Protein AF-0000000065772549 (afdb_homodimer)

pLDDT: mean 95.41, std 6.7, range [53.75, 98.88]

GO terms:
  GO:0050081 maltose-6'-phosphate glucosidase activity (F, IDA)

Solvent-accessible surface area (backbone atoms only — not comparable to full-atom values): 44252 Å² total; per-residue (Å²): 128,88,57,37,25,37,21,33,38,31,29,41,37,79,58,37,62,21,45,51,50,42,49,63,74,34,37,90,78,49,35,58,44,30,42,26,24,25,24,88,49,53,74,58,16,45,51,45,47,51,24,47,48,40,38,34,56,72,74,42,62,80,39,45,74,52,72,42,64,46,62,67,76,35,30,41,76,30,50,33,36,43,33,46,49,59,69,67,47,61,72,43,43,36,49,27,33,29,55,30,34,76,73,74,23,53,7,48,71,62,42,50,59,5,8,52,53,41,25,56,34,26,43,62,56,52,52,48,51,52,51,44,33,51,71,47,18,66,85,26,39,34,46,31,54,34,53,23,41,53,38,40,44,47,38,39,54,72,77,41,68,82,59,55,63,44,35,41,72,50,61,68,56,56,52,38,40,33,50,19,50,59,74,68,41,96,42,42,86,52,46,47,73,40,47,44,35,36,69,74,38,36,34,36,70,44,38,23,38,83,88,65,48,76,43,47,70,63,49,42,58,47,24,61,75,45,13,63,54,44,86,66,83,63,89,81,57,52,72,69,54,51,50,43,29,36,46,31,17,67,55,20,67,70,42,63,82,36,46,60,41,57,53,43,43,52,53,41,33,25,62,61,51,45,73,72,51,47,69,88,60,47,70,43,51,52,40,52,70,38,59,48,46,48,43,53,49,20,24,52,36,13,48,75,66,64,34,53,86,61,20,80,76,62,70,50,83,63,42,54,54,60,53,52,51,50,35,16,32,76,64,48,63,50,44,79,42,68,35,50,39,68,27,69,52,25,42,53,84,52,64,45,83,38,62,26,27,31,42,18,36,23,20,64,90,43,73,46,74,51,76,70,41,75,70,56,52,68,59,45,15,54,48,39,24,51,53,25,25,38,51,25,43,43,48,11,63,76,65,22,25,44,55,38,38,41,44,19,39,28,56,30,70,49,37,70,17,44,67,58,22,46,54,43,48,55,53,47,49,67,75,32,61,90,61,42,74,76,60,88,129,89,58,36,25,37,23,32,38,29,28,41,38,79,57,37,63,21,45,50,49,43,49,63,74,35,37,89,80,48,34,60,44,31,44,27,25,26,25,90,51,53,75,56,16,45,51,46,46,50,23,48,49,42,40,35,56,72,74,40,60,81,42,45,73,52,73,42,64,46,63,67,76,35,30,42,77,28,49,34,36,44,32,46,47,59,69,66,46,58,71,44,43,37,49,27,32,30,55,30,36,75,71,74,23,52,9,48,71,62,41,52,58,6,9,50,54,42,25,57,34,27,43,62,60,52,53,49,50,52,50,45,32,52,72,47,17,65,85,27,39,34,45,32,54,34,53,22,40,53,38,41,43,48,38,39,54,71,78,39,68,82,57,57,64,45,34,42,70,50,62,67,57,54,52,38,39,33,50,19,50,60,75,69,41,94,43,42,86,51,45,47,73,41,50,44,38,36,67,73,39,36,36,35,71,43,39,22,38,84,86,66,48,75,43,47,70,62,49,41,59,47,23,60,78,44,14,63,53,45,86,66,82,62,87,79,60,52,70,70,53,50,51,42,28,35,46,33,17,67,56,21,67,68,44,65,82,36,48,60,42,55,52,42,42,53,53,41,32,25,62,60,52,42,72,72,50,46,70,88,60,46,71,44,51,52,40,53,71,38,59,48,46,47,44,53,50,21,23,51,35,12,50,75,66,64,35,54,86,60,22,80,75,62,70,48,84,62,40,54,54,60,53,51,51,50,35,16,31,76,64,48,63,50,43,80,43,70,35,50,40,69,27,69,51,24,42,52,83,50,64,43,82,38,58,27,28,31,42,19,36,23,21,64,89,41,74,48,76,49,75,71,42,74,72,56,53,67,59,47,16,55,48,39,24,51,53,25,26,40,51,25,44,44,47,12,61,76,66,23,26,43,54,39,39,40,43,20,41,30,57,30,72,47,39,70,18,43,68,59,23,45,54,42,48,55,54,47,48,65,75,34,60,90,60,41,72,76,59,87

Structure (mmCIF, N/CA/C/O backbone):
data_AF-0000000065772549-model_v1
#
loop_
_entity.id
_entity.type
_entity.pdbx_description
1 polymer 6-phospho-alpha-glucosidase
#
loop_
_atom_site.group_PDB
_atom_site.id
_atom_site.type_symbol
_atom_site.label_atom_id
_atom_site.label_alt_id
_atom_site.label_comp_id
_atom_site.label_asym_id
_atom_site.label_entity_id
_atom_site.label_seq_id
_atom_site.pdbx_PDB_ins_code
_atom_site.Cartn_x
_atom_site.Cartn_y
_atom_site.Cartn_z
_atom_site.occupancy
_atom_site.B_iso_or_equiv
_atom_site.auth_seq_id
_atom_site.auth_comp_id
_atom_site.auth_asym_id
_atom_site.auth_atom_id
_atom_site.pdbx_PDB_model_num
ATOM 1 N N . MET A 1 1 ? -2.248 51.656 0.946 1 72.5 1 MET A N 1
ATOM 2 C CA . MET A 1 1 ? -2.125 50.25 0.654 1 72.5 1 MET A CA 1
ATOM 3 C C . MET A 1 1 ? -3.312 49.469 1.216 1 72.5 1 MET A C 1
ATOM 5 O O . MET A 1 1 ? -3.881 49.844 2.24 1 72.5 1 MET A O 1
ATOM 9 N N . LYS A 1 2 ? -3.836 48.5 0.446 1 89.25 2 LYS A N 1
ATOM 10 C CA . LYS A 1 2 ? -4.965 47.688 0.91 1 89.25 2 LYS A CA 1
ATOM 11 C C . LYS A 1 2 ? -4.629 46.969 2.215 1 89.25 2 LYS A C 1
ATOM 13 O O . LYS A 1 2 ? -3.537 46.438 2.365 1 89.25 2 LYS A O 1
ATOM 18 N N . LYS A 1 3 ? -5.492 47.188 3.287 1 96.75 3 LYS A N 1
ATOM 19 C CA . LYS A 1 3 ? -5.371 46.469 4.559 1 96.75 3 LYS A CA 1
ATOM 20 C C . LYS A 1 3 ? -6.367 45.344 4.645 1 96.75 3 LYS A C 1
ATOM 22 O O . LYS A 1 3 ? -7.418 45.375 4.004 1 96.75 3 LYS A O 1
ATOM 27 N N . PHE A 1 4 ? -6.031 44.406 5.363 1 98 4 PHE A N 1
ATOM 28 C CA . PHE A 1 4 ? -6.789 43.156 5.293 1 98 4 PHE A CA 1
ATOM 29 C C . PHE A 1 4 ? -7.449 42.844 6.633 1 98 4 PHE A C 1
ATOM 31 O O . PHE A 1 4 ? -6.98 43.312 7.68 1 98 4 PHE A O 1
ATOM 38 N N . SER A 1 5 ? -8.57 42.219 6.559 1 98.62 5 SER A N 1
ATOM 39 C CA . SER A 1 5 ? -9.281 41.656 7.707 1 98.62 5 SER A CA 1
ATOM 40 C C . SER A 1 5 ? -9.086 40.156 7.816 1 98.62 5 SER A C 1
ATOM 42 O O . SER A 1 5 ? -9.359 39.438 6.867 1 98.62 5 SER A O 1
ATOM 44 N N . VAL A 1 6 ? -8.586 39.688 9.023 1 98.56 6 VAL A N 1
ATOM 45 C CA . VAL A 1 6 ? -8.242 38.281 9.219 1 98.56 6 VAL A CA 1
ATOM 46 C C . VAL A 1 6 ? -9.008 37.719 10.422 1 98.56 6 VAL A C 1
ATOM 48 O O . VAL A 1 6 ? -9.172 38.406 11.43 1 98.56 6 VAL A O 1
ATOM 51 N N . VAL A 1 7 ? -9.578 36.594 10.273 1 98.81 7 VAL A N 1
ATOM 52 C CA . VAL A 1 7 ? -10.094 35.875 11.422 1 98.81 7 VAL A CA 1
ATOM 53 C C . VAL A 1 7 ? -9.227 34.625 11.695 1 98.81 7 VAL A C 1
ATOM 55 O O . VAL A 1 7 ? -8.891 33.906 10.773 1 98.81 7 VAL A O 1
ATOM 58 N N . ILE A 1 8 ? -8.773 34.469 12.898 1 98.38 8 ILE A N 1
ATOM 59 C CA . ILE A 1 8 ? -8.117 33.25 13.359 1 98.38 8 ILE A CA 1
ATOM 60 C C . ILE A 1 8 ? -9.148 32.281 13.945 1 98.38 8 ILE A C 1
ATOM 62 O O . ILE A 1 8 ? -9.695 32.531 15.023 1 98.38 8 ILE A O 1
ATOM 66 N N . ALA A 1 9 ? -9.477 31.234 13.18 1 98.62 9 ALA A N 1
ATOM 67 C CA . ALA A 1 9 ? -10.352 30.172 13.68 1 98.62 9 ALA A CA 1
ATOM 68 C C . ALA A 1 9 ? -9.57 29.172 14.516 1 98.62 9 ALA A C 1
ATOM 70 O O . ALA A 1 9 ? -8.695 28.469 14 1 98.62 9 ALA A O 1
ATOM 71 N N . GLY A 1 10 ? -9.852 29 15.688 1 98.06 10 GLY A N 1
ATOM 72 C CA . GLY A 1 10 ? -9.031 28.359 16.703 1 98.06 10 GLY A CA 1
ATOM 73 C C . GLY A 1 10 ? -8.281 29.359 17.578 1 98.06 10 GLY A C 1
ATOM 74 O O . GLY A 1 10 ? -7.113 29.141 17.891 1 98.06 10 GLY A O 1
ATOM 75 N N . GLY A 1 11 ? -8.953 30.422 17.938 1 97.81 11 GLY A N 1
ATOM 76 C CA . GLY A 1 11 ? -8.344 31.516 18.656 1 97.81 11 GLY A CA 1
ATOM 77 C C . GLY A 1 11 ? -7.797 31.109 20.016 1 97.81 11 GLY A C 1
ATOM 78 O O . GLY A 1 11 ? -6.918 31.781 20.562 1 97.81 11 GLY A O 1
ATOM 79 N N . GLY A 1 12 ? -8.289 30.031 20.562 1 97.19 12 GLY A N 1
ATOM 80 C CA . GLY A 1 12 ? -7.859 29.562 21.875 1 97.19 12 GLY A CA 1
ATOM 81 C C . GLY A 1 12 ? -6.645 28.656 21.828 1 97.19 12 GLY A C 1
ATOM 82 O O . GLY A 1 12 ? -6.156 28.203 22.859 1 97.19 12 GLY A O 1
ATOM 83 N N . SER A 1 13 ? -6.117 28.453 20.625 1 95.75 13 SER A N 1
ATOM 84 C CA . SER A 1 13 ? -4.957 27.594 20.453 1 95.75 13 SER A CA 1
ATOM 85 C C . SER A 1 13 ? -3.701 28.203 21.047 1 95.75 13 SER A C 1
ATOM 87 O O . SER A 1 13 ? -3.539 29.438 21.031 1 95.75 13 SER A O 1
ATOM 89 N N . THR A 1 14 ? -2.771 27.344 21.484 1 93.19 14 THR A N 1
ATOM 90 C CA . THR A 1 14 ? -1.493 27.812 22.016 1 93.19 14 THR A CA 1
ATOM 91 C C . THR A 1 14 ? -0.622 28.375 20.891 1 93.19 14 THR A C 1
ATOM 93 O O . THR A 1 14 ? 0.379 29.047 21.156 1 93.19 14 THR A O 1
ATOM 96 N N . PHE A 1 15 ? -1.035 28.203 19.672 1 91.62 15 PHE A N 1
ATOM 97 C CA . PHE A 1 15 ? -0.272 28.703 18.531 1 91.62 15 PHE A CA 1
ATOM 98 C C . PHE A 1 15 ? -0.734 30.094 18.141 1 91.62 15 PHE A C 1
ATOM 100 O O . PHE A 1 15 ? -0.045 30.797 17.391 1 91.62 15 PHE A O 1
ATOM 107 N N . THR A 1 16 ? -1.859 30.531 18.625 1 95.44 16 THR A N 1
ATOM 108 C CA . THR A 1 16 ? -2.49 31.766 18.203 1 95.44 16 THR A CA 1
ATOM 109 C C . THR A 1 16 ? -1.593 32.969 18.516 1 95.44 16 THR A C 1
ATOM 111 O O . THR A 1 16 ? -1.383 33.844 17.672 1 95.44 16 THR A O 1
ATOM 114 N N . PRO A 1 17 ? -0.961 33.031 19.75 1 94.88 17 PRO A N 1
ATOM 115 C CA . PRO A 1 17 ? -0.087 34.188 20.016 1 94.88 17 PRO A CA 1
ATOM 116 C C . PRO A 1 17 ? 1.069 34.281 19.016 1 94.88 17 PRO A C 1
ATOM 118 O O . PRO A 1 17 ? 1.417 35.375 18.578 1 94.88 17 PRO A O 1
ATOM 121 N N . GLY A 1 18 ? 1.597 33.094 18.719 1 92 18 GLY A N 1
ATOM 122 C CA . GLY A 1 18 ? 2.662 33.094 17.719 1 92 18 GLY A CA 1
ATOM 123 C C . GLY A 1 18 ? 2.227 33.625 16.375 1 92 18 GLY A C 1
ATOM 124 O O . GLY A 1 18 ? 2.988 34.312 15.695 1 92 18 GLY A O 1
ATOM 125 N N . ILE A 1 19 ? 1.03 33.312 15.93 1 93 19 ILE A N 1
ATOM 126 C CA . ILE A 1 19 ? 0.491 33.781 14.656 1 93 19 ILE A CA 1
ATOM 127 C C . ILE A 1 19 ? 0.298 35.281 14.711 1 93 19 ILE A C 1
ATOM 129 O O . ILE A 1 19 ? 0.614 36 13.75 1 93 19 ILE A O 1
ATOM 133 N N . VAL A 1 20 ? -0.187 35.781 15.852 1 95.12 20 VAL A N 1
ATOM 134 C CA . VAL A 1 20 ? -0.422 37.219 16.016 1 95.12 20 VAL A CA 1
ATOM 135 C C . VAL A 1 20 ? 0.902 37.969 15.922 1 95.12 20 VAL A C 1
ATOM 137 O O . VAL A 1 20 ? 1.005 38.969 15.211 1 95.12 20 VAL A O 1
ATOM 140 N N . LEU A 1 21 ? 1.881 37.469 16.625 1 93.81 21 LEU A N 1
ATOM 141 C CA . LEU A 1 21 ? 3.191 38.125 16.609 1 93.81 21 LEU A CA 1
ATOM 142 C C . LEU A 1 21 ? 3.773 38.094 15.195 1 93.81 21 LEU A C 1
ATOM 144 O O . LEU A 1 21 ? 4.41 39.094 14.781 1 93.81 21 LEU A O 1
ATOM 148 N N . MET A 1 22 ? 3.555 37.062 14.531 1 92.44 22 MET A N 1
ATOM 149 C CA . MET A 1 22 ? 4.043 36.938 13.164 1 92.44 22 MET A CA 1
ATOM 150 C C . MET A 1 22 ? 3.328 37.938 12.258 1 92.44 22 MET A C 1
ATOM 152 O O . MET A 1 22 ? 3.961 38.594 11.422 1 92.44 22 MET A O 1
ATOM 156 N N . LEU A 1 23 ? 2.012 38.062 12.383 1 94.62 23 LEU A N 1
ATOM 157 C CA . LEU A 1 23 ? 1.24 39 11.602 1 94.62 23 LEU A CA 1
ATOM 158 C C . LEU A 1 23 ? 1.704 40.438 11.883 1 94.62 23 LEU A C 1
ATOM 160 O O . LEU A 1 23 ? 1.844 41.25 10.961 1 94.62 23 LEU A O 1
ATOM 164 N N . LEU A 1 24 ? 2.006 40.719 13.117 1 94.25 24 LEU A N 1
ATOM 165 C CA . LEU A 1 24 ? 2.449 42.031 13.516 1 94.25 24 LEU A CA 1
ATOM 166 C C . LEU A 1 24 ? 3.838 42.344 12.953 1 94.25 24 LEU A C 1
ATOM 168 O O . LEU A 1 24 ? 4.109 43.469 12.523 1 94.25 24 LEU A O 1
ATOM 172 N N . ALA A 1 25 ? 4.652 41.344 12.984 1 92.12 25 ALA A N 1
ATOM 173 C CA . ALA A 1 25 ? 6.02 41.5 12.492 1 92.12 25 ALA A CA 1
ATOM 174 C C . ALA A 1 25 ? 6.035 41.719 10.984 1 92.12 25 ALA A C 1
ATOM 176 O O . ALA A 1 25 ? 7.031 42.188 10.43 1 92.12 25 ALA A O 1
ATOM 177 N N . ASN A 1 26 ? 4.949 41.406 10.32 1 93.25 26 ASN A N 1
ATOM 178 C CA . ASN A 1 26 ? 4.938 41.469 8.867 1 93.25 26 ASN A CA 1
ATOM 179 C C . ASN A 1 26 ? 3.908 42.469 8.352 1 93.25 26 ASN A C 1
ATOM 181 O O . ASN A 1 26 ? 3.369 42.312 7.254 1 93.25 26 ASN A O 1
ATOM 185 N N . GLN A 1 27 ? 3.611 43.5 9 1 94.06 27 GLN A N 1
ATOM 186 C CA . GLN A 1 27 ? 2.619 44.5 8.633 1 94.06 27 GLN A CA 1
ATOM 187 C C . GLN A 1 27 ? 3.051 45.281 7.383 1 94.06 27 GLN A C 1
ATOM 189 O O . GLN A 1 27 ? 2.213 45.781 6.648 1 94.06 27 GLN A O 1
ATOM 194 N N . ASP A 1 28 ? 4.34 45.312 7.16 1 93.44 28 ASP A N 1
ATOM 195 C CA . ASP A 1 28 ? 4.848 46 5.984 1 93.44 28 ASP A CA 1
ATOM 196 C C . ASP A 1 28 ? 4.488 45.25 4.703 1 93.44 28 ASP A C 1
ATOM 198 O O . ASP A 1 28 ? 4.309 45.875 3.648 1 93.44 28 ASP A O 1
ATOM 202 N N . ARG A 1 29 ? 4.43 43.969 4.754 1 92.38 29 ARG A N 1
ATOM 203 C CA . ARG A 1 29 ? 4.148 43.125 3.582 1 92.38 29 ARG A CA 1
ATOM 204 C C . ARG A 1 29 ? 2.678 42.75 3.533 1 92.38 29 ARG A C 1
ATOM 206 O O . ARG A 1 29 ? 2.131 42.5 2.455 1 92.38 29 ARG A O 1
ATOM 213 N N . PHE A 1 30 ? 2.064 42.656 4.762 1 95.25 30 PHE A N 1
ATOM 214 C CA . PHE A 1 30 ? 0.677 42.219 4.898 1 95.25 30 PHE A CA 1
ATOM 215 C C . PHE A 1 30 ? -0.039 43.031 5.965 1 95.25 30 PHE A C 1
ATOM 217 O O . PHE A 1 30 ? -0.314 42.531 7.059 1 95.25 30 PHE A O 1
ATOM 224 N N . PRO A 1 31 ? -0.406 44.25 5.59 1 96.81 31 PRO A N 1
ATOM 225 C CA . PRO A 1 31 ? -1.018 45.156 6.578 1 96.81 31 PRO A CA 1
ATOM 226 C C . PRO A 1 31 ? -2.424 44.719 6.98 1 96.81 31 PRO A C 1
ATOM 228 O O . PRO A 1 31 ? -3.197 44.25 6.137 1 96.81 31 PRO A O 1
ATOM 231 N N . LEU A 1 32 ? -2.77 44.938 8.234 1 97.81 32 LEU A N 1
ATOM 232 C CA . LEU A 1 32 ? -4.055 44.5 8.773 1 97.81 32 LEU A CA 1
ATOM 233 C C . LEU A 1 32 ? -4.918 45.688 9.148 1 97.81 32 LEU A C 1
ATOM 235 O O . LEU A 1 32 ? -4.414 46.688 9.68 1 97.81 32 LEU A O 1
ATOM 239 N N . ARG A 1 33 ? -6.141 45.625 8.812 1 98.12 33 ARG A N 1
ATOM 240 C CA . ARG A 1 33 ? -7.137 46.562 9.328 1 98.12 33 ARG A CA 1
ATOM 241 C C . ARG A 1 33 ? -7.859 46 10.539 1 98.12 33 ARG A C 1
ATOM 243 O O . ARG A 1 33 ? -8.242 46.719 11.453 1 98.12 33 ARG A O 1
ATOM 250 N N . SER A 1 34 ? -8.094 44.688 10.477 1 98.44 34 SER A N 1
ATOM 251 C CA . SER A 1 34 ? -8.867 44.031 11.523 1 98.44 34 SER A CA 1
ATOM 252 C C . SER A 1 34 ? -8.367 42.625 11.766 1 98.44 34 SER A C 1
ATOM 254 O O . SER A 1 34 ? -7.953 41.938 10.828 1 98.44 34 SER A O 1
ATOM 256 N N . LEU A 1 35 ? -8.352 42.25 13.047 1 98.62 35 LEU A N 1
ATOM 257 C CA . LEU A 1 35 ? -8.031 40.906 13.492 1 98.62 35 LEU A CA 1
ATOM 258 C C . LEU A 1 35 ? -9.109 40.375 14.438 1 98.62 35 LEU A C 1
ATOM 260 O O . LEU A 1 35 ? -9.438 41.031 15.438 1 98.62 35 LEU A O 1
ATOM 264 N N . LYS A 1 36 ? -9.672 39.219 14.094 1 98.75 36 LYS A N 1
ATOM 265 C CA . LYS A 1 36 ? -10.719 38.594 14.898 1 98.75 36 LYS A CA 1
ATOM 266 C C . LYS A 1 36 ? -10.336 37.188 15.297 1 98.75 36 LYS A C 1
ATOM 268 O O . LYS A 1 36 ? -9.648 36.469 14.547 1 98.75 36 LYS A O 1
ATOM 273 N N . PHE A 1 37 ? -10.727 36.812 16.516 1 98.81 37 PHE A N 1
ATOM 274 C CA . PHE A 1 37 ? -10.594 35.406 16.938 1 98.81 37 PHE A CA 1
ATOM 275 C C . PHE A 1 37 ? -11.953 34.75 17.016 1 98.81 37 PHE A C 1
ATOM 277 O O . PHE A 1 37 ? -12.945 35.344 17.406 1 98.81 37 PHE A O 1
ATOM 284 N N . TYR A 1 38 ? -11.977 33.5 16.594 1 98.88 38 TYR A N 1
ATOM 285 C CA . TYR A 1 38 ? -13.125 32.625 16.781 1 98.88 38 TYR A CA 1
ATOM 286 C C . TYR A 1 38 ? -12.703 31.281 17.406 1 98.88 38 TYR A C 1
ATOM 288 O O . TYR A 1 38 ? -11.734 30.656 16.969 1 98.88 38 TYR A O 1
ATOM 296 N N . ASP A 1 39 ? -13.367 30.891 18.422 1 98.62 39 ASP A N 1
ATOM 297 C CA . ASP A 1 39 ? -13.242 29.578 19.031 1 98.62 39 ASP A CA 1
ATOM 298 C C . ASP A 1 39 ? -14.547 29.172 19.719 1 98.62 39 ASP A C 1
ATOM 300 O O . ASP A 1 39 ? -15.25 30 20.297 1 98.62 39 ASP A O 1
ATOM 304 N N . ASN A 1 40 ? -14.922 27.922 19.562 1 97.38 40 ASN A N 1
ATOM 305 C CA . ASN A 1 40 ? -16.141 27.484 20.219 1 97.38 40 ASN A CA 1
ATOM 306 C C . ASN A 1 40 ? -15.93 27.297 21.719 1 97.38 40 ASN A C 1
ATOM 308 O O . ASN A 1 40 ? -16.891 27.172 22.469 1 97.38 40 ASN A O 1
ATOM 312 N N . ASP A 1 41 ? -14.727 27.281 22.156 1 97.69 41 ASP A N 1
ATOM 313 C CA . ASP A 1 41 ? -14.367 27.266 23.578 1 97.69 41 ASP A CA 1
ATOM 314 C C . ASP A 1 41 ? -14.047 28.688 24.062 1 97.69 41 ASP A C 1
ATOM 316 O O . ASP A 1 41 ? -12.875 29.062 24.141 1 97.69 41 ASP A O 1
ATOM 320 N N . GLY A 1 42 ? -15.07 29.406 24.531 1 98 42 GLY A N 1
ATOM 321 C CA . GLY A 1 42 ? -14.938 30.812 24.906 1 98 42 GLY A CA 1
ATOM 322 C C . GLY A 1 42 ? -13.953 31.031 26.031 1 98 42 GLY A C 1
ATOM 323 O O . GLY A 1 42 ? -13.156 31.969 26 1 98 42 GLY A O 1
ATOM 324 N N . ALA A 1 43 ? -14.023 30.141 27 1 97.38 43 ALA A N 1
ATOM 325 C CA . ALA A 1 43 ? -13.164 30.297 28.172 1 97.38 43 ALA A CA 1
ATOM 326 C C . ALA A 1 43 ? -11.695 30.141 27.812 1 97.38 43 ALA A C 1
ATOM 328 O O . ALA A 1 43 ? -10.852 30.906 28.266 1 97.38 43 ALA A O 1
ATOM 329 N N . ARG A 1 44 ? -11.422 29.172 27.031 1 97 44 ARG A N 1
ATOM 330 C CA . ARG A 1 44 ? -10.055 28.938 26.578 1 97 44 ARG A CA 1
ATOM 331 C C . ARG A 1 44 ? -9.562 30.094 25.703 1 97 44 ARG A C 1
ATOM 333 O O . ARG A 1 44 ? -8.438 30.562 25.875 1 97 44 ARG A O 1
ATOM 340 N N . GLN A 1 45 ? -10.383 30.578 24.812 1 98.44 45 GLN A N 1
ATOM 341 C CA . GLN A 1 45 ? -10.047 31.656 23.891 1 98.44 45 GLN A CA 1
ATOM 342 C C . GLN A 1 45 ? -9.789 32.969 24.641 1 98.44 45 GLN A C 1
ATOM 344 O O . GLN A 1 45 ? -8.898 33.719 24.281 1 98.44 45 GLN A O 1
ATOM 349 N N . GLU A 1 46 ? -10.516 33.219 25.688 1 98.44 46 GLU A N 1
ATOM 350 C CA . GLU A 1 46 ? -10.477 34.531 26.375 1 98.44 46 GLU A CA 1
ATOM 351 C C . GLU A 1 46 ? -9.086 34.812 26.906 1 98.44 46 GLU A C 1
ATOM 353 O O . GLU A 1 46 ? -8.594 35.938 26.781 1 98.44 46 GLU A O 1
ATOM 358 N N . THR A 1 47 ? -8.453 33.812 27.484 1 98 47 THR A N 1
ATOM 359 C CA . THR A 1 47 ? -7.113 34 28.031 1 98 47 THR A CA 1
ATOM 360 C C . THR A 1 47 ? -6.133 34.406 26.938 1 98 47 THR A C 1
ATOM 362 O O . THR A 1 47 ? -5.375 35.375 27.094 1 98 47 THR A O 1
ATOM 365 N N . ILE A 1 48 ? -6.191 33.75 25.859 1 98 48 ILE A N 1
ATOM 366 C CA . ILE A 1 48 ? -5.305 34.031 24.734 1 98 48 ILE A CA 1
ATOM 367 C C . ILE A 1 48 ? -5.656 35.375 24.125 1 98 48 ILE A C 1
ATOM 369 O O . ILE A 1 48 ? -4.77 36.188 23.859 1 98 48 ILE A O 1
ATOM 373 N N . ALA A 1 49 ? -6.914 35.625 23.953 1 98.62 49 ALA A N 1
ATOM 374 C CA . ALA A 1 49 ? -7.41 36.812 23.297 1 98.62 49 ALA A CA 1
ATOM 375 C C . ALA A 1 49 ? -7.055 38.062 24.109 1 98.62 49 ALA A C 1
ATOM 377 O O . ALA A 1 49 ? -6.641 39.094 23.547 1 98.62 49 ALA A O 1
ATOM 378 N N . GLU A 1 50 ? -7.234 38 25.391 1 98.56 50 GLU A N 1
ATOM 379 C CA . GLU A 1 50 ? -6.961 39.156 26.234 1 98.56 50 GLU A CA 1
ATOM 380 C C . GLU A 1 50 ? -5.473 39.5 26.266 1 98.56 50 GLU A C 1
ATOM 382 O O . GLU A 1 50 ? -5.086 40.656 26.328 1 98.56 50 GLU A O 1
ATOM 387 N N . ALA A 1 51 ? -4.68 38.469 26.281 1 98.31 51 ALA A N 1
ATOM 388 C CA . ALA A 1 51 ? -3.24 38.688 26.188 1 98.31 51 ALA A CA 1
ATOM 389 C C . ALA A 1 51 ? -2.879 39.344 24.859 1 98.31 51 ALA A C 1
ATOM 391 O O . ALA A 1 51 ? -2.088 40.281 24.812 1 98.31 51 ALA A O 1
ATOM 392 N N . CYS A 1 52 ? -3.441 38.844 23.766 1 97.94 52 CYS A N 1
ATOM 393 C CA . CYS A 1 52 ? -3.158 39.375 22.453 1 97.94 52 CYS A CA 1
ATOM 394 C C . CYS A 1 52 ? -3.691 40.812 22.312 1 97.94 52 CYS A C 1
ATOM 396 O O . CYS A 1 52 ? -3.104 41.625 21.609 1 97.94 52 CYS A O 1
ATOM 398 N N . LYS A 1 53 ? -4.789 41.094 23 1 98.19 53 LYS A N 1
ATOM 399 C CA . LYS A 1 53 ? -5.32 42.438 23.031 1 98.19 53 LYS A CA 1
ATOM 400 C C . LYS A 1 53 ? -4.293 43.406 23.594 1 98.19 53 LYS A C 1
ATOM 402 O O . LYS A 1 53 ? -4.117 44.531 23.047 1 98.19 53 LYS A O 1
ATOM 407 N N . VAL A 1 54 ? -3.631 43.031 24.641 1 98.19 54 VAL A N 1
ATOM 408 C CA . VAL A 1 54 ? -2.58 43.844 25.234 1 98.19 54 VAL A CA 1
ATOM 409 C C . VAL A 1 54 ? -1.453 44.062 24.219 1 98.19 54 VAL A C 1
ATOM 411 O O . VAL A 1 54 ? -0.976 45.188 24.047 1 98.19 54 VAL A O 1
ATOM 414 N N . ILE A 1 55 ? -1.065 43 23.594 1 97.38 55 ILE A N 1
ATOM 415 C CA . ILE A 1 55 ? 0.023 43.062 22.625 1 97.38 55 ILE A CA 1
ATOM 416 C C . ILE A 1 55 ? -0.348 44 21.469 1 97.38 55 ILE A C 1
ATOM 418 O O . ILE A 1 55 ? 0.464 44.812 21.047 1 97.38 55 ILE A O 1
ATOM 422 N N . LEU A 1 56 ? -1.552 43.875 20.984 1 97.69 56 LEU A N 1
ATOM 423 C CA . LEU A 1 56 ? -2.027 44.688 19.875 1 97.69 56 LEU A CA 1
ATOM 424 C C . LEU A 1 56 ? -2.109 46.156 20.266 1 97.69 56 LEU A C 1
ATOM 426 O O . LEU A 1 56 ? -1.743 47.031 19.484 1 97.69 56 LEU A O 1
ATOM 430 N N . LYS A 1 57 ? -2.584 46.406 21.391 1 97.31 57 LYS A N 1
ATOM 431 C CA . LYS A 1 57 ? -2.678 47.781 21.875 1 97.31 57 LYS A CA 1
ATOM 432 C C . LYS A 1 57 ? -1.303 48.438 21.938 1 97.31 57 LYS A C 1
ATOM 434 O O . LYS A 1 57 ? -1.166 49.625 21.641 1 97.31 57 LYS A O 1
ATOM 439 N N . GLU A 1 58 ? -0.348 47.656 22.266 1 97.25 58 GLU A N 1
ATOM 440 C CA . GLU A 1 58 ? 1.016 48.188 22.406 1 97.25 58 GLU A CA 1
ATOM 441 C C . GLU A 1 58 ? 1.672 48.344 21.031 1 97.25 58 GLU A C 1
ATOM 443 O O . GLU A 1 58 ? 2.367 49.344 20.797 1 97.25 58 GLU A O 1
ATOM 448 N N . GLN A 1 59 ? 1.475 47.469 20.203 1 95.56 59 GLN A N 1
ATOM 449 C CA . GLN A 1 59 ? 2.305 47.406 19 1 95.56 59 GLN A CA 1
ATOM 450 C C . GLN A 1 59 ? 1.561 47.938 17.781 1 95.56 59 GLN A C 1
ATOM 452 O O . GLN A 1 59 ? 2.182 48.438 16.828 1 95.56 59 GLN A O 1
ATOM 457 N N . ALA A 1 60 ? 0.327 47.75 17.797 1 97.06 60 ALA A N 1
ATOM 458 C CA . ALA A 1 60 ? -0.471 48.156 16.641 1 97.06 60 ALA A CA 1
ATOM 459 C C . ALA A 1 60 ? -1.889 48.531 17.062 1 97.06 60 ALA A C 1
ATOM 461 O O . ALA A 1 60 ? -2.857 47.875 16.656 1 97.06 60 ALA A O 1
ATOM 462 N N . PRO A 1 61 ? -2.031 49.625 17.734 1 96.88 61 PRO A N 1
ATOM 463 C CA . PRO A 1 61 ? -3.33 50.031 18.281 1 96.88 61 PRO A CA 1
ATOM 464 C C . PRO A 1 61 ? -4.352 50.375 17.203 1 96.88 61 PRO A C 1
ATOM 466 O O . PRO A 1 61 ? -5.555 50.406 17.469 1 96.88 61 PRO A O 1
ATOM 469 N N . GLU A 1 62 ? -3.926 50.594 16.031 1 96.94 62 GLU A N 1
ATOM 470 C CA . GLU A 1 62 ? -4.82 50.969 14.945 1 96.94 62 GLU A CA 1
ATOM 471 C C . GLU A 1 62 ? -5.578 49.75 14.414 1 96.94 62 GLU A C 1
ATOM 473 O O . GLU A 1 62 ? -6.574 49.906 13.703 1 96.94 62 GLU A O 1
ATOM 478 N N . ILE A 1 63 ? -5.098 48.562 14.641 1 98.25 63 ILE A N 1
ATOM 479 C CA . ILE A 1 63 ? -5.77 47.344 14.188 1 98.25 63 ILE A CA 1
ATOM 480 C C . ILE A 1 63 ? -6.996 47.062 15.062 1 98.25 63 ILE A C 1
ATOM 482 O O . ILE A 1 63 ? -6.891 47 16.281 1 98.25 63 ILE A O 1
ATOM 486 N N . GLU A 1 64 ? -8.125 47.031 14.438 1 98.5 64 GLU A N 1
ATOM 487 C CA . GLU A 1 64 ? -9.328 46.625 15.164 1 98.5 64 GLU A CA 1
ATOM 488 C C . GLU A 1 64 ? -9.25 45.188 15.617 1 98.5 64 GLU A C 1
ATOM 490 O O . GLU A 1 64 ? -8.977 44.281 14.82 1 98.5 64 GLU A O 1
ATOM 495 N N . PHE A 1 65 ? -9.477 44.969 16.953 1 98.62 65 PHE A N 1
ATOM 496 C CA . PHE A 1 65 ? -9.367 43.594 17.469 1 98.62 65 PHE A CA 1
ATOM 497 C C . PHE A 1 65 ? -10.641 43.188 18.172 1 98.62 65 PHE A C 1
ATOM 499 O O . PHE A 1 65 ? -11.242 43.969 18.906 1 98.62 65 PHE A O 1
ATOM 506 N N . SER A 1 66 ? -11.109 41.969 17.922 1 98.62 66 SER A N 1
ATOM 507 C CA . SER A 1 66 ? -12.242 41.406 18.625 1 98.62 66 SER A CA 1
ATOM 508 C C . SER A 1 66 ? -12.117 39.875 18.719 1 98.62 66 SER A C 1
ATOM 510 O O . SER A 1 66 ? -11.359 39.281 17.969 1 98.62 66 SER A O 1
ATOM 512 N N . TYR A 1 67 ? -12.742 39.281 19.672 1 98.69 67 TYR A N 1
ATOM 513 C CA . TYR A 1 67 ? -12.859 37.844 19.781 1 98.69 67 TYR A CA 1
ATOM 514 C C . TYR A 1 67 ? -14.266 37.438 20.188 1 98.69 67 TYR A C 1
ATOM 516 O O . TYR A 1 67 ? -14.938 38.156 20.922 1 98.69 67 TYR A O 1
ATOM 524 N N . THR A 1 68 ? -14.75 36.281 19.672 1 98.81 68 THR A N 1
ATOM 525 C CA . THR A 1 68 ? -16.125 35.875 19.891 1 98.81 68 THR A CA 1
ATOM 526 C C . THR A 1 68 ? -16.297 34.375 19.688 1 98.81 68 THR A C 1
ATOM 528 O O . THR A 1 68 ? -15.375 33.719 19.203 1 98.81 68 THR A O 1
ATOM 531 N N . THR A 1 69 ? -17.359 33.812 20.188 1 98.62 69 THR A N 1
ATOM 532 C CA . THR A 1 69 ? -17.75 32.438 19.891 1 98.62 69 THR A CA 1
ATOM 533 C C . THR A 1 69 ? -18.875 32.406 18.859 1 98.62 69 THR A C 1
ATOM 535 O O . THR A 1 69 ? -19.312 31.328 18.438 1 98.62 69 THR A O 1
ATOM 538 N N . ASP A 1 70 ? -19.266 33.562 18.391 1 98.75 70 ASP A N 1
ATOM 539 C CA . ASP A 1 70 ? -20.344 33.656 17.391 1 98.75 70 ASP A CA 1
ATOM 540 C C . ASP A 1 70 ? -19.766 33.656 15.977 1 98.75 70 ASP A C 1
ATOM 542 O O . ASP A 1 70 ? -19.047 34.594 15.594 1 98.75 70 ASP A O 1
ATOM 546 N N . PRO A 1 71 ? -20.219 32.688 15.195 1 98.62 71 PRO A N 1
ATOM 547 C CA . PRO A 1 71 ? -19.641 32.594 13.852 1 98.62 71 PRO A CA 1
ATOM 548 C C . PRO A 1 71 ? -19.953 33.812 12.984 1 98.62 71 PRO A C 1
ATOM 550 O O . PRO A 1 71 ? -19.094 34.281 12.219 1 98.62 71 PRO A O 1
ATOM 553 N N . GLN A 1 72 ? -21.141 34.344 13.094 1 98.75 72 GLN A N 1
ATOM 554 C CA . GLN A 1 72 ? -21.5 35.5 12.289 1 98.75 72 GLN A CA 1
ATOM 555 C C . GLN A 1 72 ? -20.594 36.688 12.609 1 98.75 72 GLN A C 1
ATOM 557 O O . GLN A 1 72 ? -20.062 37.344 11.703 1 98.75 72 GLN A O 1
ATOM 562 N N . ALA A 1 73 ? -20.438 36.969 13.844 1 98.69 73 ALA A N 1
ATOM 563 C CA . ALA A 1 73 ? -19.594 38.062 14.266 1 98.69 73 ALA A CA 1
ATOM 564 C C . ALA A 1 73 ? -18.156 37.844 13.828 1 98.69 73 ALA A C 1
ATOM 566 O O . ALA A 1 73 ? -17.484 38.812 13.414 1 98.69 73 ALA A O 1
ATOM 567 N N . ALA A 1 74 ? -17.703 36.719 13.922 1 98.81 74 ALA A N 1
ATOM 568 C CA . ALA A 1 74 ? -16.297 36.406 13.664 1 98.81 74 ALA A CA 1
ATOM 569 C C . ALA A 1 74 ? -15.992 36.406 12.172 1 98.81 74 ALA A C 1
ATOM 571 O O . ALA A 1 74 ? -14.945 36.875 11.742 1 98.81 74 ALA A O 1
ATOM 572 N N . PHE A 1 75 ? -16.875 35.844 11.32 1 98.81 75 PHE A N 1
ATOM 573 C CA . PHE A 1 75 ? -16.547 35.531 9.93 1 98.81 75 PHE A CA 1
ATOM 574 C C . PHE A 1 75 ? -17.094 36.594 8.992 1 98.81 75 PHE A C 1
ATOM 576 O O . PHE A 1 75 ? -16.844 36.562 7.781 1 98.81 75 PHE A O 1
ATOM 583 N N . THR A 1 76 ? -17.781 37.625 9.5 1 98.69 76 THR A N 1
ATOM 584 C CA . THR A 1 76 ? -18.281 38.719 8.656 1 98.69 76 THR A CA 1
ATOM 585 C C . THR A 1 76 ? -17.156 39.688 8.305 1 98.69 76 THR A C 1
ATOM 587 O O . THR A 1 76 ? -16.375 40.094 9.18 1 98.69 76 THR A O 1
ATOM 590 N N . ASP A 1 77 ? -17.047 40.062 7.016 1 98.19 77 ASP A N 1
ATOM 591 C CA . ASP A 1 77 ? -16.094 41.062 6.516 1 98.19 77 ASP A CA 1
ATOM 592 C C . ASP A 1 77 ? -14.656 40.562 6.738 1 98.19 77 ASP A C 1
ATOM 594 O O . ASP A 1 77 ? -13.852 41.281 7.352 1 98.19 77 ASP A O 1
ATOM 598 N N . VAL A 1 78 ? -14.398 39.438 6.234 1 98.31 78 VAL A N 1
ATOM 599 C CA . VAL A 1 78 ? -13.078 38.812 6.379 1 98.31 78 VAL A CA 1
ATOM 600 C C . VAL A 1 78 ? -12.492 38.531 5 1 98.31 78 VAL A C 1
ATOM 602 O O . VAL A 1 78 ? -13.195 38.094 4.09 1 98.31 78 VAL A O 1
ATOM 605 N N . ASP A 1 79 ? -11.18 38.812 4.867 1 98.5 79 ASP A N 1
ATOM 606 C CA . ASP A 1 79 ? -10.461 38.5 3.637 1 98.5 79 ASP A CA 1
ATOM 607 C C . ASP A 1 79 ? -9.805 37.125 3.721 1 98.5 79 ASP A C 1
ATOM 609 O O . ASP A 1 79 ? -9.727 36.406 2.721 1 98.5 79 ASP A O 1
ATOM 613 N N . PHE A 1 80 ? -9.305 36.781 4.906 1 98.5 80 PHE A N 1
ATOM 614 C CA . PHE A 1 80 ? -8.617 35.531 5.117 1 98.5 80 PHE A CA 1
ATOM 615 C C . PHE A 1 80 ? -9.086 34.875 6.41 1 98.5 80 PHE A C 1
ATOM 617 O O . PHE A 1 80 ? -9.289 35.562 7.418 1 98.5 80 PHE A O 1
ATOM 624 N N . VAL A 1 81 ? -9.312 33.594 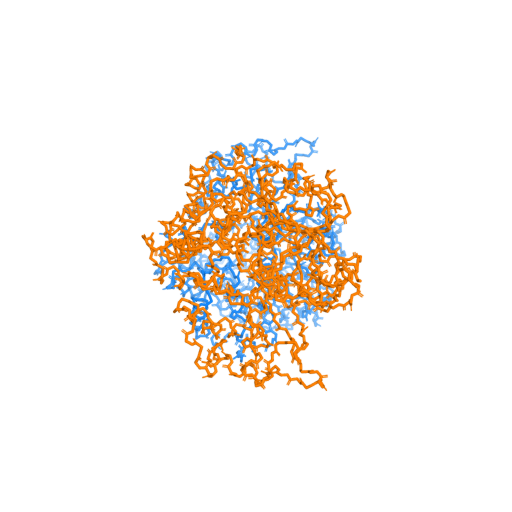6.32 1 98.69 81 VAL A N 1
ATOM 625 C CA . VAL A 1 81 ? -9.5 32.75 7.496 1 98.69 81 VAL A CA 1
ATOM 626 C C . VAL A 1 81 ? -8.242 31.906 7.742 1 98.69 81 VAL A C 1
ATOM 628 O O . VAL A 1 81 ? -7.836 31.125 6.883 1 98.69 81 VAL A O 1
ATOM 631 N N . MET A 1 82 ? -7.59 32.125 8.844 1 97.44 82 MET A N 1
ATOM 632 C CA . MET A 1 82 ? -6.48 31.266 9.273 1 97.44 82 MET A CA 1
ATOM 633 C C . MET A 1 82 ? -6.945 30.234 10.305 1 97.44 82 MET A C 1
ATOM 635 O O . MET A 1 82 ? -7.137 30.562 11.477 1 97.44 82 MET A O 1
ATOM 639 N N . ALA A 1 83 ? -7.016 29 9.82 1 97.62 83 ALA A N 1
ATOM 640 C CA . ALA A 1 83 ? -7.648 27.969 10.633 1 97.62 83 ALA A CA 1
ATOM 641 C C . ALA A 1 83 ? -6.605 27.016 11.203 1 97.62 83 ALA A C 1
ATOM 643 O O . ALA A 1 83 ? -5.703 26.578 10.492 1 97.62 83 ALA A O 1
ATOM 644 N N . HIS A 1 84 ? -6.664 26.75 12.453 1 95.5 84 HIS A N 1
ATOM 645 C CA . HIS A 1 84 ? -5.824 25.766 13.133 1 95.5 84 HIS A CA 1
ATOM 646 C C . HIS A 1 84 ? -6.531 25.172 14.352 1 95.5 84 HIS A C 1
ATOM 648 O O . HIS A 1 84 ? -6.047 25.312 15.477 1 95.5 84 HIS A O 1
ATOM 654 N N . ILE A 1 85 ? -7.539 24.516 14.141 1 97.06 85 ILE A N 1
ATOM 655 C CA . ILE A 1 85 ? -8.336 23.953 15.234 1 97.06 85 ILE A CA 1
ATOM 656 C C . ILE A 1 85 ? -7.836 22.547 15.57 1 97.06 85 ILE A C 1
ATOM 658 O O . ILE A 1 85 ? -7.176 21.906 14.75 1 97.06 85 ILE A O 1
ATOM 662 N N . ARG A 1 86 ? -8.102 22.109 16.75 1 96.88 86 ARG A N 1
ATOM 663 C CA . ARG A 1 86 ? -7.887 20.734 17.188 1 96.88 86 ARG A CA 1
ATOM 664 C C . ARG A 1 86 ? -9.109 20.203 17.938 1 96.88 86 ARG A C 1
ATOM 666 O O . ARG A 1 86 ? -9.203 20.344 19.156 1 96.88 86 ARG A O 1
ATOM 673 N N . VAL A 1 87 ? -9.953 19.547 17.219 1 97.12 87 VAL A N 1
ATOM 674 C CA . VAL A 1 87 ? -11.148 18.969 17.844 1 97.12 87 VAL A CA 1
ATOM 675 C C . VAL A 1 87 ? -10.742 17.891 18.844 1 97.12 87 VAL A C 1
ATOM 677 O O . VAL A 1 87 ? -9.977 16.969 18.5 1 97.12 87 VAL A O 1
ATOM 680 N N . GLY A 1 88 ? -11.258 18 20.062 1 96.31 88 GLY A N 1
ATOM 681 C CA . GLY A 1 88 ? -10.898 17.078 21.141 1 96.31 88 GLY A CA 1
ATOM 682 C C . GLY A 1 88 ? -9.688 17.531 21.938 1 96.31 88 GLY A C 1
ATOM 683 O O . GLY A 1 88 ? -9.398 16.969 23 1 96.31 88 GLY A O 1
ATOM 684 N N . LYS A 1 89 ? -8.906 18.531 21.5 1 96.94 89 LYS A N 1
ATOM 685 C CA . LYS A 1 89 ? -7.777 19.156 22.203 1 96.94 89 LYS A CA 1
ATOM 686 C C . LYS A 1 89 ? -6.75 18.109 22.625 1 96.94 89 LYS A C 1
ATOM 688 O O . LYS A 1 89 ? -6.602 17.078 21.969 1 96.94 89 LYS A O 1
ATOM 693 N N . TYR A 1 90 ? -5.902 18.406 23.5 1 96.62 90 TYR A N 1
ATOM 694 C CA . TYR A 1 90 ? -4.758 17.578 23.844 1 96.62 90 TYR A CA 1
ATOM 695 C C . TYR A 1 90 ? -5.199 16.344 24.625 1 96.62 90 TYR A C 1
ATOM 697 O O . TYR A 1 90 ? -4.586 15.281 24.531 1 96.62 90 TYR A O 1
ATOM 705 N N . PRO A 1 91 ? -6.324 16.438 25.359 1 96.25 91 PRO A N 1
ATOM 706 C CA . PRO A 1 91 ? -6.785 15.203 26 1 96.25 91 PRO A CA 1
ATOM 707 C C . PRO A 1 91 ? -7.09 14.086 25 1 96.25 91 PRO A C 1
ATOM 709 O O . PRO A 1 91 ? -6.758 12.922 25.25 1 96.25 91 PRO A O 1
ATOM 712 N N . MET A 1 92 ? -7.664 14.414 23.859 1 97.69 92 MET A N 1
ATOM 713 C CA . MET A 1 92 ? -7.941 13.383 22.859 1 97.69 92 MET A CA 1
ATOM 714 C C . MET A 1 92 ? -6.676 13 22.109 1 97.69 92 MET A C 1
ATOM 716 O O . MET A 1 92 ? -6.523 11.852 21.688 1 97.69 92 MET A O 1
ATOM 720 N N . ARG A 1 93 ? -5.73 13.969 21.953 1 97.81 93 ARG A N 1
ATOM 721 C CA . ARG A 1 93 ? -4.438 13.586 21.406 1 97.81 93 ARG A CA 1
ATOM 722 C C . ARG A 1 93 ? -3.793 12.477 22.219 1 97.81 93 ARG A C 1
ATOM 724 O O . ARG A 1 93 ? -3.18 11.562 21.672 1 97.81 93 ARG A O 1
ATOM 731 N N . GLU A 1 94 ? -3.918 12.648 23.531 1 97.88 94 GLU A N 1
ATOM 732 C CA . GLU A 1 94 ? -3.369 11.625 24.422 1 97.88 94 GLU A CA 1
ATOM 733 C C . GLU A 1 94 ? -3.971 10.258 24.125 1 97.88 94 GLU A C 1
ATOM 735 O O . GLU A 1 94 ? -3.252 9.258 24.062 1 97.88 94 GLU A O 1
ATOM 740 N N . GLN A 1 95 ? -5.277 10.195 23.938 1 98 95 GLN A N 1
ATOM 741 C CA . GLN A 1 95 ? -5.941 8.938 23.625 1 98 95 GLN A CA 1
ATOM 742 C C . GLN A 1 95 ? -5.492 8.406 22.266 1 98 95 GLN A C 1
ATOM 744 O O . GLN A 1 95 ? -5.266 7.207 22.109 1 98 95 GLN A O 1
ATOM 749 N N . ASP A 1 96 ? -5.352 9.297 21.297 1 98.19 96 ASP A N 1
ATOM 750 C CA . ASP A 1 96 ? -4.898 8.93 19.969 1 98.19 96 ASP A CA 1
ATOM 751 C C . ASP A 1 96 ? -3.549 8.219 20.016 1 98.19 96 ASP A C 1
ATOM 753 O O . ASP A 1 96 ? -3.283 7.324 19.203 1 98.19 96 ASP A O 1
ATOM 757 N N . GLU A 1 97 ? -2.719 8.703 20.891 1 98.06 97 GLU A N 1
ATOM 758 C CA . GLU A 1 97 ? -1.371 8.148 20.969 1 98.06 97 GLU A CA 1
ATOM 759 C C . GLU A 1 97 ? -1.341 6.895 21.844 1 98.06 97 GLU A C 1
ATOM 761 O O . GLU A 1 97 ? -0.714 5.898 21.484 1 98.06 97 GLU A O 1
ATOM 766 N N . LYS A 1 98 ? -2.068 6.852 22.922 1 98.06 98 LYS A N 1
ATOM 767 C CA . LYS A 1 98 ? -1.933 5.805 23.938 1 98.06 98 LYS A CA 1
ATOM 768 C C . LYS A 1 98 ? -2.719 4.555 23.547 1 98.06 98 LYS A C 1
ATOM 770 O O . LYS A 1 98 ? -2.291 3.434 23.828 1 98.06 98 LYS A O 1
ATOM 775 N N . ILE A 1 99 ? -3.906 4.676 22.984 1 98.31 99 ILE A N 1
ATOM 776 C CA . ILE A 1 99 ? -4.77 3.535 22.688 1 98.31 99 ILE A CA 1
ATOM 777 C C . ILE A 1 99 ? -4.059 2.59 21.719 1 98.31 99 ILE A C 1
ATOM 779 O O . ILE A 1 99 ? -3.924 1.396 22 1 98.31 99 ILE A O 1
ATOM 783 N N . PRO A 1 100 ? -3.525 3.08 20.578 1 98.38 100 PRO A N 1
ATOM 784 C CA . PRO A 1 100 ? -2.791 2.162 19.703 1 98.38 100 PRO A CA 1
ATOM 785 C C . PRO A 1 100 ? -1.572 1.547 20.391 1 98.38 100 PRO A C 1
ATOM 787 O O . PRO A 1 100 ? -1.274 0.367 20.172 1 98.38 100 PRO A O 1
ATOM 790 N N . LEU A 1 101 ? -0.892 2.344 21.188 1 98 101 LEU A N 1
ATOM 791 C CA . LEU A 1 101 ? 0.314 1.849 21.844 1 98 101 LEU A CA 1
ATOM 792 C C . LEU A 1 101 ? -0.007 0.668 22.75 1 98 101 LEU A C 1
ATOM 794 O O . LEU A 1 101 ? 0.808 -0.245 22.891 1 98 101 LEU A O 1
ATOM 798 N N . ARG A 1 102 ? -1.183 0.665 23.359 1 96.94 102 ARG A N 1
ATOM 799 C CA . ARG A 1 102 ? -1.61 -0.447 24.203 1 96.94 102 ARG A CA 1
ATOM 800 C C . ARG A 1 102 ? -1.722 -1.735 23.391 1 96.94 102 ARG A C 1
ATOM 802 O O . ARG A 1 102 ? -1.659 -2.832 23.953 1 96.94 102 ARG A O 1
ATOM 809 N N . HIS A 1 103 ? -1.883 -1.605 22.141 1 97 103 HIS A N 1
ATOM 810 C CA . HIS A 1 103 ? -1.984 -2.762 21.266 1 97 103 HIS A CA 1
ATOM 811 C C . HIS A 1 103 ? -0.669 -3.016 20.531 1 97 103 HIS A C 1
ATOM 813 O O . HIS A 1 103 ? -0.633 -3.762 19.547 1 97 103 HIS A O 1
ATOM 819 N N . GLY A 1 104 ? 0.413 -2.279 20.906 1 96.25 104 GLY A N 1
ATOM 820 C CA . GLY A 1 104 ? 1.72 -2.482 20.297 1 96.25 104 GLY A CA 1
ATOM 821 C C . GLY A 1 104 ? 1.872 -1.791 18.953 1 96.25 104 GLY A C 1
ATOM 822 O O . GLY A 1 104 ? 2.711 -2.182 18.141 1 96.25 104 GLY A O 1
ATOM 823 N N . VAL A 1 105 ? 1.059 -0.856 18.688 1 97.69 105 VAL A N 1
ATOM 824 C CA . VAL A 1 105 ? 1.071 -0.106 17.438 1 97.69 105 VAL A CA 1
ATOM 825 C C . VAL A 1 105 ? 1.318 1.373 17.719 1 97.69 105 VAL A C 1
ATOM 827 O O . VAL A 1 105 ? 0.812 1.914 18.703 1 97.69 105 VAL A O 1
ATOM 830 N N . LEU A 1 106 ? 2.076 1.942 16.844 1 95.06 106 LEU A N 1
ATOM 831 C CA . LEU A 1 106 ? 2.318 3.363 17.078 1 95.06 106 LEU A CA 1
ATOM 832 C C . LEU A 1 106 ? 1.045 4.172 16.844 1 95.06 106 LEU A C 1
ATOM 834 O O . LEU A 1 106 ? 0.291 3.902 15.906 1 95.06 106 LEU A O 1
ATOM 838 N N . GLY A 1 107 ? 0.655 5.035 17.688 1 87.94 107 GLY A N 1
ATOM 839 C CA . GLY A 1 107 ? -0.486 5.918 17.516 1 87.94 107 GLY A CA 1
ATOM 840 C C . GLY A 1 107 ? -0.145 7.195 16.766 1 87.94 107 GLY A C 1
ATOM 841 O O . GLY A 1 107 ? -0.687 7.449 15.695 1 87.94 107 GLY A O 1
ATOM 842 N N . GLN A 1 108 ? 0.669 8.102 16.906 1 90.31 108 GLN A N 1
ATOM 843 C CA . GLN A 1 108 ? 1.171 9.391 16.438 1 90.31 108 GLN A CA 1
ATOM 844 C C . GLN A 1 108 ? 0.023 10.328 16.078 1 90.31 108 GLN A C 1
ATOM 846 O O . GLN A 1 108 ? -1.042 9.883 15.656 1 90.31 108 GLN A O 1
ATOM 851 N N . GLU A 1 109 ? 0.131 11.562 16.219 1 91 109 GLU A N 1
ATOM 852 C CA . GLU A 1 109 ? -0.926 12.57 16.125 1 91 109 GLU A CA 1
ATOM 853 C C . GLU A 1 109 ? -1.483 12.656 14.711 1 91 109 GLU A C 1
ATOM 855 O O . GLU A 1 109 ? -2.682 12.883 14.523 1 91 109 GLU A O 1
ATOM 860 N N . THR A 1 110 ? -0.671 12.578 13.734 1 94.5 110 THR A N 1
ATOM 861 C CA . THR A 1 110 ? -1.143 12.859 12.383 1 94.5 110 THR A CA 1
ATOM 862 C C . THR A 1 110 ? -0.975 11.641 11.484 1 94.5 110 THR A C 1
ATOM 864 O O . THR A 1 110 ? -1.425 11.633 10.336 1 94.5 110 THR A O 1
ATOM 867 N N . CYS A 1 111 ? -0.362 10.594 12.008 1 93.81 111 CYS A N 1
ATOM 868 C CA . CYS A 1 111 ? -0.087 9.383 11.234 1 93.81 111 CYS A CA 1
ATOM 869 C C . CYS A 1 111 ? -0.653 8.156 11.93 1 93.81 111 CYS A C 1
ATOM 871 O O . CYS A 1 111 ? -0.917 8.18 13.133 1 93.81 111 CYS A O 1
ATOM 873 N N . GLY A 1 112 ? -0.846 7.074 11.18 1 96.56 112 GLY A N 1
ATOM 874 C CA . GLY A 1 112 ? -1.302 5.828 11.781 1 96.56 112 GLY A CA 1
ATOM 875 C C . GLY A 1 112 ? -2.684 5.934 12.398 1 96.56 112 GLY A C 1
ATOM 876 O O . GLY A 1 112 ? -3.443 6.852 12.078 1 96.56 112 GLY A O 1
ATOM 877 N N . PRO A 1 113 ? -2.988 4.98 13.32 1 98.31 113 PRO A N 1
ATOM 878 C CA . PRO A 1 113 ? -4.324 4.984 13.922 1 98.31 113 PRO A CA 1
ATOM 879 C C . PRO A 1 113 ? -4.617 6.273 14.688 1 98.31 113 PRO A C 1
ATOM 881 O O . PRO A 1 113 ? -5.77 6.711 14.75 1 98.31 113 PRO A O 1
ATOM 884 N N . GLY A 1 114 ? -3.617 6.82 15.305 1 98.19 114 GLY A N 1
ATOM 885 C CA . GLY A 1 114 ? -3.824 8.102 15.961 1 98.19 114 GLY A CA 1
ATOM 886 C C . GLY A 1 114 ? -4.258 9.203 15.008 1 98.19 114 GLY A C 1
ATOM 887 O O . GLY A 1 114 ? -5.207 9.93 15.289 1 98.19 114 GLY A O 1
ATOM 888 N N . GLY A 1 115 ? -3.537 9.336 13.914 1 98.06 115 GLY A N 1
ATOM 889 C CA . GLY A 1 115 ? -3.904 10.297 12.883 1 98.06 115 GLY A CA 1
ATOM 890 C C . GLY A 1 115 ? -5.273 10.031 12.281 1 98.06 115 GLY A C 1
ATOM 891 O O . GLY A 1 115 ? -6.008 10.977 11.969 1 98.06 115 GLY A O 1
ATOM 892 N N . ILE A 1 116 ? -5.59 8.781 12.086 1 98.75 116 ILE A N 1
ATOM 893 C CA . ILE A 1 116 ? -6.891 8.398 11.547 1 98.75 116 ILE A CA 1
ATOM 894 C C . ILE A 1 116 ? -7.996 8.836 12.5 1 98.75 116 ILE A C 1
ATOM 896 O O . ILE A 1 116 ? -8.992 9.43 12.086 1 98.75 116 ILE A O 1
ATOM 900 N N . ALA A 1 117 ? -7.773 8.555 13.789 1 98.75 117 ALA A N 1
ATOM 901 C CA . ALA A 1 117 ? -8.742 8.945 14.805 1 98.75 117 ALA A CA 1
ATOM 902 C C . ALA A 1 117 ? -8.914 10.461 14.852 1 98.75 117 ALA A C 1
ATOM 904 O O . ALA A 1 117 ? -10.031 10.961 14.938 1 98.75 117 ALA A O 1
ATOM 905 N N . TYR A 1 118 ? -7.801 11.156 14.891 1 98.69 118 TYR A N 1
ATOM 906 C CA . TYR A 1 118 ? -7.805 12.617 14.867 1 98.69 118 TYR A CA 1
ATOM 907 C C . TYR A 1 118 ? -8.5 13.141 13.617 1 98.69 118 TYR A C 1
ATOM 909 O O . TYR A 1 118 ? -9.258 14.109 13.688 1 98.69 118 TYR A O 1
ATOM 917 N N . GLY A 1 119 ? -8.273 12.5 12.414 1 98.69 119 GLY A N 1
ATOM 918 C CA . GLY A 1 119 ? -8.922 12.875 11.172 1 98.69 119 GLY A CA 1
ATOM 919 C C . GLY A 1 119 ? -10.438 12.781 11.242 1 98.69 119 GLY A C 1
ATOM 920 O O . GLY A 1 119 ? -11.141 13.688 10.789 1 98.69 119 GLY A O 1
ATOM 921 N N . MET A 1 120 ? -10.914 11.727 11.867 1 98.75 120 MET A N 1
ATOM 922 C CA . MET A 1 120 ? -12.352 11.531 12.047 1 98.75 120 MET A CA 1
ATOM 923 C C . MET A 1 120 ? -12.961 12.68 12.844 1 98.75 120 MET A C 1
ATOM 925 O O . MET A 1 120 ? -14.102 13.07 12.602 1 98.75 120 MET A O 1
ATOM 929 N N . ARG A 1 121 ? -12.188 13.219 13.742 1 98.69 121 ARG A N 1
ATOM 930 C CA . ARG A 1 121 ? -12.688 14.32 14.555 1 98.69 121 ARG A CA 1
ATOM 931 C C . ARG A 1 121 ? -12.586 15.648 13.812 1 98.69 121 ARG A C 1
ATOM 933 O O . ARG A 1 121 ? -13.43 16.531 13.977 1 98.69 121 ARG A O 1
ATOM 940 N N . SER A 1 122 ? -11.594 15.789 12.984 1 98.5 122 SER A N 1
ATOM 941 C CA . SER A 1 122 ? -11.258 17.078 12.391 1 98.5 122 SER A CA 1
ATOM 942 C C . SER A 1 122 ? -12.18 17.406 11.227 1 98.5 122 SER A C 1
ATOM 944 O O . SER A 1 122 ? -12.453 18.578 10.961 1 98.5 122 SER A O 1
ATOM 946 N N . ILE A 1 123 ? -12.711 16.391 10.539 1 98.69 123 ILE A N 1
ATOM 947 C CA . ILE A 1 123 ? -13.461 16.594 9.305 1 98.69 123 ILE A CA 1
ATOM 948 C C . ILE A 1 123 ? -14.633 17.531 9.555 1 98.69 123 ILE A C 1
ATOM 950 O O . ILE A 1 123 ? -14.75 18.578 8.898 1 98.69 123 ILE A O 1
ATOM 954 N N . GLY A 1 124 ? -15.484 17.266 10.539 1 98.19 124 GLY A N 1
ATOM 955 C CA . GLY A 1 124 ? -16.656 18.078 10.812 1 98.19 124 GLY A CA 1
ATOM 956 C C . GLY A 1 124 ? -16.312 19.516 11.18 1 98.19 124 GLY A C 1
ATOM 957 O O . GLY A 1 124 ? -16.969 20.453 10.719 1 98.19 124 GLY A O 1
ATOM 958 N N . GLY A 1 125 ? -15.297 19.656 12.023 1 98.06 125 GLY A N 1
ATOM 959 C CA . GLY A 1 125 ? -14.883 20.984 12.453 1 98.06 125 GLY A CA 1
ATOM 960 C C . GLY A 1 125 ? -14.414 21.875 11.312 1 98.06 125 GLY A C 1
ATOM 961 O O . GLY A 1 125 ? -14.781 23.047 11.234 1 98.06 125 GLY A O 1
ATOM 962 N N . VAL A 1 126 ? -13.641 21.312 10.43 1 98.69 126 VAL A N 1
ATOM 963 C CA . VAL A 1 126 ? -13.102 22.109 9.328 1 98.69 126 VAL A CA 1
ATOM 964 C C . VAL A 1 126 ? -14.211 22.422 8.328 1 98.69 126 VAL A C 1
ATOM 966 O O . VAL A 1 126 ? -14.273 23.547 7.801 1 98.69 126 VAL A O 1
ATOM 969 N N . LEU A 1 127 ? -15.094 21.453 8.062 1 98.69 127 LEU A N 1
ATOM 970 C CA . LEU A 1 127 ? -16.203 21.703 7.16 1 98.69 127 LEU A CA 1
ATOM 971 C C . LEU A 1 127 ? -17.094 22.828 7.684 1 98.69 127 LEU A C 1
ATOM 973 O O . LEU A 1 127 ? -17.562 23.672 6.906 1 98.69 127 LEU A O 1
ATOM 977 N N . GLU A 1 128 ? -17.266 22.859 8.961 1 98.38 128 GLU A N 1
ATOM 978 C CA . GLU A 1 128 ? -18.062 23.922 9.578 1 98.38 128 GLU A CA 1
ATOM 979 C C . GLU A 1 128 ? -17.438 25.297 9.359 1 98.38 128 GLU A C 1
ATOM 981 O O . GLU A 1 128 ? -18.125 26.266 9.062 1 98.38 128 GLU A O 1
ATOM 986 N N . LEU A 1 129 ? -16.188 25.391 9.516 1 98.75 129 LEU A N 1
ATOM 987 C CA . LEU A 1 129 ? -15.477 26.641 9.297 1 98.75 129 LEU A CA 1
ATOM 988 C C . LEU A 1 129 ? -15.609 27.094 7.848 1 98.75 129 LEU A C 1
ATOM 990 O O . LEU A 1 129 ? -15.789 28.281 7.574 1 98.75 129 LEU A O 1
ATOM 994 N N . VAL A 1 130 ? -15.453 26.125 6.941 1 98.75 130 VAL A N 1
ATOM 995 C CA . VAL A 1 130 ? -15.633 26.422 5.527 1 98.75 130 VAL A CA 1
ATOM 996 C C . VAL A 1 130 ? -17.031 26.984 5.297 1 98.75 130 VAL A C 1
ATOM 998 O O . VAL A 1 130 ? -17.203 27.969 4.574 1 98.75 130 VAL A O 1
ATOM 1001 N N . ASP A 1 131 ? -18.031 26.406 5.93 1 98.75 131 ASP A N 1
ATOM 1002 C CA . ASP A 1 131 ? -19.406 26.844 5.785 1 98.75 131 ASP A CA 1
ATOM 1003 C C . ASP A 1 131 ? -19.594 28.266 6.32 1 98.75 131 ASP A C 1
ATOM 1005 O O . ASP A 1 131 ? -20.266 29.094 5.695 1 98.75 131 ASP A O 1
ATOM 1009 N N . TYR A 1 132 ? -19.031 28.547 7.504 1 98.81 132 TYR A N 1
ATOM 1010 C CA . TYR A 1 132 ? -19.094 29.891 8.062 1 98.81 132 TYR A CA 1
ATOM 1011 C C . TYR A 1 132 ? -18.469 30.906 7.105 1 98.81 132 TYR A C 1
ATOM 1013 O O . TYR A 1 132 ? -19.047 31.969 6.848 1 98.81 132 TYR A O 1
ATOM 1021 N N . MET A 1 133 ? -17.297 30.578 6.586 1 98.81 133 MET A N 1
ATOM 1022 C CA . MET A 1 133 ? -16.578 31.469 5.684 1 98.81 133 MET A CA 1
ATOM 1023 C C . MET A 1 133 ? -17.422 31.766 4.434 1 98.81 133 MET A C 1
ATOM 1025 O O . MET A 1 133 ? -17.562 32.906 4.035 1 98.81 133 MET A O 1
ATOM 1029 N N . GLU A 1 134 ? -17.938 30.703 3.867 1 98.56 134 GLU A N 1
ATOM 1030 C CA . GLU A 1 134 ? -18.703 30.859 2.631 1 98.56 134 GLU A CA 1
ATOM 1031 C C . GLU A 1 134 ? -19.984 31.656 2.865 1 98.56 134 GLU A C 1
ATOM 1033 O O . GLU A 1 134 ? -20.422 32.406 1.997 1 98.56 134 GLU A O 1
ATOM 1038 N N . LYS A 1 135 ? -20.531 31.516 3.998 1 98.62 135 LYS A N 1
ATOM 1039 C CA . LYS A 1 135 ? -21.781 32.188 4.324 1 98.62 135 LYS A CA 1
ATOM 1040 C C . LYS A 1 135 ? -21.547 33.688 4.582 1 98.62 135 LYS A C 1
ATOM 1042 O O . LYS A 1 135 ? -22.297 34.531 4.094 1 98.62 135 LYS A O 1
ATOM 1047 N N . TYR A 1 136 ? -20.531 34.031 5.312 1 98.81 136 TYR A N 1
ATOM 1048 C CA . TYR A 1 136 ? -20.422 35.375 5.859 1 98.81 136 TYR A CA 1
ATOM 1049 C C . TYR A 1 136 ? -19.359 36.188 5.113 1 98.81 136 TYR A C 1
ATOM 1051 O O . TYR A 1 136 ? -19.375 37.406 5.145 1 98.81 136 TYR A O 1
ATOM 1059 N N . SER A 1 137 ? -18.438 35.5 4.445 1 98.69 137 SER A N 1
ATOM 1060 C CA . SER A 1 137 ? -17.406 36.125 3.637 1 98.69 137 SER A CA 1
ATOM 1061 C C . SER A 1 137 ? -17.047 35.25 2.434 1 98.69 137 SER A C 1
ATOM 1063 O O . SER A 1 137 ? -15.938 34.719 2.365 1 98.69 137 SER A O 1
ATOM 1065 N N . PRO A 1 138 ? -17.875 35.156 1.446 1 97.56 138 PRO A N 1
ATOM 1066 C CA . PRO A 1 138 ? -17.734 34.188 0.35 1 97.56 138 PRO A CA 1
ATOM 1067 C C . PRO A 1 138 ? -16.5 34.438 -0.508 1 97.56 138 PRO A C 1
ATOM 1069 O O . PRO A 1 138 ? -16.094 33.562 -1.271 1 97.56 138 PRO A O 1
ATOM 1072 N N . ASN A 1 139 ? -15.883 35.594 -0.433 1 97.12 139 ASN A N 1
ATOM 1073 C CA . ASN A 1 139 ? -14.703 35.875 -1.243 1 97.12 139 ASN A CA 1
ATOM 1074 C C . ASN A 1 139 ? -13.414 35.594 -0.479 1 97.12 139 ASN A C 1
ATOM 1076 O O . ASN A 1 139 ? -12.32 35.719 -1.038 1 97.12 139 ASN A O 1
ATOM 1080 N N . ALA A 1 140 ? -13.492 35.219 0.774 1 98.25 140 ALA A N 1
ATOM 1081 C CA . ALA A 1 140 ? -12.32 35 1.618 1 98.25 140 ALA A CA 1
ATOM 1082 C C . ALA A 1 140 ? -11.617 33.688 1.228 1 98.25 140 ALA A C 1
ATOM 1084 O O . ALA A 1 140 ? -12.227 32.812 0.617 1 98.25 140 ALA A O 1
ATOM 1085 N N . TRP A 1 141 ? -10.336 33.625 1.522 1 98.56 141 TRP A N 1
ATOM 1086 C CA . TRP A 1 141 ? -9.555 32.375 1.458 1 98.56 141 TRP A CA 1
ATOM 1087 C C . TRP A 1 141 ? -9.336 31.797 2.852 1 98.56 141 TRP A C 1
ATOM 1089 O O . TRP A 1 141 ? -9.047 32.531 3.799 1 98.56 141 TRP A O 1
ATOM 1099 N N . MET A 1 142 ? -9.516 30.5 2.93 1 98.56 142 MET A N 1
ATOM 1100 C CA . MET A 1 142 ? -9.133 29.828 4.164 1 98.56 142 MET A CA 1
ATOM 1101 C C . MET A 1 142 ? -7.754 29.188 4.023 1 98.56 142 MET A C 1
ATOM 1103 O O . MET A 1 142 ? -7.543 28.344 3.143 1 98.56 142 MET A O 1
ATOM 1107 N N . LEU A 1 143 ? -6.867 29.609 4.82 1 97.62 143 LEU A N 1
ATOM 1108 C CA . LEU A 1 143 ? -5.551 29 4.98 1 97.62 143 LEU A CA 1
ATOM 1109 C C . LEU A 1 143 ? -5.523 28.047 6.176 1 97.62 143 LEU A C 1
ATOM 1111 O O . LEU A 1 143 ? -5.445 28.5 7.324 1 97.62 143 LEU A O 1
ATOM 1115 N N . ASN A 1 144 ? -5.484 26.75 5.906 1 97.62 144 ASN A N 1
ATOM 1116 C CA . ASN A 1 144 ? -5.805 25.766 6.941 1 97.62 144 ASN A CA 1
ATOM 1117 C C . ASN A 1 144 ? -4.562 25 7.379 1 97.62 144 ASN A C 1
ATOM 1119 O O . ASN A 1 144 ? -3.943 24.297 6.574 1 97.62 144 ASN A O 1
ATOM 1123 N N . TYR A 1 145 ? -4.312 25.062 8.703 1 93 145 TYR A N 1
ATOM 1124 C CA . TYR A 1 145 ? -3.242 24.312 9.336 1 93 145 TYR A CA 1
ATOM 1125 C C . TYR A 1 145 ? -3.803 23.156 10.164 1 93 145 TYR A C 1
ATOM 1127 O O . TYR A 1 145 ? -3.047 22.391 10.773 1 93 145 TYR A O 1
ATOM 1135 N N . SER A 1 146 ? -5.113 23.062 10.195 1 95.69 146 SER A N 1
ATOM 1136 C CA . SER A 1 146 ? -5.695 22.016 11.023 1 95.69 146 SER A CA 1
ATOM 1137 C C . SER A 1 146 ? -5.266 20.641 10.547 1 95.69 146 SER A C 1
ATOM 1139 O O . SER A 1 146 ? -5.293 20.344 9.352 1 95.69 146 SER A O 1
ATOM 1141 N N . ASN A 1 147 ? -4.918 19.859 11.477 1 95.56 147 ASN A N 1
ATOM 1142 C CA . ASN A 1 147 ? -4.438 18.5 11.211 1 95.56 147 ASN A CA 1
ATOM 1143 C C . ASN A 1 147 ? -5.535 17.469 11.43 1 95.56 147 ASN A C 1
ATOM 1145 O O . ASN A 1 147 ? -6.523 17.734 12.117 1 95.56 147 ASN A O 1
ATOM 1149 N N . PRO A 1 148 ? -5.309 16.219 10.82 1 97.12 148 PRO A N 1
ATOM 1150 C CA . PRO A 1 148 ? -4.273 15.906 9.836 1 97.12 148 PRO A CA 1
ATOM 1151 C C . PRO A 1 148 ? -4.586 16.453 8.445 1 97.12 148 PRO A C 1
ATOM 1153 O O . PRO A 1 148 ? -5.641 16.156 7.887 1 97.12 148 PRO A O 1
ATOM 1156 N N . ALA A 1 149 ? -3.643 17.156 7.938 1 97.62 149 ALA A N 1
ATOM 1157 C CA . ALA A 1 149 ? -3.895 17.953 6.734 1 97.62 149 ALA A CA 1
ATOM 1158 C C . ALA A 1 149 ? -4.305 17.047 5.566 1 97.62 149 ALA A C 1
ATOM 1160 O O . ALA A 1 149 ? -5.113 17.453 4.727 1 97.62 149 ALA A O 1
ATOM 1161 N N . ALA A 1 150 ? -3.75 15.844 5.527 1 97.38 150 ALA A N 1
ATOM 1162 C CA . ALA A 1 150 ? -4.043 14.938 4.418 1 97.38 150 ALA A CA 1
ATOM 1163 C C . ALA A 1 150 ? -5.516 14.547 4.398 1 97.38 150 ALA A C 1
ATOM 1165 O O . ALA A 1 150 ? -6.168 14.609 3.354 1 97.38 150 ALA A O 1
ATOM 1166 N N . ILE A 1 151 ? -6.086 14.125 5.535 1 98.56 151 ILE A N 1
ATOM 1167 C CA . ILE A 1 151 ? -7.465 13.664 5.645 1 98.56 151 ILE A CA 1
ATOM 1168 C C . ILE A 1 151 ? -8.414 14.852 5.477 1 98.56 151 ILE A C 1
ATOM 1170 O O . ILE A 1 151 ? -9.43 14.75 4.781 1 98.56 151 ILE A O 1
ATOM 1174 N N . VAL A 1 152 ? -8.039 16 6.031 1 98.56 152 VAL A N 1
ATOM 1175 C CA . VAL A 1 152 ? -8.852 17.203 5.93 1 98.56 152 VAL A CA 1
ATOM 1176 C C . VAL A 1 152 ? -8.891 17.688 4.48 1 98.56 152 VAL A C 1
ATOM 1178 O O . VAL A 1 152 ? -9.945 18.094 3.984 1 98.56 152 VAL A O 1
ATOM 1181 N N . ALA A 1 153 ? -7.781 17.609 3.842 1 98.75 153 ALA A N 1
ATOM 1182 C CA . ALA A 1 153 ? -7.723 18 2.436 1 98.75 153 ALA A CA 1
ATOM 1183 C C . ALA A 1 153 ? -8.625 17.109 1.582 1 98.75 153 ALA A C 1
ATOM 1185 O O . ALA A 1 153 ? -9.359 17.609 0.726 1 98.75 153 ALA A O 1
ATOM 1186 N N . GLU A 1 154 ? -8.547 15.82 1.79 1 98.75 154 GLU A N 1
ATOM 1187 C CA . GLU A 1 154 ? -9.414 14.898 1.06 1 98.75 154 GLU A CA 1
ATOM 1188 C C . GLU A 1 154 ? -10.883 15.172 1.352 1 98.75 154 GLU A C 1
ATOM 1190 O O . GLU A 1 154 ? -11.719 15.172 0.44 1 98.75 154 GLU A O 1
ATOM 1195 N N . ALA A 1 155 ? -11.211 15.406 2.586 1 98.81 155 ALA A N 1
ATOM 1196 C CA . ALA A 1 155 ? -12.594 15.648 2.984 1 98.81 155 ALA A CA 1
ATOM 1197 C C . ALA A 1 155 ? -13.133 16.922 2.34 1 98.81 155 ALA A C 1
ATOM 1199 O O . ALA A 1 155 ? -14.25 16.938 1.827 1 98.81 155 ALA A O 1
ATOM 1200 N N . THR A 1 156 ? -12.359 17.984 2.391 1 98.69 156 THR A N 1
ATOM 1201 C CA . THR A 1 156 ? -12.836 19.25 1.839 1 98.69 156 THR A CA 1
ATOM 1202 C C . THR A 1 156 ? -12.906 19.188 0.316 1 98.69 156 THR A C 1
ATOM 1204 O O . THR A 1 156 ? -13.789 19.797 -0.297 1 98.69 156 THR A O 1
ATOM 1207 N N . ARG A 1 157 ? -11.945 18.484 -0.325 1 98.19 157 ARG A N 1
ATOM 1208 C CA . ARG A 1 157 ? -12.016 18.297 -1.771 1 98.19 157 ARG A CA 1
ATOM 1209 C C . ARG A 1 157 ? -13.344 17.641 -2.17 1 98.19 157 ARG A C 1
ATOM 1211 O O . ARG A 1 157 ? -13.969 18.062 -3.15 1 98.19 157 ARG A O 1
ATOM 1218 N N . ARG A 1 158 ? -13.805 16.688 -1.431 1 98.25 158 ARG A N 1
ATOM 1219 C CA . ARG A 1 158 ? -14.969 15.891 -1.786 1 98.25 158 ARG A CA 1
ATOM 1220 C C . ARG A 1 158 ? -16.266 16.562 -1.337 1 98.25 158 ARG A C 1
ATOM 1222 O O . ARG A 1 158 ? -17.25 16.562 -2.068 1 98.25 158 ARG A O 1
ATOM 1229 N N . LEU A 1 159 ? -16.219 17.125 -0.146 1 98.69 159 LEU A N 1
ATOM 1230 C CA . LEU A 1 159 ? -17.484 17.516 0.491 1 98.69 159 LEU A CA 1
ATOM 1231 C C . LEU A 1 159 ? -17.719 19.016 0.344 1 98.69 159 LEU A C 1
ATOM 1233 O O . LEU A 1 159 ? -18.844 19.484 0.557 1 98.69 159 LEU A O 1
ATOM 1237 N N . ARG A 1 160 ? -16.703 19.781 -0.005 1 98.56 160 ARG A N 1
ATOM 1238 C CA . ARG A 1 160 ? -16.766 21.203 -0.338 1 98.56 160 ARG A CA 1
ATOM 1239 C C . ARG A 1 160 ? -15.898 21.516 -1.546 1 98.56 160 ARG A C 1
ATOM 1241 O O . ARG A 1 160 ? -14.961 22.312 -1.447 1 98.56 160 ARG A O 1
ATOM 1248 N N . PRO A 1 161 ? -16.219 20.984 -2.719 1 96.94 161 PRO A N 1
ATOM 1249 C CA . PRO A 1 161 ? -15.328 21.016 -3.877 1 96.94 161 PRO A CA 1
ATOM 1250 C C . PRO A 1 161 ? -15.094 22.438 -4.402 1 96.94 161 PRO A C 1
ATOM 1252 O O . PRO A 1 161 ? -14.117 22.672 -5.113 1 96.94 161 PRO A O 1
ATOM 1255 N N . ASN A 1 162 ? -15.93 23.422 -4.031 1 96.19 162 ASN A N 1
ATOM 1256 C CA . ASN A 1 162 ? -15.781 24.766 -4.559 1 96.19 162 ASN A CA 1
ATOM 1257 C C . ASN A 1 162 ? -15.18 25.719 -3.523 1 96.19 162 ASN A C 1
ATOM 1259 O O . ASN A 1 162 ? -15.016 26.906 -3.787 1 96.19 162 ASN A O 1
ATOM 1263 N N . ALA A 1 163 ? -14.844 25.141 -2.367 1 97.06 163 ALA A N 1
ATOM 1264 C CA . ALA A 1 163 ? -14.359 25.984 -1.278 1 97.06 163 ALA A CA 1
ATOM 1265 C C . ALA A 1 163 ? -12.984 26.562 -1.606 1 97.06 163 ALA A C 1
ATOM 1267 O O . ALA A 1 163 ? -12.133 25.875 -2.178 1 97.06 163 ALA A O 1
ATOM 1268 N N . LYS A 1 164 ? -12.82 27.828 -1.289 1 98 164 LYS A N 1
ATOM 1269 C CA . LYS A 1 164 ? -11.508 28.469 -1.383 1 98 164 LYS A CA 1
ATOM 1270 C C . LYS A 1 164 ? -10.664 28.172 -0.15 1 98 164 LYS A C 1
ATOM 1272 O O . LYS A 1 164 ? -10.438 29.047 0.685 1 98 164 LYS A O 1
ATOM 1277 N N . ILE A 1 165 ? -10.188 26.984 -0.073 1 98.31 165 ILE A N 1
ATOM 1278 C CA . ILE A 1 165 ? -9.406 26.531 1.067 1 98.31 165 ILE A CA 1
ATOM 1279 C C . ILE A 1 165 ? -8.062 25.984 0.584 1 98.31 165 ILE A C 1
ATOM 1281 O O . ILE A 1 165 ? -7.992 25.312 -0.453 1 98.31 165 ILE A O 1
ATOM 1285 N N . LEU A 1 166 ? -6.984 26.344 1.246 1 98.06 166 LEU A N 1
ATOM 1286 C CA . LEU A 1 166 ? -5.648 25.797 1.022 1 98.06 166 LEU A CA 1
ATOM 1287 C C . LEU A 1 166 ? -5.121 25.109 2.277 1 98.06 166 LEU A C 1
ATOM 1289 O O . LEU A 1 166 ? -4.992 25.75 3.328 1 98.06 166 LEU A O 1
ATOM 1293 N N . ASN A 1 167 ? -4.875 23.797 2.162 1 97.69 167 ASN A N 1
ATOM 1294 C CA . ASN A 1 167 ? -4.273 23.031 3.248 1 97.69 167 ASN A CA 1
ATOM 1295 C C . ASN A 1 167 ? -2.75 23.047 3.17 1 97.69 167 ASN A C 1
ATOM 1297 O O . ASN A 1 167 ? -2.178 22.859 2.096 1 97.69 167 ASN A O 1
ATOM 1301 N N . ILE A 1 168 ? -2.115 23.312 4.32 1 94.56 168 ILE A N 1
ATOM 1302 C CA . ILE A 1 168 ? -0.671 23.516 4.301 1 94.56 168 ILE A CA 1
ATOM 1303 C C . ILE A 1 168 ? -0.037 22.828 5.508 1 94.56 168 ILE A C 1
ATOM 1305 O O . ILE A 1 168 ? -0.733 22.469 6.457 1 94.56 168 ILE A O 1
ATOM 1309 N N . CYS A 1 169 ? 1.172 22.594 5.426 1 92.06 169 CYS A N 1
ATOM 1310 C CA . CYS A 1 169 ? 1.984 22.031 6.504 1 92.06 169 CYS A CA 1
ATOM 1311 C C . CYS A 1 169 ? 3.354 22.703 6.555 1 92.06 169 CYS A C 1
ATOM 1313 O O . CYS A 1 169 ? 3.945 23 5.512 1 92.06 169 CYS A O 1
ATOM 1315 N N . ASP A 1 170 ? 3.885 22.906 7.703 1 87.81 170 ASP A N 1
ATOM 1316 C CA . ASP A 1 170 ? 5.137 23.641 7.844 1 87.81 170 ASP A CA 1
ATOM 1317 C C . ASP A 1 170 ? 6.324 22.703 7.945 1 87.81 170 ASP A C 1
ATOM 1319 O O . ASP A 1 170 ? 7.48 23.125 7.906 1 87.81 170 ASP A O 1
ATOM 1323 N N . MET A 1 171 ? 6.039 21.453 8 1 89.5 171 MET A N 1
ATOM 1324 C CA . MET A 1 171 ? 7.129 20.516 8.234 1 89.5 171 MET A CA 1
ATOM 1325 C C . MET A 1 171 ? 8.164 20.594 7.113 1 89.5 171 MET A C 1
ATOM 1327 O O . MET A 1 171 ? 9.359 20.688 7.379 1 89.5 171 MET A O 1
ATOM 1331 N N . PRO A 1 172 ? 7.797 20.547 5.871 1 92.44 172 PRO A N 1
ATOM 1332 C CA . PRO A 1 172 ? 8.812 20.672 4.82 1 92.44 172 PRO A CA 1
ATOM 1333 C C . PRO A 1 172 ? 9.617 21.969 4.918 1 92.44 172 PRO A C 1
ATOM 1335 O O . PRO A 1 172 ? 10.805 21.984 4.586 1 92.44 172 PRO A O 1
ATOM 1338 N N . ILE A 1 173 ? 8.969 23.016 5.383 1 90.56 173 ILE A N 1
ATOM 1339 C CA . ILE A 1 173 ? 9.633 24.312 5.516 1 90.56 173 ILE A CA 1
ATOM 1340 C C . ILE A 1 173 ? 10.711 24.234 6.59 1 90.56 173 ILE A C 1
ATOM 1342 O O . ILE A 1 173 ? 11.82 24.734 6.41 1 90.56 173 ILE A O 1
ATOM 1346 N N . GLY A 1 174 ? 10.305 23.578 7.691 1 90.75 174 GLY A N 1
ATOM 1347 C CA . GLY A 1 174 ? 11.289 23.344 8.734 1 90.75 174 GLY A CA 1
ATOM 1348 C C . GLY A 1 174 ? 12.484 22.531 8.266 1 90.75 174 GLY A C 1
ATOM 1349 O O . GLY A 1 174 ? 13.625 22.859 8.602 1 90.75 174 GLY A O 1
ATOM 1350 N N . ILE A 1 175 ? 12.273 21.516 7.523 1 94.88 175 ILE A N 1
ATOM 1351 C CA . ILE A 1 175 ? 13.336 20.656 7.023 1 94.88 175 ILE A CA 1
ATOM 1352 C C . ILE A 1 175 ? 14.195 21.422 6.023 1 94.88 175 ILE A C 1
ATOM 1354 O O . ILE A 1 175 ? 15.43 21.312 6.047 1 94.88 175 ILE A O 1
ATOM 1358 N N . GLU A 1 176 ? 13.586 22.219 5.176 1 95.5 176 GLU A N 1
ATOM 1359 C CA . GLU A 1 176 ? 14.328 23.031 4.215 1 95.5 176 GLU A CA 1
ATOM 1360 C C . GLU A 1 176 ? 15.234 24.031 4.926 1 95.5 176 GLU A C 1
ATOM 1362 O O . GLU A 1 176 ? 16.328 24.344 4.445 1 95.5 176 GLU A O 1
ATOM 1367 N N . GLY A 1 177 ? 14.695 24.641 6.039 1 93.19 177 GLY A N 1
ATOM 1368 C CA . GLY A 1 177 ? 15.555 25.5 6.84 1 93.19 177 GLY A CA 1
ATOM 1369 C C . GLY A 1 177 ? 16.828 24.812 7.309 1 93.19 177 GLY A C 1
ATOM 1370 O O . GLY A 1 177 ? 17.906 25.406 7.266 1 93.19 177 GLY A O 1
ATOM 1371 N N . ARG A 1 178 ? 16.656 23.594 7.734 1 94.56 178 ARG A N 1
ATOM 1372 C CA . ARG A 1 178 ? 17.797 22.812 8.188 1 94.56 178 ARG A CA 1
ATOM 1373 C C . ARG A 1 178 ? 18.719 22.469 7.02 1 94.56 178 ARG A C 1
ATOM 1375 O O . ARG A 1 178 ? 19.938 22.469 7.164 1 94.56 178 ARG A O 1
ATOM 1382 N N . MET A 1 179 ? 18.172 22.156 5.891 1 96.75 179 MET A N 1
ATOM 1383 C CA . MET A 1 179 ? 18.969 21.891 4.691 1 96.75 179 MET A CA 1
ATOM 1384 C C . MET A 1 179 ? 19.812 23.109 4.328 1 96.75 179 MET A C 1
ATOM 1386 O O . MET A 1 179 ? 21 22.969 3.988 1 96.75 179 MET A O 1
ATOM 1390 N N . ALA A 1 180 ? 19.141 24.25 4.348 1 96.19 180 ALA A N 1
ATOM 1391 C CA . ALA A 1 180 ? 19.859 25.484 4.043 1 96.19 180 ALA A CA 1
ATOM 1392 C C . ALA A 1 180 ? 21.062 25.656 4.973 1 96.19 180 ALA A C 1
ATOM 1394 O O . ALA A 1 180 ? 22.156 26 4.527 1 96.19 180 ALA A O 1
ATOM 1395 N N . GLN A 1 181 ? 20.844 25.406 6.258 1 94.94 181 GLN A N 1
ATOM 1396 C CA . GLN A 1 181 ? 21.922 25.516 7.23 1 94.94 181 GLN A CA 1
ATOM 1397 C C . GLN A 1 181 ? 23.047 24.547 6.922 1 94.94 181 GLN A C 1
ATOM 1399 O O . GLN A 1 181 ? 24.234 24.891 7.027 1 94.94 181 GLN A O 1
ATOM 1404 N N . ILE A 1 182 ? 22.719 23.375 6.586 1 96 182 ILE A N 1
ATOM 1405 C CA . ILE A 1 182 ? 23.672 22.297 6.309 1 96 182 ILE A CA 1
ATOM 1406 C C . ILE A 1 182 ? 24.562 22.703 5.137 1 96 182 ILE A C 1
ATOM 1408 O O . ILE A 1 182 ? 25.766 22.438 5.152 1 96 182 ILE A O 1
ATOM 1412 N N . VAL A 1 183 ? 24.016 23.375 4.156 1 96.19 183 VAL A N 1
ATOM 1413 C CA . VAL A 1 183 ? 24.797 23.688 2.957 1 96.19 183 VAL A CA 1
ATOM 1414 C C . VAL A 1 183 ? 25.312 25.125 3.033 1 96.19 183 VAL A C 1
ATOM 1416 O O . VAL A 1 183 ? 25.875 25.641 2.057 1 96.19 183 VAL A O 1
ATOM 1419 N N . GLY A 1 184 ? 25.047 25.828 4.078 1 94.19 184 GLY A N 1
ATOM 1420 C CA . GLY A 1 184 ? 25.672 27.109 4.34 1 94.19 184 GLY A CA 1
ATOM 1421 C C . GLY A 1 184 ? 24.906 28.281 3.742 1 94.19 184 GLY A C 1
ATOM 1422 O O . GLY A 1 184 ? 25.5 29.328 3.445 1 94.19 184 GLY A O 1
ATOM 1423 N N . LEU A 1 185 ? 23.703 28.094 3.512 1 95.56 185 LEU A N 1
ATOM 1424 C CA . LEU A 1 185 ? 22.875 29.188 3.016 1 95.56 185 LEU A CA 1
ATOM 1425 C C . LEU A 1 185 ? 22.234 29.953 4.172 1 95.56 185 LEU A C 1
ATOM 1427 O O . LEU A 1 185 ? 22.109 29.422 5.273 1 95.56 185 LEU A O 1
ATOM 1431 N N . LYS A 1 186 ? 21.875 31.203 3.898 1 92.62 186 LYS A N 1
ATOM 1432 C CA . LYS A 1 186 ? 21.297 32.062 4.93 1 92.62 186 LYS A CA 1
ATOM 1433 C C . LYS A 1 186 ? 19.891 31.594 5.32 1 92.62 186 LYS A C 1
ATOM 1435 O O . LYS A 1 186 ? 19.5 31.688 6.484 1 92.62 186 LYS A O 1
ATOM 1440 N N . ASP A 1 187 ? 19.125 31.188 4.375 1 92.12 187 ASP A N 1
ATOM 1441 C CA . ASP A 1 187 ? 17.781 30.688 4.625 1 92.12 187 ASP A CA 1
ATOM 1442 C C . ASP A 1 187 ? 17.281 29.859 3.449 1 92.12 187 ASP A C 1
ATOM 1444 O O . ASP A 1 187 ? 17.922 29.812 2.398 1 92.12 187 ASP A O 1
ATOM 1448 N N . ARG A 1 188 ? 16.141 29.266 3.656 1 93.12 188 ARG A N 1
ATOM 1449 C CA . ARG A 1 188 ? 15.586 28.312 2.682 1 93.12 188 ARG A CA 1
ATOM 1450 C C . ARG A 1 188 ? 15.148 29.047 1.413 1 93.12 188 ARG A C 1
ATOM 1452 O O . ARG A 1 188 ? 14.992 28.422 0.361 1 93.12 188 ARG A O 1
ATOM 1459 N N . LYS A 1 189 ? 14.883 30.344 1.46 1 91.88 189 LYS A N 1
ATOM 1460 C CA . LYS A 1 189 ? 14.438 31.109 0.3 1 91.88 189 LYS A CA 1
ATOM 1461 C C . LYS A 1 189 ? 15.555 31.234 -0.736 1 91.88 189 LYS A C 1
ATOM 1463 O O . LYS A 1 189 ? 15.297 31.609 -1.883 1 91.88 189 LYS A O 1
ATOM 1468 N N . GLN A 1 190 ? 16.75 30.844 -0.358 1 95.62 190 GLN A N 1
ATOM 1469 C CA . GLN A 1 190 ? 17.891 30.844 -1.277 1 95.62 190 GLN A CA 1
ATOM 1470 C C . GLN A 1 190 ? 17.969 29.516 -2.039 1 95.62 190 GLN A C 1
ATOM 1472 O O . GLN A 1 190 ? 18.953 29.266 -2.744 1 95.62 190 GLN A O 1
ATOM 1477 N N . MET A 1 191 ? 16.969 28.703 -1.845 1 96.31 191 MET A N 1
ATOM 1478 C CA . MET A 1 191 ? 16.922 27.422 -2.535 1 96.31 191 MET A CA 1
ATOM 1479 C C . MET A 1 191 ? 15.68 27.312 -3.41 1 96.31 191 MET A C 1
ATOM 1481 O O . MET A 1 191 ? 14.656 27.938 -3.115 1 96.31 191 MET A O 1
ATOM 1485 N N . ARG A 1 192 ? 15.75 26.641 -4.469 1 96 192 ARG A N 1
ATOM 1486 C CA . ARG A 1 192 ? 14.633 26.141 -5.254 1 96 192 ARG A CA 1
ATOM 1487 C C . ARG A 1 192 ? 14.562 24.609 -5.191 1 96 192 ARG A C 1
ATOM 1489 O O . ARG A 1 192 ? 15.578 23.938 -5.371 1 96 192 ARG A O 1
ATOM 1496 N N . VAL A 1 193 ? 13.359 24.125 -4.922 1 97.31 193 VAL A N 1
ATOM 1497 C CA . VAL A 1 193 ? 13.312 22.688 -4.648 1 97.31 193 VAL A CA 1
ATOM 1498 C C . VAL A 1 193 ? 12.266 22.031 -5.535 1 97.31 193 VAL A C 1
ATOM 1500 O O . VAL A 1 193 ? 11.32 22.688 -5.984 1 97.31 193 VAL A O 1
ATOM 1503 N N . ARG A 1 194 ? 12.461 20.812 -5.887 1 97.5 194 ARG A N 1
ATOM 1504 C CA . ARG A 1 194 ? 11.445 19.875 -6.348 1 97.5 194 ARG A CA 1
ATOM 1505 C C . ARG A 1 194 ? 11.094 18.859 -5.262 1 97.5 194 ARG A C 1
ATOM 1507 O O . ARG A 1 194 ? 11.984 18.344 -4.582 1 97.5 194 ARG A O 1
ATOM 1514 N N . TYR A 1 195 ? 9.859 18.719 -5.035 1 98.12 195 TYR A N 1
ATOM 1515 C CA . TYR A 1 195 ? 9.305 17.906 -3.967 1 98.12 195 TYR A CA 1
ATOM 1516 C C . TYR A 1 195 ? 8 17.234 -4.406 1 98.12 195 TYR A C 1
ATOM 1518 O O . TYR A 1 195 ? 7.238 17.812 -5.184 1 98.12 195 TYR A O 1
ATOM 1526 N N . TYR A 1 196 ? 7.777 15.984 -4.031 1 98.5 196 TYR A N 1
ATOM 1527 C CA . TYR A 1 196 ? 6.465 15.375 -4.211 1 98.5 196 TYR A CA 1
ATOM 1528 C C . TYR A 1 196 ? 6.129 14.453 -3.043 1 98.5 196 TYR A C 1
ATOM 1530 O O . TYR A 1 196 ? 7.023 13.953 -2.357 1 98.5 196 TYR A O 1
ATOM 1538 N N . GLY A 1 197 ? 4.848 14.25 -2.828 1 98.25 197 GLY A N 1
ATOM 1539 C CA . GLY A 1 197 ? 4.348 13.305 -1.837 1 98.25 197 GLY A CA 1
ATOM 1540 C C . GLY A 1 197 ? 2.949 13.641 -1.354 1 98.25 197 GLY A C 1
ATOM 1541 O O . GLY A 1 197 ? 2.146 14.203 -2.102 1 98.25 197 GLY A O 1
ATOM 1542 N N . LEU A 1 198 ? 2.625 13.086 -0.245 1 98.31 198 LEU A N 1
ATOM 1543 C CA . LEU A 1 198 ? 1.456 13.438 0.552 1 98.31 198 LEU A CA 1
ATOM 1544 C C . LEU A 1 198 ? 1.861 14.234 1.789 1 98.31 198 LEU A C 1
ATOM 1546 O O . LEU A 1 198 ? 3.053 14.398 2.062 1 98.31 198 LEU A O 1
ATOM 1550 N N . ASN A 1 199 ? 0.94 14.766 2.484 1 97.44 199 ASN A N 1
ATOM 1551 C CA . ASN A 1 199 ? 1.28 15.453 3.727 1 97.44 199 ASN A CA 1
ATOM 1552 C C . ASN A 1 199 ? 1.98 14.516 4.707 1 97.44 199 ASN A C 1
ATOM 1554 O O . ASN A 1 199 ? 1.51 13.398 4.953 1 97.44 199 ASN A O 1
ATOM 1558 N N . HIS A 1 200 ? 3.145 14.945 5.258 1 94.69 200 HIS A N 1
ATOM 1559 C CA . HIS A 1 200 ? 3.959 14.156 6.176 1 94.69 200 HIS A CA 1
ATOM 1560 C C . HIS A 1 200 ? 4.445 12.875 5.516 1 94.69 200 HIS A C 1
ATOM 1562 O O . HIS A 1 200 ? 4.609 11.852 6.184 1 94.69 200 HIS A O 1
ATOM 1568 N N . PHE A 1 201 ? 4.539 12.898 4.246 1 96 201 PHE A N 1
ATOM 1569 C CA . PHE A 1 201 ? 4.809 11.703 3.453 1 96 201 PHE A CA 1
ATOM 1570 C C . PHE A 1 201 ? 5.375 12.078 2.088 1 96 201 PHE A C 1
ATOM 1572 O O . PHE A 1 201 ? 4.664 12.031 1.081 1 96 201 PHE A O 1
ATOM 1579 N N . GLY A 1 202 ? 6.676 12.539 2.023 1 97.75 202 GLY A N 1
ATOM 1580 C CA . GLY A 1 202 ? 7.184 12.969 0.729 1 97.75 202 GLY A CA 1
ATOM 1581 C C . GLY A 1 202 ? 8.703 13.016 0.668 1 97.75 202 GLY A C 1
ATOM 1582 O O . GLY A 1 202 ? 9.375 12.641 1.63 1 97.75 202 GLY A O 1
ATOM 1583 N N . TRP A 1 203 ? 9.25 13.43 -0.545 1 98.56 203 TRP A N 1
ATOM 1584 C CA . TRP A 1 203 ? 10.68 13.414 -0.847 1 98.56 203 TRP A CA 1
ATOM 1585 C C . TRP A 1 203 ? 11.078 14.641 -1.67 1 98.56 203 TRP A C 1
ATOM 1587 O O . TRP A 1 203 ? 10.367 15.023 -2.605 1 98.56 203 TRP A O 1
ATOM 1597 N N . TRP A 1 204 ? 12.188 15.258 -1.295 1 98.62 204 TRP A N 1
ATOM 1598 C CA . TRP A 1 204 ? 12.844 16.188 -2.213 1 98.62 204 TRP A CA 1
ATOM 1599 C C . TRP A 1 204 ? 13.656 15.43 -3.258 1 98.62 204 TRP A C 1
ATOM 1601 O O . TRP A 1 204 ? 14.391 14.492 -2.928 1 98.62 204 TRP A O 1
ATOM 1611 N N . THR A 1 205 ? 13.562 15.828 -4.531 1 98.19 205 THR A N 1
ATOM 1612 C CA . THR A 1 205 ? 14.289 15.156 -5.602 1 98.19 205 THR A CA 1
ATOM 1613 C C . THR A 1 205 ? 15.305 16.094 -6.242 1 98.19 205 THR A C 1
ATOM 1615 O O . THR A 1 205 ? 16.219 15.641 -6.945 1 98.19 205 THR A O 1
ATOM 1618 N N . SER A 1 206 ? 15.117 17.359 -6.074 1 97.88 206 SER A N 1
ATOM 1619 C CA . SER A 1 206 ? 16.047 18.375 -6.559 1 97.88 206 SER A CA 1
ATOM 1620 C C . SER A 1 206 ? 16.078 19.578 -5.637 1 97.88 206 SER A C 1
ATOM 1622 O O . SER A 1 206 ? 15.039 20.016 -5.145 1 97.88 206 SER A O 1
ATOM 1624 N N . ILE A 1 207 ? 17.25 20.062 -5.309 1 98.38 207 ILE A N 1
ATOM 1625 C CA . ILE A 1 207 ? 17.5 21.266 -4.531 1 98.38 207 ILE A CA 1
ATOM 1626 C C . ILE A 1 207 ? 18.656 22.047 -5.148 1 98.38 207 ILE A C 1
ATOM 1628 O O . ILE A 1 207 ? 19.766 21.516 -5.316 1 98.38 207 ILE A O 1
ATOM 1632 N N . GLU A 1 208 ? 18.391 23.203 -5.527 1 98.12 208 GLU A N 1
ATOM 1633 C CA . GLU A 1 208 ? 19.406 24.062 -6.117 1 98.12 208 GLU A CA 1
ATOM 1634 C C . GLU A 1 208 ? 19.438 25.438 -5.453 1 98.12 208 GLU A C 1
ATOM 1636 O O . GLU A 1 208 ? 18.422 25.875 -4.887 1 98.12 208 GLU A O 1
ATOM 1641 N N . ASP A 1 209 ? 20.547 26.031 -5.504 1 97.56 209 ASP A N 1
ATOM 1642 C CA . ASP A 1 209 ? 20.578 27.438 -5.086 1 97.56 209 ASP A CA 1
ATOM 1643 C C . ASP A 1 209 ? 20.062 28.344 -6.195 1 97.56 209 ASP A C 1
ATOM 1645 O O . ASP A 1 209 ? 19.656 27.875 -7.262 1 97.56 209 ASP A O 1
ATOM 1649 N N . LEU A 1 210 ? 20.047 29.672 -5.957 1 95.44 210 LEU A N 1
ATOM 1650 C CA . LEU A 1 210 ? 19.438 30.625 -6.883 1 95.44 210 LEU A CA 1
ATOM 1651 C C . LEU A 1 210 ? 20.297 30.781 -8.141 1 95.44 210 LEU A C 1
ATOM 1653 O O . LEU A 1 210 ? 19.812 31.25 -9.164 1 95.44 210 LEU A O 1
ATOM 1657 N N . ASP A 1 211 ? 21.516 30.375 -8.102 1 96.75 211 ASP A N 1
ATOM 1658 C CA . ASP A 1 211 ? 22.406 30.453 -9.25 1 96.75 211 ASP A CA 1
ATOM 1659 C C . ASP A 1 211 ? 22.344 29.172 -10.086 1 96.75 211 ASP A C 1
ATOM 1661 O O . ASP A 1 211 ? 23.016 29.062 -11.109 1 96.75 211 ASP A O 1
ATOM 1665 N N . GLY A 1 212 ? 21.625 28.203 -9.609 1 96.88 212 GLY A N 1
ATOM 1666 C CA . GLY A 1 212 ? 21.422 26.969 -10.375 1 96.88 212 GLY A CA 1
ATOM 1667 C C . GLY A 1 212 ? 22.391 25.859 -9.984 1 96.88 212 GLY A C 1
ATOM 1668 O O . GLY A 1 212 ? 22.453 24.828 -10.648 1 96.88 212 GLY A O 1
ATOM 1669 N N . ASN A 1 213 ? 23.125 26.109 -8.953 1 97.94 213 ASN A N 1
ATOM 1670 C CA . ASN A 1 213 ? 24.016 25.047 -8.477 1 97.94 213 ASN A CA 1
ATOM 1671 C C . ASN A 1 213 ? 23.25 23.953 -7.75 1 97.94 213 ASN A C 1
ATOM 1673 O O . ASN A 1 213 ? 22.422 24.234 -6.883 1 97.94 213 ASN A O 1
ATOM 1677 N N . ASP A 1 214 ? 23.594 22.781 -8.125 1 98.31 214 ASP A N 1
ATOM 1678 C CA . ASP A 1 214 ? 22.969 21.609 -7.508 1 98.31 214 ASP A CA 1
ATOM 1679 C C . ASP A 1 214 ? 23.5 21.391 -6.098 1 98.31 214 ASP A C 1
ATOM 1681 O O . ASP A 1 214 ? 24.703 21.219 -5.906 1 98.31 214 ASP A O 1
ATOM 1685 N N . LEU A 1 215 ? 22.594 21.266 -5.16 1 98.5 215 LEU A N 1
ATOM 1686 C CA . LEU A 1 215 ? 23 21.125 -3.762 1 98.5 215 LEU A CA 1
ATOM 1687 C C . LEU A 1 215 ? 22.781 19.688 -3.279 1 98.5 215 LEU A C 1
ATOM 1689 O O . LEU A 1 215 ? 23.203 19.328 -2.18 1 98.5 215 LEU A O 1
ATOM 1693 N N . MET A 1 216 ? 22.25 18.844 -4.082 1 98.44 216 MET A N 1
ATOM 1694 C CA . MET A 1 216 ? 21.828 17.516 -3.684 1 98.44 216 MET A CA 1
ATOM 1695 C C . MET A 1 216 ? 23.031 16.672 -3.268 1 98.44 216 MET A C 1
ATOM 1697 O O . MET A 1 216 ? 22.984 15.969 -2.256 1 98.44 216 MET A O 1
ATOM 1701 N N . PRO A 1 217 ? 24.109 16.688 -4.07 1 98.12 217 PRO A N 1
ATOM 1702 C CA . PRO A 1 217 ? 25.234 15.82 -3.68 1 98.12 217 PRO A CA 1
ATOM 1703 C C . PRO A 1 217 ? 25.734 16.109 -2.266 1 98.12 217 PRO A C 1
ATOM 1705 O O . PRO A 1 217 ? 25.938 15.18 -1.48 1 98.12 217 PRO A O 1
ATOM 1708 N N . LYS A 1 218 ? 25.859 17.359 -1.942 1 97.56 218 LYS A N 1
ATOM 1709 C CA . LYS A 1 218 ? 26.312 17.734 -0.611 1 97.56 218 LYS A CA 1
ATOM 1710 C C . LYS A 1 218 ? 25.297 17.344 0.457 1 97.56 218 LYS A C 1
ATOM 1712 O O . LYS A 1 218 ? 25.672 16.828 1.517 1 97.56 218 LYS A O 1
ATOM 1717 N N . LEU A 1 219 ? 24.078 17.562 0.23 1 98.25 219 LEU A N 1
ATOM 1718 C CA . LEU A 1 219 ? 23.016 17.234 1.173 1 98.25 219 LEU A CA 1
ATOM 1719 C C . LEU A 1 219 ? 22.922 15.727 1.396 1 98.25 219 LEU A C 1
ATOM 1721 O O . LEU A 1 219 ? 22.797 15.266 2.533 1 98.25 219 LEU A O 1
ATOM 1725 N N . ARG A 1 220 ? 22.953 14.984 0.331 1 98 220 ARG A N 1
ATOM 1726 C CA . ARG A 1 220 ? 22.859 13.531 0.428 1 98 220 ARG A CA 1
ATOM 1727 C C . ARG A 1 220 ? 24 12.953 1.258 1 98 220 ARG A C 1
ATOM 1729 O O . ARG A 1 220 ? 23.781 12.07 2.096 1 98 220 ARG A O 1
ATOM 1736 N N . GLU A 1 221 ? 25.172 13.406 1.005 1 97.62 221 GLU A N 1
ATOM 1737 C CA . GLU A 1 221 ? 26.344 12.938 1.75 1 97.62 221 GLU A CA 1
ATOM 1738 C C . GLU A 1 221 ? 26.203 13.258 3.236 1 97.62 221 GLU A C 1
ATOM 1740 O O . GLU A 1 221 ? 26.469 12.406 4.086 1 97.62 221 GLU A O 1
ATOM 1745 N N . TYR A 1 222 ? 25.828 14.445 3.553 1 97.69 222 TYR A N 1
ATOM 1746 C CA . TYR A 1 222 ? 25.703 14.883 4.938 1 97.69 222 TYR A CA 1
ATOM 1747 C C . TYR A 1 222 ? 24.594 14.125 5.652 1 97.69 222 TYR A C 1
ATOM 1749 O O . TYR A 1 222 ? 24.781 13.617 6.762 1 97.69 222 TYR A O 1
ATOM 1757 N N . VAL A 1 223 ? 23.438 14.039 5.074 1 97.31 223 VAL A N 1
ATOM 1758 C CA . VAL A 1 223 ? 22.266 13.461 5.707 1 97.31 223 VAL A CA 1
ATOM 1759 C C . VAL A 1 223 ? 22.469 11.961 5.914 1 97.31 223 VAL A C 1
ATOM 1761 O O . VAL A 1 223 ? 22.016 11.398 6.906 1 97.31 223 VAL A O 1
ATOM 1764 N N . ALA A 1 224 ? 23.203 11.352 4.996 1 97.31 224 ALA A N 1
ATOM 1765 C CA . ALA A 1 224 ? 23.5 9.922 5.137 1 97.31 224 ALA A CA 1
ATOM 1766 C C . ALA A 1 224 ? 24.281 9.648 6.426 1 97.31 224 ALA A C 1
ATOM 1768 O O . ALA A 1 224 ? 24.172 8.562 6.996 1 97.31 224 ALA A O 1
ATOM 1769 N N . LYS A 1 225 ? 25 10.641 6.914 1 96.56 225 LYS A N 1
ATOM 1770 C CA . LYS A 1 225 ? 25.859 10.453 8.086 1 96.56 225 LYS A CA 1
ATOM 1771 C C . LYS A 1 225 ? 25.203 11.023 9.336 1 96.56 225 LYS A C 1
ATOM 1773 O O . LYS A 1 225 ? 25.328 10.453 10.422 1 96.56 225 LYS A O 1
ATOM 1778 N N . TYR A 1 226 ? 24.438 12.18 9.172 1 95.5 226 TYR A N 1
ATOM 1779 C CA . TYR A 1 226 ? 24.078 12.93 10.367 1 95.5 226 TYR A CA 1
ATOM 1780 C C . TYR A 1 226 ? 22.578 13.219 10.398 1 95.5 226 TYR A C 1
ATOM 1782 O O . TYR A 1 226 ? 22.062 13.805 11.359 1 95.5 226 TYR A O 1
ATOM 1790 N N . GLY A 1 227 ? 21.859 12.805 9.422 1 96.81 227 GLY A N 1
ATOM 1791 C CA . GLY A 1 227 ? 20.484 13.258 9.305 1 96.81 227 GLY A CA 1
ATOM 1792 C C . GLY A 1 227 ? 20.359 14.758 9.109 1 96.81 227 GLY A C 1
ATOM 1793 O O . GLY A 1 227 ? 21.297 15.398 8.609 1 96.81 227 GLY A O 1
ATOM 1794 N N . TYR A 1 228 ? 19.188 15.328 9.383 1 96.31 228 TYR A N 1
ATOM 1795 C CA . TYR A 1 228 ? 18.969 16.766 9.219 1 96.31 228 TYR A CA 1
ATOM 1796 C C . TYR A 1 228 ? 19.406 17.531 10.461 1 96.31 228 TYR A C 1
ATOM 1798 O O . TYR A 1 228 ? 18.703 18.422 10.93 1 96.31 228 TYR A O 1
ATOM 1806 N N . VAL A 1 229 ? 20.484 17.141 11.055 1 94.12 229 VAL A N 1
ATOM 1807 C CA . VAL A 1 229 ? 21.047 17.844 12.203 1 94.12 229 VAL A CA 1
ATOM 1808 C C . VAL A 1 229 ? 22.156 18.766 11.742 1 94.12 229 VAL A C 1
ATOM 1810 O O . VAL A 1 229 ? 23.297 18.344 11.547 1 94.12 229 VAL A O 1
ATOM 1813 N N . PRO A 1 230 ? 21.828 20.016 11.711 1 90.25 230 PRO A N 1
ATOM 1814 C CA . PRO A 1 230 ? 22.859 20.953 11.227 1 90.25 230 PRO A CA 1
ATOM 1815 C C . PRO A 1 230 ? 24.078 21 12.133 1 90.25 230 PRO A C 1
ATOM 1817 O O . PRO A 1 230 ? 24 20.641 13.312 1 90.25 230 PRO A O 1
ATOM 1820 N N . PRO A 1 231 ? 25.281 21.406 11.578 1 82.81 231 PRO A N 1
ATOM 1821 C CA . PRO A 1 231 ? 26.516 21.484 12.359 1 82.81 231 PRO A CA 1
ATOM 1822 C C . PRO A 1 231 ? 26.438 22.469 13.523 1 82.81 231 PRO A C 1
ATOM 1824 O O . PRO A 1 231 ? 27.031 22.234 14.578 1 82.81 231 PRO A O 1
ATOM 1827 N N . SER A 1 232 ? 25.844 23.5 13.312 1 72.88 232 SER A N 1
ATOM 1828 C CA . SER A 1 232 ? 25.75 24.484 14.383 1 72.88 232 SER A CA 1
ATOM 1829 C C . SER A 1 232 ? 24.609 24.141 15.352 1 72.88 232 SER A C 1
ATOM 1831 O O . SER A 1 232 ? 23.547 23.672 14.93 1 72.88 232 SER A O 1
ATOM 1833 N N . ASN A 1 233 ? 24.969 23.953 16.594 1 60.25 233 ASN A N 1
ATOM 1834 C CA . ASN A 1 233 ? 24.062 23.547 17.672 1 60.25 233 ASN A CA 1
ATOM 1835 C C . ASN A 1 233 ? 22.844 24.469 17.766 1 60.25 233 ASN A C 1
ATOM 1837 O O . ASN A 1 233 ? 22.969 25.688 17.672 1 60.25 233 ASN A O 1
ATOM 1841 N N . ASP A 1 234 ? 21.719 23.844 17.453 1 62.19 234 ASP A N 1
ATOM 1842 C CA . ASP A 1 234 ? 20.5 24.578 17.75 1 62.19 234 ASP A CA 1
ATOM 1843 C C . ASP A 1 234 ? 19.969 24.219 19.141 1 62.19 234 ASP A C 1
ATOM 1845 O O . ASP A 1 234 ? 19.359 23.172 19.328 1 62.19 234 ASP A O 1
ATOM 1849 N N . PRO A 1 235 ? 20.391 25.016 20.188 1 57.78 235 PRO A N 1
ATOM 1850 C CA . PRO A 1 235 ? 20.031 24.703 21.578 1 57.78 235 PRO A CA 1
ATOM 1851 C C . PRO A 1 235 ? 18.531 24.625 21.797 1 57.78 235 PRO A C 1
ATOM 1853 O O . PRO A 1 235 ? 18.062 24.109 22.812 1 57.78 235 PRO A O 1
ATOM 1856 N N . HIS A 1 236 ? 17.734 24.984 20.859 1 60.56 236 HIS A N 1
ATOM 1857 C CA . HIS A 1 236 ? 16.312 25.141 21.125 1 60.56 236 HIS A CA 1
ATOM 1858 C C . HIS A 1 236 ? 15.516 23.938 20.625 1 60.56 236 HIS A C 1
ATOM 1860 O O . HIS A 1 236 ? 14.32 23.828 20.922 1 60.56 236 HIS A O 1
ATOM 1866 N N . THR A 1 237 ? 16.266 23.094 20.156 1 68.94 237 THR A N 1
ATOM 1867 C CA . THR A 1 237 ? 15.523 21.953 19.641 1 68.94 237 THR A CA 1
ATOM 1868 C C . THR A 1 237 ? 15.336 20.906 20.719 1 68.94 237 THR A C 1
ATOM 1870 O O . THR A 1 237 ? 16.297 20.484 21.375 1 68.94 237 THR A O 1
ATOM 1873 N N . GLU A 1 238 ? 14.008 20.5 20.875 1 69.75 238 GLU A N 1
ATOM 1874 C CA . GLU A 1 238 ? 13.695 19.453 21.844 1 69.75 238 GLU A CA 1
ATOM 1875 C C . GLU A 1 238 ? 14.398 18.141 21.484 1 69.75 238 GLU A C 1
ATOM 1877 O O . GLU A 1 238 ? 14.609 17.859 20.312 1 69.75 238 GLU A O 1
ATOM 1882 N N . ALA A 1 239 ? 14.742 17.391 22.5 1 70.25 239 ALA A N 1
ATOM 1883 C CA . ALA A 1 239 ? 15.477 16.125 22.344 1 70.25 239 ALA A CA 1
ATOM 1884 C C . ALA A 1 239 ? 14.75 15.188 21.375 1 70.25 239 ALA A C 1
ATOM 1886 O O . ALA A 1 239 ? 15.383 14.562 20.531 1 70.25 239 ALA A O 1
ATOM 1887 N N . SER A 1 240 ? 13.422 15.141 21.438 1 73.38 240 SER A N 1
ATOM 1888 C CA . SER A 1 240 ? 12.625 14.25 20.594 1 73.38 240 SER A CA 1
ATOM 1889 C C . SER A 1 240 ? 12.727 14.641 19.125 1 73.38 240 SER A C 1
ATOM 1891 O O . SER A 1 240 ? 12.781 13.773 18.25 1 73.38 240 SER A O 1
ATOM 1893 N N . TRP A 1 241 ? 12.828 15.828 18.906 1 76.56 241 TRP A N 1
ATOM 1894 C CA . TRP A 1 241 ? 12.945 16.297 17.531 1 76.56 241 TRP A CA 1
ATOM 1895 C C . TRP A 1 241 ? 14.352 16.062 16.984 1 76.56 241 TRP A C 1
ATOM 1897 O O . TRP A 1 241 ? 14.523 15.734 15.812 1 76.56 241 TRP A O 1
ATOM 1907 N N . ASN A 1 242 ? 15.266 16.203 17.828 1 79.69 242 ASN A N 1
ATOM 1908 C CA . ASN A 1 242 ? 16.625 15.898 17.391 1 79.69 242 ASN A CA 1
ATOM 1909 C C . ASN A 1 242 ? 16.766 14.438 16.969 1 79.69 242 ASN A C 1
ATOM 1911 O O . ASN A 1 242 ? 17.453 14.141 15.984 1 79.69 242 ASN A O 1
ATOM 1915 N N . ASP A 1 243 ? 16.125 13.625 17.719 1 84.88 243 ASP A N 1
ATOM 1916 C CA . ASP A 1 243 ? 16.125 12.211 17.359 1 84.88 243 ASP A CA 1
ATOM 1917 C C . ASP A 1 243 ? 15.453 11.984 16.016 1 84.88 243 ASP A C 1
ATOM 1919 O O . ASP A 1 243 ? 15.922 11.188 15.195 1 84.88 243 ASP A O 1
ATOM 1923 N N . THR A 1 244 ? 14.406 12.68 15.812 1 87.12 244 THR A N 1
ATOM 1924 C CA . THR A 1 244 ? 13.648 12.562 14.57 1 87.12 244 THR A CA 1
ATOM 1925 C C . THR A 1 244 ? 14.484 13.039 13.383 1 87.12 244 THR A C 1
ATOM 1927 O O . THR A 1 244 ? 14.523 12.375 12.344 1 87.12 244 THR A O 1
ATOM 1930 N N . PHE A 1 245 ? 15.188 14.125 13.555 1 92 245 PHE A N 1
ATOM 1931 C CA . PHE A 1 245 ? 16 14.672 12.484 1 92 245 PHE A CA 1
ATOM 1932 C C . PHE A 1 245 ? 17.219 13.789 12.219 1 92 245 PHE A C 1
ATOM 1934 O O . PHE A 1 245 ? 17.609 13.609 11.062 1 92 245 PHE A O 1
ATOM 1941 N N . ALA A 1 246 ? 17.734 13.234 13.281 1 92.56 246 ALA A N 1
ATOM 1942 C CA . ALA A 1 246 ? 18.844 12.312 13.125 1 92.56 246 ALA A CA 1
ATOM 1943 C C . ALA A 1 246 ? 18.406 11.031 12.43 1 92.56 246 ALA A C 1
ATOM 1945 O O . ALA A 1 246 ? 19.172 10.461 11.633 1 92.56 246 ALA A O 1
ATOM 1946 N N . LYS A 1 247 ? 17.203 10.617 12.688 1 94.88 247 LYS A N 1
ATOM 1947 C CA . LYS A 1 247 ? 16.656 9.375 12.156 1 94.88 247 LYS A CA 1
ATOM 1948 C C . LYS A 1 247 ? 16.469 9.461 10.648 1 94.88 247 LYS A C 1
ATOM 1950 O O . LYS A 1 247 ? 16.328 8.438 9.969 1 94.88 247 LYS A O 1
ATOM 1955 N N . ALA A 1 248 ? 16.562 10.656 10.102 1 95.62 248 ALA A N 1
ATOM 1956 C CA . ALA A 1 248 ? 16.422 10.844 8.656 1 95.62 248 ALA A CA 1
ATOM 1957 C C . ALA A 1 248 ? 17.5 10.086 7.895 1 95.62 248 ALA A C 1
ATOM 1959 O O . ALA A 1 248 ? 17.297 9.688 6.746 1 95.62 248 ALA A O 1
ATOM 1960 N N . LYS A 1 249 ? 18.641 9.852 8.539 1 96.75 249 LYS A N 1
ATOM 1961 C CA . LYS A 1 249 ? 19.719 9.102 7.898 1 96.75 249 LYS A CA 1
ATOM 1962 C C . LYS A 1 249 ? 19.266 7.688 7.547 1 96.75 249 LYS A C 1
ATOM 1964 O O . LYS A 1 249 ? 19.562 7.188 6.457 1 96.75 249 LYS A O 1
ATOM 1969 N N . ASP A 1 250 ? 18.531 7.039 8.477 1 96.81 250 ASP A N 1
ATOM 1970 C CA . ASP A 1 250 ? 18.047 5.684 8.25 1 96.81 250 ASP A CA 1
ATOM 1971 C C . ASP A 1 250 ? 16.984 5.652 7.152 1 96.81 250 ASP A C 1
ATOM 1973 O O . ASP A 1 250 ? 16.969 4.734 6.332 1 96.81 250 ASP A O 1
ATOM 1977 N N . VAL A 1 251 ? 16.125 6.625 7.148 1 97.31 251 VAL A N 1
ATOM 1978 C CA . VAL A 1 251 ? 15.07 6.703 6.148 1 97.31 251 VAL A CA 1
ATOM 1979 C C . VAL A 1 251 ? 15.68 6.922 4.766 1 97.31 251 VAL A C 1
ATOM 1981 O O . VAL A 1 251 ? 15.266 6.293 3.789 1 97.31 251 VAL A O 1
ATOM 1984 N N . GLN A 1 252 ? 16.656 7.789 4.707 1 97.75 252 GLN A N 1
ATOM 1985 C CA . GLN A 1 252 ? 17.297 8.125 3.438 1 97.75 252 GLN A CA 1
ATOM 1986 C C . GLN A 1 252 ? 18.016 6.91 2.848 1 97.75 252 GLN A C 1
ATOM 1988 O O . GLN A 1 252 ? 18.094 6.762 1.626 1 97.75 252 GLN A O 1
ATOM 1993 N N . ALA A 1 253 ? 18.453 6.035 3.695 1 97.25 253 ALA A N 1
ATOM 1994 C CA . ALA A 1 253 ? 19.203 4.859 3.248 1 97.25 253 ALA A CA 1
ATOM 1995 C C . ALA A 1 253 ? 18.359 4.008 2.301 1 97.25 253 ALA A C 1
ATOM 1997 O O . ALA A 1 253 ? 18.891 3.305 1.444 1 97.25 253 ALA A O 1
ATOM 1998 N N . LEU A 1 254 ? 17.078 4.078 2.342 1 96.81 254 LEU A N 1
ATOM 1999 C CA . LEU A 1 254 ? 16.188 3.291 1.5 1 96.81 254 LEU A CA 1
ATOM 2000 C C . LEU A 1 254 ? 16.109 3.875 0.093 1 96.81 254 LEU A C 1
ATOM 2002 O O . LEU A 1 254 ? 15.758 3.172 -0.857 1 96.81 254 LEU A O 1
ATOM 2006 N N . ASP A 1 255 ? 16.328 5.164 0.006 1 95.62 255 ASP A N 1
ATOM 2007 C CA . ASP A 1 255 ? 16.391 5.852 -1.281 1 95.62 255 ASP A CA 1
ATOM 2008 C C . ASP A 1 255 ? 17.422 6.977 -1.248 1 95.62 255 ASP A C 1
ATOM 2010 O O . ASP A 1 255 ? 17.062 8.148 -1.151 1 95.62 255 ASP A O 1
ATOM 2014 N N . PRO A 1 256 ? 18.594 6.633 -1.518 1 95.31 256 PRO A N 1
ATOM 2015 C CA . PRO A 1 256 ? 19.688 7.578 -1.291 1 95.31 256 PRO A CA 1
ATOM 2016 C C . PRO A 1 256 ? 19.688 8.727 -2.293 1 95.31 256 PRO A C 1
ATOM 2018 O O . PRO A 1 256 ? 20.406 9.719 -2.105 1 95.31 256 PRO A O 1
ATOM 2021 N N . GLN A 1 257 ? 18.922 8.633 -3.32 1 94.69 257 GLN A N 1
ATOM 2022 C CA . GLN A 1 257 ? 18.906 9.672 -4.348 1 94.69 257 GLN A CA 1
ATOM 2023 C C . GLN A 1 257 ? 17.969 10.812 -3.971 1 94.69 257 GLN A C 1
ATOM 2025 O O . GLN A 1 257 ? 17.984 11.867 -4.613 1 94.69 257 GLN A O 1
ATOM 2030 N N . THR A 1 258 ? 17.234 10.648 -2.873 1 97.38 258 THR A N 1
ATOM 2031 C CA . THR A 1 258 ? 16.25 11.648 -2.465 1 97.38 258 THR A CA 1
ATOM 2032 C C . THR A 1 258 ? 16.531 12.117 -1.04 1 97.38 258 THR A C 1
ATOM 2034 O O . THR A 1 258 ? 17.391 11.578 -0.356 1 97.38 258 THR A O 1
ATOM 2037 N N . MET A 1 259 ? 15.898 13.188 -0.657 1 98.31 259 MET A N 1
ATOM 2038 C CA . MET A 1 259 ? 15.82 13.633 0.731 1 98.31 259 MET A CA 1
ATOM 2039 C C . MET A 1 259 ? 14.422 13.398 1.302 1 98.31 259 MET A C 1
ATOM 2041 O O . MET A 1 259 ? 13.453 14.008 0.853 1 98.31 259 MET A O 1
ATOM 2045 N N . PRO A 1 260 ? 14.359 12.57 2.312 1 98.19 260 PRO A N 1
ATOM 2046 C CA . PRO A 1 260 ? 13.031 12.156 2.779 1 98.19 260 PRO A CA 1
ATOM 2047 C C . PRO A 1 260 ? 12.453 13.117 3.818 1 98.19 260 PRO A C 1
ATOM 2049 O O . PRO A 1 260 ? 13.203 13.742 4.57 1 98.19 260 PRO A O 1
ATOM 2052 N N . ASN A 1 261 ? 11.133 13.227 3.82 1 97.44 261 ASN A N 1
ATOM 2053 C CA . ASN A 1 261 ? 10.43 13.805 4.965 1 97.44 261 ASN A CA 1
ATOM 2054 C C . ASN A 1 261 ? 10.688 13 6.238 1 97.44 261 ASN A C 1
ATOM 2056 O O . ASN A 1 261 ? 10.734 11.773 6.199 1 97.44 261 ASN A O 1
ATOM 2060 N N . THR A 1 262 ? 10.773 13.602 7.371 1 95.81 262 THR A N 1
ATOM 2061 C CA . THR A 1 262 ? 11.164 12.945 8.609 1 95.81 262 THR A CA 1
ATOM 2062 C C . THR A 1 262 ? 10.047 12.039 9.125 1 95.81 262 THR A C 1
ATOM 2064 O O . THR A 1 262 ? 10.305 11.055 9.82 1 95.81 262 THR A O 1
ATOM 2067 N N . TYR A 1 263 ? 8.812 12.32 8.773 1 95.94 263 TYR A N 1
ATOM 2068 C CA . TYR A 1 263 ? 7.676 11.539 9.258 1 95.94 263 TYR A CA 1
ATOM 2069 C C . TYR A 1 263 ? 7.676 10.148 8.648 1 95.94 263 TYR A C 1
ATOM 2071 O O . TYR A 1 263 ? 6.996 9.242 9.141 1 95.94 263 TYR A O 1
ATOM 2079 N N . LEU A 1 264 ? 8.453 9.938 7.617 1 97.5 264 LEU A N 1
ATOM 2080 C CA . LEU A 1 264 ? 8.523 8.625 6.996 1 97.5 264 LEU A CA 1
ATOM 2081 C C . LEU A 1 264 ? 9.086 7.594 7.969 1 97.5 264 LEU A C 1
ATOM 2083 O O . LEU A 1 264 ? 8.93 6.387 7.77 1 97.5 264 LEU A O 1
ATOM 2087 N N . LYS A 1 265 ? 9.75 8.055 9.039 1 96.69 265 LYS A N 1
ATOM 2088 C CA . LYS A 1 265 ? 10.25 7.117 10.039 1 96.69 265 LYS A CA 1
ATOM 2089 C C . LYS A 1 265 ? 9.109 6.309 10.656 1 96.69 265 LYS A C 1
ATOM 2091 O O . LYS A 1 265 ? 9.297 5.145 11.016 1 96.69 265 LYS A O 1
ATOM 2096 N N . TYR A 1 266 ? 7.91 6.902 10.789 1 96.62 266 TYR A N 1
ATOM 2097 C CA . TYR A 1 266 ? 6.77 6.223 11.398 1 96.62 266 TYR A CA 1
ATOM 2098 C C . TYR A 1 266 ? 6.289 5.074 10.523 1 96.62 266 TYR A C 1
ATOM 2100 O O . TYR A 1 266 ? 5.824 4.051 11.031 1 96.62 266 TYR A O 1
ATOM 2108 N N . TYR A 1 267 ? 6.406 5.234 9.242 1 96.94 267 TYR A N 1
ATOM 2109 C CA . TYR A 1 267 ? 5.887 4.25 8.297 1 96.94 267 TYR A CA 1
ATOM 2110 C C . TYR A 1 267 ? 6.93 3.182 7.996 1 96.94 267 TYR A C 1
ATOM 2112 O O . TYR A 1 267 ? 6.59 2.02 7.762 1 96.94 267 TYR A O 1
ATOM 2120 N N . LEU A 1 268 ? 8.211 3.57 7.996 1 98 268 LEU A N 1
ATOM 2121 C CA . LEU A 1 268 ? 9.266 2.662 7.555 1 98 268 LEU A CA 1
ATOM 2122 C C . LEU A 1 268 ? 9.945 2.004 8.75 1 98 268 LEU A C 1
ATOM 2124 O O . LEU A 1 268 ? 10.594 0.963 8.602 1 98 268 LEU A O 1
ATOM 2128 N N . PHE A 1 269 ? 9.805 2.605 9.961 1 97.56 269 PHE A N 1
ATOM 2129 C CA . PHE A 1 269 ? 10.406 2.068 11.18 1 97.56 269 PHE A CA 1
ATOM 2130 C C . PHE A 1 269 ? 9.43 2.156 12.344 1 97.56 269 PHE A C 1
ATOM 2132 O O . PHE A 1 269 ? 9.773 2.662 13.414 1 97.56 269 PHE A O 1
ATOM 2139 N N . PRO A 1 270 ? 8.203 1.652 12.148 1 96.75 270 PRO A N 1
ATOM 2140 C CA . PRO A 1 270 ? 7.223 1.748 13.234 1 96.75 270 PRO A CA 1
ATOM 2141 C C . PRO A 1 270 ? 7.633 0.948 14.469 1 96.75 270 PRO A C 1
ATOM 2143 O O . PRO A 1 270 ? 7.328 1.347 15.594 1 96.75 270 PRO A O 1
ATOM 2146 N N . ASP A 1 271 ? 8.281 -0.178 14.25 1 95.5 271 ASP A N 1
ATOM 2147 C CA . ASP A 1 271 ? 8.719 -1.005 15.367 1 95.5 271 ASP A CA 1
ATOM 2148 C C . ASP A 1 271 ? 9.727 -0.257 16.234 1 95.5 271 ASP A C 1
ATOM 2150 O O . ASP A 1 271 ? 9.68 -0.347 17.469 1 95.5 271 ASP A O 1
ATOM 2154 N N . TYR A 1 272 ? 10.648 0.447 15.609 1 95.5 272 TYR A N 1
ATOM 2155 C CA . TYR A 1 272 ? 11.594 1.29 16.328 1 95.5 272 TYR A CA 1
ATOM 2156 C C . TYR A 1 272 ? 10.859 2.334 17.172 1 95.5 272 TYR A C 1
ATOM 2158 O O . TYR A 1 272 ? 11.195 2.547 18.344 1 95.5 272 TYR A O 1
ATOM 2166 N N . VAL A 1 273 ? 9.867 3.002 16.594 1 95.12 273 VAL A N 1
ATOM 2167 C CA . VAL A 1 273 ? 9.125 4.055 17.266 1 95.12 273 VAL A CA 1
ATOM 2168 C C . VAL A 1 273 ? 8.391 3.477 18.484 1 95.12 273 VAL A C 1
ATOM 2170 O O . VAL A 1 273 ? 8.406 4.062 19.562 1 95.12 273 VAL A O 1
ATOM 2173 N N . VAL A 1 274 ? 7.766 2.34 18.281 1 96.38 274 VAL A N 1
ATOM 2174 C CA . VAL A 1 274 ? 7.035 1.697 19.375 1 96.38 274 VAL A CA 1
ATOM 2175 C C . VAL A 1 274 ? 8 1.332 20.5 1 96.38 274 VAL A C 1
ATOM 2177 O O . VAL A 1 274 ? 7.719 1.58 21.672 1 96.38 274 VAL A O 1
ATOM 2180 N N . ALA A 1 275 ? 9.133 0.799 20.141 1 95.31 275 ALA A N 1
ATOM 2181 C CA . ALA A 1 275 ? 10.117 0.352 21.109 1 95.31 275 ALA A CA 1
ATOM 2182 C C . ALA A 1 275 ? 10.656 1.526 21.938 1 95.31 275 ALA A C 1
ATOM 2184 O O . ALA A 1 275 ? 11.078 1.354 23.078 1 95.31 275 ALA A O 1
ATOM 2185 N N . HIS A 1 276 ? 10.57 2.723 21.375 1 92.94 276 HIS A N 1
ATOM 2186 C CA . HIS A 1 276 ? 11.133 3.893 22.047 1 92.94 276 HIS A CA 1
ATOM 2187 C C . HIS A 1 276 ? 10.031 4.805 22.578 1 92.94 276 HIS A C 1
ATOM 2189 O O . HIS A 1 276 ? 10.281 5.969 22.891 1 92.94 276 HIS A O 1
ATOM 2195 N N . SER A 1 277 ? 8.867 4.305 22.562 1 93.12 277 SER A N 1
ATOM 2196 C CA . SER A 1 277 ? 7.742 5.07 23.078 1 93.12 277 SER A CA 1
ATOM 2197 C C . SER A 1 277 ? 7.383 4.629 24.5 1 93.12 277 SER A C 1
ATOM 2199 O O . SER A 1 277 ? 7.641 3.488 24.875 1 93.12 277 SER A O 1
ATOM 2201 N N . ASN A 1 278 ? 6.859 5.551 25.281 1 92.38 278 ASN A N 1
ATOM 2202 C CA . ASN A 1 278 ? 6.305 5.281 26.609 1 92.38 278 ASN A CA 1
ATOM 2203 C C . ASN A 1 278 ? 4.781 5.332 26.594 1 92.38 278 ASN A C 1
ATOM 2205 O O . ASN A 1 278 ? 4.191 6.41 26.5 1 92.38 278 ASN A O 1
ATOM 2209 N N . PRO A 1 279 ? 4.137 4.215 26.734 1 92 279 PRO A N 1
ATOM 2210 C CA . PRO A 1 279 ? 2.674 4.176 26.625 1 92 279 PRO A CA 1
ATOM 2211 C C . PRO A 1 279 ? 1.987 4.969 27.734 1 92 279 PRO A C 1
ATOM 2213 O O . PRO A 1 279 ? 0.81 5.316 27.609 1 92 279 PRO A O 1
ATOM 2216 N N . GLU A 1 280 ? 2.691 5.238 28.797 1 93.75 280 GLU A N 1
ATOM 2217 C CA . GLU A 1 280 ? 2.088 5.941 29.922 1 93.75 280 GLU A CA 1
ATOM 2218 C C . GLU A 1 280 ? 2.311 7.445 29.812 1 93.75 280 GLU A C 1
ATOM 2220 O O . GLU A 1 280 ? 1.619 8.227 30.469 1 93.75 280 GLU A O 1
ATOM 2225 N N . ARG A 1 281 ? 3.307 7.883 29.156 1 94.94 281 ARG A N 1
ATOM 2226 C CA . ARG A 1 281 ? 3.625 9.289 28.953 1 94.94 281 ARG A CA 1
ATOM 2227 C C . ARG A 1 281 ? 4.055 9.555 27.516 1 94.94 281 ARG A C 1
ATOM 2229 O O . ARG A 1 281 ? 5.23 9.406 27.188 1 94.94 281 ARG A O 1
ATOM 2236 N N . THR A 1 282 ? 3.137 10.031 26.766 1 94.12 282 THR A N 1
ATOM 2237 C CA . THR A 1 282 ? 3.371 10.258 25.344 1 94.12 282 THR A CA 1
ATOM 2238 C C . THR A 1 282 ? 3.711 11.719 25.078 1 94.12 282 THR A C 1
ATOM 2240 O O . THR A 1 282 ? 3.818 12.516 26.016 1 94.12 282 THR A O 1
ATOM 2243 N N . ARG A 1 283 ? 3.961 12.039 23.797 1 91.81 283 ARG A N 1
ATOM 2244 C CA . ARG A 1 283 ? 4.242 13.406 23.375 1 91.81 283 ARG A CA 1
ATOM 2245 C C . ARG A 1 283 ? 3.102 14.344 23.75 1 91.81 283 ARG A C 1
ATOM 2247 O O . ARG A 1 283 ? 3.334 15.508 24.078 1 91.81 283 ARG A O 1
ATOM 2254 N N . ALA A 1 284 ? 1.898 13.867 23.75 1 94.62 284 ALA A N 1
ATOM 2255 C CA . ALA A 1 284 ? 0.752 14.664 24.156 1 94.62 284 ALA A CA 1
ATOM 2256 C C . ALA A 1 284 ? 0.938 15.188 25.578 1 94.62 284 ALA A C 1
ATOM 2258 O O . ALA A 1 284 ? 0.665 16.359 25.859 1 94.62 284 ALA A O 1
ATOM 2259 N N . ASN A 1 285 ? 1.383 14.383 26.438 1 95.19 285 ASN A N 1
ATOM 2260 C CA . ASN A 1 285 ? 1.62 14.773 27.812 1 95.19 285 ASN A CA 1
ATOM 2261 C C . ASN A 1 285 ? 2.74 15.805 27.922 1 95.19 285 ASN A C 1
ATOM 2263 O O . ASN A 1 285 ? 2.645 16.75 28.703 1 95.19 285 ASN A O 1
ATOM 2267 N N . GLU A 1 286 ? 3.738 15.602 27.125 1 91.12 286 GLU A N 1
ATOM 2268 C CA . GLU A 1 286 ? 4.828 16.578 27.094 1 91.12 286 GLU A CA 1
ATOM 2269 C C . GLU A 1 286 ? 4.332 17.953 26.672 1 91.12 286 GLU A C 1
ATOM 2271 O O . GLU A 1 286 ? 4.703 18.953 27.281 1 91.12 286 GLU A O 1
ATOM 2276 N N . VAL A 1 287 ? 3.52 17.953 25.719 1 90.5 287 VAL A N 1
ATOM 2277 C CA . VAL A 1 287 ? 2.99 19.203 25.188 1 90.5 287 VAL A CA 1
ATOM 2278 C C . VAL A 1 287 ? 2.107 19.875 26.234 1 90.5 287 VAL A C 1
ATOM 2280 O O . VAL A 1 287 ? 2.197 21.078 26.453 1 90.5 287 VAL A O 1
ATOM 2283 N N . MET A 1 288 ? 1.307 19.125 26.906 1 94.06 288 MET A N 1
ATOM 2284 C CA . MET A 1 288 ? 0.404 19.656 27.938 1 94.06 288 MET A CA 1
ATOM 2285 C C . MET A 1 288 ? 1.187 20.219 29.109 1 94.06 288 MET A C 1
ATOM 2287 O O . MET A 1 288 ? 0.848 21.297 29.625 1 94.06 288 MET A O 1
ATOM 2291 N N . ASP A 1 289 ? 2.268 19.531 29.453 1 93.19 289 ASP A N 1
ATOM 2292 C CA . ASP A 1 289 ? 3.02 19.891 30.641 1 93.19 289 ASP A CA 1
ATOM 2293 C C . ASP A 1 289 ? 3.98 21.047 30.375 1 93.19 289 ASP A C 1
ATOM 2295 O O . ASP A 1 289 ? 4.461 21.688 31.297 1 93.19 289 ASP A O 1
ATOM 2299 N N . HIS A 1 290 ? 4.238 21.281 29.141 1 90.56 290 HIS A N 1
ATOM 2300 C CA . HIS A 1 290 ? 5.242 22.297 28.844 1 90.56 290 HIS A CA 1
ATOM 2301 C C . HIS A 1 290 ? 4.648 23.422 28 1 90.56 290 HIS A C 1
ATOM 2303 O O . HIS A 1 290 ? 4.109 24.391 28.547 1 90.56 290 HIS A O 1
ATOM 2309 N N . ARG A 1 291 ? 4.496 23.172 26.75 1 87.88 291 ARG A N 1
ATOM 2310 C CA . ARG A 1 291 ? 4.125 24.234 25.828 1 87.88 291 ARG A CA 1
ATOM 2311 C C . ARG A 1 291 ? 2.783 24.859 26.219 1 87.88 291 ARG A C 1
ATOM 2313 O O . ARG A 1 291 ? 2.652 26.078 26.281 1 87.88 291 ARG A O 1
ATOM 2320 N N . GLU A 1 292 ? 1.82 24.047 26.422 1 92.75 292 GLU A N 1
ATOM 2321 C CA . GLU A 1 292 ? 0.491 24.562 26.734 1 92.75 292 GLU A CA 1
ATOM 2322 C C . GLU A 1 292 ? 0.495 25.344 28.047 1 92.75 292 GLU A C 1
ATOM 2324 O O . GLU A 1 292 ? 0.001 26.469 28.094 1 92.75 292 GLU A O 1
ATOM 2329 N N . LYS A 1 293 ? 1.09 24.766 29.047 1 93.44 293 LYS A N 1
ATOM 2330 C CA . LYS A 1 293 ? 1.169 25.422 30.344 1 93.44 293 LYS A CA 1
ATOM 2331 C C . LYS A 1 293 ? 1.949 26.734 30.25 1 93.44 293 LYS A C 1
ATOM 2333 O O . LYS A 1 293 ? 1.544 27.75 30.812 1 93.44 293 LYS A O 1
ATOM 2338 N N . ASN A 1 294 ? 3 26.703 29.516 1 93.75 294 ASN A N 1
ATOM 2339 C CA . ASN A 1 294 ? 3.861 27.875 29.406 1 93.75 294 ASN A CA 1
ATOM 2340 C C . ASN A 1 294 ? 3.164 29.016 28.656 1 93.75 294 ASN A C 1
ATOM 2342 O O . ASN A 1 294 ? 3.27 30.172 29.047 1 93.75 294 ASN A O 1
ATOM 2346 N N . VAL A 1 295 ? 2.475 28.703 27.641 1 94.88 295 VAL A N 1
ATOM 2347 C CA . VAL A 1 295 ? 1.809 29.719 26.828 1 94.88 295 VAL A CA 1
ATOM 2348 C C . VAL A 1 295 ? 0.679 30.359 27.641 1 94.88 295 VAL A C 1
ATOM 2350 O O . VAL A 1 295 ? 0.549 31.578 27.672 1 94.88 295 VAL A O 1
ATOM 2353 N N . PHE A 1 296 ? -0.089 29.609 28.328 1 96.69 296 PHE A N 1
ATOM 2354 C CA . PHE A 1 296 ? -1.195 30.156 29.109 1 96.69 296 PHE A CA 1
ATOM 2355 C C . PHE A 1 296 ? -0.68 30.953 30.297 1 96.69 296 PHE A C 1
ATOM 2357 O O . PHE A 1 296 ? -1.255 31.984 30.656 1 96.69 296 PHE A O 1
ATOM 2364 N N . SER A 1 297 ? 0.408 30.438 30.859 1 96.75 297 SER A N 1
ATOM 2365 C CA . SER A 1 297 ? 1.026 31.188 31.953 1 96.75 297 SER A CA 1
ATOM 2366 C C . SER A 1 297 ? 1.537 32.531 31.469 1 96.75 297 SER A C 1
ATOM 2368 O O . SER A 1 297 ? 1.349 33.562 32.125 1 96.75 297 SER A O 1
ATOM 2370 N N . ALA A 1 298 ? 2.127 32.5 30.359 1 96.94 298 ALA A N 1
ATOM 2371 C CA . ALA A 1 298 ? 2.631 33.75 29.781 1 96.94 298 ALA A CA 1
ATOM 2372 C C . ALA A 1 298 ? 1.489 34.688 29.469 1 96.94 298 ALA A C 1
ATOM 2374 O O . ALA A 1 298 ? 1.6 35.906 29.719 1 96.94 298 ALA A O 1
ATOM 2375 N N . CYS A 1 299 ? 0.426 34.188 28.984 1 97.56 299 CYS A N 1
ATOM 2376 C CA . CYS A 1 299 ? -0.727 35.031 28.656 1 97.56 299 CYS A CA 1
ATOM 2377 C C . CYS A 1 299 ? -1.348 35.625 29.906 1 97.56 299 CYS A C 1
ATOM 2379 O O . CYS A 1 299 ? -1.698 36.812 29.922 1 97.56 299 CYS A O 1
ATOM 2381 N N . ARG A 1 300 ? -1.436 34.844 30.922 1 97.81 300 ARG A N 1
ATOM 2382 C CA . ARG A 1 300 ? -1.982 35.344 32.188 1 97.81 300 ARG A CA 1
ATOM 2383 C C . ARG A 1 300 ? -1.096 36.438 32.781 1 97.81 300 ARG A C 1
ATOM 2385 O O . ARG A 1 300 ? -1.595 37.406 33.312 1 97.81 300 ARG A O 1
ATOM 2392 N N . ALA A 1 301 ? 0.173 36.188 32.625 1 97.94 301 ALA A N 1
ATOM 2393 C CA . ALA A 1 301 ? 1.112 37.219 33.125 1 97.94 301 ALA A CA 1
ATOM 2394 C C . ALA A 1 301 ? 0.947 38.531 32.344 1 97.94 301 ALA A C 1
ATOM 2396 O O . ALA A 1 301 ? 0.991 39.594 32.938 1 97.94 301 ALA A O 1
ATOM 2397 N N . ILE A 1 302 ? 0.78 38.438 31.109 1 98.06 302 ILE A N 1
ATOM 2398 C CA . ILE A 1 302 ? 0.604 39.625 30.266 1 98.06 302 ILE A CA 1
ATOM 2399 C C . ILE A 1 302 ? -0.68 40.344 30.641 1 98.06 302 ILE A C 1
ATOM 2401 O O . ILE A 1 302 ? -0.69 41.562 30.766 1 98.06 302 ILE A O 1
ATOM 2405 N N . ILE A 1 303 ? -1.717 39.625 30.875 1 97.75 303 ILE A N 1
ATOM 2406 C CA . ILE A 1 303 ? -3.006 40.219 31.234 1 97.75 303 ILE A CA 1
ATOM 2407 C C . ILE A 1 303 ? -2.889 40.938 32.562 1 97.75 303 ILE A C 1
ATOM 2409 O O . ILE A 1 303 ? -3.332 42.062 32.719 1 97.75 303 ILE A O 1
ATOM 2413 N N . ALA A 1 304 ? -2.279 40.25 33.5 1 97.88 304 ALA A N 1
ATOM 2414 C CA . ALA A 1 304 ? -2.168 40.781 34.844 1 97.88 304 ALA A CA 1
ATOM 2415 C C . ALA A 1 304 ? -1.333 42.062 34.875 1 97.88 304 ALA A C 1
ATOM 2417 O O . ALA A 1 304 ? -1.659 43 35.594 1 97.88 304 ALA A O 1
ATOM 2418 N N . ALA A 1 305 ? -0.33 42.094 34.062 1 97.56 305 ALA A N 1
ATOM 2419 C CA . ALA A 1 305 ? 0.6 43.219 34.094 1 97.56 305 ALA A CA 1
ATOM 2420 C C . ALA A 1 305 ? 0.139 44.312 33.125 1 97.56 305 ALA A C 1
ATOM 2422 O O . ALA A 1 305 ? 0.561 45.469 33.25 1 97.56 305 ALA A O 1
ATOM 2423 N N . GLY A 1 306 ? -0.622 43.938 32.156 1 96.62 306 GLY A N 1
ATOM 2424 C CA . GLY A 1 306 ? -1.051 44.875 31.125 1 96.62 306 GLY A CA 1
ATOM 2425 C C . GLY A 1 306 ? 0.062 45.281 30.172 1 96.62 306 GLY A C 1
ATOM 2426 O O . GLY A 1 306 ? 0.038 46.375 29.594 1 96.62 306 GLY A O 1
ATOM 2427 N N . LYS A 1 307 ? 1.048 44.469 30.125 1 96.44 307 LYS A N 1
ATOM 2428 C CA . LYS A 1 307 ? 2.158 44.75 29.219 1 96.44 307 LYS A CA 1
ATOM 2429 C C . LYS A 1 307 ? 2.699 43.438 28.609 1 96.44 307 LYS A C 1
ATOM 2431 O O . LYS A 1 307 ? 2.775 42.406 29.281 1 96.44 307 LYS A O 1
ATOM 2436 N N . SER A 1 308 ? 3.033 43.469 27.375 1 94.19 308 SER A N 1
ATOM 2437 C CA . SER A 1 308 ? 3.424 42.312 26.594 1 94.19 308 SER A CA 1
ATOM 2438 C C . SER A 1 308 ? 4.723 41.688 27.125 1 94.19 308 SER A C 1
ATOM 2440 O O . SER A 1 308 ? 4.941 40.5 27.016 1 94.19 308 SER A O 1
ATOM 2442 N N . THR A 1 309 ? 5.613 42.438 27.719 1 94 309 THR A N 1
ATOM 2443 C CA . THR A 1 309 ? 6.934 41.969 28.156 1 94 309 THR A CA 1
ATOM 2444 C C . THR A 1 309 ? 6.824 41.094 29.391 1 94 309 THR A C 1
ATOM 2446 O O . THR A 1 309 ? 7.801 40.469 29.797 1 94 309 THR A O 1
ATOM 2449 N N . ALA A 1 310 ? 5.656 41.031 29.969 1 92.31 310 ALA A N 1
ATOM 2450 C CA . ALA A 1 310 ? 5.453 40.281 31.188 1 92.31 310 ALA A CA 1
ATOM 2451 C C . ALA A 1 310 ? 5.426 38.781 30.906 1 92.31 310 ALA A C 1
ATOM 2453 O O . ALA A 1 310 ? 5.539 37.969 31.828 1 92.31 310 ALA A O 1
ATOM 2454 N N . GLY A 1 311 ? 5.246 38.438 29.688 1 90.69 311 GLY A N 1
ATOM 2455 C CA . GLY A 1 311 ? 5.227 37.031 29.297 1 90.69 311 GLY A CA 1
ATOM 2456 C C . GLY A 1 311 ? 6.078 36.75 28.078 1 90.69 311 GLY A C 1
ATOM 2457 O O . GLY A 1 311 ? 6.145 37.562 27.156 1 90.69 311 GLY A O 1
ATOM 2458 N N . ASP A 1 312 ? 6.684 35.594 28.125 1 87.62 312 ASP A N 1
ATOM 2459 C CA . ASP A 1 312 ? 7.535 35.188 27.016 1 87.62 312 ASP A CA 1
ATOM 2460 C C . ASP A 1 312 ? 6.742 34.406 25.969 1 87.62 312 ASP A C 1
ATOM 2462 O O . ASP A 1 312 ? 6.383 33.25 26.203 1 87.62 312 ASP A O 1
ATOM 2466 N N . LEU A 1 313 ? 6.34 35.094 24.984 1 87.88 313 LEU A N 1
ATOM 2467 C CA . LEU A 1 313 ? 5.703 34.469 23.828 1 87.88 313 LEU A CA 1
ATOM 2468 C C . LEU A 1 313 ? 6.629 34.469 22.625 1 87.88 313 LEU A C 1
ATOM 2470 O O . LEU A 1 313 ? 7.277 35.5 22.344 1 87.88 313 LEU A O 1
ATOM 2474 N N . GLU A 1 314 ? 6.926 33.312 22.125 1 76.88 314 GLU A N 1
ATOM 2475 C CA . GLU A 1 314 ? 7.887 33.219 21.031 1 76.88 314 GLU A CA 1
ATOM 2476 C C . GLU A 1 314 ? 7.18 33.156 19.688 1 76.88 314 GLU A C 1
ATOM 2478 O O . GLU A 1 314 ? 6.07 32.625 19.594 1 76.88 314 GLU A O 1
ATOM 2483 N N . ILE A 1 315 ? 7.852 33.938 18.75 1 66.88 315 ILE A N 1
ATOM 2484 C CA . ILE A 1 315 ? 7.461 33.781 17.344 1 66.88 315 ILE A CA 1
ATOM 2485 C C . ILE A 1 315 ? 7.879 32.406 16.828 1 66.88 315 ILE A C 1
ATOM 2487 O O . ILE A 1 315 ? 9.039 32.031 16.969 1 66.88 315 ILE A O 1
ATOM 2491 N N . ASP A 1 316 ? 6.902 31.641 16.5 1 59.56 316 ASP A N 1
ATOM 2492 C CA . ASP A 1 316 ? 7.207 30.328 15.938 1 59.56 316 ASP A CA 1
ATOM 2493 C C . ASP A 1 316 ? 7.672 30.453 14.484 1 59.56 316 ASP A C 1
ATOM 2495 O O . ASP A 1 316 ? 7.031 31.125 13.68 1 59.56 316 ASP A O 1
ATOM 2499 N N . GLU A 1 317 ? 8.961 30.078 14.164 1 53.97 317 GLU A N 1
ATOM 2500 C CA . GLU A 1 317 ? 9.539 30.125 12.82 1 53.97 317 GLU A CA 1
ATOM 2501 C C . GLU A 1 317 ? 8.555 29.609 11.773 1 53.97 317 GLU A C 1
ATOM 2503 O O . GLU A 1 317 ? 8.562 30.062 10.633 1 53.97 317 GLU A O 1
ATOM 2508 N N . HIS A 1 318 ? 7.594 28.766 12.188 1 55.12 318 HIS A N 1
ATOM 2509 C CA . HIS A 1 318 ? 6.652 28.078 11.305 1 55.12 318 HIS A CA 1
ATOM 2510 C C . HIS A 1 318 ? 5.609 29.047 10.758 1 55.12 318 HIS A C 1
ATOM 2512 O O . HIS A 1 318 ? 5.09 28.859 9.656 1 55.12 318 HIS A O 1
ATOM 2518 N N . ALA A 1 319 ? 5.598 30.141 11.344 1 60.69 319 ALA A N 1
ATOM 2519 C CA . ALA A 1 319 ? 4.422 30.984 11.141 1 60.69 319 ALA A CA 1
ATOM 2520 C C . ALA A 1 319 ? 4.621 31.922 9.961 1 60.69 319 ALA A C 1
ATOM 2522 O O . ALA A 1 319 ? 3.65 32.375 9.352 1 60.69 319 ALA A O 1
ATOM 2523 N N . SER A 1 320 ? 5.855 31.859 9.438 1 78.62 320 SER A N 1
ATOM 2524 C CA . SER A 1 320 ? 6.062 32.781 8.328 1 78.62 320 SER A CA 1
ATOM 2525 C C . SER A 1 320 ? 5.418 32.25 7.051 1 78.62 320 SER A C 1
ATOM 2527 O O . SER A 1 320 ? 5.086 33.031 6.152 1 78.62 320 SER A O 1
ATOM 2529 N N . TYR A 1 321 ? 5.176 31.031 7.145 1 87.31 321 TYR A N 1
ATOM 2530 C CA . TYR A 1 321 ? 4.633 30.391 5.957 1 87.31 321 TYR A CA 1
ATOM 2531 C C . TYR A 1 321 ? 3.219 30.875 5.668 1 87.31 321 TYR A C 1
ATOM 2533 O O . TYR A 1 321 ? 2.875 31.141 4.516 1 87.31 321 TYR A O 1
ATOM 2541 N N . ILE A 1 322 ? 2.404 31.062 6.664 1 89.88 322 ILE A N 1
ATOM 2542 C CA . ILE A 1 322 ? 1.011 31.438 6.469 1 89.88 322 ILE A CA 1
ATOM 2543 C C . ILE A 1 322 ? 0.942 32.875 5.969 1 89.88 322 ILE A C 1
ATOM 2545 O O . ILE A 1 322 ? 0.053 33.25 5.191 1 89.88 322 ILE A O 1
ATOM 2549 N N . VAL A 1 323 ? 1.84 33.719 6.449 1 91.88 323 VAL A N 1
ATOM 2550 C CA . VAL A 1 323 ? 1.892 35.094 5.98 1 91.88 323 VAL A CA 1
ATO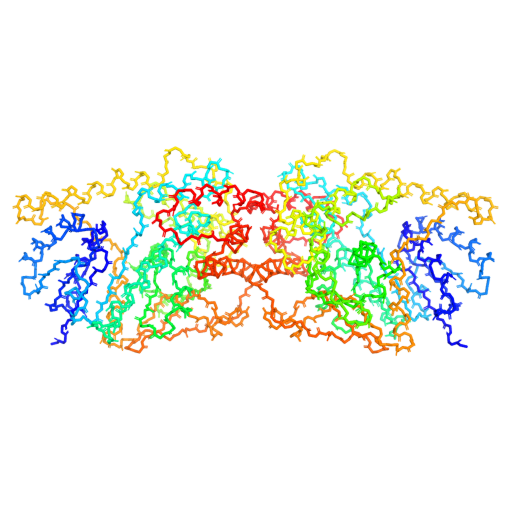M 2551 C C . VAL A 1 323 ? 2.346 35.125 4.523 1 91.88 323 VAL A C 1
ATOM 2553 O O . VAL A 1 323 ? 1.826 35.906 3.723 1 91.88 323 VAL A O 1
ATOM 2556 N N . ASP A 1 324 ? 3.363 34.281 4.227 1 93.19 324 ASP A N 1
ATOM 2557 C CA . ASP A 1 324 ? 3.805 34.188 2.838 1 93.19 324 ASP A CA 1
ATOM 2558 C C . ASP A 1 324 ? 2.645 33.812 1.921 1 93.19 324 ASP A C 1
ATOM 2560 O O . ASP A 1 324 ? 2.494 34.375 0.835 1 93.19 324 ASP A O 1
ATOM 2564 N N . LEU A 1 325 ? 1.87 32.906 2.377 1 96 325 LEU A N 1
ATOM 2565 C CA . LEU A 1 325 ? 0.753 32.406 1.575 1 96 325 LEU A CA 1
ATOM 2566 C C . LEU A 1 325 ? -0.31 33.5 1.414 1 96 325 LEU A C 1
ATOM 2568 O O . LEU A 1 325 ? -0.809 33.719 0.309 1 96 325 LEU A O 1
ATOM 2572 N N . ALA A 1 326 ? -0.669 34.188 2.484 1 96.5 326 ALA A N 1
ATOM 2573 C CA . ALA A 1 326 ? -1.638 35.281 2.432 1 96.5 326 ALA A CA 1
ATOM 2574 C C . ALA A 1 326 ? -1.165 36.375 1.494 1 96.5 326 ALA A C 1
ATOM 2576 O O . ALA A 1 326 ? -1.952 36.906 0.711 1 96.5 326 ALA A O 1
ATOM 2577 N N . THR A 1 327 ? 0.088 36.688 1.614 1 96.38 327 THR A N 1
ATOM 2578 C CA . THR A 1 327 ? 0.667 37.719 0.784 1 96.38 327 THR A CA 1
ATOM 2579 C C . THR A 1 327 ? 0.615 37.344 -0.691 1 96.38 327 THR A C 1
ATOM 2581 O O . THR A 1 327 ? 0.308 38.188 -1.547 1 96.38 327 THR A O 1
ATOM 2584 N N . ALA A 1 328 ? 0.969 36.062 -0.962 1 97.19 328 ALA A N 1
ATOM 2585 C CA . ALA A 1 328 ? 0.955 35.594 -2.34 1 97.19 328 ALA A CA 1
ATOM 2586 C C . ALA A 1 328 ? -0.43 35.75 -2.961 1 97.19 328 ALA A C 1
ATOM 2588 O O . ALA A 1 328 ? -0.557 36.188 -4.109 1 97.19 328 ALA A O 1
ATOM 2589 N N . ILE A 1 329 ? -1.443 35.438 -2.23 1 97.56 329 ILE A N 1
ATOM 2590 C CA . ILE A 1 329 ? -2.816 35.531 -2.711 1 97.56 329 ILE A CA 1
ATOM 2591 C C . ILE A 1 329 ? -3.221 37 -2.807 1 97.56 329 ILE A C 1
ATOM 2593 O O . ILE A 1 329 ? -3.764 37.438 -3.824 1 97.56 329 ILE A O 1
ATOM 2597 N N . ALA A 1 330 ? -2.969 37.781 -1.758 1 97.19 330 ALA A N 1
ATOM 2598 C CA . ALA A 1 330 ? -3.414 39.188 -1.633 1 97.19 330 ALA A CA 1
ATOM 2599 C C . ALA A 1 330 ? -2.812 40.062 -2.73 1 97.19 330 ALA A C 1
ATOM 2601 O O . ALA A 1 330 ? -3.479 40.938 -3.262 1 97.19 330 ALA A O 1
ATOM 2602 N N . PHE A 1 331 ? -1.595 39.75 -3.07 1 97.19 331 PHE A N 1
ATOM 2603 C CA . PHE A 1 331 ? -0.883 40.688 -3.939 1 97.19 331 PHE A CA 1
ATOM 2604 C C . PHE A 1 331 ? -0.458 40 -5.234 1 97.19 331 PHE A C 1
ATOM 2606 O O . PHE A 1 331 ? 0.316 40.562 -6.012 1 97.19 331 PHE A O 1
ATOM 2613 N N . ASN A 1 332 ? -0.917 38.812 -5.438 1 97.5 332 ASN A N 1
ATOM 2614 C CA . ASN A 1 332 ? -0.709 38.094 -6.691 1 97.5 332 ASN A CA 1
ATOM 2615 C C . ASN A 1 332 ? 0.774 37.969 -7.016 1 97.5 332 ASN A C 1
ATOM 2617 O O . ASN A 1 332 ? 1.195 38.219 -8.141 1 97.5 332 ASN A O 1
ATOM 2621 N N . THR A 1 333 ? 1.58 37.531 -6.086 1 96.38 333 THR A N 1
ATOM 2622 C CA . THR A 1 333 ? 3.029 37.594 -6.238 1 96.38 333 THR A CA 1
ATOM 2623 C C . THR A 1 333 ? 3.527 36.375 -7.043 1 96.38 333 THR A C 1
ATOM 2625 O O . THR A 1 333 ? 4.66 36.375 -7.531 1 96.38 333 THR A O 1
ATOM 2628 N N . GLN A 1 334 ? 2.785 35.344 -7.195 1 96.94 334 GLN A N 1
ATOM 2629 C CA . GLN A 1 334 ? 3.141 34.094 -7.902 1 96.94 334 GLN A CA 1
ATOM 2630 C C . GLN A 1 334 ? 4.316 33.406 -7.227 1 96.94 334 GLN A C 1
ATOM 2632 O O . GLN A 1 334 ? 5.168 32.812 -7.902 1 96.94 334 GLN A O 1
ATOM 2637 N N . GLU A 1 335 ? 4.348 33.5 -5.922 1 95 335 GLU A N 1
ATOM 2638 C CA . GLU A 1 335 ? 5.414 32.844 -5.164 1 95 335 GLU A CA 1
ATOM 2639 C C . GLU A 1 335 ? 5.297 31.328 -5.227 1 95 335 GLU A C 1
ATOM 2641 O O . GLU A 1 335 ? 4.188 30.781 -5.262 1 95 335 GLU A O 1
ATOM 2646 N N . ARG A 1 336 ? 6.5 30.656 -5.305 1 95.19 336 ARG A N 1
ATOM 2647 C CA . ARG A 1 336 ? 6.551 29.188 -5.285 1 95.19 336 ARG A CA 1
ATOM 2648 C C . ARG A 1 336 ? 6.41 28.656 -3.865 1 95.19 336 ARG A C 1
ATOM 2650 O O . ARG A 1 336 ? 7.176 29.047 -2.977 1 95.19 336 ARG A O 1
ATOM 2657 N N . MET A 1 337 ? 5.363 27.797 -3.58 1 95.75 337 MET A N 1
ATOM 2658 C CA . MET A 1 337 ? 5.109 27.266 -2.244 1 95.75 337 MET A CA 1
ATOM 2659 C C . MET A 1 337 ? 4.676 25.797 -2.311 1 95.75 337 MET A C 1
ATOM 2661 O O . MET A 1 337 ? 4.102 25.359 -3.309 1 95.75 337 MET A O 1
ATOM 2665 N N . LEU A 1 338 ? 4.992 25.047 -1.281 1 95.94 338 LEU A N 1
ATOM 2666 C CA . LEU A 1 338 ? 4.496 23.688 -1.146 1 95.94 338 LEU A CA 1
ATOM 2667 C C . LEU A 1 338 ? 3.082 23.672 -0.573 1 95.94 338 LEU A C 1
ATOM 2669 O O . LEU A 1 338 ? 2.846 24.203 0.519 1 95.94 338 LEU A O 1
ATOM 2673 N N . LEU A 1 339 ? 2.139 23.125 -1.301 1 97.88 339 LEU A N 1
ATOM 2674 C CA . LEU A 1 339 ? 0.741 23.094 -0.885 1 97.88 339 LEU A CA 1
ATOM 2675 C C . LEU A 1 339 ? 0.138 21.719 -1.114 1 97.88 339 LEU A C 1
ATOM 2677 O O . LEU A 1 339 ? 0.686 20.906 -1.874 1 97.88 339 LEU A O 1
ATOM 2681 N N . ILE A 1 340 ? -0.875 21.375 -0.435 1 98.44 340 ILE A N 1
ATOM 2682 C CA . ILE A 1 340 ? -1.667 20.172 -0.665 1 98.44 340 ILE A CA 1
ATOM 2683 C C . ILE A 1 340 ? -2.787 20.469 -1.657 1 98.44 340 ILE A C 1
ATOM 2685 O O . ILE A 1 340 ? -3.697 21.25 -1.358 1 98.44 340 ILE A O 1
ATOM 2689 N N . VAL A 1 341 ? -2.729 19.906 -2.832 1 98.31 341 VAL A N 1
ATOM 2690 C CA . VAL A 1 341 ? -3.646 20.219 -3.924 1 98.31 341 VAL A CA 1
ATOM 2691 C C . VAL A 1 341 ? -4.078 18.922 -4.621 1 98.31 341 VAL A C 1
ATOM 2693 O O . VAL A 1 341 ? -3.434 17.891 -4.465 1 98.31 341 VAL A O 1
ATOM 2696 N N . PRO A 1 342 ? -5.203 18.969 -5.324 1 98.12 342 PRO A N 1
ATOM 2697 C CA . PRO A 1 342 ? -5.512 17.797 -6.148 1 98.12 342 PRO A CA 1
ATOM 2698 C C . PRO A 1 342 ? -4.418 17.5 -7.168 1 98.12 342 PRO A C 1
ATOM 2700 O O . PRO A 1 342 ? -3.883 18.406 -7.801 1 98.12 342 PRO A O 1
ATOM 2703 N N . ASN A 1 343 ? -4.047 16.266 -7.328 1 98.5 343 ASN A N 1
ATOM 2704 C CA . ASN A 1 343 ? -2.98 15.867 -8.234 1 98.5 343 ASN A CA 1
ATOM 2705 C C . ASN A 1 343 ? -3.275 16.297 -9.672 1 98.5 343 ASN A C 1
ATOM 2707 O O . ASN A 1 343 ? -2.465 16.984 -10.297 1 98.5 343 ASN A O 1
ATOM 2711 N N . ASN A 1 344 ? -4.449 15.852 -10.203 1 97.44 344 ASN A N 1
ATOM 2712 C CA . ASN A 1 344 ? -4.914 16.219 -11.539 1 97.44 344 ASN A CA 1
ATOM 2713 C C . ASN A 1 344 ? -3.793 16.109 -12.57 1 97.44 344 ASN A C 1
ATOM 2715 O O . ASN A 1 344 ? -3.561 17.047 -13.328 1 97.44 344 ASN A O 1
ATOM 2719 N N . GLY A 1 345 ? -2.98 15.156 -12.445 1 97.44 345 GLY A N 1
ATOM 2720 C CA . GLY A 1 345 ? -1.989 14.875 -13.469 1 97.44 345 GLY A CA 1
ATOM 2721 C C . GLY A 1 345 ? -0.61 15.406 -13.133 1 97.44 345 GLY A C 1
ATOM 2722 O O . GLY A 1 345 ? 0.358 15.133 -13.844 1 97.44 345 GLY A O 1
ATOM 2723 N N . ALA A 1 346 ? -0.45 16.172 -12.016 1 98.38 346 ALA A N 1
ATOM 2724 C CA . ALA A 1 346 ? 0.863 16.688 -11.648 1 98.38 346 ALA A CA 1
ATOM 2725 C C . ALA A 1 346 ? 1.872 15.562 -11.461 1 98.38 346 ALA A C 1
ATOM 2727 O O . ALA A 1 346 ? 3.02 15.664 -11.898 1 98.38 346 ALA A O 1
ATOM 2728 N N . ILE A 1 347 ? 1.53 14.609 -10.68 1 98.56 347 ILE A N 1
ATOM 2729 C CA . ILE A 1 347 ? 2.205 13.312 -10.695 1 98.56 347 ILE A CA 1
ATOM 2730 C C . ILE A 1 347 ? 1.531 12.398 -11.711 1 98.56 347 ILE A C 1
ATOM 2732 O O . ILE A 1 347 ? 0.429 11.898 -11.477 1 98.56 347 ILE A O 1
ATOM 2736 N N . HIS A 1 348 ? 2.182 12.141 -12.742 1 97.62 348 HIS A N 1
ATOM 2737 C CA . HIS A 1 348 ? 1.573 11.531 -13.922 1 97.62 348 HIS A CA 1
ATOM 2738 C C . HIS A 1 348 ? 1.049 10.133 -13.617 1 97.62 348 HIS A C 1
ATOM 2740 O O . HIS A 1 348 ? -0.065 9.781 -14.016 1 97.62 348 HIS A O 1
ATOM 2746 N N . ASN A 1 349 ? 1.759 9.328 -13.008 1 97.31 349 ASN A N 1
ATOM 2747 C CA . ASN A 1 349 ? 1.403 7.926 -12.797 1 97.31 349 ASN A CA 1
ATOM 2748 C C . ASN A 1 349 ? 0.779 7.711 -11.422 1 97.31 349 ASN A C 1
ATOM 2750 O O . ASN A 1 349 ? 1.059 6.711 -10.758 1 97.31 349 ASN A O 1
ATOM 2754 N N . PHE A 1 350 ? -0.002 8.656 -10.977 1 97.81 350 PHE A N 1
ATOM 2755 C CA . PHE A 1 350 ? -0.703 8.602 -9.695 1 97.81 350 PHE A CA 1
ATOM 2756 C C . PHE A 1 350 ? -2.164 9 -9.859 1 97.81 350 PHE A C 1
ATOM 2758 O O . PHE A 1 350 ? -2.561 9.508 -10.914 1 97.81 350 PHE A O 1
ATOM 2765 N N . ASP A 1 351 ? -2.977 8.758 -8.883 1 96.75 351 ASP A N 1
ATOM 2766 C CA . ASP A 1 351 ? -4.41 9.023 -8.969 1 96.75 351 ASP A CA 1
ATOM 2767 C C . ASP A 1 351 ? -4.684 10.508 -9.195 1 96.75 351 ASP A C 1
ATOM 2769 O O . ASP A 1 351 ? -4.176 11.352 -8.461 1 96.75 351 ASP A O 1
ATOM 2773 N N . ALA A 1 352 ? -5.555 10.828 -10.055 1 96.5 352 ALA A N 1
ATOM 2774 C CA . ALA A 1 352 ? -5.859 12.211 -10.383 1 96.5 352 ALA A CA 1
ATOM 2775 C C . ALA A 1 352 ? -6.586 12.906 -9.234 1 96.5 352 ALA A C 1
ATOM 2777 O O . ALA A 1 352 ? -6.43 14.109 -9.031 1 96.5 352 ALA A O 1
ATOM 2778 N N . ASP A 1 353 ? -7.277 12.18 -8.461 1 97 353 ASP A N 1
ATOM 2779 C CA . ASP A 1 353 ? -8.086 12.805 -7.418 1 97 353 ASP A CA 1
ATOM 2780 C C . ASP A 1 353 ? -7.406 12.695 -6.055 1 97 353 ASP A C 1
ATOM 2782 O O . ASP A 1 353 ? -8.047 12.906 -5.02 1 97 353 ASP A O 1
ATOM 2786 N N . ALA A 1 354 ? -6.188 12.281 -6.051 1 98.38 354 ALA A N 1
ATOM 2787 C CA . ALA A 1 354 ? -5.422 12.297 -4.809 1 98.38 354 ALA A CA 1
ATOM 2788 C C . ALA A 1 354 ? -5.043 13.719 -4.414 1 98.38 354 ALA A C 1
ATOM 2790 O O . ALA A 1 354 ? -4.773 14.555 -5.277 1 98.38 354 ALA A O 1
ATOM 2791 N N . MET A 1 355 ? -5.086 14.031 -3.146 1 98.75 355 MET A N 1
ATOM 2792 C CA . MET A 1 355 ? -4.512 15.273 -2.639 1 98.75 355 MET A CA 1
ATOM 2793 C C . MET A 1 355 ? -3.014 15.125 -2.398 1 98.75 355 MET A C 1
ATOM 2795 O O . MET A 1 355 ? -2.598 14.445 -1.46 1 98.75 355 MET A O 1
ATOM 2799 N N . VAL A 1 356 ? -2.215 15.734 -3.225 1 98.81 356 VAL A N 1
ATOM 2800 C CA . VAL A 1 356 ? -0.765 15.578 -3.162 1 98.81 356 VAL A CA 1
ATOM 2801 C C . VAL A 1 356 ? -0.132 16.859 -2.641 1 98.81 356 VAL A C 1
ATOM 2803 O O . VAL A 1 356 ? -0.751 17.938 -2.686 1 98.81 356 VAL A O 1
ATOM 2806 N N . GLU A 1 357 ? 0.997 16.766 -2.033 1 98.5 357 GLU A N 1
ATOM 2807 C CA . GLU A 1 357 ? 1.802 17.922 -1.617 1 98.5 357 GLU A CA 1
ATOM 2808 C C . GLU A 1 357 ? 2.957 18.156 -2.586 1 98.5 357 GLU A C 1
ATOM 2810 O O . GLU A 1 357 ? 3.881 17.344 -2.674 1 98.5 357 GLU A O 1
ATOM 2815 N N . ILE A 1 358 ? 2.885 19.281 -3.338 1 98.38 358 ILE A N 1
ATOM 2816 C CA . ILE A 1 358 ? 3.85 19.594 -4.391 1 98.38 358 ILE A CA 1
ATOM 2817 C C . ILE A 1 358 ? 4.055 21.094 -4.488 1 98.38 358 ILE A C 1
ATOM 2819 O O . ILE A 1 358 ? 3.283 21.875 -3.92 1 98.38 358 ILE A O 1
ATOM 2823 N N . PRO A 1 359 ? 5.133 21.516 -5.129 1 97.62 359 PRO A N 1
ATOM 2824 C CA . PRO A 1 359 ? 5.32 22.953 -5.359 1 97.62 359 PRO A CA 1
ATOM 2825 C C . PRO A 1 359 ? 4.254 23.547 -6.277 1 97.62 359 PRO A C 1
ATOM 2827 O O . PRO A 1 359 ? 3.877 22.938 -7.273 1 97.62 359 PRO A O 1
ATOM 2830 N N . CYS A 1 360 ? 3.789 24.734 -5.934 1 98.19 360 CYS A N 1
ATOM 2831 C CA . CYS A 1 360 ? 2.799 25.484 -6.695 1 98.19 360 CYS A CA 1
ATOM 2832 C C . CYS A 1 360 ? 3.209 26.953 -6.836 1 98.19 360 CYS A C 1
ATOM 2834 O O . CYS A 1 360 ? 3.951 27.469 -6.004 1 98.19 360 CYS A O 1
ATOM 2836 N N . LEU A 1 361 ? 2.83 27.531 -7.898 1 98.25 361 LEU A N 1
ATOM 2837 C CA . LEU A 1 361 ? 2.824 28.984 -7.977 1 98.25 361 LEU A CA 1
ATOM 2838 C C . LEU A 1 361 ? 1.513 29.562 -7.441 1 98.25 361 LEU A C 1
ATOM 2840 O O . LEU A 1 361 ? 0.433 29.094 -7.809 1 98.25 361 LEU A O 1
ATOM 2844 N N . VAL A 1 362 ? 1.638 30.531 -6.527 1 98.12 362 VAL A N 1
ATOM 2845 C CA . VAL A 1 362 ? 0.442 30.984 -5.82 1 98.12 362 VAL A CA 1
ATOM 2846 C C . VAL A 1 362 ? 0.167 32.438 -6.148 1 98.12 362 VAL A C 1
ATOM 2848 O O . VAL A 1 362 ? 1.032 33.312 -5.957 1 98.12 362 VAL A O 1
ATOM 2851 N N . GLY A 1 363 ? -0.994 32.75 -6.633 1 97.56 363 GLY A N 1
ATOM 2852 C CA . GLY A 1 363 ? -1.496 34.094 -6.871 1 97.56 363 GLY A CA 1
ATOM 2853 C C . GLY A 1 363 ? -2.92 34.312 -6.387 1 97.56 363 GLY A C 1
ATOM 2854 O O . GLY A 1 363 ? -3.414 33.531 -5.559 1 97.56 363 GLY A O 1
ATOM 2855 N N . HIS A 1 364 ? -3.533 35.375 -6.824 1 95.75 364 HIS A N 1
ATOM 2856 C CA . HIS A 1 364 ? -4.852 35.75 -6.328 1 95.75 364 HIS A CA 1
ATOM 2857 C C . HIS A 1 364 ? -5.902 34.719 -6.695 1 95.75 364 HIS A C 1
ATOM 2859 O O . HIS A 1 364 ? -6.957 34.656 -6.055 1 95.75 364 HIS A O 1
ATOM 2865 N N . ASN A 1 365 ? -5.586 33.906 -7.723 1 95.19 365 ASN A N 1
ATOM 2866 C CA . ASN A 1 365 ? -6.527 32.875 -8.133 1 95.19 365 ASN A CA 1
ATOM 2867 C C . ASN A 1 365 ? -6.25 31.562 -7.418 1 95.19 365 ASN A C 1
ATOM 2869 O O . ASN A 1 365 ? -6.938 30.562 -7.656 1 95.19 365 ASN A O 1
ATOM 2873 N N . GLY A 1 366 ? -5.305 31.547 -6.508 1 96.69 366 GLY A N 1
ATOM 2874 C CA . GLY A 1 366 ? -4.969 30.312 -5.809 1 96.69 366 GLY A CA 1
ATOM 2875 C C . GLY A 1 366 ? -3.758 29.609 -6.391 1 96.69 366 GLY A C 1
ATOM 2876 O O . GLY A 1 366 ? -2.965 30.219 -7.113 1 96.69 366 GLY A O 1
ATOM 2877 N N . PRO A 1 367 ? -3.609 28.344 -6.098 1 98.12 367 PRO A N 1
ATOM 2878 C CA . PRO A 1 367 ? -2.395 27.609 -6.469 1 98.12 367 PRO A CA 1
ATOM 2879 C C . PRO A 1 367 ? -2.441 27.078 -7.898 1 98.12 367 PRO A C 1
ATOM 2881 O O . PRO A 1 367 ? -3.498 26.641 -8.367 1 98.12 367 PRO A O 1
ATOM 2884 N N . GLU A 1 368 ? -1.384 27.141 -8.594 1 98.19 368 GLU A N 1
ATOM 2885 C CA . GLU A 1 368 ? -1.102 26.469 -9.859 1 98.19 368 GLU A CA 1
ATOM 2886 C C . GLU A 1 368 ? -0.006 25.422 -9.703 1 98.19 368 GLU A C 1
ATOM 2888 O O . GLU A 1 368 ? 1.183 25.75 -9.711 1 98.19 368 GLU A O 1
ATOM 2893 N N . PRO A 1 369 ? -0.378 24.125 -9.609 1 98.19 369 PRO A N 1
ATOM 2894 C CA . PRO A 1 369 ? 0.587 23.078 -9.312 1 98.19 369 PRO A CA 1
ATOM 2895 C C . PRO A 1 369 ? 1.634 22.906 -10.406 1 98.19 369 PRO A C 1
ATOM 2897 O O . PRO A 1 369 ? 1.309 22.984 -11.594 1 98.19 369 PRO A O 1
ATOM 2900 N N . LEU A 1 370 ? 2.846 22.672 -10.039 1 98.06 370 LEU A N 1
ATOM 2901 C CA . LEU A 1 370 ? 3.916 22.328 -10.969 1 98.06 370 LEU A CA 1
ATOM 2902 C C . LEU A 1 370 ? 3.955 20.828 -11.227 1 98.06 370 LEU A C 1
ATOM 2904 O O . LEU A 1 370 ? 3.725 20.031 -10.32 1 98.06 370 LEU A O 1
ATOM 2908 N N . THR A 1 371 ? 4.328 20.5 -12.422 1 97.38 371 THR A N 1
ATOM 2909 C CA . THR A 1 371 ? 4.379 19.094 -12.797 1 97.38 371 THR A CA 1
ATOM 2910 C C . THR A 1 371 ? 5.555 18.391 -12.125 1 97.38 371 THR A C 1
ATOM 2912 O O . THR A 1 371 ? 6.645 18.953 -12.016 1 97.38 371 THR A O 1
ATOM 2915 N N . VAL A 1 372 ? 5.34 17.172 -11.711 1 97 372 VAL A N 1
ATOM 2916 C CA . VAL A 1 372 ? 6.375 16.344 -11.109 1 97 372 VAL A CA 1
ATOM 2917 C C . VAL A 1 372 ? 6.863 15.305 -12.125 1 97 372 VAL A C 1
ATOM 2919 O O . VAL A 1 372 ? 8.062 15.055 -12.227 1 97 372 VAL A O 1
ATOM 2922 N N . GLY A 1 373 ? 5.957 14.75 -12.984 1 97.31 373 GLY A N 1
ATOM 2923 C CA . GLY A 1 373 ? 6.254 13.609 -13.836 1 97.31 373 GLY A CA 1
ATOM 2924 C C . GLY A 1 373 ? 5.969 12.281 -13.172 1 97.31 373 GLY A C 1
ATOM 2925 O O . GLY A 1 373 ? 5.023 12.156 -12.391 1 97.31 373 GLY A O 1
ATOM 2926 N N . ASP A 1 374 ? 6.738 11.25 -13.547 1 97.44 374 ASP A N 1
ATOM 2927 C CA . ASP A 1 374 ? 6.551 9.922 -12.969 1 97.44 374 ASP A CA 1
ATOM 2928 C C . ASP A 1 374 ? 7.34 9.773 -11.664 1 97.44 374 ASP A C 1
ATOM 2930 O O . ASP A 1 374 ? 8.43 10.336 -11.523 1 97.44 374 ASP A O 1
ATOM 2934 N N . ILE A 1 375 ? 6.801 9.055 -10.758 1 97.81 375 ILE A N 1
ATOM 2935 C CA . ILE A 1 375 ? 7.52 8.742 -9.531 1 97.81 375 ILE A CA 1
ATOM 2936 C C . ILE A 1 375 ? 7.863 7.254 -9.5 1 97.81 375 ILE A C 1
ATOM 2938 O O . ILE A 1 375 ? 7.215 6.449 -10.164 1 97.81 375 ILE A O 1
ATOM 2942 N N . PRO A 1 376 ? 8.938 6.887 -8.75 1 97.56 376 PRO A N 1
ATOM 2943 C CA . PRO A 1 376 ? 9.43 5.504 -8.742 1 97.56 376 PRO A CA 1
ATOM 2944 C C . PRO A 1 376 ? 8.453 4.539 -8.07 1 97.56 376 PRO A C 1
ATOM 2946 O O . PRO A 1 376 ? 7.652 4.949 -7.23 1 97.56 376 PRO A O 1
ATOM 2949 N N . HIS A 1 377 ? 8.594 3.242 -8.312 1 98.25 377 HIS A N 1
ATOM 2950 C CA . HIS A 1 377 ? 7.691 2.184 -7.871 1 98.25 377 HIS A CA 1
ATOM 2951 C C . HIS A 1 377 ? 7.578 2.158 -6.348 1 98.25 377 HIS A C 1
ATOM 2953 O O . HIS A 1 377 ? 6.488 1.963 -5.805 1 98.25 377 HIS A O 1
ATOM 2959 N N . PHE A 1 378 ? 8.75 2.303 -5.691 1 98.38 378 PHE A N 1
ATOM 2960 C CA . PHE A 1 378 ? 8.742 2.213 -4.234 1 98.38 378 PHE A CA 1
ATOM 2961 C C . PHE A 1 378 ? 7.867 3.301 -3.627 1 98.38 378 PHE A C 1
ATOM 2963 O O . PHE A 1 378 ? 6.977 3.01 -2.826 1 98.38 378 PHE A O 1
ATOM 2970 N N . GLN A 1 379 ? 8.086 4.539 -4.066 1 98.38 379 GLN A N 1
ATOM 2971 C CA . GLN A 1 379 ? 7.32 5.676 -3.57 1 98.38 379 GLN A CA 1
ATOM 2972 C C . GLN A 1 379 ? 5.852 5.57 -3.977 1 98.38 379 GLN A C 1
ATOM 2974 O O . GLN A 1 379 ? 4.961 5.852 -3.174 1 98.38 379 GLN A O 1
ATOM 2979 N N . LYS A 1 380 ? 5.66 5.195 -5.191 1 98.31 380 LYS A N 1
ATOM 2980 C CA . LYS A 1 380 ? 4.293 5.066 -5.684 1 98.31 380 LYS A CA 1
ATOM 2981 C C . LYS A 1 380 ? 3.502 4.059 -4.852 1 98.31 380 LYS A C 1
ATOM 2983 O O . LYS A 1 380 ? 2.342 4.301 -4.516 1 98.31 380 LYS A O 1
ATOM 2988 N N . GLY A 1 381 ? 4.109 2.875 -4.594 1 98.44 381 GLY A N 1
ATOM 2989 C CA . GLY A 1 381 ? 3.461 1.875 -3.762 1 98.44 381 GLY A CA 1
ATOM 2990 C C . GLY A 1 381 ? 3.102 2.389 -2.381 1 98.44 381 GLY A C 1
ATOM 2991 O O . GLY A 1 381 ? 1.979 2.188 -1.91 1 98.44 381 GLY A O 1
ATOM 2992 N N . LEU A 1 382 ? 4.051 3.043 -1.73 1 98.19 382 LEU A N 1
ATOM 2993 C CA . LEU A 1 382 ? 3.832 3.617 -0.407 1 98.19 382 LEU A CA 1
ATOM 2994 C C . LEU A 1 382 ? 2.721 4.66 -0.442 1 98.19 382 LEU A C 1
ATOM 2996 O O . LEU A 1 382 ? 1.809 4.629 0.387 1 98.19 382 LEU A O 1
ATOM 3000 N N . MET A 1 383 ? 2.801 5.535 -1.418 1 98.5 383 MET A N 1
ATOM 3001 C CA . MET A 1 383 ? 1.85 6.637 -1.522 1 98.5 383 MET A CA 1
ATOM 3002 C C . MET A 1 383 ? 0.447 6.121 -1.826 1 98.5 383 MET A C 1
ATOM 3004 O O . MET A 1 383 ? -0.539 6.641 -1.303 1 98.5 383 MET A O 1
ATOM 3008 N N . SER A 1 384 ? 0.351 5.102 -2.678 1 98.5 384 SER A N 1
ATOM 3009 C CA . SER A 1 384 ? -0.955 4.566 -3.049 1 98.5 384 SER A CA 1
ATOM 3010 C C . SER A 1 384 ? -1.66 3.945 -1.848 1 98.5 384 SER A C 1
ATOM 3012 O O . SER A 1 384 ? -2.873 4.094 -1.689 1 98.5 384 SER A O 1
ATOM 3014 N N . GLN A 1 385 ? -0.937 3.26 -1.119 1 98.12 385 GLN A N 1
ATOM 3015 C CA . GLN A 1 385 ? -1.498 2.689 0.101 1 98.12 385 GLN A CA 1
ATOM 3016 C C . GLN A 1 385 ? -1.96 3.783 1.059 1 98.12 385 GLN A C 1
ATOM 3018 O O . GLN A 1 385 ? -3.07 3.721 1.592 1 98.12 385 GLN A O 1
ATOM 3023 N N . GLN A 1 386 ? -1.17 4.762 1.271 1 98.38 386 GLN A N 1
ATOM 3024 C CA . GLN A 1 386 ? -1.482 5.812 2.232 1 98.38 386 GLN A CA 1
ATOM 3025 C C . GLN A 1 386 ? -2.672 6.648 1.769 1 98.38 386 GLN A C 1
ATOM 3027 O O . GLN A 1 386 ? -3.547 6.992 2.568 1 98.38 386 GLN A O 1
ATOM 3032 N N . VAL A 1 387 ? -2.678 7.02 0.502 1 98.5 387 VAL A N 1
ATOM 3033 C CA . VAL A 1 387 ? -3.783 7.828 -0.008 1 98.5 387 VAL A CA 1
ATOM 3034 C C . VAL A 1 387 ? -5.09 7.047 0.114 1 98.5 387 VAL A C 1
ATOM 3036 O O . VAL A 1 387 ? -6.148 7.633 0.363 1 98.5 387 VAL A O 1
ATOM 3039 N N . ALA A 1 388 ? -5.039 5.727 -0.105 1 98.69 388 ALA A N 1
ATOM 3040 C CA . ALA A 1 388 ? -6.23 4.895 0.067 1 98.69 388 ALA A CA 1
ATOM 3041 C C . ALA A 1 388 ? -6.73 4.949 1.507 1 98.69 388 ALA A C 1
ATOM 3043 O O . ALA A 1 388 ? -7.941 4.961 1.75 1 98.69 388 ALA A O 1
ATOM 3044 N N . VAL A 1 389 ? -5.836 4.941 2.441 1 98.69 389 VAL A N 1
ATOM 3045 C CA . VAL A 1 389 ? -6.199 5.059 3.85 1 98.69 389 VAL A CA 1
ATOM 3046 C C . VAL A 1 389 ? -6.969 6.359 4.074 1 98.69 389 VAL A C 1
ATOM 3048 O O . VAL A 1 389 ? -8.039 6.355 4.688 1 98.69 389 VAL A O 1
ATOM 3051 N N . GLU A 1 390 ? -6.418 7.445 3.594 1 98.62 390 GLU A N 1
ATOM 3052 C CA . GLU A 1 390 ? -7.039 8.758 3.781 1 98.62 390 GLU A CA 1
ATOM 3053 C C . GLU A 1 390 ? -8.43 8.797 3.154 1 98.62 390 GLU A C 1
ATOM 3055 O O . GLU A 1 390 ? -9.367 9.328 3.754 1 98.62 390 GLU A O 1
ATOM 3060 N N . LYS A 1 391 ? -8.539 8.273 1.978 1 98.81 391 LYS A N 1
ATOM 3061 C CA . LYS A 1 391 ? -9.828 8.25 1.295 1 98.81 391 LYS A CA 1
ATOM 3062 C C . LYS A 1 391 ? -10.836 7.395 2.062 1 98.81 391 LYS A C 1
ATOM 3064 O O . LYS A 1 391 ? -12.023 7.727 2.113 1 98.81 391 LYS A O 1
ATOM 3069 N N . LEU A 1 392 ? -10.406 6.262 2.598 1 98.88 392 LEU A N 1
ATOM 3070 C CA . LEU A 1 392 ? -11.281 5.371 3.354 1 98.88 392 LEU A CA 1
ATOM 3071 C C . LEU A 1 392 ? -11.773 6.047 4.629 1 98.88 392 LEU A C 1
ATOM 3073 O O . LEU A 1 392 ? -12.898 5.809 5.07 1 98.88 392 LEU A O 1
ATOM 3077 N N . VAL A 1 393 ? -10.938 6.844 5.258 1 98.88 393 VAL A N 1
ATOM 3078 C CA . VAL A 1 393 ? -11.352 7.562 6.461 1 98.88 393 VAL A CA 1
ATOM 3079 C C . VAL A 1 393 ? -12.492 8.516 6.125 1 98.88 393 VAL A C 1
ATOM 3081 O O . VAL A 1 393 ? -13.484 8.594 6.859 1 98.88 393 VAL A O 1
ATOM 3084 N N . VAL A 1 394 ? -12.336 9.25 5.055 1 98.88 394 VAL A N 1
ATOM 3085 C CA . VAL A 1 394 ? -13.383 10.172 4.637 1 98.88 394 VAL A CA 1
ATOM 3086 C C . VAL A 1 394 ? -14.641 9.391 4.262 1 98.88 394 VAL A C 1
ATOM 3088 O O . VAL A 1 394 ? -15.758 9.812 4.559 1 98.88 394 VAL A O 1
ATOM 3091 N N . ASP A 1 395 ? -14.461 8.156 3.525 1 98.75 395 ASP A N 1
ATOM 3092 C CA . ASP A 1 395 ? -15.594 7.277 3.275 1 98.75 395 ASP A CA 1
ATOM 3093 C C . ASP A 1 395 ? -16.312 6.926 4.578 1 98.75 395 ASP A C 1
ATOM 3095 O O . ASP A 1 395 ? -17.547 6.965 4.641 1 98.75 395 ASP A O 1
ATOM 3099 N N . ALA A 1 396 ? -15.539 6.551 5.559 1 98.81 396 ALA A N 1
ATOM 3100 C CA . ALA A 1 396 ? -16.094 6.133 6.84 1 98.81 396 ALA A CA 1
ATOM 3101 C C . ALA A 1 396 ? -16.891 7.262 7.492 1 98.81 396 ALA A C 1
ATOM 3103 O O . ALA A 1 396 ? -17.969 7.039 8.031 1 98.81 396 ALA A O 1
ATOM 3104 N N . TRP A 1 397 ? -16.328 8.43 7.477 1 98.81 397 TRP A N 1
ATOM 3105 C CA . TRP A 1 397 ? -16.984 9.594 8.062 1 98.81 397 TRP A CA 1
ATOM 3106 C C . TRP A 1 397 ? -18.281 9.922 7.332 1 98.81 397 TRP A C 1
ATOM 3108 O O . TRP A 1 397 ? -19.312 10.133 7.961 1 98.81 397 TRP A O 1
ATOM 3118 N N . GLU A 1 398 ? -18.25 9.945 6.031 1 98.44 398 GLU A N 1
ATOM 3119 C CA . GLU A 1 398 ? -19.391 10.312 5.195 1 98.44 398 GLU A CA 1
ATOM 3120 C C . GLU A 1 398 ? -20.5 9.273 5.281 1 98.44 398 GLU A C 1
ATOM 3122 O O . GLU A 1 398 ? -21.672 9.609 5.359 1 98.44 398 GLU A O 1
ATOM 3127 N N . GLN A 1 399 ? -20.094 7.996 5.273 1 98.25 399 GLN A N 1
ATOM 3128 C CA . GLN A 1 399 ? -21.062 6.91 5.199 1 98.25 399 GLN A CA 1
ATOM 3129 C C . GLN A 1 399 ? -21.391 6.363 6.586 1 98.25 399 GLN A C 1
ATOM 3131 O O . GLN A 1 399 ? -22.234 5.477 6.734 1 98.25 399 GLN A O 1
ATOM 3136 N N . ARG A 1 400 ? -20.734 6.957 7.57 1 98.31 400 ARG A N 1
ATOM 3137 C CA . ARG A 1 400 ? -20.891 6.469 8.938 1 98.31 400 ARG A CA 1
ATOM 3138 C C . ARG A 1 400 ? -20.641 4.965 9.008 1 98.31 400 ARG A C 1
ATOM 3140 O O . ARG A 1 400 ? -21.453 4.223 9.57 1 98.31 400 ARG A O 1
ATOM 3147 N N . SER A 1 401 ? -19.547 4.559 8.477 1 98.31 401 SER A N 1
ATOM 3148 C CA . SER A 1 401 ? -19.328 3.135 8.25 1 98.31 401 SER A CA 1
ATOM 3149 C C . SER A 1 401 ? -18.219 2.6 9.156 1 98.31 401 SER A C 1
ATOM 3151 O O . SER A 1 401 ? -17.062 2.992 9.023 1 98.31 401 SER A O 1
ATOM 3153 N N . TYR A 1 402 ? -18.562 1.618 10.008 1 98.19 402 TYR A N 1
ATOM 3154 C CA . TYR A 1 402 ? -17.594 0.881 10.805 1 98.19 402 TYR A CA 1
ATOM 3155 C C . TYR A 1 402 ? -16.609 0.129 9.914 1 98.19 402 TYR A C 1
ATOM 3157 O O . TYR A 1 402 ? -15.391 0.168 10.148 1 98.19 402 TYR A O 1
ATOM 3165 N N . HIS A 1 403 ? -17.109 -0.482 8.859 1 97.81 403 HIS A N 1
ATOM 3166 C CA . HIS A 1 403 ? -16.312 -1.346 8 1 97.81 403 HIS A CA 1
ATOM 3167 C C . HIS A 1 403 ? -15.266 -0.543 7.23 1 97.81 403 HIS A C 1
ATOM 3169 O O . HIS A 1 403 ? -14.125 -0.984 7.086 1 97.81 403 HIS A O 1
ATOM 3175 N N . LYS A 1 404 ? -15.664 0.617 6.742 1 98.62 404 LYS A N 1
ATOM 3176 C CA . LYS A 1 404 ? -14.711 1.449 6.012 1 98.62 404 LYS A CA 1
ATOM 3177 C C . LYS A 1 404 ? -13.578 1.911 6.922 1 98.62 404 LYS A C 1
ATOM 3179 O O . LYS A 1 404 ? -12.43 1.997 6.492 1 98.62 404 LYS A O 1
ATOM 3184 N N . LEU A 1 405 ? -13.922 2.215 8.133 1 98.88 405 LEU A N 1
ATOM 3185 C CA . LEU A 1 405 ? -12.891 2.65 9.062 1 98.88 405 LEU A CA 1
ATOM 3186 C C . LEU A 1 405 ? -11.992 1.484 9.461 1 98.88 405 LEU A C 1
ATOM 3188 O O . LEU A 1 405 ? -10.781 1.655 9.633 1 98.88 405 LEU A O 1
ATOM 3192 N N . TRP A 1 406 ? -12.578 0.266 9.641 1 98.88 406 TRP A N 1
ATOM 3193 C CA . TRP A 1 406 ? -11.789 -0.938 9.891 1 98.88 406 TRP A CA 1
ATOM 3194 C C . TRP A 1 406 ? -10.82 -1.205 8.75 1 98.88 406 TRP A C 1
ATOM 3196 O O . TRP A 1 406 ? -9.648 -1.519 8.984 1 98.88 406 TRP A O 1
ATOM 3206 N N . GLN A 1 407 ? -11.273 -1.043 7.527 1 98.81 407 GLN A N 1
ATOM 3207 C CA . GLN A 1 407 ? -10.438 -1.195 6.344 1 98.81 407 GLN A CA 1
ATOM 3208 C C . GLN A 1 407 ? -9.305 -0.17 6.34 1 98.81 407 GLN A C 1
ATOM 3210 O O . GLN A 1 407 ? -8.164 -0.499 6.008 1 98.81 407 GLN A O 1
ATOM 3215 N N . ALA A 1 408 ? -9.617 1.064 6.703 1 98.88 408 ALA A N 1
ATOM 3216 C CA . ALA A 1 408 ? -8.617 2.125 6.723 1 98.88 408 ALA A CA 1
ATOM 3217 C 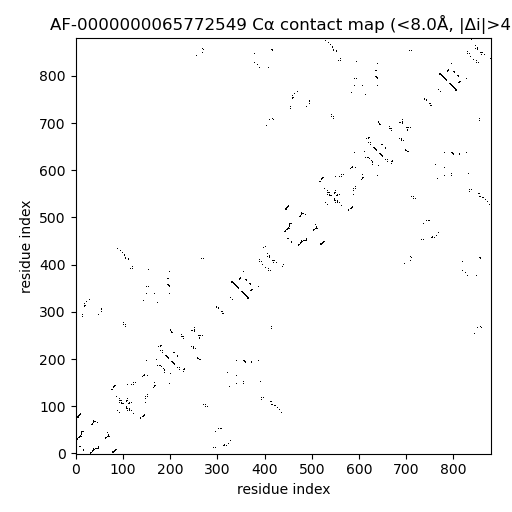C . ALA A 1 408 ? -7.484 1.794 7.691 1 98.88 408 ALA A C 1
ATOM 3219 O O . ALA A 1 408 ? -6.309 1.879 7.336 1 98.88 408 ALA A O 1
ATOM 3220 N N . ILE A 1 409 ? -7.859 1.423 8.906 1 98.81 409 ILE A N 1
ATOM 3221 C CA . ILE A 1 409 ? -6.848 1.124 9.914 1 98.81 409 ILE A CA 1
ATOM 3222 C C . ILE A 1 409 ? -6.07 -0.126 9.516 1 98.81 409 ILE A C 1
ATOM 3224 O O . ILE A 1 409 ? -4.852 -0.191 9.688 1 98.81 409 ILE A O 1
ATOM 3228 N N . THR A 1 410 ? -6.746 -1.112 8.914 1 98.69 410 THR A N 1
ATOM 3229 C CA . THR A 1 410 ? -6.105 -2.34 8.461 1 98.69 410 THR A CA 1
ATOM 3230 C C . THR A 1 410 ? -5.078 -2.041 7.371 1 98.69 410 THR A C 1
ATOM 3232 O O . THR A 1 410 ? -4.012 -2.66 7.332 1 98.69 410 THR A O 1
ATOM 3235 N N . LEU A 1 411 ? -5.398 -1.116 6.504 1 98.31 411 LEU A N 1
ATOM 3236 C CA . LEU A 1 411 ? -4.57 -0.787 5.348 1 98.31 411 LEU A CA 1
ATOM 3237 C C . LEU A 1 411 ? -3.35 0.026 5.766 1 98.31 411 LEU A C 1
ATOM 3239 O O . LEU A 1 411 ? -2.348 0.067 5.051 1 98.31 411 LEU A O 1
ATOM 3243 N N . SER A 1 412 ? -3.381 0.693 6.895 1 97.75 412 SER A N 1
ATOM 3244 C CA . SER A 1 412 ? -2.279 1.527 7.363 1 97.75 412 SER A CA 1
ATOM 3245 C C . SER A 1 412 ? -0.994 0.717 7.504 1 97.75 412 SER A C 1
ATOM 3247 O O . SER A 1 412 ? -1.005 -0.384 8.055 1 97.75 412 SER A O 1
ATOM 3249 N N . LYS A 1 413 ? 0.123 1.315 7.02 1 96.94 413 LYS A N 1
ATOM 3250 C CA . LYS A 1 413 ? 1.423 0.651 7.02 1 96.94 413 LYS A CA 1
ATOM 3251 C C . LYS A 1 413 ? 1.896 0.364 8.438 1 96.94 413 LYS A C 1
ATOM 3253 O O . LYS A 1 413 ? 2.721 -0.525 8.656 1 96.94 413 LYS A O 1
ATOM 3258 N N . THR A 1 414 ? 1.341 1.017 9.414 1 97 414 THR A N 1
ATOM 3259 C CA . THR A 1 414 ? 1.83 0.914 10.789 1 97 414 THR A CA 1
ATOM 3260 C C . THR A 1 414 ? 1.081 -0.175 11.547 1 97 414 THR A C 1
ATOM 3262 O O . THR A 1 414 ? 1.405 -0.468 12.703 1 97 414 THR A O 1
ATOM 3265 N N . VAL A 1 415 ? 0.039 -0.751 10.984 1 97.88 415 VAL A N 1
ATOM 3266 C CA . VAL A 1 415 ? -0.813 -1.725 11.656 1 97.88 415 VAL A CA 1
ATOM 3267 C C . VAL A 1 415 ? -0.541 -3.121 11.109 1 97.88 415 VAL A C 1
ATOM 3269 O O . VAL A 1 415 ? -0.596 -3.336 9.891 1 97.88 415 VAL A O 1
ATOM 3272 N N . PRO A 1 416 ? -0.317 -4.07 11.945 1 96.44 416 PRO A N 1
ATOM 3273 C CA . PRO A 1 416 ? 0.216 -5.352 11.477 1 96.44 416 PRO A CA 1
ATOM 3274 C C . PRO A 1 416 ? -0.862 -6.258 10.891 1 96.44 416 PRO A C 1
ATOM 3276 O O . PRO A 1 416 ? -0.562 -7.125 10.062 1 96.44 416 PRO A O 1
ATOM 3279 N N . SER A 1 417 ? -2.141 -6.137 11.367 1 97.75 417 SER A N 1
ATOM 3280 C CA . SER A 1 417 ? -3.148 -7.082 10.898 1 97.75 417 SER A CA 1
ATOM 3281 C C . SER A 1 417 ? -4.555 -6.527 11.07 1 97.75 417 SER A C 1
ATOM 3283 O O . SER A 1 417 ? -4.754 -5.547 11.797 1 97.75 417 SER A O 1
ATOM 3285 N N . ALA A 1 418 ? -5.52 -7.234 10.422 1 98.44 418 ALA A N 1
ATOM 3286 C CA . ALA A 1 418 ? -6.922 -6.836 10.508 1 98.44 418 ALA A CA 1
ATOM 3287 C C . ALA A 1 418 ? -7.469 -7.047 11.922 1 98.44 418 ALA A C 1
ATOM 3289 O O . ALA A 1 418 ? -8.32 -6.289 12.383 1 98.44 418 ALA A O 1
ATOM 3290 N N . SER A 1 419 ? -6.938 -8.062 12.625 1 98.25 419 SER A N 1
ATOM 3291 C CA . SER A 1 419 ? -7.383 -8.32 13.992 1 98.25 419 SER A CA 1
ATOM 3292 C C . SER A 1 419 ? -6.941 -7.203 14.938 1 98.25 419 SER A C 1
ATOM 3294 O O . SER A 1 419 ? -7.723 -6.738 15.766 1 98.25 419 SER A O 1
ATOM 3296 N N . VAL A 1 420 ? -5.707 -6.805 14.82 1 98.38 420 VAL A N 1
ATOM 3297 C CA . VAL A 1 420 ? -5.191 -5.715 15.641 1 98.38 420 VAL A CA 1
ATOM 3298 C C . VAL A 1 420 ? -5.91 -4.414 15.289 1 98.38 420 VAL A C 1
ATOM 3300 O O . VAL A 1 420 ? -6.246 -3.623 16.172 1 98.38 420 VAL A O 1
ATOM 3303 N N . ALA A 1 421 ? -6.129 -4.227 14.031 1 98.75 421 ALA A N 1
ATOM 3304 C CA . ALA A 1 421 ? -6.863 -3.053 13.562 1 98.75 421 ALA A CA 1
ATOM 3305 C C . ALA A 1 421 ? -8.242 -2.975 14.211 1 98.75 421 ALA A C 1
ATOM 3307 O O . ALA A 1 421 ? -8.68 -1.901 14.633 1 98.75 421 ALA A O 1
ATOM 3308 N N . LYS A 1 422 ? -8.93 -4.094 14.234 1 98.69 422 LYS A N 1
ATOM 3309 C CA . LYS A 1 422 ? -10.266 -4.141 14.812 1 98.69 422 LYS A CA 1
ATOM 3310 C C . LYS A 1 422 ? -10.234 -3.797 16.297 1 98.69 422 LYS A C 1
ATOM 3312 O O . LYS A 1 422 ? -11.102 -3.068 16.797 1 98.69 422 LYS A O 1
ATOM 3317 N N . ALA A 1 423 ? -9.297 -4.375 17 1 98.75 423 ALA A N 1
ATOM 3318 C CA . ALA A 1 423 ? -9.156 -4.105 18.438 1 98.75 423 ALA A CA 1
ATOM 3319 C C . ALA A 1 423 ? -8.922 -2.621 18.688 1 98.75 423 ALA A C 1
ATOM 3321 O O . ALA A 1 423 ? -9.523 -2.035 19.594 1 98.75 423 ALA A O 1
ATOM 3322 N N . ILE A 1 424 ? -8.055 -2.053 17.906 1 98.75 424 ILE A N 1
ATOM 3323 C CA . ILE A 1 424 ? -7.754 -0.63 18.031 1 98.75 424 ILE A CA 1
ATOM 3324 C C . ILE A 1 424 ? -9.008 0.188 17.734 1 98.75 424 ILE A C 1
ATOM 3326 O O . ILE A 1 424 ? -9.336 1.13 18.453 1 98.75 424 ILE A O 1
ATOM 3330 N N . LEU A 1 425 ? -9.68 -0.166 16.641 1 98.81 425 LEU A N 1
ATOM 3331 C CA . LEU A 1 425 ? -10.875 0.559 16.234 1 98.81 425 LEU A CA 1
ATOM 3332 C C . LEU A 1 425 ? -11.93 0.541 17.328 1 98.81 425 LEU A C 1
ATOM 3334 O O . LEU A 1 425 ? -12.539 1.571 17.625 1 98.81 425 LEU A O 1
ATOM 3338 N N . ASP A 1 426 ? -12.164 -0.598 17.922 1 98.69 426 ASP A N 1
ATOM 3339 C CA . ASP A 1 426 ? -13.164 -0.72 18.969 1 98.69 426 ASP A CA 1
ATOM 3340 C C . ASP A 1 426 ? -12.828 0.186 20.156 1 98.69 426 ASP A C 1
ATOM 3342 O O . ASP A 1 426 ? -13.711 0.855 20.688 1 98.69 426 ASP A O 1
ATOM 3346 N N . ASP A 1 427 ? -11.586 0.225 20.547 1 98.69 427 ASP A N 1
ATOM 3347 C CA . ASP A 1 427 ? -11.156 1.105 21.625 1 98.69 427 ASP A CA 1
ATOM 3348 C C . ASP A 1 427 ? -11.312 2.572 21.234 1 98.69 427 ASP A C 1
ATOM 3350 O O . ASP A 1 427 ? -11.695 3.404 22.062 1 98.69 427 ASP A O 1
ATOM 3354 N N . LEU A 1 428 ? -10.992 2.879 20.031 1 98.69 428 LEU A N 1
ATOM 3355 C CA . LEU A 1 428 ? -11.078 4.258 19.578 1 98.69 428 LEU A CA 1
ATOM 3356 C C . LEU A 1 428 ? -12.531 4.715 19.5 1 98.69 428 LEU A C 1
ATOM 3358 O O . LEU A 1 428 ? -12.836 5.879 19.75 1 98.69 428 LEU A O 1
ATOM 3362 N N . ILE A 1 429 ? -13.414 3.828 19.062 1 98.69 429 ILE A N 1
ATOM 3363 C CA . ILE A 1 429 ? -14.836 4.164 19 1 98.69 429 ILE A CA 1
ATOM 3364 C C . ILE A 1 429 ? -15.328 4.539 20.391 1 98.69 429 ILE A C 1
ATOM 3366 O O . ILE A 1 429 ? -16.031 5.535 20.562 1 98.69 429 ILE A O 1
ATOM 3370 N N . ALA A 1 430 ? -14.914 3.746 21.359 1 98.44 430 ALA A N 1
ATOM 3371 C CA . ALA A 1 430 ? -15.305 4.023 22.75 1 98.44 430 ALA A CA 1
ATOM 3372 C C . ALA A 1 430 ? -14.781 5.383 23.203 1 98.44 430 ALA A C 1
ATOM 3374 O O . ALA A 1 430 ? -15.516 6.16 23.828 1 98.44 430 ALA A O 1
ATOM 3375 N N . ALA A 1 431 ? -13.555 5.691 22.891 1 98.31 431 ALA A N 1
ATOM 3376 C CA . ALA A 1 431 ? -12.906 6.922 23.328 1 98.31 431 ALA A CA 1
ATOM 3377 C C . ALA A 1 431 ? -13.477 8.141 22.594 1 98.31 431 ALA A C 1
ATOM 3379 O O . ALA A 1 431 ? -13.484 9.242 23.141 1 98.31 431 ALA A O 1
ATOM 3380 N N . ASN A 1 432 ? -13.992 7.949 21.375 1 98.44 432 ASN A N 1
ATOM 3381 C CA . ASN A 1 432 ? -14.383 9.078 20.547 1 98.44 432 ASN A CA 1
ATOM 3382 C C . ASN A 1 432 ? -15.898 9.164 20.406 1 98.44 432 ASN A C 1
ATOM 3384 O O . ASN A 1 432 ? -16.406 9.828 19.484 1 98.44 432 ASN A O 1
ATOM 3388 N N . LYS A 1 433 ? -16.641 8.609 21.281 1 96.81 433 LYS A N 1
ATOM 3389 C CA . LYS A 1 433 ? -18.094 8.492 21.188 1 96.81 433 LYS A CA 1
ATOM 3390 C C . LYS A 1 433 ? -18.75 9.867 21.078 1 96.81 433 LYS A C 1
ATOM 3392 O O . LYS A 1 433 ? -19.766 10.016 20.391 1 96.81 433 LYS A O 1
ATOM 3397 N N . ASP A 1 434 ? -18.141 10.883 21.641 1 96.44 434 ASP A N 1
ATOM 3398 C CA . ASP A 1 434 ? -18.734 12.219 21.672 1 96.44 434 ASP A CA 1
ATOM 3399 C C . ASP A 1 434 ? -18.312 13.039 20.469 1 96.44 434 ASP A C 1
ATOM 3401 O O . ASP A 1 434 ? -18.797 14.148 20.25 1 96.44 434 ASP A O 1
ATOM 3405 N N . TYR A 1 435 ? -17.422 12.5 19.688 1 97.62 435 TYR A N 1
ATOM 3406 C CA . TYR A 1 435 ? -16.812 13.32 18.641 1 97.62 435 TYR A CA 1
ATOM 3407 C C . TYR A 1 435 ? -17.141 12.758 17.25 1 97.62 435 TYR A C 1
ATOM 3409 O O . TYR A 1 435 ? -17.422 13.516 16.312 1 97.62 435 TYR A O 1
ATOM 3417 N N . TRP A 1 436 ? -17.047 11.383 17.109 1 98.19 436 TRP A N 1
ATOM 3418 C CA . TRP A 1 436 ? -17.25 10.75 15.82 1 98.19 436 TRP A CA 1
ATOM 3419 C C . TRP A 1 436 ? -18.734 10.641 15.492 1 98.19 436 TRP A C 1
ATOM 3421 O O . TRP A 1 436 ? -19.578 10.562 16.406 1 98.19 436 TRP A O 1
ATOM 3431 N N . PRO A 1 437 ? -19.125 10.703 14.18 1 97.25 437 PRO A N 1
ATOM 3432 C CA . PRO A 1 437 ? -20.469 10.211 13.867 1 97.25 437 PRO A CA 1
ATOM 3433 C C . PRO A 1 437 ? -20.672 8.758 14.281 1 97.25 437 PRO A C 1
ATOM 3435 O O . PRO A 1 437 ? -19.719 7.98 14.336 1 97.25 437 PRO A O 1
ATOM 3438 N N . GLU A 1 438 ? -21.906 8.445 14.547 1 97 438 GLU A N 1
ATOM 3439 C CA . GLU A 1 438 ? -22.188 7.051 14.883 1 97 438 GLU A CA 1
ATOM 3440 C C . GLU A 1 438 ? -21.891 6.137 13.695 1 97 438 GLU A C 1
ATOM 3442 O O . GLU A 1 438 ? -22.391 6.363 12.586 1 97 438 GLU A O 1
ATOM 3447 N N . LEU A 1 439 ? -21.047 5.211 13.938 1 97.44 439 LEU A N 1
ATOM 3448 C CA . LEU A 1 439 ? -20.672 4.277 12.883 1 97.44 439 LEU A CA 1
ATOM 3449 C C . LEU A 1 439 ? -21.547 3.035 12.906 1 97.44 439 LEU A C 1
ATOM 3451 O O . LEU A 1 439 ? -21.922 2.549 13.977 1 97.44 439 LEU A O 1
ATOM 3455 N N . HIS A 1 440 ? -21.922 2.557 11.703 1 93.94 440 HIS A N 1
ATOM 3456 C CA . HIS A 1 440 ? -22.797 1.39 11.578 1 93.94 440 HIS A CA 1
ATOM 3457 C C . HIS A 1 440 ? -22.109 0.278 10.789 1 93.94 440 HIS A C 1
ATOM 3459 O O . HIS A 1 440 ? -21.234 0.545 9.961 1 93.94 440 HIS A O 1
ATOM 3465 N N . MET B 1 1 ? -8.445 -35.531 -37.062 1 72.5 1 MET B N 1
ATOM 3466 C CA . MET B 1 1 ? -8.375 -34.375 -36.156 1 72.5 1 MET B CA 1
ATOM 3467 C C . MET B 1 1 ? -6.93 -33.969 -35.875 1 72.5 1 MET B C 1
ATOM 3469 O O . MET B 1 1 ? -6.039 -34.844 -35.906 1 72.5 1 MET B O 1
ATOM 3473 N N . LYS B 1 2 ? -6.633 -32.656 -35.875 1 89.44 2 LYS B N 1
ATOM 3474 C CA . LYS B 1 2 ? -5.277 -32.188 -35.594 1 89.44 2 LYS B CA 1
ATOM 3475 C C . LYS B 1 2 ? -4.789 -32.688 -34.25 1 89.44 2 LYS B C 1
ATOM 3477 O O . LYS B 1 2 ? -5.531 -32.656 -33.25 1 89.44 2 LYS B O 1
ATOM 3482 N N . LYS B 1 3 ? -3.592 -33.406 -34.219 1 96.81 3 LYS B N 1
ATOM 3483 C CA . LYS B 1 3 ? -2.943 -33.844 -32.969 1 96.81 3 LYS B CA 1
ATOM 3484 C C . LYS B 1 3 ? -1.8 -32.906 -32.594 1 96.81 3 LYS B C 1
ATOM 3486 O O . LYS B 1 3 ? -1.206 -32.25 -33.469 1 96.81 3 LYS B O 1
ATOM 3491 N N . PHE B 1 4 ? -1.535 -32.844 -31.406 1 98 4 PHE B N 1
ATOM 3492 C CA . PHE B 1 4 ? -0.651 -31.781 -30.922 1 98 4 PHE B CA 1
ATOM 3493 C C . PHE B 1 4 ? 0.615 -32.375 -30.312 1 98 4 PHE B C 1
ATOM 3495 O O . PHE B 1 4 ? 0.616 -33.531 -29.859 1 98 4 PHE B O 1
ATOM 3502 N N . SER B 1 5 ? 1.666 -31.641 -30.438 1 98.62 5 SER B N 1
ATOM 3503 C CA . SER B 1 5 ? 2.941 -31.922 -29.797 1 98.62 5 SER B CA 1
ATOM 3504 C C . SER B 1 5 ? 3.152 -31.016 -28.578 1 98.62 5 SER B C 1
ATOM 3506 O O . SER B 1 5 ? 3.1 -29.797 -28.703 1 98.62 5 SER B O 1
ATOM 3508 N N . VAL B 1 6 ? 3.4 -31.656 -27.375 1 98.56 6 VAL B N 1
ATOM 3509 C CA . VAL B 1 6 ? 3.51 -30.922 -26.109 1 98.56 6 VAL B CA 1
ATOM 3510 C C . VAL B 1 6 ? 4.852 -31.219 -25.453 1 98.56 6 VAL B C 1
ATOM 3512 O O . VAL B 1 6 ? 5.32 -32.375 -25.469 1 98.56 6 VAL B O 1
ATOM 3515 N N . VAL B 1 7 ? 5.52 -30.219 -25.016 1 98.81 7 VAL B N 1
ATOM 3516 C CA . VAL B 1 7 ? 6.668 -30.422 -24.125 1 98.81 7 VAL B CA 1
ATOM 3517 C C . VAL B 1 7 ? 6.32 -29.969 -22.719 1 98.81 7 VAL B C 1
ATOM 3519 O O . VAL B 1 7 ? 5.758 -28.891 -22.516 1 98.81 7 VAL B O 1
ATOM 3522 N N . ILE B 1 8 ? 6.543 -30.797 -21.719 1 98.38 8 ILE B N 1
ATOM 3523 C CA . ILE B 1 8 ? 6.461 -30.438 -20.312 1 98.38 8 ILE B CA 1
ATOM 3524 C C . ILE B 1 8 ? 7.828 -29.984 -19.812 1 98.38 8 ILE B C 1
ATOM 3526 O O . ILE B 1 8 ? 8.75 -30.781 -19.688 1 98.38 8 ILE B O 1
ATOM 3530 N N . ALA B 1 9 ? 7.977 -28.656 -19.641 1 98.62 9 ALA B N 1
ATOM 3531 C CA . ALA B 1 9 ? 9.188 -28.094 -19.047 1 98.62 9 ALA B CA 1
ATOM 3532 C C . ALA B 1 9 ? 9.133 -28.172 -17.516 1 98.62 9 ALA B C 1
ATOM 3534 O O . ALA B 1 9 ? 8.297 -27.516 -16.891 1 98.62 9 ALA B O 1
ATOM 3535 N N . GLY B 1 10 ? 9.961 -28.812 -16.922 1 98.06 10 GLY B N 1
ATOM 3536 C CA . GLY B 1 10 ? 9.875 -29.281 -15.539 1 98.06 10 GLY B CA 1
ATOM 3537 C C . GLY B 1 10 ? 9.445 -30.719 -15.422 1 98.06 10 GLY B C 1
ATOM 3538 O O . GLY B 1 10 ? 8.641 -31.062 -14.555 1 98.06 10 GLY B O 1
ATOM 3539 N N . GLY B 1 11 ? 9.961 -31.547 -16.297 1 97.88 11 GLY B N 1
ATOM 3540 C CA . GLY B 1 11 ? 9.555 -32.938 -16.391 1 97.88 11 GLY B CA 1
ATOM 3541 C C . GLY B 1 11 ? 9.82 -33.719 -15.117 1 97.88 11 GLY B C 1
ATOM 3542 O O . GLY B 1 11 ? 9.188 -34.75 -14.883 1 97.88 11 GLY B O 1
ATOM 3543 N N . GLY B 1 12 ? 10.734 -33.281 -14.305 1 97.25 12 GLY B N 1
ATOM 3544 C CA . GLY B 1 12 ? 11.086 -33.969 -13.078 1 97.25 12 GLY B CA 1
ATOM 3545 C C . GLY B 1 12 ? 10.219 -33.594 -11.898 1 97.25 12 GLY B C 1
ATOM 3546 O O . GLY B 1 12 ? 10.398 -34.125 -10.789 1 97.25 12 GLY B O 1
ATOM 3547 N N . SER B 1 13 ? 9.242 -32.719 -12.141 1 95.69 13 SER B N 1
ATOM 3548 C CA . SER B 1 13 ? 8.359 -32.25 -11.078 1 95.69 13 SER B CA 1
ATOM 3549 C C . SER B 1 13 ? 7.438 -33.375 -10.602 1 95.69 13 SER B C 1
ATOM 3551 O O . SER B 1 13 ? 7.02 -34.219 -11.391 1 95.69 13 SER B O 1
ATOM 3553 N N . THR B 1 14 ? 7.039 -33.281 -9.312 1 93.12 14 THR B N 1
ATOM 3554 C CA . THR B 1 14 ? 6.102 -34.25 -8.758 1 93.12 14 THR B CA 1
ATOM 3555 C C . THR B 1 14 ? 4.703 -34.062 -9.328 1 93.12 14 THR B C 1
ATOM 3557 O O . THR B 1 14 ? 3.83 -34.906 -9.18 1 93.12 14 THR B O 1
ATOM 3560 N N . PHE B 1 15 ? 4.512 -33 -10.055 1 91.69 15 PHE B N 1
ATOM 3561 C CA . PHE B 1 15 ? 3.209 -32.688 -10.641 1 91.69 15 PHE B CA 1
ATOM 3562 C C . PHE B 1 15 ? 3.111 -33.25 -12.055 1 91.69 15 PHE B C 1
ATOM 3564 O O . PHE B 1 15 ? 2.018 -33.344 -12.609 1 91.69 15 PHE B O 1
ATOM 3571 N N . THR B 1 16 ? 4.211 -33.656 -12.625 1 95.44 16 THR B N 1
ATOM 3572 C CA . THR B 1 16 ? 4.273 -34.062 -14.023 1 95.44 16 THR B CA 1
ATOM 3573 C C . THR B 1 16 ? 3.396 -35.281 -14.273 1 95.44 16 THR B C 1
ATOM 3575 O O . THR B 1 16 ? 2.621 -35.312 -15.234 1 95.44 16 THR B O 1
ATOM 3578 N N . PRO B 1 17 ? 3.43 -36.344 -13.383 1 94.88 17 PRO B N 1
ATOM 3579 C CA . PRO B 1 17 ? 2.557 -37.5 -13.641 1 94.88 17 PRO B CA 1
ATOM 3580 C C . PRO B 1 17 ? 1.079 -37.125 -13.688 1 94.88 17 PRO B C 1
ATOM 3582 O O . PRO B 1 17 ? 0.333 -37.625 -14.523 1 94.88 17 PRO B O 1
ATOM 3585 N N . GLY B 1 18 ? 0.749 -36.219 -12.766 1 91.94 18 GLY B N 1
ATOM 3586 C CA . GLY B 1 18 ? -0.625 -35.75 -12.766 1 91.94 18 GLY B CA 1
ATOM 3587 C C . GLY B 1 18 ? -1.012 -35.062 -14.062 1 91.94 18 GLY B C 1
ATOM 3588 O O . GLY B 1 18 ? -2.133 -35.219 -14.547 1 91.94 18 GLY B O 1
ATOM 3589 N N . ILE B 1 19 ? -0.133 -34.281 -14.648 1 93 19 ILE B N 1
ATOM 3590 C CA . ILE B 1 19 ? -0.379 -33.594 -15.906 1 93 19 ILE B CA 1
ATOM 3591 C C . ILE B 1 19 ? -0.521 -34.594 -17.031 1 93 19 ILE B C 1
ATOM 3593 O O . ILE B 1 19 ? -1.399 -34.469 -17.891 1 93 19 ILE B O 1
ATOM 3597 N N . VAL B 1 20 ? 0.326 -35.625 -17 1 95.12 20 VAL B N 1
ATOM 3598 C CA . VAL B 1 20 ? 0.294 -36.656 -18.031 1 95.12 20 VAL B CA 1
ATOM 3599 C C . VAL B 1 20 ? -1.043 -37.406 -17.984 1 95.12 20 VAL B C 1
ATOM 3601 O O . VAL B 1 20 ? -1.688 -37.594 -19.016 1 95.12 20 VAL B O 1
ATOM 3604 N N . LEU B 1 21 ? -1.436 -37.781 -16.797 1 93.75 21 LEU B N 1
ATOM 3605 C CA . LEU B 1 21 ? -2.705 -38.469 -16.641 1 93.75 21 LEU B CA 1
ATOM 3606 C C . LEU B 1 21 ? -3.867 -37.625 -17.109 1 93.75 21 LEU B C 1
ATOM 3608 O O . LEU B 1 21 ? -4.816 -38.125 -17.719 1 93.75 21 LEU B O 1
ATOM 3612 N N . MET B 1 22 ? -3.766 -36.375 -16.828 1 92.38 22 MET B N 1
ATOM 3613 C CA . MET B 1 22 ? -4.805 -35.469 -17.25 1 92.38 22 MET B CA 1
ATOM 3614 C C . MET B 1 22 ? -4.844 -35.344 -18.781 1 92.38 22 MET B C 1
ATOM 3616 O O . MET B 1 22 ? -5.922 -35.344 -19.375 1 92.38 22 MET B O 1
ATOM 3620 N N . LEU B 1 23 ? -3.686 -35.219 -19.406 1 94.62 23 LEU B N 1
ATOM 3621 C CA . LEU B 1 23 ? -3.607 -35.156 -20.859 1 94.62 23 LEU B CA 1
ATOM 3622 C C . LEU B 1 23 ? -4.184 -36.406 -21.5 1 94.62 23 LEU B C 1
ATOM 3624 O O . LEU B 1 23 ? -4.914 -36.344 -22.484 1 94.62 23 LEU B O 1
ATOM 3628 N N . LEU B 1 24 ? -3.914 -37.531 -20.891 1 94.19 24 LEU B N 1
ATOM 3629 C CA . LEU B 1 24 ? -4.398 -38.812 -21.406 1 94.19 24 LEU B CA 1
ATOM 3630 C C . LEU B 1 24 ? -5.91 -38.906 -21.25 1 94.19 24 LEU B C 1
ATOM 3632 O O . LEU B 1 24 ? -6.594 -39.438 -22.141 1 94.19 24 LEU B O 1
ATOM 3636 N N . ALA B 1 25 ? -6.375 -38.438 -20.141 1 92.06 25 ALA B N 1
ATOM 3637 C CA . ALA B 1 25 ? -7.809 -38.5 -19.875 1 92.06 25 ALA B CA 1
ATOM 3638 C C . ALA B 1 25 ? -8.586 -37.594 -20.812 1 92.06 25 ALA B C 1
ATOM 3640 O O . ALA B 1 25 ? -9.797 -37.719 -20.969 1 92.06 25 ALA B O 1
ATOM 3641 N N . ASN B 1 26 ? -7.902 -36.688 -21.469 1 93.19 26 ASN B N 1
ATOM 3642 C CA . ASN B 1 26 ? -8.594 -35.688 -22.281 1 93.19 26 ASN B CA 1
ATOM 3643 C C . ASN B 1 26 ? -8.18 -35.781 -23.75 1 93.19 26 ASN B C 1
ATOM 3645 O O . ASN B 1 26 ? -8.203 -34.781 -24.469 1 93.19 26 ASN B O 1
ATOM 3649 N N . GLN B 1 27 ? -7.844 -36.875 -24.266 1 93.94 27 GLN B N 1
ATOM 3650 C CA . GLN B 1 27 ? -7.391 -37.094 -25.641 1 93.94 27 GLN B CA 1
ATOM 3651 C C . GLN B 1 27 ? -8.516 -36.812 -26.625 1 93.94 27 GLN B C 1
ATOM 3653 O O . GLN B 1 27 ? -8.266 -36.5 -27.797 1 93.94 27 GLN B O 1
ATOM 3658 N N . ASP B 1 28 ? -9.727 -36.969 -26.172 1 93.38 28 ASP B N 1
ATOM 3659 C CA . ASP B 1 28 ? -10.875 -36.75 -27.047 1 93.38 28 ASP B CA 1
ATOM 3660 C C . ASP B 1 28 ? -11.008 -35.25 -27.375 1 93.38 28 ASP B C 1
ATOM 3662 O O . ASP B 1 28 ? -11.492 -34.906 -28.453 1 93.38 28 ASP B O 1
ATOM 3666 N N . ARG B 1 29 ? -10.656 -34.406 -26.469 1 92.25 29 ARG B N 1
ATOM 3667 C CA . ARG B 1 29 ? -10.797 -32.969 -26.656 1 92.25 29 ARG B CA 1
ATOM 3668 C C . ARG B 1 29 ? -9.477 -32.312 -27.094 1 92.25 29 ARG B C 1
ATOM 3670 O O . ARG B 1 29 ? -9.461 -31.281 -27.75 1 92.25 29 ARG B O 1
ATOM 3677 N N . PHE B 1 30 ? -8.344 -33 -26.656 1 95.25 30 PHE B N 1
ATOM 3678 C CA . PHE B 1 30 ? -7.004 -32.5 -26.953 1 95.25 30 PHE B CA 1
ATOM 3679 C C . PHE B 1 30 ? -6.066 -33.656 -27.297 1 95.25 30 PHE B C 1
ATOM 3681 O O . PHE B 1 30 ? -5.207 -34.031 -26.484 1 95.25 30 PHE B O 1
ATOM 3688 N N . PRO B 1 31 ? -6.188 -34.125 -28.516 1 96.75 31 PRO B N 1
ATOM 3689 C CA . PRO B 1 31 ? -5.395 -35.312 -28.906 1 96.75 31 PRO B CA 1
ATOM 3690 C C . PRO B 1 31 ? -3.906 -34.969 -29.062 1 96.75 31 PRO B C 1
ATOM 3692 O O . PRO B 1 31 ? -3.549 -33.906 -29.547 1 96.75 31 PRO B O 1
ATOM 3695 N N . LEU B 1 32 ? -3.062 -35.938 -28.703 1 97.81 32 LEU B N 1
ATOM 3696 C CA . LEU B 1 32 ? -1.618 -35.719 -28.719 1 97.81 32 LEU B CA 1
ATOM 3697 C C . LEU B 1 32 ? -0.961 -36.625 -29.766 1 97.81 32 LEU B C 1
ATOM 3699 O O . LEU B 1 32 ? -1.357 -37.781 -29.953 1 97.81 32 LEU B O 1
ATOM 3703 N N . ARG B 1 33 ? -0.072 -36.062 -30.484 1 98.12 33 ARG B N 1
ATOM 3704 C CA . ARG B 1 33 ? 0.819 -36.844 -31.344 1 98.12 33 ARG B CA 1
ATOM 3705 C C . ARG B 1 33 ? 2.135 -37.156 -30.625 1 98.12 33 ARG B C 1
ATOM 3707 O O . ARG B 1 33 ? 2.727 -38.219 -30.844 1 98.12 33 ARG B O 1
ATOM 3714 N N . SER B 1 34 ? 2.586 -36.188 -29.875 1 98.44 34 SER B N 1
ATOM 3715 C CA . SER B 1 34 ? 3.881 -36.312 -29.219 1 98.44 34 SER B CA 1
ATOM 3716 C C . SER B 1 34 ? 3.877 -35.625 -27.859 1 98.44 34 SER B C 1
ATOM 3718 O O . SER B 1 34 ? 3.234 -34.594 -27.672 1 98.44 34 SER B O 1
ATOM 3720 N N . LEU B 1 35 ? 4.547 -36.281 -26.906 1 98.62 35 LEU B N 1
ATOM 3721 C CA . LEU B 1 35 ? 4.781 -35.75 -25.578 1 98.62 35 LEU B CA 1
ATOM 3722 C C . LEU B 1 35 ? 6.262 -35.812 -25.203 1 98.62 35 LEU B C 1
ATOM 3724 O O . LEU B 1 35 ? 6.871 -36.875 -25.297 1 98.62 35 LEU B O 1
ATOM 3728 N N . LYS B 1 36 ? 6.836 -34.656 -24.859 1 98.75 36 LYS B N 1
ATOM 3729 C CA . LYS B 1 36 ? 8.242 -34.594 -24.484 1 98.75 36 LYS B CA 1
ATOM 3730 C C . LYS B 1 36 ? 8.414 -34 -23.094 1 98.75 36 LYS B C 1
ATOM 3732 O O . LYS B 1 36 ? 7.629 -33.125 -22.672 1 98.75 36 LYS B O 1
ATOM 3737 N N . PHE B 1 37 ? 9.398 -34.5 -22.375 1 98.81 37 PHE B N 1
ATOM 3738 C CA . PHE B 1 37 ? 9.789 -33.906 -21.109 1 98.81 37 PHE B CA 1
ATOM 3739 C C . PHE B 1 37 ? 11.133 -33.188 -21.25 1 98.81 37 PHE B C 1
ATOM 3741 O O . PHE B 1 37 ? 12.023 -33.656 -21.938 1 98.81 37 PHE B O 1
ATOM 3748 N N . TYR B 1 38 ? 11.227 -32.031 -20.594 1 98.88 38 TYR B N 1
ATOM 3749 C CA . TYR B 1 38 ? 12.492 -31.328 -20.422 1 98.88 38 TYR B CA 1
ATOM 3750 C C . TYR B 1 38 ? 12.719 -30.969 -18.969 1 98.88 38 TYR B C 1
ATOM 3752 O O . TYR B 1 38 ? 11.82 -30.438 -18.297 1 98.88 38 TYR B O 1
ATOM 3760 N N . ASP B 1 39 ? 13.852 -31.266 -18.469 1 98.62 39 ASP B N 1
ATOM 3761 C CA . ASP B 1 39 ? 14.328 -30.828 -17.156 1 98.62 39 ASP B CA 1
ATOM 3762 C C . ASP B 1 39 ? 15.852 -30.734 -17.125 1 98.62 39 ASP B C 1
ATOM 3764 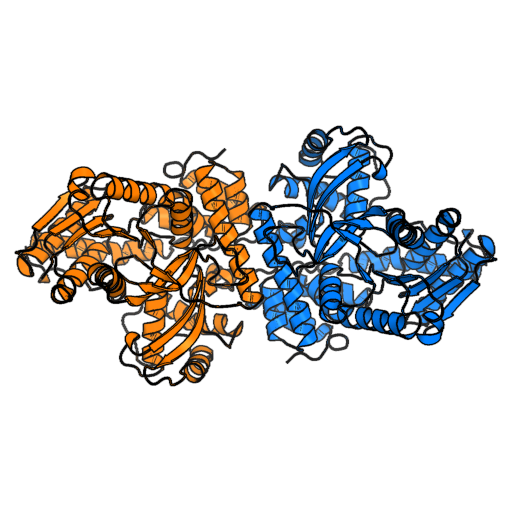O O . ASP B 1 39 ? 16.547 -31.562 -17.734 1 98.62 39 ASP B O 1
ATOM 3768 N N . ASN B 1 40 ? 16.359 -29.703 -16.516 1 97.44 40 ASN B N 1
ATOM 3769 C CA . ASN B 1 40 ? 17.812 -29.594 -16.438 1 97.44 40 ASN B CA 1
ATOM 3770 C C . ASN B 1 40 ? 18.391 -30.578 -15.414 1 97.44 40 ASN B C 1
ATOM 3772 O O . ASN B 1 40 ? 19.594 -30.812 -15.391 1 97.44 40 ASN B O 1
ATOM 3776 N N . ASP B 1 41 ? 17.562 -31.141 -14.586 1 97.69 41 ASP B N 1
ATOM 3777 C CA . ASP B 1 41 ? 17.938 -32.219 -13.664 1 97.69 41 ASP B CA 1
ATOM 3778 C C . ASP B 1 41 ? 17.594 -33.562 -14.234 1 97.69 41 ASP B C 1
ATOM 3780 O O . ASP B 1 41 ? 16.531 -34.125 -13.914 1 97.69 41 ASP B O 1
ATOM 3784 N N . GLY B 1 42 ? 18.516 -34.156 -14.984 1 98 42 GLY B N 1
ATOM 3785 C CA . GLY B 1 42 ? 18.281 -35.406 -15.711 1 98 42 GLY B CA 1
ATOM 3786 C C . GLY B 1 42 ? 17.938 -36.562 -14.797 1 98 42 GLY B C 1
ATOM 3787 O O . GLY B 1 42 ? 17.031 -37.344 -15.109 1 98 42 GLY B O 1
ATOM 3788 N N . ALA B 1 43 ? 18.641 -36.625 -13.688 1 97.38 43 ALA B N 1
ATOM 3789 C CA . ALA B 1 43 ? 18.438 -37.75 -12.766 1 97.38 43 ALA B CA 1
ATOM 3790 C C . ALA B 1 43 ? 17.031 -37.688 -12.164 1 97.38 43 ALA B C 1
ATOM 3792 O O . ALA B 1 43 ? 16.359 -38.719 -12.055 1 97.38 43 ALA B O 1
ATOM 3793 N N . ARG B 1 44 ? 16.641 -36.562 -11.766 1 97 44 ARG B N 1
ATOM 3794 C CA . ARG B 1 44 ? 15.312 -36.375 -11.195 1 97 44 ARG B CA 1
ATOM 3795 C C . ARG B 1 44 ? 14.234 -36.656 -12.234 1 97 44 ARG B C 1
ATOM 3797 O O . ARG B 1 44 ? 13.25 -37.344 -11.945 1 97 44 ARG B O 1
ATOM 3804 N N . GLN B 1 45 ? 14.398 -36.188 -13.438 1 98.44 45 GLN B N 1
ATOM 3805 C CA . GLN B 1 45 ? 13.445 -36.344 -14.523 1 98.44 45 GLN B CA 1
ATOM 3806 C C . GLN B 1 45 ? 13.297 -37.812 -14.914 1 98.44 45 GLN B C 1
ATOM 3808 O O . GLN B 1 45 ? 12.195 -38.25 -15.227 1 98.44 45 GLN B O 1
ATOM 3813 N N . GLU B 1 46 ? 14.352 -38.562 -14.891 1 98.44 46 GLU B N 1
ATOM 3814 C CA . GLU B 1 46 ? 14.367 -39.906 -15.414 1 98.44 46 GLU B CA 1
ATOM 3815 C C . GLU B 1 46 ? 13.367 -40.812 -14.68 1 98.44 46 GLU B C 1
ATOM 3817 O O . GLU B 1 46 ? 12.633 -41.562 -15.305 1 98.44 46 GLU B O 1
ATOM 3822 N N . THR B 1 47 ? 13.32 -40.656 -13.367 1 98 47 THR B N 1
ATOM 3823 C CA . THR B 1 47 ? 12.398 -41.469 -12.578 1 98 47 THR B CA 1
ATOM 3824 C C . THR B 1 47 ? 10.953 -41.188 -12.984 1 98 47 THR B C 1
ATOM 3826 O O . THR B 1 47 ? 10.172 -42.125 -13.211 1 98 47 THR B O 1
ATOM 3829 N N . ILE B 1 48 ? 10.633 -39.969 -13.109 1 98 48 ILE B N 1
ATOM 3830 C CA . ILE B 1 48 ? 9.281 -39.562 -13.477 1 98 48 ILE B CA 1
ATOM 3831 C C . ILE B 1 48 ? 9 -39.969 -14.922 1 98 48 ILE B C 1
ATOM 3833 O O . ILE B 1 48 ? 7.938 -40.531 -15.219 1 98 48 ILE B O 1
ATOM 3837 N N . ALA B 1 49 ? 9.945 -39.75 -15.781 1 98.62 49 ALA B N 1
ATOM 3838 C CA . ALA B 1 49 ? 9.797 -40 -17.203 1 98.62 49 ALA B CA 1
ATOM 3839 C C . ALA B 1 49 ? 9.609 -41.469 -17.484 1 98.62 49 ALA B C 1
ATOM 3841 O O . ALA B 1 49 ? 8.766 -41.875 -18.297 1 98.62 49 ALA B O 1
ATOM 3842 N N . GLU B 1 50 ? 10.375 -42.312 -16.844 1 98.56 50 GLU B N 1
ATOM 3843 C CA . GLU B 1 50 ? 10.289 -43.75 -17.094 1 98.56 50 GLU B CA 1
ATOM 3844 C C . GLU B 1 50 ? 8.961 -44.312 -16.594 1 98.56 50 GLU B C 1
ATOM 3846 O O . GLU B 1 50 ? 8.406 -45.219 -17.188 1 98.56 50 GLU B O 1
ATOM 3851 N N . ALA B 1 51 ? 8.523 -43.781 -15.477 1 98.31 51 ALA B N 1
ATOM 3852 C CA . ALA B 1 51 ? 7.199 -44.188 -15.008 1 98.31 51 ALA B CA 1
ATOM 3853 C C . ALA B 1 51 ? 6.113 -43.781 -16 1 98.31 51 ALA B C 1
ATOM 3855 O O . ALA B 1 51 ? 5.215 -44.562 -16.312 1 98.31 51 ALA B O 1
ATOM 3856 N N . CYS B 1 52 ? 6.195 -42.562 -16.484 1 97.94 52 CYS B N 1
ATOM 3857 C CA . CYS B 1 52 ? 5.207 -42.062 -17.438 1 97.94 52 CYS B CA 1
ATOM 3858 C C . CYS B 1 52 ? 5.289 -42.812 -18.766 1 97.94 52 CYS B C 1
ATOM 3860 O O . CYS B 1 52 ? 4.273 -43 -19.438 1 97.94 52 CYS B O 1
ATOM 3862 N N . LYS B 1 53 ? 6.488 -43.25 -19.109 1 98.19 53 LYS B N 1
ATOM 3863 C CA . LYS B 1 53 ? 6.656 -44.062 -20.297 1 98.19 53 LYS B CA 1
ATOM 3864 C C . LYS B 1 53 ? 5.828 -45.344 -20.203 1 98.19 53 LYS B C 1
ATOM 3866 O O . LYS B 1 53 ? 5.188 -45.75 -21.172 1 98.19 53 LYS B O 1
ATOM 3871 N N . VAL B 1 54 ? 5.848 -45.969 -19.062 1 98.19 54 VAL B N 1
ATOM 3872 C CA . VAL B 1 54 ? 5.059 -47.156 -18.812 1 98.19 54 VAL B CA 1
ATOM 3873 C C . VAL B 1 54 ? 3.572 -46.844 -18.969 1 98.19 54 VAL B C 1
ATOM 3875 O O . VAL B 1 54 ? 2.832 -47.594 -19.625 1 98.19 54 VAL B O 1
ATOM 3878 N N . ILE B 1 55 ? 3.166 -45.781 -18.375 1 97.38 55 ILE B N 1
ATOM 3879 C CA . ILE B 1 55 ? 1.768 -45.344 -18.406 1 97.38 55 ILE B CA 1
ATOM 3880 C C . ILE B 1 55 ? 1.337 -45.094 -19.844 1 97.38 55 ILE B C 1
ATOM 3882 O O . ILE B 1 55 ? 0.264 -45.531 -20.266 1 97.38 55 ILE B O 1
ATOM 3886 N N . LEU B 1 56 ? 2.164 -44.438 -20.594 1 97.69 56 LEU B N 1
ATOM 3887 C CA . LEU B 1 56 ? 1.864 -44.094 -21.984 1 97.69 56 LEU B CA 1
ATOM 3888 C C . LEU B 1 56 ? 1.799 -45.344 -22.844 1 97.69 56 LEU B C 1
ATOM 3890 O O . LEU B 1 56 ? 0.92 -45.469 -23.688 1 97.69 56 LEU B O 1
ATOM 3894 N N . LYS B 1 57 ? 2.688 -46.188 -22.656 1 97.31 57 LYS B N 1
ATOM 3895 C CA . LYS B 1 57 ? 2.695 -47.438 -23.406 1 97.31 57 LYS B CA 1
ATOM 3896 C C . LYS B 1 57 ? 1.407 -48.25 -23.188 1 97.31 57 LYS B C 1
ATOM 3898 O O . LYS B 1 57 ? 0.891 -48.875 -24.109 1 97.31 57 LYS B O 1
ATOM 3903 N N . GLU B 1 58 ? 0.92 -48.156 -22 1 97.25 58 GLU B N 1
ATOM 3904 C CA . GLU B 1 58 ? -0.289 -48.906 -21.641 1 97.25 58 GLU B CA 1
ATOM 3905 C C . GLU B 1 58 ? -1.537 -48.219 -22.188 1 97.25 58 GLU B C 1
ATOM 3907 O O . GLU B 1 58 ? -2.459 -48.875 -22.672 1 97.25 58 GLU B O 1
ATOM 3912 N N . GLN B 1 59 ? -1.579 -46.969 -22.109 1 95.56 59 GLN B N 1
ATOM 3913 C CA . GLN B 1 59 ? -2.84 -46.281 -22.312 1 95.56 59 GLN B CA 1
ATOM 3914 C C . GLN B 1 59 ? -2.902 -45.625 -23.688 1 95.56 59 GLN B C 1
ATOM 3916 O O . GLN B 1 59 ? -3.986 -45.406 -24.234 1 95.56 59 GLN B O 1
ATOM 3921 N N . ALA B 1 60 ? -1.798 -45.25 -24.125 1 97.06 60 ALA B N 1
ATOM 3922 C CA . ALA B 1 60 ? -1.754 -44.531 -25.406 1 97.06 60 ALA B CA 1
ATOM 3923 C C . ALA B 1 60 ? -0.431 -44.75 -26.125 1 97.06 60 ALA B C 1
ATOM 3925 O O . ALA B 1 60 ? 0.344 -43.812 -26.344 1 97.06 60 ALA B O 1
ATOM 3926 N N . PRO B 1 61 ? -0.221 -45.938 -26.609 1 96.88 61 PRO B N 1
ATOM 3927 C CA . PRO B 1 61 ? 1.063 -46.312 -27.203 1 96.88 61 PRO B CA 1
ATOM 3928 C C . PRO B 1 61 ? 1.351 -45.562 -28.5 1 96.88 61 PRO B C 1
ATOM 3930 O O . PRO B 1 61 ? 2.496 -45.531 -28.953 1 96.88 61 PRO B O 1
ATOM 3933 N N . GLU B 1 62 ? 0.382 -45 -29.078 1 97 62 GLU B N 1
ATOM 3934 C CA . GLU B 1 62 ? 0.548 -44.312 -30.344 1 97 62 GLU B CA 1
ATOM 3935 C C . GLU B 1 62 ? 1.202 -42.938 -30.141 1 97 62 GLU B C 1
ATOM 3937 O O . GLU B 1 62 ? 1.689 -42.312 -31.094 1 97 62 GLU B O 1
ATOM 3942 N N . ILE B 1 63 ? 1.163 -42.375 -28.938 1 98.25 63 ILE B N 1
ATOM 3943 C CA . ILE B 1 63 ? 1.786 -41.094 -28.641 1 98.25 63 ILE B CA 1
ATOM 3944 C C . ILE B 1 63 ? 3.303 -41.25 -28.578 1 98.25 63 ILE B C 1
ATOM 3946 O O . ILE B 1 63 ? 3.809 -42.094 -27.828 1 98.25 63 ILE B O 1
ATOM 3950 N N . GLU B 1 64 ? 3.988 -40.531 -29.422 1 98.5 64 GLU B N 1
ATOM 3951 C CA . GLU B 1 64 ? 5.445 -40.531 -29.328 1 98.5 64 GLU B CA 1
ATOM 3952 C C . GLU B 1 64 ? 5.914 -39.875 -28.031 1 98.5 64 GLU B C 1
ATOM 3954 O O . GLU B 1 64 ? 5.496 -38.75 -27.703 1 98.5 64 GLU B O 1
ATOM 3959 N N . PHE B 1 65 ? 6.773 -40.625 -27.266 1 98.62 65 PHE B N 1
ATOM 3960 C CA . PHE B 1 65 ? 7.215 -40.062 -25.984 1 98.62 65 PHE B CA 1
ATOM 3961 C C . PHE B 1 65 ? 8.734 -40.031 -25.922 1 98.62 65 PHE B C 1
ATOM 3963 O O . PHE B 1 65 ? 9.414 -40.938 -26.375 1 98.62 65 PHE B O 1
ATOM 3970 N N . SER B 1 66 ? 9.281 -38.906 -25.453 1 98.62 66 SER B N 1
ATOM 3971 C CA . SER B 1 66 ? 10.711 -38.781 -25.188 1 98.62 66 SER B CA 1
ATOM 3972 C C . SER B 1 66 ? 10.977 -37.844 -24.031 1 98.62 66 SER B C 1
ATOM 3974 O O . SER B 1 66 ? 10.102 -37.062 -23.625 1 98.62 66 SER B O 1
ATOM 3976 N N . TYR B 1 67 ? 12.086 -37.969 -23.406 1 98.69 67 TYR B N 1
ATOM 3977 C CA . TYR B 1 67 ? 12.547 -37.031 -22.375 1 98.69 67 TYR B CA 1
ATOM 3978 C C . TYR B 1 67 ? 14.039 -36.75 -22.547 1 98.69 67 TYR B C 1
ATOM 3980 O O . TYR B 1 67 ? 14.805 -37.594 -22.984 1 98.69 67 TYR B O 1
ATOM 3988 N N . THR B 1 68 ? 14.453 -35.5 -22.25 1 98.81 68 THR B N 1
ATOM 3989 C CA . THR B 1 68 ? 15.828 -35.062 -22.5 1 98.81 68 THR B CA 1
ATOM 3990 C C . THR B 1 68 ? 16.188 -33.875 -21.625 1 98.81 68 THR B C 1
ATOM 3992 O O . THR B 1 68 ? 15.328 -33.281 -20.984 1 98.81 68 THR B O 1
ATOM 3995 N N . THR B 1 69 ? 17.453 -33.594 -21.453 1 98.62 69 THR B N 1
ATOM 3996 C CA . THR B 1 69 ? 17.953 -32.375 -20.844 1 98.62 69 THR B CA 1
ATOM 3997 C C . THR B 1 69 ? 18.422 -31.391 -21.906 1 98.62 69 THR B C 1
ATOM 3999 O O . THR B 1 69 ? 18.844 -30.281 -21.578 1 98.62 69 THR B O 1
ATOM 4002 N N . ASP B 1 70 ? 18.297 -31.75 -23.141 1 98.75 70 ASP B N 1
ATOM 4003 C CA . ASP B 1 70 ? 18.719 -30.906 -24.266 1 98.75 70 ASP B CA 1
ATOM 4004 C C . ASP B 1 70 ? 17.562 -30.031 -24.75 1 98.75 70 ASP B C 1
ATOM 4006 O O . ASP B 1 70 ? 16.562 -30.547 -25.25 1 98.75 70 ASP B O 1
ATOM 4010 N N . PRO B 1 71 ? 17.781 -28.734 -24.703 1 98.62 71 PRO B N 1
ATOM 4011 C CA . PRO B 1 71 ? 16.672 -27.844 -25.078 1 98.62 71 PRO B CA 1
ATOM 4012 C C . PRO B 1 71 ? 16.266 -27.984 -26.547 1 98.62 71 PRO B C 1
ATOM 4014 O O . PRO B 1 71 ? 15.07 -27.953 -26.859 1 98.62 71 PRO B O 1
ATOM 4017 N N . GLN B 1 72 ? 17.234 -28.172 -27.422 1 98.75 72 GLN B N 1
ATOM 4018 C CA . GLN B 1 72 ? 16.891 -28.312 -28.828 1 98.75 72 GLN B CA 1
ATOM 4019 C C . GLN B 1 72 ? 16.016 -29.547 -29.062 1 98.75 72 GLN B C 1
ATOM 4021 O O . GLN B 1 72 ? 14.984 -29.453 -29.75 1 98.75 72 GLN B O 1
ATOM 4026 N N . ALA B 1 73 ? 16.406 -30.625 -28.516 1 98.69 73 ALA B N 1
ATOM 4027 C CA . ALA B 1 73 ? 15.648 -31.859 -28.672 1 98.69 73 ALA B CA 1
ATOM 4028 C C . ALA B 1 73 ? 14.25 -31.719 -28.078 1 98.69 73 ALA B C 1
ATOM 4030 O O . ALA B 1 73 ? 13.273 -32.219 -28.625 1 98.69 73 ALA B O 1
ATOM 4031 N N . ALA B 1 74 ? 14.164 -31.109 -26.984 1 98.81 74 ALA B N 1
ATOM 4032 C CA . ALA B 1 74 ? 12.906 -31.016 -26.25 1 98.81 74 ALA B CA 1
ATOM 4033 C C . ALA B 1 74 ? 11.945 -30.031 -26.891 1 98.81 74 ALA B C 1
ATOM 4035 O O . ALA B 1 74 ? 10.742 -30.297 -26.969 1 98.81 74 ALA B O 1
ATOM 4036 N N . PHE B 1 75 ? 12.414 -28.875 -27.391 1 98.81 75 PHE B N 1
ATOM 4037 C CA . PHE B 1 75 ? 11.547 -27.766 -27.75 1 98.81 75 PHE B CA 1
ATOM 4038 C C . PHE B 1 75 ? 11.32 -27.703 -29.25 1 98.81 75 PHE B C 1
ATOM 4040 O O . PHE B 1 75 ? 10.555 -26.875 -29.75 1 98.81 75 PHE B O 1
ATOM 4047 N N . THR B 1 76 ? 11.938 -28.609 -30.031 1 98.75 76 THR B N 1
ATOM 4048 C CA . THR B 1 76 ? 11.719 -28.641 -31.484 1 98.75 76 THR B CA 1
ATOM 4049 C C . THR B 1 76 ? 10.383 -29.312 -31.812 1 98.75 76 THR B C 1
ATOM 4051 O O . THR B 1 76 ? 10.047 -30.359 -31.25 1 98.75 76 THR B O 1
ATOM 4054 N N . ASP B 1 77 ? 9.594 -28.688 -32.719 1 98.19 77 ASP B N 1
ATOM 4055 C CA . ASP B 1 77 ? 8.328 -29.219 -33.219 1 98.19 77 ASP B CA 1
ATOM 4056 C C . ASP B 1 77 ? 7.312 -29.344 -32.094 1 98.19 77 ASP B C 1
ATOM 4058 O O . ASP B 1 77 ? 6.762 -30.438 -31.859 1 98.19 77 ASP B O 1
ATOM 4062 N N . VAL B 1 78 ? 7.098 -28.281 -31.422 1 98.31 78 VAL B N 1
ATOM 4063 C CA . VAL B 1 78 ? 6.18 -28.234 -30.297 1 98.31 78 VAL B CA 1
ATOM 4064 C C . VAL B 1 78 ? 5.082 -27.219 -30.547 1 98.31 78 VAL B C 1
ATOM 4066 O O . VAL B 1 78 ? 5.348 -26.125 -31.062 1 98.31 78 VAL B O 1
ATOM 4069 N N . ASP B 1 79 ? 3.842 -27.594 -30.188 1 98.5 79 ASP B N 1
ATOM 4070 C CA . ASP B 1 79 ? 2.715 -26.672 -30.281 1 98.5 79 ASP B CA 1
ATOM 4071 C C . ASP B 1 79 ? 2.492 -25.938 -28.953 1 98.5 79 ASP B C 1
ATOM 4073 O O . ASP B 1 79 ? 2.107 -24.766 -28.938 1 98.5 79 ASP B O 1
ATOM 4077 N N . PHE B 1 80 ? 2.695 -26.656 -27.859 1 98.5 80 PHE B N 1
ATOM 4078 C CA . PHE B 1 80 ? 2.482 -26.094 -26.531 1 98.5 80 PHE B CA 1
ATOM 4079 C C . PHE B 1 80 ? 3.635 -26.453 -25.609 1 98.5 80 PHE B C 1
ATOM 4081 O O . PHE B 1 80 ? 4.141 -27.578 -25.641 1 98.5 80 PHE B O 1
ATOM 4088 N N . VAL B 1 81 ? 4.066 -25.469 -24.859 1 98.75 81 VAL B N 1
ATOM 4089 C CA . VAL B 1 81 ? 4.969 -25.688 -23.734 1 98.75 81 VAL B CA 1
ATOM 4090 C C . VAL B 1 81 ? 4.199 -25.562 -22.422 1 98.75 81 VAL B C 1
ATOM 4092 O O . VAL B 1 81 ? 3.615 -24.516 -22.141 1 98.75 81 VAL B O 1
ATOM 4095 N N . MET B 1 82 ? 4.113 -26.625 -21.672 1 97.44 82 MET B N 1
ATOM 4096 C CA . MET B 1 82 ? 3.557 -26.594 -20.312 1 97.44 82 MET B CA 1
ATOM 4097 C C . MET B 1 82 ? 4.664 -26.516 -19.281 1 97.44 82 MET B C 1
ATOM 4099 O O . MET B 1 82 ? 5.309 -27.516 -18.969 1 97.44 82 MET B O 1
ATOM 4103 N N . ALA B 1 83 ? 4.77 -25.312 -18.703 1 97.69 83 ALA B N 1
ATOM 4104 C CA . ALA B 1 83 ? 5.918 -25.047 -17.844 1 97.69 83 ALA B CA 1
ATOM 4105 C C . ALA B 1 83 ? 5.508 -25.016 -16.375 1 97.69 83 ALA B C 1
ATOM 4107 O O . ALA B 1 83 ? 4.492 -24.422 -16.016 1 97.69 83 ALA B O 1
ATOM 4108 N N . HIS B 1 84 ? 6.203 -25.703 -15.547 1 95.62 84 HIS B N 1
ATOM 4109 C CA . HIS B 1 84 ? 6.016 -25.688 -14.102 1 95.62 84 HIS B CA 1
ATOM 4110 C C . HIS B 1 84 ? 7.32 -25.984 -13.375 1 95.62 84 HIS B C 1
ATOM 4112 O O . HIS B 1 84 ? 7.41 -26.969 -12.633 1 95.62 84 HIS B O 1
ATOM 4118 N N . ILE B 1 85 ? 8.242 -25.172 -13.492 1 97.12 85 ILE B N 1
ATOM 4119 C CA . ILE B 1 85 ? 9.555 -25.391 -12.898 1 97.12 85 ILE B CA 1
ATOM 4120 C C . ILE B 1 85 ? 9.594 -24.781 -11.5 1 97.12 85 ILE B C 1
ATOM 4122 O O . ILE B 1 85 ? 8.789 -23.906 -11.172 1 97.12 85 ILE B O 1
ATOM 4126 N N . ARG B 1 86 ? 10.469 -25.25 -10.695 1 96.94 86 ARG B N 1
ATOM 4127 C CA . ARG B 1 86 ? 10.805 -24.688 -9.398 1 96.94 86 ARG B CA 1
ATOM 4128 C C . ARG B 1 86 ? 12.312 -24.578 -9.211 1 96.94 86 ARG B C 1
ATOM 4130 O O . ARG B 1 86 ? 12.945 -25.516 -8.703 1 96.94 86 ARG B O 1
ATOM 4137 N N . VAL B 1 87 ? 12.852 -23.453 -9.523 1 97.12 87 VAL B N 1
ATOM 4138 C CA . VAL B 1 87 ? 14.281 -23.234 -9.352 1 97.12 87 VAL B CA 1
ATOM 4139 C C . VAL B 1 87 ? 14.648 -23.297 -7.871 1 97.12 87 VAL B C 1
ATOM 4141 O O . VAL B 1 87 ? 14.031 -22.609 -7.051 1 97.12 87 VAL B O 1
ATOM 4144 N N . GLY B 1 88 ? 15.648 -24.125 -7.539 1 96.31 88 GLY B N 1
ATOM 4145 C CA . GLY B 1 88 ? 16.047 -24.328 -6.16 1 96.31 88 GLY B CA 1
ATOM 4146 C C . GLY B 1 88 ? 15.297 -25.453 -5.477 1 96.31 88 GLY B C 1
ATOM 4147 O O . GLY B 1 88 ? 15.672 -25.891 -4.387 1 96.31 88 GLY B O 1
ATOM 4148 N N . LYS B 1 89 ? 14.203 -26 -6.035 1 97 89 LYS B N 1
ATOM 4149 C CA . LYS B 1 89 ? 13.438 -27.141 -5.566 1 97 89 LYS B CA 1
ATOM 4150 C C . LYS B 1 89 ? 12.984 -26.953 -4.121 1 97 89 LYS B C 1
ATOM 4152 O O . LYS B 1 89 ? 12.773 -25.812 -3.674 1 97 89 LYS B O 1
ATOM 4157 N N . TYR B 1 90 ? 12.617 -27.969 -3.459 1 96.62 90 TYR B N 1
ATOM 4158 C CA . TYR B 1 90 ? 11.984 -27.875 -2.146 1 96.62 90 TYR B CA 1
ATOM 4159 C C . TYR B 1 90 ? 13 -27.5 -1.076 1 96.62 90 TYR B C 1
ATOM 4161 O O . TYR B 1 90 ? 12.656 -26.844 -0.094 1 96.62 90 TYR B O 1
ATOM 4169 N N . PRO B 1 91 ? 14.281 -27.828 -1.279 1 96.25 91 PRO B N 1
ATOM 4170 C CA . PRO B 1 91 ? 15.25 -27.344 -0.295 1 96.25 91 PRO B CA 1
ATOM 4171 C C . PRO B 1 91 ? 15.273 -25.828 -0.191 1 96.25 91 PRO B C 1
ATOM 4173 O O . PRO B 1 91 ? 15.367 -25.281 0.912 1 96.25 91 PRO B O 1
ATOM 4176 N N . MET B 1 92 ? 15.156 -25.125 -1.304 1 97.69 92 MET B N 1
ATOM 4177 C CA . MET B 1 92 ? 15.148 -23.656 -1.248 1 97.69 92 MET B CA 1
ATOM 4178 C C . MET B 1 92 ? 13.797 -23.141 -0.777 1 97.69 92 MET B C 1
ATOM 4180 O O . MET B 1 92 ? 13.719 -22.094 -0.129 1 97.69 92 MET B O 1
ATOM 4184 N N . ARG B 1 93 ? 12.703 -23.906 -1.095 1 97.81 93 ARG B N 1
ATOM 4185 C CA . ARG B 1 93 ? 11.422 -23.531 -0.51 1 97.81 93 ARG B CA 1
ATOM 4186 C C . ARG B 1 93 ? 11.5 -23.5 1.013 1 97.81 93 ARG B C 1
ATOM 4188 O O . ARG B 1 93 ? 10.922 -22.625 1.651 1 97.81 93 ARG B O 1
ATOM 4195 N N . GLU B 1 94 ? 12.188 -24.5 1.54 1 97.88 94 GLU B N 1
ATOM 4196 C CA . GLU B 1 94 ? 12.359 -24.547 2.988 1 97.88 94 GLU B CA 1
ATOM 4197 C C . GLU B 1 94 ? 13.031 -23.281 3.506 1 97.88 94 GLU B C 1
ATOM 4199 O O . GLU B 1 94 ? 12.609 -22.719 4.52 1 97.88 94 GLU B O 1
ATOM 4204 N N . GLN B 1 95 ? 14.07 -22.828 2.826 1 98.06 95 GLN B N 1
ATOM 4205 C CA . GLN B 1 95 ? 14.766 -21.594 3.223 1 98.06 95 GLN B CA 1
ATOM 4206 C C . GLN B 1 95 ? 13.852 -20.391 3.088 1 98.06 95 GLN B C 1
ATOM 4208 O O . GLN B 1 95 ? 13.844 -19.516 3.953 1 98.06 95 GLN B O 1
ATOM 4213 N N . ASP B 1 96 ? 13.078 -20.344 2.018 1 98.19 96 ASP B N 1
ATOM 4214 C CA . ASP B 1 96 ? 12.133 -19.266 1.775 1 98.19 96 ASP B CA 1
ATOM 4215 C C . ASP B 1 96 ? 11.164 -19.109 2.945 1 98.19 96 ASP B C 1
ATOM 4217 O O . ASP B 1 96 ? 10.75 -17.984 3.271 1 98.19 96 ASP B O 1
ATOM 4221 N N . GLU B 1 97 ? 10.773 -20.219 3.475 1 98.06 97 GLU B N 1
ATOM 4222 C CA . GLU B 1 97 ? 9.789 -20.203 4.547 1 98.06 97 GLU B CA 1
ATOM 4223 C C . GLU B 1 97 ? 10.445 -19.969 5.902 1 98.06 97 GLU B C 1
ATOM 4225 O O . GLU B 1 97 ? 9.961 -19.172 6.707 1 98.06 97 GLU B O 1
ATOM 4230 N N . LYS B 1 98 ? 11.586 -20.531 6.164 1 98.06 98 LYS B N 1
ATOM 4231 C CA . LYS B 1 98 ? 12.18 -20.562 7.496 1 98.06 98 LYS B CA 1
ATOM 4232 C C . LYS B 1 98 ? 12.938 -19.266 7.793 1 98.06 98 LYS B C 1
ATOM 4234 O O . LYS B 1 98 ? 12.953 -18.797 8.93 1 98.06 98 LYS B O 1
ATOM 4239 N N . ILE B 1 99 ? 13.648 -18.703 6.844 1 98.31 99 ILE B N 1
ATOM 4240 C CA . ILE B 1 99 ? 14.492 -17.531 7.078 1 98.31 99 ILE B CA 1
ATOM 4241 C C . ILE B 1 99 ? 13.641 -16.375 7.562 1 98.31 99 ILE B C 1
ATOM 4243 O O . ILE B 1 99 ? 13.914 -15.781 8.609 1 98.31 99 ILE B O 1
ATOM 4247 N N . PRO B 1 100 ? 12.531 -16.016 6.863 1 98.38 100 PRO B N 1
ATOM 4248 C CA . PRO B 1 100 ? 11.695 -14.938 7.395 1 98.38 100 PRO B CA 1
ATOM 4249 C C . PRO B 1 100 ? 11.109 -15.266 8.766 1 98.38 100 PRO B C 1
ATOM 4251 O O . PRO B 1 100 ? 11.016 -14.383 9.625 1 98.38 100 PRO B O 1
ATOM 4254 N N . LEU B 1 101 ? 10.734 -16.516 8.953 1 98 101 LEU B N 1
ATOM 4255 C CA . LEU B 1 101 ? 10.125 -16.891 10.219 1 98 101 LEU B CA 1
ATOM 4256 C C . LEU B 1 101 ? 11.086 -16.656 11.375 1 98 101 LEU B C 1
ATOM 4258 O O . LEU B 1 101 ? 10.664 -16.328 12.484 1 98 101 LEU B O 1
ATOM 4262 N N . ARG B 1 102 ? 12.383 -16.828 11.148 1 97 102 ARG B N 1
ATOM 4263 C CA . ARG B 1 102 ? 13.391 -16.578 12.164 1 97 102 ARG B CA 1
ATOM 4264 C C . ARG B 1 102 ? 13.383 -15.109 12.594 1 97 102 ARG B C 1
ATOM 4266 O O . ARG B 1 102 ? 13.836 -14.766 13.688 1 97 102 ARG B O 1
ATOM 4273 N N . HIS B 1 103 ? 12.891 -14.289 11.758 1 97 103 HIS B N 1
ATOM 4274 C CA . HIS B 1 103 ? 12.805 -12.867 12.055 1 97 103 HIS B CA 1
ATOM 4275 C C . HIS B 1 103 ? 11.391 -12.469 12.469 1 97 103 HIS B C 1
ATOM 4277 O O . HIS B 1 103 ? 11.055 -11.281 12.484 1 97 103 HIS B O 1
ATOM 4283 N N . GLY B 1 104 ? 10.492 -13.461 12.672 1 96.25 104 GLY B N 1
ATOM 4284 C CA . GLY B 1 104 ? 9.133 -13.188 13.109 1 96.25 104 GLY B CA 1
ATOM 4285 C C . GLY B 1 104 ? 8.219 -12.75 11.984 1 96.25 104 GLY B C 1
ATOM 4286 O O . GLY B 1 104 ? 7.195 -12.102 12.227 1 96.25 104 GLY B O 1
ATOM 4287 N N . VAL B 1 105 ? 8.586 -13.016 10.797 1 97.69 105 VAL B N 1
ATOM 4288 C CA . VAL B 1 105 ? 7.812 -12.656 9.609 1 97.69 105 VAL B CA 1
ATOM 4289 C C . VAL B 1 105 ? 7.422 -13.914 8.844 1 97.69 105 VAL B C 1
ATOM 4291 O O . VAL B 1 105 ? 8.211 -14.859 8.742 1 97.69 105 VAL B O 1
ATOM 4294 N N . LEU B 1 106 ? 6.23 -13.859 8.344 1 95.19 106 LEU B N 1
ATOM 4295 C CA . LEU B 1 106 ? 5.828 -15.023 7.574 1 95.19 106 LEU B CA 1
ATOM 4296 C C . LEU B 1 106 ? 6.625 -15.125 6.277 1 95.19 106 LEU B C 1
ATOM 4298 O O . LEU B 1 106 ? 6.879 -14.109 5.621 1 95.19 106 LEU B O 1
ATOM 4302 N N . GLY B 1 107 ? 7.141 -16.234 5.992 1 89 107 GLY B N 1
ATOM 4303 C CA . GLY B 1 107 ? 7.824 -16.438 4.727 1 89 107 GLY B CA 1
ATOM 4304 C C . GLY B 1 107 ? 6.879 -16.781 3.588 1 89 107 GLY B C 1
ATOM 4305 O O . GLY B 1 107 ? 6.637 -15.938 2.715 1 89 107 GLY B O 1
ATOM 4306 N N . GLN B 1 108 ? 6.164 -17.891 3.43 1 89.94 108 GLN B N 1
ATOM 4307 C CA . GLN B 1 108 ? 5.227 -18.5 2.494 1 89.94 108 GLN B CA 1
ATOM 4308 C C . GLN B 1 108 ? 5.844 -18.641 1.105 1 89.94 108 GLN B C 1
ATOM 4310 O O . GLN B 1 108 ? 6.676 -17.828 0.708 1 89.94 108 GLN B O 1
ATOM 4315 N N . GLU B 1 109 ? 5.504 -19.531 0.334 1 91 109 GLU B N 1
ATOM 4316 C CA . GLU B 1 109 ? 6.145 -19.922 -0.917 1 91 109 GLU B CA 1
ATOM 4317 C C . GLU B 1 109 ? 5.926 -18.875 -2.002 1 91 109 GLU B C 1
ATOM 4319 O O . GLU B 1 109 ? 6.805 -18.641 -2.834 1 91 109 GLU B O 1
ATOM 4324 N N . THR B 1 110 ? 4.785 -18.297 -2.082 1 94.62 110 THR B N 1
ATOM 4325 C CA . THR B 1 110 ? 4.488 -17.438 -3.223 1 94.62 110 THR B CA 1
ATOM 4326 C C . THR B 1 110 ? 4.18 -16.016 -2.764 1 94.62 110 THR B C 1
ATOM 4328 O O . THR B 1 110 ? 4.02 -15.109 -3.588 1 94.62 110 THR B O 1
ATOM 4331 N N . CYS B 1 111 ? 4.121 -15.805 -1.465 1 94 111 CYS B N 1
ATOM 4332 C CA . CYS B 1 111 ? 3.789 -14.5 -0.899 1 94 111 CYS B CA 1
ATOM 4333 C C . CYS B 1 111 ? 4.871 -14.031 0.066 1 94 111 CYS B C 1
ATOM 4335 O O . CYS B 1 111 ? 5.668 -14.836 0.552 1 94 111 CYS B O 1
ATOM 4337 N N . GLY B 1 112 ? 4.926 -12.734 0.339 1 96.56 112 GLY B N 1
ATOM 4338 C CA . GLY B 1 112 ? 5.871 -12.211 1.314 1 96.56 112 GLY B CA 1
ATOM 4339 C C . GLY B 1 112 ? 7.316 -12.406 0.911 1 96.56 112 GLY B C 1
ATOM 4340 O O . GLY B 1 112 ? 7.613 -12.633 -0.264 1 96.56 112 GLY B O 1
ATOM 4341 N N . PRO B 1 113 ? 8.211 -12.336 1.927 1 98.31 113 PRO B N 1
ATOM 4342 C CA . PRO B 1 113 ? 9.641 -12.469 1.605 1 98.31 113 PRO B CA 1
ATOM 4343 C C . PRO B 1 113 ? 9.977 -13.812 0.97 1 98.31 113 PRO B C 1
ATOM 4345 O O . PRO B 1 113 ? 10.891 -13.898 0.144 1 98.31 113 PRO B O 1
ATOM 4348 N N . GLY B 1 114 ? 9.305 -14.836 1.389 1 98.19 114 GLY B N 1
ATOM 4349 C CA . GLY B 1 114 ? 9.516 -16.125 0.741 1 98.19 114 GLY B CA 1
ATOM 4350 C C . GLY B 1 114 ? 9.188 -16.109 -0.741 1 98.19 114 GLY B C 1
ATOM 4351 O O . GLY B 1 114 ? 9.969 -16.594 -1.56 1 98.19 114 GLY B O 1
ATOM 4352 N N . GLY B 1 115 ? 8.031 -15.586 -1.082 1 98.06 115 GLY B N 1
ATOM 4353 C CA . GLY B 1 115 ? 7.645 -15.438 -2.477 1 98.06 115 GLY B CA 1
ATOM 4354 C C . GLY B 1 115 ? 8.578 -14.539 -3.264 1 98.06 115 GLY B C 1
ATOM 4355 O O . GLY B 1 115 ? 8.852 -14.797 -4.438 1 98.06 115 GLY B O 1
ATOM 4356 N N . ILE B 1 116 ? 9.023 -13.477 -2.637 1 98.75 116 ILE B N 1
ATOM 4357 C CA . ILE B 1 116 ? 9.953 -12.562 -3.271 1 98.75 116 ILE B CA 1
ATOM 4358 C C . ILE B 1 116 ? 11.258 -13.289 -3.596 1 98.75 116 ILE B C 1
ATOM 4360 O O . ILE B 1 116 ? 11.781 -13.18 -4.707 1 98.75 116 ILE B O 1
ATOM 4364 N N . ALA B 1 117 ? 11.734 -14.047 -2.613 1 98.75 117 ALA B N 1
ATOM 4365 C CA . ALA B 1 117 ? 12.961 -14.82 -2.809 1 98.75 117 ALA B CA 1
ATOM 4366 C C . ALA B 1 117 ? 12.797 -15.844 -3.928 1 98.75 117 ALA B C 1
ATOM 4368 O O . ALA B 1 117 ? 13.688 -16 -4.77 1 98.75 117 ALA B O 1
ATOM 4369 N N . TYR B 1 118 ? 11.719 -16.594 -3.859 1 98.69 118 TYR B N 1
ATOM 4370 C CA . TYR B 1 118 ? 11.398 -17.562 -4.895 1 98.69 118 TYR B CA 1
ATOM 4371 C C . TYR B 1 118 ? 11.281 -16.891 -6.258 1 98.69 118 TYR B C 1
ATOM 4373 O O . TYR B 1 118 ? 11.75 -17.438 -7.266 1 98.69 118 TYR B O 1
ATOM 4381 N N . GLY B 1 119 ? 10.656 -15.664 -6.336 1 98.69 119 GLY B N 1
ATOM 4382 C CA . GLY B 1 119 ? 10.539 -14.906 -7.574 1 98.69 119 GLY B CA 1
ATOM 4383 C C . GLY B 1 119 ? 11.883 -14.562 -8.188 1 98.69 119 GLY B C 1
ATOM 4384 O O . GLY B 1 119 ? 12.078 -14.711 -9.398 1 98.69 119 GLY B O 1
ATOM 4385 N N . MET B 1 120 ? 12.812 -14.172 -7.344 1 98.75 120 MET B N 1
ATOM 4386 C CA . MET B 1 120 ? 14.164 -13.852 -7.793 1 98.75 120 MET B CA 1
ATOM 4387 C C . MET B 1 120 ? 14.812 -15.062 -8.461 1 98.75 120 MET B C 1
ATOM 4389 O O . MET B 1 120 ? 15.594 -14.914 -9.406 1 98.75 120 MET B O 1
ATOM 4393 N N . ARG B 1 121 ? 14.461 -16.234 -8 1 98.69 121 ARG B N 1
ATOM 4394 C CA . ARG B 1 121 ? 15.039 -17.438 -8.57 1 98.69 121 ARG B CA 1
ATOM 4395 C C . ARG B 1 121 ? 14.305 -17.844 -9.852 1 98.69 121 ARG B C 1
ATOM 4397 O O . ARG B 1 121 ? 14.914 -18.375 -10.781 1 98.69 121 ARG B O 1
ATOM 4404 N N . SER B 1 122 ? 13.047 -17.578 -9.922 1 98.5 122 SER B N 1
ATOM 4405 C CA . SER B 1 122 ? 12.195 -18.109 -10.977 1 98.5 122 SER B CA 1
ATOM 4406 C C . SER B 1 122 ? 12.359 -17.312 -12.273 1 98.5 122 SER B C 1
ATOM 4408 O O . SER B 1 122 ? 12.211 -17.859 -13.367 1 98.5 122 SER B O 1
ATOM 4410 N N . ILE B 1 123 ? 12.703 -16.031 -12.18 1 98.69 123 ILE B N 1
ATOM 4411 C CA . ILE B 1 123 ? 12.711 -15.125 -13.328 1 98.69 123 ILE B CA 1
ATOM 4412 C C . ILE B 1 123 ? 13.625 -15.688 -14.414 1 98.69 123 ILE B C 1
ATOM 4414 O O . ILE B 1 123 ? 13.188 -15.906 -15.547 1 98.69 123 ILE B O 1
ATOM 4418 N N . GLY B 1 124 ? 14.883 -16.016 -14.109 1 98.19 124 GLY B N 1
ATOM 4419 C CA . GLY B 1 124 ? 15.836 -16.5 -15.094 1 98.19 124 GLY B CA 1
ATOM 4420 C C . GLY B 1 124 ? 15.406 -17.812 -15.734 1 98.19 124 GLY B C 1
ATOM 4421 O O . GLY B 1 124 ? 15.547 -17.984 -16.953 1 98.19 124 GLY B O 1
ATOM 4422 N N . GLY B 1 125 ? 14.906 -18.719 -14.906 1 98.06 125 GLY B N 1
ATOM 4423 C CA . GLY B 1 125 ? 14.469 -20.016 -15.414 1 98.06 125 GLY B CA 1
ATOM 4424 C C . GLY B 1 125 ? 13.328 -19.922 -16.406 1 98.06 125 GLY B C 1
ATOM 4425 O O . GLY B 1 125 ? 13.352 -20.578 -17.453 1 98.06 125 GLY B O 1
ATOM 4426 N N . VAL B 1 126 ? 12.383 -19.094 -16.125 1 98.69 126 VAL B N 1
ATOM 4427 C CA . VAL B 1 126 ? 11.227 -18.969 -17.016 1 98.69 126 VAL B CA 1
ATOM 4428 C C . VAL B 1 126 ? 11.625 -18.25 -18.297 1 98.69 126 VAL B C 1
ATOM 4430 O O . VAL B 1 126 ? 11.195 -18.625 -19.391 1 98.69 126 VAL B O 1
ATOM 4433 N N . LEU B 1 127 ? 12.461 -17.203 -18.172 1 98.69 127 LEU B N 1
ATOM 4434 C CA . LEU B 1 127 ? 12.93 -16.5 -19.359 1 98.69 127 LEU B CA 1
ATOM 4435 C C . LEU B 1 127 ? 13.68 -17.438 -20.281 1 98.69 127 LEU B C 1
ATOM 4437 O O . LEU B 1 127 ? 13.531 -17.359 -21.516 1 98.69 127 LEU B O 1
ATOM 4441 N N . GLU B 1 128 ? 14.438 -18.328 -19.719 1 98.38 128 GLU B N 1
ATOM 4442 C CA . GLU B 1 128 ? 15.18 -19.297 -20.5 1 98.38 128 GLU B CA 1
ATOM 4443 C C . GLU B 1 128 ? 14.242 -20.203 -21.281 1 98.38 128 GLU B C 1
ATOM 4445 O O . GLU B 1 128 ? 14.484 -20.516 -22.453 1 98.38 128 GLU B O 1
ATOM 4450 N N . LEU B 1 129 ? 13.227 -20.656 -20.672 1 98.75 129 LEU B N 1
ATOM 4451 C CA . LEU B 1 129 ? 12.242 -21.516 -21.344 1 98.75 129 LEU B CA 1
ATOM 4452 C C . LEU B 1 129 ? 11.578 -20.766 -22.484 1 98.75 129 LEU B C 1
ATOM 4454 O O . LEU B 1 129 ? 11.344 -21.344 -23.547 1 98.75 129 LEU B O 1
ATOM 4458 N N . VAL B 1 130 ? 11.227 -19.516 -22.219 1 98.75 130 VAL B N 1
ATOM 4459 C CA . VAL B 1 130 ? 10.641 -18.688 -23.266 1 98.75 130 VAL B CA 1
ATOM 4460 C C . VAL B 1 130 ? 11.609 -18.594 -24.453 1 98.75 130 VAL B C 1
ATOM 4462 O O . VAL B 1 130 ? 11.203 -18.719 -25.609 1 98.75 130 VAL B O 1
ATOM 4465 N N . ASP B 1 131 ? 12.883 -18.438 -24.172 1 98.81 131 ASP B N 1
ATOM 4466 C CA . ASP B 1 131 ? 13.898 -18.328 -25.219 1 98.81 131 ASP B CA 1
ATOM 4467 C C . ASP B 1 131 ? 14.008 -19.625 -26.016 1 98.81 131 ASP B C 1
ATOM 4469 O O . ASP B 1 131 ? 14.109 -19.609 -27.25 1 98.81 131 ASP B O 1
ATOM 4473 N N . TYR B 1 132 ? 14.023 -20.766 -25.312 1 98.81 132 TYR B N 1
ATOM 4474 C CA . TYR B 1 132 ? 14.047 -22.062 -26 1 98.81 132 TYR B CA 1
ATOM 4475 C C . TYR B 1 132 ? 12.844 -22.219 -26.922 1 98.81 132 TYR B C 1
ATOM 4477 O O . TYR B 1 132 ? 12.992 -22.625 -28.078 1 98.81 132 TYR B O 1
ATOM 4485 N N . MET B 1 133 ? 11.664 -21.875 -26.406 1 98.81 133 MET B N 1
ATOM 4486 C CA . MET B 1 133 ? 10.43 -22.016 -27.172 1 98.81 133 MET B CA 1
ATOM 4487 C C . MET B 1 133 ? 10.484 -21.156 -28.438 1 98.81 133 MET B C 1
ATOM 4489 O O . MET B 1 133 ? 10.172 -21.625 -29.531 1 98.81 133 MET B O 1
ATOM 4493 N N . GLU B 1 134 ? 10.898 -19.938 -28.25 1 98.56 134 GLU B N 1
ATOM 4494 C CA . GLU B 1 134 ? 10.922 -19 -29.375 1 98.56 134 GLU B CA 1
ATOM 4495 C C . GLU B 1 134 ? 11.953 -19.438 -30.422 1 98.56 134 GLU B C 1
ATOM 4497 O O . GLU B 1 134 ? 11.75 -19.25 -31.625 1 98.56 134 GLU B O 1
ATOM 4502 N N . LYS B 1 135 ? 12.992 -20.016 -29.969 1 98.62 135 LYS B N 1
ATOM 4503 C CA . LYS B 1 135 ? 14.07 -20.438 -30.859 1 98.62 135 LYS B CA 1
ATOM 4504 C C . LYS B 1 135 ? 13.672 -21.672 -31.656 1 98.62 135 LYS B C 1
ATOM 4506 O O . LYS B 1 135 ? 13.906 -21.75 -32.875 1 98.62 135 LYS B O 1
ATOM 4511 N N . TYR B 1 136 ? 13.07 -22.641 -31.047 1 98.81 136 TYR B N 1
ATOM 4512 C CA . TYR B 1 136 ? 12.945 -23.969 -31.641 1 98.81 136 TYR B CA 1
ATOM 4513 C C . TYR B 1 136 ? 11.516 -24.219 -32.125 1 98.81 136 TYR B C 1
ATOM 4515 O O . TYR B 1 136 ? 11.273 -25.078 -32.969 1 98.81 136 TYR B O 1
ATOM 4523 N N . SER B 1 137 ? 10.562 -23.484 -31.531 1 98.69 137 SER B N 1
ATOM 4524 C CA . SER B 1 137 ? 9.156 -23.562 -31.922 1 98.69 137 SER B CA 1
ATOM 4525 C C . SER B 1 137 ? 8.469 -22.203 -31.781 1 98.69 137 SER B C 1
ATOM 4527 O O . SER B 1 137 ? 7.609 -22.031 -30.906 1 98.69 137 SER B O 1
ATOM 4529 N N . PRO B 1 138 ? 8.719 -21.266 -32.625 1 97.56 138 PRO B N 1
ATOM 4530 C CA . PRO B 1 138 ? 8.305 -19.875 -32.469 1 97.56 138 PRO B CA 1
ATOM 4531 C C . PRO B 1 138 ? 6.785 -19.703 -32.531 1 97.56 138 PRO B C 1
ATOM 4533 O O . PRO B 1 138 ? 6.266 -18.656 -32.125 1 97.56 138 PRO B O 1
ATOM 4536 N N . ASN B 1 139 ? 6.047 -20.688 -33 1 97.12 139 ASN B N 1
ATOM 4537 C CA . ASN B 1 139 ? 4.594 -20.562 -33.062 1 97.12 139 ASN B CA 1
ATOM 4538 C C . ASN B 1 139 ? 3.92 -21.188 -31.844 1 97.12 139 ASN B C 1
ATOM 4540 O O . ASN B 1 139 ? 2.699 -21.109 -31.703 1 97.12 139 ASN B O 1
ATOM 4544 N N . ALA B 1 140 ? 4.66 -21.797 -30.953 1 98.25 140 ALA B N 1
ATOM 4545 C CA . ALA B 1 140 ? 4.113 -22.484 -29.781 1 98.25 140 ALA B CA 1
ATOM 4546 C C . ALA B 1 140 ? 3.605 -21.484 -28.75 1 98.25 140 ALA B C 1
ATOM 4548 O O . ALA B 1 140 ? 4.02 -20.312 -28.75 1 98.25 140 ALA B O 1
ATOM 4549 N N . TRP B 1 141 ? 2.666 -21.906 -27.938 1 98.56 141 TRP B N 1
ATOM 4550 C CA . TRP B 1 141 ? 2.232 -21.188 -26.734 1 98.56 141 TRP B CA 1
ATOM 4551 C C . TRP B 1 141 ? 2.832 -21.828 -25.484 1 98.56 141 TRP B C 1
ATOM 4553 O O . TRP B 1 141 ? 2.873 -23.047 -25.359 1 98.56 141 TRP B O 1
ATOM 4563 N N . MET B 1 142 ? 3.309 -20.953 -24.609 1 98.62 142 MET B N 1
ATOM 4564 C CA . MET B 1 142 ? 3.711 -21.438 -23.297 1 98.62 142 MET B CA 1
ATOM 4565 C C . MET B 1 142 ? 2.609 -21.203 -22.266 1 98.62 142 MET B C 1
ATOM 4567 O O . MET B 1 142 ? 2.193 -20.062 -22.047 1 98.62 142 MET B O 1
ATOM 4571 N N . LEU B 1 143 ? 2.135 -22.25 -21.719 1 97.62 143 LEU B N 1
ATOM 4572 C CA . LEU B 1 143 ? 1.217 -22.234 -20.578 1 97.62 143 LEU B CA 1
ATOM 4573 C C . LEU B 1 143 ? 1.969 -22.438 -19.266 1 97.62 143 LEU B C 1
ATOM 4575 O O . LEU B 1 143 ? 2.352 -23.562 -18.938 1 97.62 143 LEU B O 1
ATOM 4579 N N . ASN B 1 144 ? 2.092 -21.359 -18.484 1 97.69 144 ASN B N 1
ATOM 4580 C CA . ASN B 1 144 ? 3.066 -21.344 -17.391 1 97.69 144 ASN B CA 1
ATOM 4581 C C . ASN B 1 144 ? 2.387 -21.406 -16.031 1 97.69 144 ASN B C 1
ATOM 4583 O O . ASN B 1 144 ? 1.63 -20.5 -15.68 1 97.69 144 ASN B O 1
ATOM 4587 N N . TYR B 1 145 ? 2.785 -22.438 -15.25 1 93.12 145 TYR B N 1
ATOM 4588 C CA . TYR B 1 145 ? 2.334 -22.594 -13.875 1 93.12 145 TYR B CA 1
ATOM 4589 C C . TYR B 1 145 ? 3.455 -22.281 -12.891 1 93.12 145 TYR B C 1
ATOM 4591 O O . TYR B 1 145 ? 3.266 -22.359 -11.68 1 93.12 145 TYR B O 1
ATOM 4599 N N . SER B 1 146 ? 4.609 -21.953 -13.438 1 95.75 146 SER B N 1
ATOM 4600 C CA . SER B 1 146 ? 5.727 -21.703 -12.539 1 95.75 146 SER B CA 1
ATOM 4601 C C . SER B 1 146 ? 5.434 -20.516 -11.617 1 95.75 146 SER B C 1
ATOM 4603 O O . SER B 1 146 ? 4.957 -19.469 -12.07 1 95.75 146 SER B O 1
ATOM 4605 N N . ASN B 1 147 ? 5.742 -20.719 -10.406 1 95.56 147 ASN B N 1
ATOM 4606 C CA . ASN B 1 147 ? 5.504 -19.719 -9.375 1 95.56 147 ASN B CA 1
ATOM 4607 C C . ASN B 1 147 ? 6.77 -18.938 -9.047 1 95.56 147 ASN B C 1
ATOM 4609 O O . ASN B 1 147 ? 7.879 -19.375 -9.352 1 95.56 147 ASN B O 1
ATOM 4613 N N . PRO B 1 148 ? 6.555 -17.703 -8.391 1 97.19 148 PRO B N 1
ATOM 4614 C CA . PRO B 1 148 ? 5.273 -17.031 -8.203 1 97.19 148 PRO B CA 1
ATOM 4615 C C . PRO B 1 148 ? 4.766 -16.359 -9.477 1 97.19 148 PRO B C 1
ATOM 4617 O O . PRO B 1 148 ? 5.469 -15.539 -10.07 1 97.19 148 PRO B O 1
ATOM 4620 N N . ALA B 1 149 ? 3.572 -16.672 -9.797 1 97.62 149 ALA B N 1
ATOM 4621 C CA . ALA B 1 149 ? 3.047 -16.312 -11.109 1 97.62 149 ALA B CA 1
ATOM 4622 C C . ALA B 1 149 ? 3.039 -14.797 -11.297 1 97.62 149 ALA B C 1
ATOM 4624 O O . ALA B 1 149 ? 3.252 -14.297 -12.406 1 97.62 149 ALA B O 1
ATOM 4625 N N . ALA B 1 150 ? 2.814 -14.07 -10.203 1 97.38 150 ALA B N 1
ATOM 4626 C CA . ALA B 1 150 ? 2.732 -12.617 -10.297 1 97.38 150 ALA B CA 1
ATOM 4627 C C . ALA B 1 150 ? 4.066 -12.023 -10.734 1 97.38 150 ALA B C 1
ATOM 4629 O O . ALA B 1 150 ? 4.113 -11.188 -11.641 1 97.38 150 ALA B O 1
ATOM 4630 N N . ILE B 1 151 ? 5.176 -12.406 -10.102 1 98.56 151 ILE B N 1
ATOM 4631 C CA . ILE B 1 151 ? 6.504 -11.867 -10.375 1 98.56 151 ILE B CA 1
ATOM 4632 C C . ILE B 1 151 ? 6.98 -12.352 -11.75 1 98.56 151 ILE B C 1
ATOM 4634 O O . ILE B 1 151 ? 7.535 -11.57 -12.523 1 98.56 151 ILE B O 1
ATOM 4638 N N . VAL B 1 152 ? 6.68 -13.602 -12.086 1 98.56 152 VAL B N 1
ATOM 4639 C CA . VAL B 1 152 ? 7.059 -14.172 -13.367 1 98.56 152 VAL B CA 1
ATOM 4640 C C . VAL B 1 152 ? 6.305 -13.461 -14.492 1 98.56 152 VAL B C 1
ATOM 4642 O O . VAL B 1 152 ? 6.879 -13.164 -15.539 1 98.56 152 VAL B O 1
ATOM 4645 N N . ALA B 1 153 ? 5.066 -13.211 -14.25 1 98.75 153 ALA B N 1
ATOM 4646 C CA . ALA B 1 153 ? 4.266 -12.5 -15.242 1 98.75 153 ALA B CA 1
ATOM 4647 C C . ALA B 1 153 ? 4.824 -11.109 -15.508 1 98.75 153 ALA B C 1
ATOM 4649 O O . ALA B 1 153 ? 4.938 -10.688 -16.656 1 98.75 153 ALA B O 1
ATOM 4650 N N . GLU B 1 154 ? 5.137 -10.391 -14.453 1 98.75 154 GLU B N 1
ATOM 4651 C CA . GLU B 1 154 ? 5.73 -9.062 -14.609 1 98.75 154 GLU B CA 1
ATOM 4652 C C . GLU B 1 154 ? 7.066 -9.141 -15.344 1 98.75 154 GLU B C 1
ATOM 4654 O O . GLU B 1 154 ? 7.34 -8.32 -16.219 1 98.75 154 GLU B O 1
ATOM 4659 N N . ALA B 1 155 ? 7.883 -10.094 -15.008 1 98.81 155 ALA B N 1
ATOM 4660 C CA . ALA B 1 155 ? 9.195 -10.242 -15.625 1 98.81 155 ALA B CA 1
ATOM 4661 C C . ALA B 1 155 ? 9.07 -10.539 -17.109 1 98.81 155 ALA B C 1
ATOM 4663 O O . ALA B 1 155 ? 9.781 -9.953 -17.938 1 98.81 155 ALA B O 1
ATOM 4664 N N . THR B 1 156 ? 8.203 -11.461 -17.469 1 98.69 156 THR B N 1
ATOM 4665 C CA . THR B 1 156 ? 8.07 -11.836 -18.875 1 98.69 156 THR B CA 1
ATOM 4666 C C . THR B 1 156 ? 7.422 -10.711 -19.672 1 98.69 156 THR B C 1
ATOM 4668 O O . THR B 1 156 ? 7.75 -10.5 -20.844 1 98.69 156 THR B O 1
ATOM 4671 N N . ARG B 1 157 ? 6.453 -9.992 -19.062 1 98.19 157 ARG B N 1
ATOM 4672 C CA . ARG B 1 157 ? 5.871 -8.828 -19.734 1 98.19 157 ARG B CA 1
ATOM 4673 C C . ARG B 1 157 ? 6.949 -7.824 -20.125 1 98.19 157 ARG B C 1
ATOM 4675 O O . ARG B 1 157 ? 6.93 -7.277 -21.234 1 98.19 157 ARG B O 1
ATOM 4682 N N . ARG B 1 158 ? 7.898 -7.598 -19.281 1 98.19 158 ARG B N 1
ATOM 4683 C CA . ARG B 1 158 ? 8.898 -6.547 -19.453 1 98.19 158 ARG B CA 1
ATOM 4684 C C . ARG B 1 158 ? 10.07 -7.039 -20.297 1 98.19 158 ARG B C 1
ATOM 4686 O O . ARG B 1 158 ? 10.57 -6.316 -21.156 1 98.19 158 ARG B O 1
ATOM 4693 N N . LEU B 1 159 ? 10.477 -8.266 -20.047 1 98.69 159 LEU B N 1
ATOM 4694 C CA . LEU B 1 159 ? 11.766 -8.703 -20.578 1 98.69 159 LEU B CA 1
ATOM 4695 C C . LEU B 1 159 ? 11.578 -9.57 -21.812 1 98.69 159 LEU B C 1
ATOM 4697 O O . LEU B 1 159 ? 12.531 -9.805 -22.562 1 98.69 159 LEU B O 1
ATOM 4701 N N . ARG B 1 160 ? 10.375 -10.055 -22.047 1 98.56 160 ARG B N 1
ATOM 4702 C CA . ARG B 1 160 ? 9.969 -10.773 -23.25 1 98.56 160 ARG B CA 1
ATOM 4703 C C . ARG B 1 160 ? 8.586 -10.336 -23.703 1 98.56 160 ARG B C 1
ATOM 4705 O O . ARG B 1 160 ? 7.656 -11.141 -23.766 1 98.56 160 ARG B O 1
ATOM 4712 N N . PRO B 1 161 ? 8.422 -9.086 -24.109 1 96.94 161 PRO B N 1
ATOM 4713 C CA . PRO B 1 161 ? 7.098 -8.484 -24.328 1 96.94 161 PRO B CA 1
ATOM 4714 C C . PRO B 1 161 ? 6.344 -9.125 -25.484 1 96.94 161 PRO B C 1
ATOM 4716 O O . PRO B 1 161 ? 5.117 -9.008 -25.578 1 96.94 161 PRO B O 1
ATOM 4719 N N . ASN B 1 162 ? 7.023 -9.875 -26.375 1 96.19 162 ASN B N 1
ATOM 4720 C CA . ASN B 1 162 ? 6.355 -10.453 -27.531 1 96.19 162 ASN B CA 1
ATOM 4721 C C . ASN B 1 162 ? 6.125 -11.945 -27.359 1 96.19 162 ASN B C 1
ATOM 4723 O O . ASN B 1 162 ? 5.594 -12.609 -28.266 1 96.19 162 ASN B O 1
ATOM 4727 N N . ALA B 1 163 ? 6.508 -12.445 -26.188 1 97.06 163 ALA B N 1
ATOM 4728 C CA . ALA B 1 163 ? 6.422 -13.891 -25.969 1 97.06 163 ALA B CA 1
ATOM 4729 C C . ALA B 1 163 ? 4.969 -14.352 -25.906 1 97.06 163 ALA B C 1
ATOM 4731 O O . ALA B 1 163 ? 4.125 -13.664 -25.312 1 97.06 163 ALA B O 1
ATOM 4732 N N . LYS B 1 164 ? 4.703 -15.469 -26.547 1 98.06 164 LYS B N 1
ATOM 4733 C CA . LYS B 1 164 ? 3.402 -16.125 -26.422 1 98.06 164 LYS B CA 1
ATOM 4734 C C . LYS B 1 164 ? 3.332 -16.969 -25.156 1 98.06 164 LYS B C 1
ATOM 4736 O O . LYS B 1 164 ? 3.338 -18.203 -25.219 1 98.06 164 LYS B O 1
ATOM 4741 N N . ILE B 1 165 ? 3.211 -16.312 -24.062 1 98.31 165 ILE B N 1
ATOM 4742 C CA . ILE B 1 165 ? 3.188 -16.969 -22.75 1 98.31 165 ILE B CA 1
ATOM 4743 C C . ILE B 1 165 ? 1.934 -16.547 -21.984 1 98.31 165 ILE B C 1
ATOM 4745 O O . ILE B 1 165 ? 1.526 -15.391 -22.047 1 98.31 165 ILE B O 1
ATOM 4749 N N . LEU B 1 166 ? 1.248 -17.5 -21.375 1 98.12 166 LEU B N 1
ATOM 4750 C CA . LEU B 1 166 ? 0.118 -17.266 -20.484 1 98.12 166 LEU B CA 1
ATOM 4751 C C . LEU B 1 166 ? 0.415 -17.797 -19.094 1 98.12 166 LEU B C 1
ATOM 4753 O O . LEU B 1 166 ? 0.661 -18.984 -18.906 1 98.12 166 LEU B O 1
ATOM 4757 N N . ASN B 1 167 ? 0.437 -16.875 -18.109 1 97.75 167 ASN B N 1
ATOM 4758 C CA . ASN B 1 167 ? 0.604 -17.234 -16.703 1 97.75 167 ASN B CA 1
ATOM 4759 C C . ASN B 1 167 ? -0.737 -17.531 -16.047 1 97.75 167 ASN B C 1
ATOM 4761 O O . ASN B 1 167 ? -1.693 -16.766 -16.203 1 97.75 167 ASN B O 1
ATOM 4765 N N . ILE B 1 168 ? -0.782 -18.656 -15.312 1 94.62 168 ILE B N 1
ATOM 4766 C CA . ILE B 1 168 ? -2.068 -19.094 -14.781 1 94.62 168 ILE B CA 1
ATOM 4767 C C . ILE B 1 168 ? -1.889 -19.609 -13.359 1 94.62 168 ILE B C 1
ATOM 4769 O O . ILE B 1 168 ? -0.765 -19.859 -12.922 1 94.62 168 ILE B O 1
ATOM 4773 N N . CYS B 1 169 ? -2.908 -19.656 -12.664 1 92.12 169 CYS B N 1
ATOM 4774 C CA . CYS B 1 169 ? -2.973 -20.203 -11.312 1 92.12 169 CYS B CA 1
ATOM 4775 C C . CYS B 1 169 ? -4.262 -20.984 -11.109 1 92.12 169 CYS B C 1
ATOM 4777 O O . CYS B 1 169 ? -5.324 -20.594 -11.586 1 92.12 169 CYS B O 1
ATOM 4779 N N . ASP B 1 170 ? -4.215 -22.062 -10.391 1 88.06 170 ASP B N 1
ATOM 4780 C CA . ASP B 1 170 ? -5.379 -22.922 -10.242 1 88.06 170 ASP B CA 1
ATOM 4781 C C . ASP B 1 170 ? -6.137 -22.609 -8.953 1 88.06 170 ASP B C 1
ATOM 4783 O O . ASP B 1 170 ? -7.227 -23.141 -8.727 1 88.06 170 ASP B O 1
ATOM 4787 N N . MET B 1 171 ? -5.594 -21.75 -8.203 1 89.81 171 MET B N 1
ATOM 4788 C CA . MET B 1 171 ? -6.203 -21.5 -6.895 1 89.81 171 MET B CA 1
ATOM 4789 C C . MET B 1 171 ? -7.637 -21.016 -7.051 1 89.81 171 MET B C 1
ATOM 4791 O O . MET B 1 171 ? -8.547 -21.531 -6.41 1 89.81 171 MET B O 1
ATOM 4795 N N . PRO B 1 172 ? -7.91 -20.016 -7.859 1 92.5 172 PRO B N 1
ATOM 4796 C CA . PRO B 1 172 ? -9.305 -19.594 -8.008 1 92.5 172 PRO B CA 1
ATOM 4797 C C . PRO B 1 172 ? -10.219 -20.703 -8.484 1 92.5 172 PRO B C 1
ATOM 4799 O O . PRO B 1 172 ? -11.391 -20.75 -8.109 1 92.5 172 PRO B O 1
ATOM 4802 N N . ILE B 1 173 ? -9.68 -21.609 -9.289 1 90.75 173 ILE B N 1
ATOM 4803 C CA . ILE B 1 173 ? -10.469 -22.719 -9.812 1 90.75 173 ILE B CA 1
ATOM 4804 C C . ILE B 1 173 ? -10.859 -23.656 -8.664 1 90.75 173 ILE B C 1
ATOM 4806 O O . ILE B 1 173 ? -12 -24.109 -8.594 1 90.75 173 ILE B O 1
ATOM 4810 N N . GLY B 1 174 ? -9.836 -23.891 -7.812 1 90.81 174 GLY B N 1
ATOM 4811 C CA . GLY B 1 174 ? -10.133 -24.688 -6.633 1 90.81 174 GLY B CA 1
ATOM 4812 C C . GLY B 1 174 ? -11.195 -24.062 -5.742 1 90.81 174 GLY B C 1
ATOM 4813 O O . GLY B 1 174 ? -12.078 -24.766 -5.246 1 90.81 174 GLY B O 1
ATOM 4814 N N . ILE B 1 175 ? -11.141 -22.812 -5.523 1 94.94 175 ILE B N 1
ATOM 4815 C CA . ILE B 1 175 ? -12.094 -22.109 -4.676 1 94.94 175 ILE B CA 1
ATOM 4816 C C . ILE B 1 175 ? -13.469 -22.109 -5.332 1 94.94 175 ILE B C 1
ATOM 4818 O O . ILE B 1 175 ? -14.484 -22.328 -4.66 1 94.94 175 ILE B O 1
ATOM 4822 N N . GLU B 1 176 ? -13.531 -21.922 -6.641 1 95.56 176 GLU B N 1
ATOM 4823 C CA . GLU B 1 176 ? -14.805 -21.969 -7.363 1 95.56 176 GLU B CA 1
ATOM 4824 C C . GLU B 1 176 ? -15.453 -23.344 -7.262 1 95.56 176 GLU B C 1
ATOM 4826 O O . GLU B 1 176 ? -16.688 -23.453 -7.207 1 95.56 176 GLU B O 1
ATOM 4831 N N . GLY B 1 177 ? -14.602 -24.406 -7.344 1 93.19 177 GLY B N 1
ATOM 4832 C CA . GLY B 1 177 ? -15.141 -25.75 -7.117 1 93.19 177 GLY B CA 1
ATOM 4833 C C . GLY B 1 177 ? -15.852 -25.875 -5.785 1 93.19 177 GLY B C 1
ATOM 4834 O O . GLY B 1 177 ? -16.922 -26.484 -5.703 1 93.19 177 GLY B O 1
ATOM 4835 N N 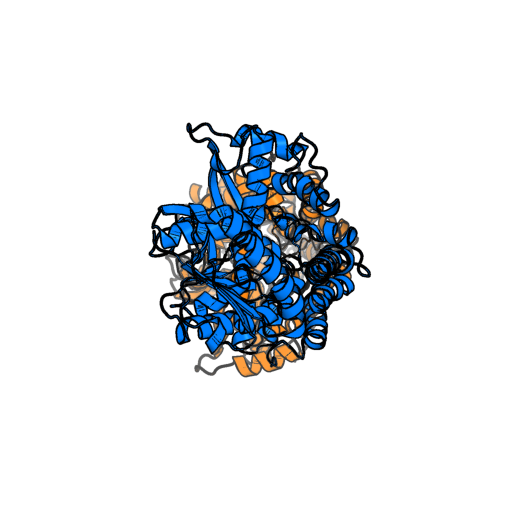. ARG B 1 178 ? -15.242 -25.312 -4.777 1 94.56 178 ARG B N 1
ATOM 4836 C CA . ARG B 1 178 ? -15.836 -25.359 -3.445 1 94.56 178 ARG B CA 1
ATOM 4837 C C . ARG B 1 178 ? -17.094 -24.5 -3.383 1 94.56 178 ARG B C 1
ATOM 4839 O O . ARG B 1 178 ? -18.062 -24.859 -2.723 1 94.56 178 ARG B O 1
ATOM 4846 N N . MET B 1 179 ? -17.094 -23.359 -4.023 1 96.75 179 MET B N 1
ATOM 4847 C CA . MET B 1 179 ? -18.281 -22.516 -4.102 1 96.75 179 MET B CA 1
ATOM 4848 C C . MET B 1 179 ? -19.438 -23.266 -4.742 1 96.75 179 MET B C 1
ATOM 4850 O O . MET B 1 179 ? -20.578 -23.203 -4.266 1 96.75 179 MET B O 1
ATOM 4854 N N . ALA B 1 180 ? -19.109 -23.922 -5.848 1 96.19 180 ALA B N 1
ATOM 4855 C CA . ALA B 1 180 ? -20.141 -24.688 -6.535 1 96.19 180 ALA B CA 1
ATOM 4856 C C . ALA B 1 180 ? -20.766 -25.734 -5.598 1 96.19 180 ALA B C 1
ATOM 4858 O O . ALA B 1 180 ? -21.984 -25.875 -5.547 1 96.19 180 ALA B O 1
ATOM 4859 N N . GLN B 1 181 ? -19.922 -26.406 -4.836 1 94.94 181 GLN B N 1
ATOM 4860 C CA . GLN B 1 181 ? -20.406 -27.406 -3.887 1 94.94 181 GLN B CA 1
ATOM 4861 C C . GLN B 1 181 ? -21.297 -26.766 -2.826 1 94.94 181 GLN B C 1
ATOM 4863 O O . GLN B 1 181 ? -22.328 -27.328 -2.455 1 94.94 181 GLN B O 1
ATOM 4868 N N . ILE B 1 182 ? -20.906 -25.672 -2.34 1 96 182 ILE B N 1
ATOM 4869 C CA . ILE B 1 182 ? -21.609 -24.969 -1.283 1 96 182 ILE B CA 1
ATOM 4870 C C . ILE B 1 182 ? -23.016 -24.609 -1.759 1 96 182 ILE B C 1
ATOM 4872 O O . ILE B 1 182 ? -23.984 -24.703 -0.996 1 96 182 ILE B O 1
ATOM 4876 N N . VAL B 1 183 ? -23.172 -24.266 -3.02 1 96.12 183 VAL B N 1
ATOM 4877 C CA . VAL B 1 183 ? -24.469 -23.797 -3.504 1 96.12 183 VAL B CA 1
ATOM 4878 C C . VAL B 1 183 ? -25.188 -24.938 -4.219 1 96.12 183 VAL B C 1
ATOM 4880 O O . VAL B 1 183 ? -26.234 -24.719 -4.844 1 96.12 183 VAL B O 1
ATOM 4883 N N . GLY B 1 184 ? -24.625 -26.094 -4.293 1 94.12 184 GLY B N 1
ATOM 4884 C CA . GLY B 1 184 ? -25.312 -27.281 -4.758 1 94.12 184 GLY B CA 1
ATOM 4885 C C . GLY B 1 184 ? -25.203 -27.484 -6.258 1 94.12 184 GLY B C 1
ATOM 4886 O O . GLY B 1 184 ? -26.078 -28.109 -6.867 1 94.12 184 GLY B O 1
ATOM 4887 N N . LEU B 1 185 ? -24.234 -26.922 -6.824 1 95.56 185 LEU B N 1
ATOM 4888 C CA . LEU B 1 185 ? -24 -27.141 -8.25 1 95.56 185 LEU B CA 1
ATOM 4889 C C . LEU B 1 185 ? -23.078 -28.344 -8.477 1 95.56 185 LEU B C 1
ATOM 4891 O O . LEU B 1 185 ? -22.328 -28.719 -7.574 1 95.56 185 LEU B O 1
ATOM 4895 N N . LYS B 1 186 ? -23.156 -28.922 -9.664 1 92.62 186 LYS B N 1
ATOM 4896 C CA . LYS B 1 186 ? -22.375 -30.109 -9.992 1 92.62 186 LYS B CA 1
ATOM 4897 C C . LYS B 1 186 ? -20.891 -29.75 -10.133 1 92.62 186 LYS B C 1
ATOM 4899 O O . LYS B 1 186 ? -20.016 -30.547 -9.766 1 92.62 186 LYS B O 1
ATOM 4904 N N . ASP B 1 187 ? -20.609 -28.656 -10.727 1 92.12 187 ASP B N 1
ATOM 4905 C CA . ASP B 1 187 ? -19.234 -28.203 -10.883 1 92.12 187 ASP B CA 1
ATOM 4906 C C . ASP B 1 187 ? -19.172 -26.703 -11.164 1 92.12 187 ASP B C 1
ATOM 4908 O O . ASP B 1 187 ? -20.219 -26.062 -11.383 1 92.12 187 ASP B O 1
ATOM 4912 N N . ARG B 1 188 ? -17.969 -26.188 -11.164 1 93.06 188 ARG B N 1
ATOM 4913 C CA . ARG B 1 188 ? -17.75 -24.75 -11.289 1 93.06 188 ARG B CA 1
ATOM 4914 C C . ARG B 1 188 ? -18.141 -24.25 -12.672 1 93.06 188 ARG B C 1
ATOM 4916 O O . ARG B 1 188 ? -18.375 -23.047 -12.867 1 93.06 188 ARG B O 1
ATOM 4923 N N . LYS B 1 189 ? -18.172 -25.094 -13.688 1 91.69 189 LYS B N 1
ATOM 4924 C CA . LYS B 1 189 ? -18.516 -24.703 -15.055 1 91.69 189 LYS B CA 1
ATOM 4925 C C . LYS B 1 189 ? -19.984 -24.312 -15.164 1 91.69 189 LYS B C 1
ATOM 4927 O O . LYS B 1 189 ? -20.391 -23.703 -16.156 1 91.69 189 LYS B O 1
ATOM 4932 N N . GLN B 1 190 ? -20.734 -24.578 -14.109 1 95.62 190 GLN B N 1
ATOM 4933 C CA . GLN B 1 190 ? -22.141 -24.172 -14.062 1 95.62 190 GLN B CA 1
ATOM 4934 C C . GLN B 1 190 ? -22.297 -22.766 -13.492 1 95.62 190 GLN B C 1
ATOM 4936 O O . GLN B 1 190 ? -23.406 -22.312 -13.227 1 95.62 190 GLN B O 1
ATOM 4941 N N . MET B 1 191 ? -21.172 -22.141 -13.273 1 96.31 191 MET B N 1
ATOM 4942 C CA . MET B 1 191 ? -21.172 -20.766 -12.766 1 96.31 191 MET B CA 1
ATOM 4943 C C . MET B 1 191 ? -20.516 -19.812 -13.758 1 96.31 191 MET B C 1
ATOM 4945 O O . MET B 1 191 ? -19.641 -20.219 -14.523 1 96.31 191 MET B O 1
ATOM 4949 N N . ARG B 1 192 ? -20.938 -18.625 -13.82 1 96 192 ARG B N 1
ATOM 4950 C CA . ARG B 1 192 ? -20.25 -17.484 -14.414 1 96 192 ARG B CA 1
ATOM 4951 C C . ARG B 1 192 ? -19.828 -16.484 -13.352 1 96 192 ARG B C 1
ATOM 4953 O O . ARG B 1 192 ? -20.641 -16.109 -12.492 1 96 192 ARG B O 1
ATOM 4960 N N . VAL B 1 193 ? -18.562 -16.094 -13.43 1 97.25 193 VAL B N 1
ATOM 4961 C CA . VAL B 1 193 ? -18.078 -15.297 -12.297 1 97.25 193 VAL B CA 1
ATOM 4962 C C . VAL B 1 193 ? -17.469 -14 -12.805 1 97.25 193 VAL B C 1
ATOM 4964 O O . VAL B 1 193 ? -17.016 -13.922 -13.953 1 97.25 193 VAL B O 1
ATOM 4967 N N . ARG B 1 194 ? -17.531 -12.961 -12.047 1 97.5 194 ARG B N 1
ATOM 4968 C CA . ARG B 1 194 ? -16.672 -11.781 -12.117 1 97.5 194 ARG B CA 1
ATOM 4969 C C . ARG B 1 194 ? -15.641 -11.789 -11 1 97.5 194 ARG B C 1
ATOM 4971 O O . ARG B 1 194 ? -15.961 -12.102 -9.852 1 97.5 194 ARG B O 1
ATOM 4978 N N . TYR B 1 195 ? -14.445 -11.586 -11.375 1 98.12 195 TYR B N 1
ATOM 4979 C CA . TYR B 1 195 ? -13.289 -11.656 -10.5 1 98.12 195 TYR B CA 1
ATOM 4980 C C . TYR B 1 195 ? -12.234 -10.625 -10.891 1 98.12 195 TYR B C 1
ATOM 4982 O O . TYR B 1 195 ? -12.078 -10.312 -12.07 1 98.12 195 TYR B O 1
ATOM 4990 N N . TYR B 1 196 ? -11.594 -9.984 -9.914 1 98.5 196 TYR B N 1
ATOM 4991 C CA . TYR B 1 196 ? -10.43 -9.156 -10.203 1 98.5 196 TYR B CA 1
ATOM 4992 C C . TYR B 1 196 ? -9.391 -9.273 -9.094 1 98.5 196 TYR B C 1
ATOM 4994 O O . TYR B 1 196 ? -9.719 -9.609 -7.957 1 98.5 196 TYR B O 1
ATOM 5002 N N . GLY B 1 197 ? -8.148 -9 -9.445 1 98.25 197 GLY B N 1
ATOM 5003 C CA . GLY B 1 197 ? -7.051 -8.938 -8.5 1 98.25 197 GLY B CA 1
ATOM 5004 C C . GLY B 1 197 ? -5.699 -9.203 -9.133 1 98.25 197 GLY B C 1
ATOM 5005 O O . GLY B 1 197 ? -5.484 -8.883 -10.305 1 98.25 197 GLY B O 1
ATOM 5006 N N . LEU B 1 198 ? -4.785 -9.539 -8.312 1 98.31 198 LEU B N 1
ATOM 5007 C CA . LEU B 1 198 ? -3.484 -10.078 -8.688 1 98.31 198 LEU B CA 1
ATOM 5008 C C . LEU B 1 198 ? -3.414 -11.578 -8.391 1 98.31 198 LEU B C 1
ATOM 5010 O O . LEU B 1 198 ? -4.332 -12.141 -7.793 1 98.31 198 LEU B O 1
ATOM 5014 N N . ASN B 1 199 ? -2.402 -12.219 -8.836 1 97.44 199 ASN B N 1
ATOM 5015 C CA . ASN B 1 199 ? -2.246 -13.633 -8.492 1 97.44 199 ASN B CA 1
ATOM 5016 C C . ASN B 1 199 ? -2.18 -13.836 -6.98 1 97.44 199 ASN B C 1
ATOM 5018 O O . ASN B 1 199 ? -1.42 -13.148 -6.289 1 97.44 199 ASN B O 1
ATOM 5022 N N . HIS B 1 200 ? -3.018 -14.766 -6.445 1 94.5 200 HIS B N 1
ATOM 5023 C CA . HIS B 1 200 ? -3.107 -15.055 -5.016 1 94.5 200 HIS B CA 1
ATOM 5024 C C . HIS B 1 200 ? -3.562 -13.828 -4.234 1 94.5 200 HIS B C 1
ATOM 5026 O O . HIS B 1 200 ? -3.172 -13.641 -3.078 1 94.5 200 HIS B O 1
ATOM 5032 N N . PHE B 1 201 ? -4.238 -12.969 -4.879 1 95.88 201 PHE B N 1
ATOM 5033 C CA . PHE B 1 201 ? -4.578 -11.664 -4.336 1 95.88 201 PHE B CA 1
ATOM 5034 C C . PHE B 1 201 ? -5.793 -11.078 -5.051 1 95.88 201 PHE B C 1
ATOM 5036 O O . PHE B 1 201 ? -5.656 -10.172 -5.879 1 95.88 201 PHE B O 1
ATOM 5043 N N . GLY B 1 202 ? -7.031 -11.641 -4.797 1 97.75 202 GLY B N 1
ATOM 5044 C CA . GLY B 1 202 ? -8.172 -11.141 -5.547 1 97.75 202 GLY B CA 1
ATOM 5045 C C . GLY B 1 202 ? -9.5 -11.445 -4.887 1 97.75 202 GLY B C 1
ATOM 5046 O O . GLY B 1 202 ? -9.539 -12.016 -3.791 1 97.75 202 GLY B O 1
ATOM 5047 N N . TRP B 1 203 ? -10.648 -11 -5.562 1 98.56 203 TRP B N 1
ATOM 5048 C CA . TRP B 1 203 ? -12.008 -11.086 -5.031 1 98.56 203 TRP B CA 1
ATOM 5049 C C . TRP B 1 203 ? -13 -11.422 -6.137 1 98.56 203 TRP B C 1
ATOM 5051 O O . TRP B 1 203 ? -12.922 -10.883 -7.242 1 98.56 203 TRP B O 1
ATOM 5061 N N . TRP B 1 204 ? -13.914 -12.344 -5.84 1 98.62 204 TRP B N 1
ATOM 5062 C CA . TRP B 1 204 ? -15.102 -12.469 -6.668 1 98.62 204 TRP B CA 1
ATOM 5063 C C . TRP B 1 204 ? -16.141 -11.406 -6.309 1 98.62 204 TRP B C 1
ATOM 5065 O O . TRP B 1 204 ? -16.406 -11.164 -5.129 1 98.62 204 TRP B O 1
ATOM 5075 N N . THR B 1 205 ? -16.734 -10.758 -7.312 1 98.12 205 THR B N 1
ATOM 5076 C CA . THR B 1 205 ? -17.719 -9.711 -7.062 1 98.12 205 THR B CA 1
ATOM 5077 C C . THR B 1 205 ? -19.094 -10.125 -7.578 1 98.12 205 THR B C 1
ATOM 5079 O O . THR B 1 205 ? -20.109 -9.523 -7.211 1 98.12 205 THR B O 1
ATOM 5082 N N . SER B 1 206 ? -19.125 -11.062 -8.469 1 97.88 206 SER B N 1
ATOM 5083 C CA . SER B 1 206 ? -20.375 -11.617 -8.992 1 97.88 206 SER B CA 1
ATOM 5084 C C . SER B 1 206 ? -20.219 -13.102 -9.336 1 97.88 206 SER B C 1
ATOM 5086 O O . SER B 1 206 ? -19.203 -13.516 -9.867 1 97.88 206 SER B O 1
ATOM 5088 N N . ILE B 1 207 ? -21.172 -13.906 -8.938 1 98.38 207 ILE B N 1
ATOM 5089 C CA . ILE B 1 207 ? -21.281 -15.328 -9.25 1 98.38 207 ILE B CA 1
ATOM 5090 C C . ILE B 1 207 ? -22.719 -15.672 -9.578 1 98.38 207 ILE B C 1
ATOM 5092 O O . ILE B 1 207 ? -23.625 -15.438 -8.766 1 98.38 207 ILE B O 1
ATOM 5096 N N . GLU B 1 208 ? -22.922 -16.125 -10.719 1 98.06 208 GLU B N 1
ATOM 5097 C CA . GLU B 1 208 ? -24.266 -16.516 -11.148 1 98.06 208 GLU B CA 1
ATOM 5098 C C . GLU B 1 208 ? -24.266 -17.922 -11.75 1 98.06 208 GLU B C 1
ATOM 5100 O O . GLU B 1 208 ? -23.234 -18.391 -12.227 1 98.06 208 GLU B O 1
ATOM 5105 N N . ASP B 1 209 ? -25.375 -18.531 -11.672 1 97.5 209 ASP B N 1
ATOM 5106 C CA . ASP B 1 209 ? -25.516 -19.781 -12.414 1 97.5 209 ASP B CA 1
ATOM 5107 C C . ASP B 1 209 ? -25.797 -19.516 -13.891 1 97.5 209 ASP B C 1
ATOM 5109 O O . ASP B 1 209 ? -25.859 -18.359 -14.32 1 97.5 209 ASP B O 1
ATOM 5113 N N . LEU B 1 210 ? -25.953 -20.578 -14.711 1 95.38 210 LEU B N 1
ATOM 5114 C CA . LEU B 1 210 ? -26.094 -20.438 -16.156 1 95.38 210 LEU B CA 1
ATOM 5115 C C . LEU B 1 210 ? -27.438 -19.844 -16.531 1 95.38 210 LEU B C 1
ATOM 5117 O O . LEU B 1 210 ? -27.625 -19.344 -17.641 1 95.38 210 LEU B O 1
ATOM 5121 N N . ASP B 1 211 ? -28.375 -19.859 -15.641 1 96.69 211 ASP B N 1
ATOM 5122 C CA . ASP B 1 211 ? -29.703 -19.297 -15.883 1 96.69 211 ASP B CA 1
ATOM 5123 C C . ASP B 1 211 ? -29.766 -17.844 -15.469 1 96.69 211 ASP B C 1
ATOM 5125 O O . ASP B 1 211 ? -30.797 -17.188 -15.609 1 96.69 211 ASP B O 1
ATOM 5129 N N . GLY B 1 212 ? -28.719 -17.359 -14.859 1 96.88 212 GLY B N 1
ATOM 5130 C CA . GLY B 1 212 ? -28.641 -15.945 -14.5 1 96.88 212 GLY B CA 1
ATOM 5131 C C . GLY B 1 212 ? -29.031 -15.672 -13.062 1 96.88 212 GLY B C 1
ATOM 5132 O O . GLY B 1 212 ? -29.172 -14.516 -12.664 1 96.88 212 GLY B O 1
ATOM 5133 N N . ASN B 1 213 ? -29.234 -16.719 -12.328 1 97.94 213 ASN B N 1
ATOM 5134 C CA . ASN B 1 213 ? -29.531 -16.531 -10.914 1 97.94 213 ASN B CA 1
ATOM 5135 C C . ASN B 1 213 ? -28.297 -16.125 -10.117 1 97.94 213 ASN B C 1
ATOM 5137 O O . ASN B 1 213 ? -27.234 -16.75 -10.25 1 97.94 213 ASN B O 1
ATOM 5141 N N . ASP B 1 214 ? -28.516 -15.141 -9.328 1 98.25 214 ASP B N 1
ATOM 5142 C CA . ASP B 1 214 ? -27.438 -14.648 -8.484 1 98.25 214 ASP B CA 1
ATOM 5143 C C . ASP B 1 214 ? -27.172 -15.594 -7.316 1 98.25 214 ASP B C 1
ATOM 5145 O O . ASP B 1 214 ? -28.078 -15.875 -6.523 1 98.25 214 ASP B O 1
ATOM 5149 N N . LEU B 1 215 ? -25.938 -15.977 -7.156 1 98.5 215 LEU B N 1
ATOM 5150 C CA . LEU B 1 215 ? -25.578 -16.938 -6.125 1 98.5 215 LEU B CA 1
ATOM 5151 C C . LEU B 1 215 ? -24.859 -16.266 -4.965 1 98.5 215 LEU B C 1
ATOM 5153 O O . LEU B 1 215 ? -24.625 -16.891 -3.93 1 98.5 215 LEU B O 1
ATOM 5157 N N . MET B 1 216 ? -24.594 -15.016 -5.055 1 98.44 216 MET B N 1
ATOM 5158 C CA . MET B 1 216 ? -23.75 -14.297 -4.102 1 98.44 216 MET B CA 1
ATOM 5159 C C . MET B 1 216 ? -24.391 -14.273 -2.719 1 98.44 216 MET B C 1
ATOM 5161 O O . MET B 1 216 ? -23.719 -14.5 -1.713 1 98.44 216 MET B O 1
ATOM 5165 N N . PRO B 1 217 ? -25.703 -13.969 -2.648 1 98.12 217 PRO B N 1
ATOM 5166 C CA . PRO B 1 217 ? -26.281 -13.898 -1.306 1 98.12 217 PRO B CA 1
ATOM 5167 C C . PRO B 1 217 ? -26.109 -15.195 -0.516 1 98.12 217 PRO B C 1
ATOM 5169 O O . PRO B 1 217 ? -25.703 -15.156 0.649 1 98.12 217 PRO B O 1
ATOM 5172 N N . LYS B 1 218 ? -26.328 -16.281 -1.161 1 97.56 218 LYS B N 1
ATOM 5173 C CA . LYS B 1 218 ? -26.172 -17.578 -0.507 1 97.56 218 LYS B CA 1
ATOM 5174 C C . LYS B 1 218 ? -24.719 -17.844 -0.142 1 97.56 218 LYS B C 1
ATOM 5176 O O . LYS B 1 218 ? -24.422 -18.328 0.953 1 97.56 218 LYS B O 1
ATOM 5181 N N . LEU B 1 219 ? -23.828 -17.562 -0.998 1 98.31 219 LEU B N 1
ATOM 5182 C CA . LEU B 1 219 ? -22.406 -17.781 -0.776 1 98.31 219 LEU B CA 1
ATOM 5183 C C . LEU B 1 219 ? -21.891 -16.891 0.358 1 98.31 219 LEU B C 1
ATOM 5185 O O . LEU B 1 219 ? -21.141 -17.359 1.22 1 98.31 219 LEU B O 1
ATOM 5189 N N . ARG B 1 220 ? -22.266 -15.648 0.329 1 98 220 ARG B N 1
ATOM 5190 C CA . ARG B 1 220 ? -21.812 -14.711 1.351 1 98 220 ARG B CA 1
ATOM 5191 C C . ARG B 1 220 ? -22.266 -15.148 2.738 1 98 220 ARG B C 1
ATOM 5193 O O . ARG B 1 220 ? -21.5 -15.094 3.697 1 98 220 ARG B O 1
ATOM 5200 N N . GLU B 1 221 ? -23.5 -15.539 2.842 1 97.69 221 GLU B N 1
ATOM 5201 C CA . GLU B 1 221 ? -24.031 -16 4.121 1 97.69 221 GLU B CA 1
ATOM 5202 C C . GLU B 1 221 ? -23.281 -17.234 4.621 1 97.69 221 GLU B C 1
ATOM 5204 O O . GLU B 1 221 ? -22.922 -17.297 5.797 1 97.69 221 GLU B O 1
ATOM 5209 N N . TYR B 1 222 ? -23.062 -18.172 3.783 1 97.75 222 TYR B N 1
ATOM 5210 C CA . TYR B 1 222 ? -22.391 -19.406 4.152 1 97.75 222 TYR B CA 1
ATOM 5211 C C . TYR B 1 222 ? -20.938 -19.156 4.535 1 97.75 222 TYR B C 1
ATOM 5213 O O . TYR B 1 222 ? -20.469 -19.625 5.574 1 97.75 222 TYR B O 1
ATOM 5221 N N . VAL B 1 223 ? -20.219 -18.438 3.744 1 97.31 223 VAL B N 1
ATOM 5222 C CA . VAL B 1 223 ? -18.797 -18.234 3.924 1 97.31 223 VAL B CA 1
ATOM 5223 C C . VAL B 1 223 ? -18.547 -17.406 5.184 1 97.31 223 VAL B C 1
ATOM 5225 O O . VAL B 1 223 ? -17.547 -17.609 5.887 1 97.31 223 VAL B O 1
ATOM 5228 N N . ALA B 1 224 ? -19.469 -16.5 5.477 1 97.38 224 ALA B N 1
ATOM 5229 C CA . ALA B 1 224 ? -19.344 -15.703 6.691 1 97.38 224 ALA B CA 1
ATOM 5230 C C . ALA B 1 224 ? -19.328 -16.578 7.934 1 97.38 224 ALA B C 1
ATOM 5232 O O . ALA B 1 224 ? -18.734 -16.219 8.953 1 97.38 224 ALA B O 1
ATOM 5233 N N . LYS B 1 225 ? -19.922 -17.766 7.84 1 96.56 225 LYS B N 1
ATOM 5234 C CA . LYS B 1 225 ? -20.062 -18.641 9 1 96.56 225 LYS B CA 1
ATOM 5235 C C . LYS B 1 225 ? -19.031 -19.766 8.953 1 96.56 225 LYS B C 1
ATOM 5237 O O . LYS B 1 225 ? -18.484 -20.172 9.984 1 96.56 225 LYS B O 1
ATOM 5242 N N . TYR B 1 226 ? -18.703 -20.281 7.688 1 95.56 226 TYR B N 1
ATOM 5243 C CA . TYR B 1 226 ? -17.984 -21.547 7.617 1 95.56 226 TYR B CA 1
ATOM 5244 C C . TYR B 1 226 ? -16.766 -21.438 6.719 1 95.56 226 TYR B C 1
ATOM 5246 O O . TYR B 1 226 ? -15.992 -22.391 6.582 1 95.56 226 TYR B O 1
ATOM 5254 N N . GLY B 1 227 ? -16.516 -20.297 6.152 1 96.81 227 GLY B N 1
ATOM 5255 C CA . GLY B 1 227 ? -15.5 -20.219 5.117 1 96.81 227 GLY B CA 1
ATOM 5256 C C . GLY B 1 227 ? -15.82 -21.078 3.906 1 96.81 227 GLY B C 1
ATOM 5257 O O . GLY B 1 227 ? -16.984 -21.375 3.633 1 96.81 227 GLY B O 1
ATOM 5258 N N . TYR B 1 228 ? -14.828 -21.406 3.098 1 96.38 228 TYR B N 1
ATOM 5259 C CA . TYR B 1 228 ? -15.031 -22.219 1.9 1 96.38 228 TYR B CA 1
ATOM 5260 C C . TYR B 1 228 ? -14.977 -23.703 2.232 1 96.38 228 TYR B C 1
ATOM 5262 O O . TYR B 1 228 ? -14.344 -24.484 1.517 1 96.38 228 TYR B O 1
ATOM 5270 N N . VAL B 1 229 ? -15.516 -24.094 3.336 1 94.12 229 VAL B N 1
ATOM 5271 C CA . VAL B 1 229 ? -15.609 -25.5 3.729 1 94.12 229 VAL B CA 1
ATOM 5272 C C . VAL B 1 229 ? -16.984 -26.047 3.359 1 94.12 229 VAL B C 1
ATOM 5274 O O . VAL B 1 229 ? -17.953 -25.859 4.098 1 94.12 229 VAL B O 1
ATOM 5277 N N . PRO B 1 230 ? -16.984 -26.797 2.305 1 90.25 230 PRO B N 1
ATOM 5278 C CA . PRO B 1 230 ? -18.297 -27.312 1.882 1 90.25 230 PRO B CA 1
ATOM 5279 C C . PRO B 1 230 ? -18.922 -28.25 2.914 1 90.25 230 PRO B C 1
ATOM 5281 O O . PRO B 1 230 ? -18.203 -28.828 3.744 1 90.25 230 PRO B O 1
ATOM 5284 N N . PRO B 1 231 ? -20.297 -28.406 2.908 1 82.5 231 PRO B N 1
ATOM 5285 C CA . PRO B 1 231 ? -20.984 -29.281 3.859 1 82.5 231 PRO B CA 1
ATOM 5286 C C . PRO B 1 231 ? -20.578 -30.734 3.734 1 82.5 231 PRO B C 1
ATOM 5288 O O . PRO B 1 231 ? -20.531 -31.453 4.738 1 82.5 231 PRO B O 1
ATOM 5291 N N . SER B 1 232 ? -20.422 -31.172 2.619 1 72.25 232 SER B N 1
ATOM 5292 C CA . SER B 1 232 ? -20.047 -32.562 2.449 1 72.25 232 SER B CA 1
ATOM 5293 C C . SER B 1 232 ? -18.547 -32.781 2.68 1 72.25 232 SER B C 1
ATOM 5295 O O . SER B 1 232 ? -17.734 -31.938 2.283 1 72.25 232 SER B O 1
ATOM 5297 N N . ASN B 1 233 ? -18.219 -33.594 3.637 1 60.09 233 ASN B N 1
ATOM 5298 C CA . ASN B 1 233 ? -16.859 -33.906 4.074 1 60.09 233 ASN B CA 1
ATOM 5299 C C . ASN B 1 233 ? -15.969 -34.312 2.904 1 60.09 233 ASN B C 1
ATOM 5301 O O . ASN B 1 233 ? -16.375 -35.094 2.055 1 60.09 233 ASN B O 1
ATOM 5305 N N . ASP B 1 234 ? -15.023 -33.438 2.646 1 62.22 234 ASP B N 1
ATOM 5306 C CA . ASP B 1 234 ? -13.984 -33.844 1.71 1 62.22 234 ASP B CA 1
ATOM 5307 C C . ASP B 1 234 ? -12.805 -34.469 2.447 1 62.22 234 ASP B C 1
ATOM 5309 O O . ASP B 1 234 ? -11.969 -33.781 3.006 1 62.22 234 ASP B O 1
ATOM 5313 N N . PRO B 1 235 ? -12.828 -35.844 2.637 1 57.84 235 PRO B N 1
ATOM 5314 C CA . PRO B 1 235 ? -11.797 -36.5 3.43 1 57.84 235 PRO B CA 1
ATOM 5315 C C . PRO B 1 235 ? -10.391 -36.312 2.875 1 57.84 235 PRO B C 1
ATOM 5317 O O . PRO B 1 235 ? -9.406 -36.531 3.572 1 57.84 235 PRO B O 1
ATOM 5320 N N . HIS B 1 236 ? -10.242 -35.688 1.763 1 61.19 236 HIS B N 1
ATOM 5321 C CA . HIS B 1 236 ? -8.93 -35.688 1.115 1 61.19 236 HIS B CA 1
ATOM 5322 C C . HIS B 1 236 ? -8.219 -34.375 1.308 1 61.19 236 HIS B C 1
ATOM 5324 O O . HIS B 1 236 ? -7.039 -34.219 0.98 1 61.19 236 HIS B O 1
ATOM 5330 N N . THR B 1 237 ? -8.906 -33.625 1.991 1 69.19 237 THR B N 1
ATOM 5331 C CA . THR B 1 237 ? -8.266 -32.312 2.158 1 69.19 237 THR B CA 1
ATOM 5332 C C . THR B 1 237 ? -7.363 -32.312 3.389 1 69.19 237 THR B C 1
ATOM 5334 O O . THR B 1 237 ? -7.793 -32.688 4.48 1 69.19 237 THR B O 1
ATOM 5337 N N . GLU B 1 238 ? -6.07 -31.875 3.133 1 69.94 238 GLU B N 1
ATOM 5338 C CA . GLU B 1 238 ? -5.113 -31.766 4.23 1 69.94 238 GLU B CA 1
ATOM 5339 C C . GLU B 1 238 ? -5.602 -30.766 5.289 1 69.94 238 GLU B C 1
ATOM 5341 O O . GLU B 1 238 ? -6.281 -29.797 4.965 1 69.94 238 GLU B O 1
ATOM 5346 N N . ALA B 1 239 ? -5.242 -31.031 6.527 1 70.56 239 ALA B N 1
ATOM 5347 C CA . ALA B 1 239 ? -5.668 -30.234 7.664 1 70.56 239 ALA B CA 1
ATOM 5348 C C . ALA B 1 239 ? -5.301 -28.766 7.465 1 70.56 239 ALA B C 1
ATOM 5350 O O . ALA B 1 239 ? -6.102 -27.859 7.746 1 70.56 239 ALA B O 1
ATOM 5351 N N . SER B 1 240 ? -4.125 -28.484 6.883 1 73.56 240 SER B N 1
ATOM 5352 C CA . SER B 1 240 ? -3.65 -27.109 6.68 1 73.56 240 SER B CA 1
ATOM 5353 C C . SER B 1 240 ? -4.52 -26.359 5.676 1 73.56 240 SER B C 1
ATOM 5355 O O . SER B 1 240 ? -4.793 -25.172 5.844 1 73.56 240 SER B O 1
ATOM 5357 N N . TRP B 1 241 ? -4.98 -27.047 4.773 1 76.81 241 TRP B N 1
ATOM 5358 C CA . TRP B 1 241 ? -5.836 -26.422 3.77 1 76.81 241 TRP B CA 1
ATOM 5359 C C . TRP B 1 241 ? -7.234 -26.188 4.32 1 76.81 241 TRP B C 1
ATOM 5361 O O . TRP B 1 241 ? -7.867 -25.172 4.004 1 76.81 241 TRP B O 1
ATOM 5371 N N . ASN B 1 242 ? -7.652 -27.062 5.102 1 79.62 242 ASN B N 1
ATOM 5372 C CA . ASN B 1 242 ? -8.945 -26.859 5.738 1 79.62 242 ASN B CA 1
ATOM 5373 C C . ASN B 1 242 ? -8.953 -25.594 6.59 1 79.62 242 ASN B C 1
ATOM 5375 O O . ASN B 1 242 ? -9.938 -24.844 6.609 1 79.62 242 ASN B O 1
ATOM 5379 N N . ASP B 1 243 ? -7.871 -25.422 7.254 1 85 243 ASP B N 1
ATOM 5380 C CA . ASP B 1 243 ? -7.73 -24.219 8.055 1 85 243 ASP B CA 1
ATOM 5381 C C . ASP B 1 243 ? -7.75 -22.969 7.176 1 85 243 ASP B C 1
ATOM 5383 O O . ASP B 1 243 ? -8.367 -21.953 7.527 1 85 243 ASP B O 1
ATOM 5387 N N . THR B 1 244 ? -7.102 -23.062 6.086 1 87.38 244 THR B N 1
ATOM 5388 C CA . THR B 1 244 ? -7.027 -21.953 5.145 1 87.38 244 THR B CA 1
ATOM 5389 C C . THR B 1 244 ? -8.406 -21.641 4.582 1 87.38 244 THR B C 1
ATOM 5391 O O . THR B 1 244 ? -8.797 -20.469 4.508 1 87.38 244 THR B O 1
ATOM 5394 N N . PHE B 1 245 ? -9.156 -22.656 4.254 1 92.25 245 PHE B N 1
ATOM 5395 C CA . PHE B 1 245 ? -10.484 -22.453 3.689 1 92.25 245 PHE B CA 1
ATOM 5396 C C . PHE B 1 245 ? -11.445 -21.922 4.746 1 92.25 245 PHE B C 1
ATOM 5398 O O . PHE B 1 245 ? -12.305 -21.078 4.449 1 92.25 245 PHE B O 1
ATOM 5405 N 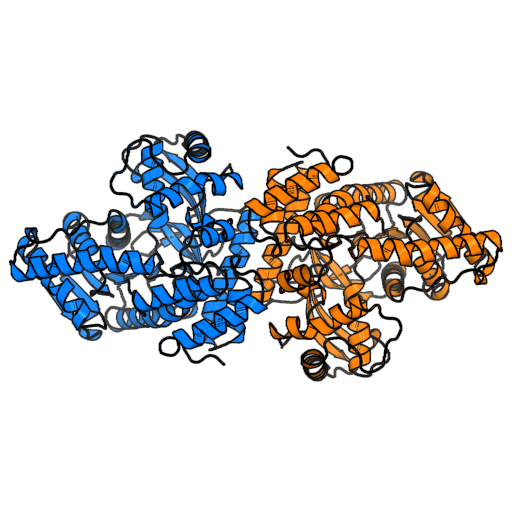N . ALA B 1 246 ? -11.258 -22.406 5.949 1 92.69 246 ALA B N 1
ATOM 5406 C CA . ALA B 1 246 ? -12.094 -21.922 7.043 1 92.69 246 ALA B CA 1
ATOM 5407 C C . ALA B 1 246 ? -11.773 -20.453 7.363 1 92.69 246 ALA B C 1
ATOM 5409 O O . ALA B 1 246 ? -12.664 -19.688 7.703 1 92.69 246 ALA B O 1
ATOM 5410 N N . LYS B 1 247 ? -10.523 -20.109 7.211 1 95 247 LYS B N 1
ATOM 5411 C CA . LYS B 1 247 ? -10.039 -18.766 7.547 1 95 247 LYS B CA 1
ATOM 5412 C C . LYS B 1 247 ? -10.609 -17.719 6.59 1 95 247 LYS B C 1
ATOM 5414 O O . LYS B 1 247 ? -10.602 -16.531 6.887 1 95 247 LYS B O 1
ATOM 5419 N N . ALA B 1 248 ? -11.211 -18.172 5.504 1 95.75 248 ALA B N 1
ATOM 5420 C CA . ALA B 1 248 ? -11.82 -17.266 4.539 1 95.75 248 ALA B CA 1
ATOM 5421 C C . ALA B 1 248 ? -12.938 -16.453 5.18 1 95.75 248 ALA B C 1
ATOM 5423 O O . ALA B 1 248 ? -13.227 -15.328 4.746 1 95.75 248 ALA B O 1
ATOM 5424 N N . LYS B 1 249 ? -13.562 -16.984 6.227 1 96.88 249 LYS B N 1
ATOM 5425 C CA . LYS B 1 249 ? -14.617 -16.266 6.922 1 96.88 249 LYS B CA 1
ATOM 5426 C C . LYS B 1 249 ? -14.094 -14.961 7.52 1 96.88 249 LYS B C 1
ATOM 5428 O O . LYS B 1 249 ? -14.75 -13.922 7.434 1 96.88 249 LYS B O 1
ATOM 5433 N N . ASP B 1 250 ? -12.883 -15.008 8.109 1 96.94 250 ASP B N 1
ATOM 5434 C CA . ASP B 1 250 ? -12.281 -13.828 8.711 1 96.94 250 ASP B CA 1
ATOM 5435 C C . ASP B 1 250 ? -11.891 -12.805 7.645 1 96.94 250 ASP B C 1
ATOM 5437 O O . ASP B 1 250 ? -12.055 -11.602 7.844 1 96.94 250 ASP B O 1
ATOM 5441 N N . VAL B 1 251 ? -11.375 -13.273 6.555 1 97.38 251 VAL B N 1
ATOM 5442 C CA . VAL B 1 251 ? -10.961 -12.391 5.469 1 97.38 251 VAL B CA 1
ATOM 5443 C C . VAL B 1 251 ? -12.188 -11.703 4.871 1 97.38 251 VAL B C 1
ATOM 5445 O O . VAL B 1 251 ? -12.164 -10.5 4.598 1 97.38 251 VAL B O 1
ATOM 5448 N N . GLN B 1 252 ? -13.25 -12.469 4.695 1 97.81 252 GLN B N 1
ATOM 5449 C CA . GLN B 1 252 ? -14.469 -11.938 4.098 1 97.81 252 GLN B CA 1
ATOM 5450 C C . GLN B 1 252 ? -15.086 -10.859 4.98 1 97.81 252 GLN B C 1
ATOM 5452 O O . GLN B 1 252 ? -15.703 -9.914 4.473 1 97.81 252 GLN B O 1
ATOM 5457 N N . ALA B 1 253 ? -14.875 -10.961 6.25 1 97.31 253 ALA B N 1
ATOM 5458 C CA . ALA B 1 253 ? -15.461 -10.008 7.191 1 97.31 253 ALA B CA 1
ATOM 5459 C C . ALA B 1 253 ? -15.008 -8.586 6.891 1 97.31 253 ALA B C 1
ATOM 5461 O O . ALA B 1 253 ? -15.727 -7.625 7.188 1 97.31 253 ALA B O 1
ATOM 5462 N N . LEU B 1 254 ? -13.906 -8.383 6.25 1 96.88 254 LEU B N 1
ATOM 5463 C CA . LEU B 1 254 ? -13.375 -7.066 5.934 1 96.88 254 LEU B CA 1
ATOM 5464 C C . LEU B 1 254 ? -14.102 -6.453 4.742 1 96.88 254 LEU B C 1
ATOM 5466 O O . LEU B 1 254 ? -14.102 -5.234 4.566 1 96.88 254 LEU B O 1
ATOM 5470 N N . ASP B 1 255 ? -14.609 -7.316 3.898 1 95.69 255 ASP B N 1
ATOM 5471 C CA . ASP B 1 255 ? -15.43 -6.895 2.766 1 95.69 255 ASP B CA 1
ATOM 5472 C C . ASP B 1 255 ? -16.547 -7.902 2.488 1 95.69 255 ASP B C 1
ATOM 5474 O O . ASP B 1 255 ? -16.453 -8.695 1.546 1 95.69 255 ASP B O 1
ATOM 5478 N N . PRO B 1 256 ? -17.594 -7.73 3.145 1 95.38 256 PRO B N 1
ATOM 5479 C CA . PRO B 1 256 ? -18.625 -8.766 3.123 1 95.38 256 PRO B CA 1
ATOM 5480 C C . PRO B 1 256 ? -19.344 -8.852 1.783 1 95.38 256 PRO B C 1
ATOM 5482 O O . PRO B 1 256 ? -20.094 -9.805 1.535 1 95.38 256 PRO B O 1
ATOM 5485 N N . GLN B 1 257 ? -19.172 -7.898 0.939 1 94.81 257 GLN B N 1
ATOM 5486 C CA . GLN B 1 257 ? -19.875 -7.875 -0.337 1 94.81 257 GLN B CA 1
ATOM 5487 C C . GLN B 1 257 ? -19.156 -8.719 -1.383 1 94.81 257 GLN B C 1
ATOM 5489 O O . GLN B 1 257 ? -19.688 -8.984 -2.455 1 94.81 257 GLN B O 1
ATOM 5494 N N . THR B 1 258 ? -17.953 -9.219 -1.039 1 97.44 258 THR B N 1
ATOM 5495 C CA . THR B 1 258 ? -17.156 -9.969 -1.991 1 97.44 258 THR B CA 1
ATOM 5496 C C . THR B 1 258 ? -16.812 -11.352 -1.438 1 97.44 258 THR B C 1
ATOM 5498 O O . THR B 1 258 ? -17.109 -11.648 -0.278 1 97.44 258 THR B O 1
ATOM 5501 N N . MET B 1 259 ? -16.312 -12.203 -2.287 1 98.31 259 MET B N 1
ATOM 5502 C CA . MET B 1 259 ? -15.688 -13.461 -1.902 1 98.31 259 MET B CA 1
ATOM 5503 C C . MET B 1 259 ? -14.172 -13.391 -2.094 1 98.31 259 MET B C 1
ATOM 5505 O O . MET B 1 259 ? -13.695 -13.273 -3.223 1 98.31 259 MET B O 1
ATOM 5509 N N . PRO B 1 260 ? -13.461 -13.523 -1.009 1 98.25 260 PRO B N 1
ATOM 5510 C CA . PRO B 1 260 ? -12.023 -13.289 -1.106 1 98.25 260 PRO B CA 1
ATOM 5511 C C . PRO B 1 260 ? -11.242 -14.539 -1.501 1 98.25 260 PRO B C 1
ATOM 5513 O O . PRO B 1 260 ? -11.664 -15.656 -1.188 1 98.25 260 PRO B O 1
ATOM 5516 N N . ASN B 1 261 ? -10.133 -14.32 -2.205 1 97.44 261 ASN B N 1
ATOM 5517 C CA . ASN B 1 261 ? -9.117 -15.359 -2.33 1 97.44 261 ASN B CA 1
ATOM 5518 C C . ASN B 1 261 ? -8.555 -15.766 -0.97 1 97.44 261 ASN B C 1
ATOM 5520 O O . ASN B 1 261 ? -8.352 -14.922 -0.1 1 97.44 261 ASN B O 1
ATOM 5524 N N . THR B 1 262 ? -8.227 -17 -0.745 1 95.88 262 THR B N 1
ATOM 5525 C CA . THR B 1 262 ? -7.832 -17.5 0.564 1 95.88 262 THR B CA 1
ATOM 5526 C C . THR B 1 262 ? -6.438 -17.016 0.943 1 95.88 262 THR B C 1
ATOM 5528 O O . THR B 1 262 ? -6.121 -16.875 2.127 1 95.88 262 THR B O 1
ATOM 5531 N N . TYR B 1 263 ? -5.609 -16.688 -0.019 1 95.94 263 TYR B N 1
ATOM 5532 C CA . TYR B 1 263 ? -4.242 -16.25 0.254 1 95.94 263 TYR B CA 1
ATOM 5533 C C . TYR B 1 263 ? -4.219 -14.867 0.888 1 95.94 263 TYR B C 1
ATOM 5535 O O . TYR B 1 263 ? -3.205 -14.461 1.457 1 95.94 263 TYR B O 1
ATOM 5543 N N . LEU B 1 264 ? -5.332 -14.18 0.851 1 97.56 264 LEU B N 1
ATOM 5544 C CA . LEU B 1 264 ? -5.398 -12.859 1.479 1 97.56 264 LEU B CA 1
ATOM 5545 C C . LEU B 1 264 ? -5.188 -12.969 2.986 1 97.56 264 LEU B C 1
ATOM 5547 O O . LEU B 1 264 ? -4.887 -11.977 3.648 1 97.56 264 LEU B O 1
ATOM 5551 N N . LYS B 1 265 ? -5.332 -14.164 3.549 1 96.75 265 LYS B N 1
ATOM 5552 C CA . LYS B 1 265 ? -5.082 -14.344 4.977 1 96.75 265 LYS B CA 1
ATOM 5553 C C . LYS B 1 265 ? -3.641 -13.984 5.328 1 96.75 265 LYS B C 1
ATOM 5555 O O . LYS B 1 265 ? -3.371 -13.484 6.426 1 96.75 265 LYS B O 1
ATOM 5560 N N . TYR B 1 266 ? -2.689 -14.219 4.41 1 96.62 266 TYR B N 1
ATOM 5561 C CA . TYR B 1 266 ? -1.282 -13.938 4.668 1 96.62 266 TYR B CA 1
ATOM 5562 C C . TYR B 1 266 ? -1.039 -12.438 4.785 1 96.62 266 TYR B C 1
ATOM 5564 O O . TYR B 1 266 ? -0.18 -12 5.551 1 96.62 266 TYR B O 1
ATOM 5572 N N . TYR B 1 267 ? -1.794 -11.68 4.047 1 96.94 267 TYR B N 1
ATOM 5573 C CA . TYR B 1 267 ? -1.587 -10.234 3.99 1 96.94 267 TYR B CA 1
ATOM 5574 C C . TYR B 1 267 ? -2.391 -9.523 5.07 1 96.94 267 TYR B C 1
ATOM 5576 O O . TYR B 1 267 ? -1.959 -8.5 5.602 1 96.94 267 TYR B O 1
ATOM 5584 N N . LEU B 1 268 ? -3.557 -10.07 5.402 1 98 268 LEU B N 1
ATOM 5585 C CA . LEU B 1 268 ? -4.469 -9.375 6.305 1 98 268 LEU B CA 1
ATOM 5586 C C . LEU B 1 268 ? -4.344 -9.914 7.723 1 98 268 LEU B C 1
ATOM 5588 O O . LEU B 1 268 ? -4.738 -9.25 8.68 1 98 268 LEU B O 1
ATOM 5592 N N . PHE B 1 269 ? -3.771 -11.141 7.883 1 97.56 269 PHE B N 1
ATOM 5593 C CA . PHE B 1 269 ? -3.588 -11.758 9.188 1 97.56 269 PHE B CA 1
ATOM 5594 C C . PHE B 1 269 ? -2.219 -12.422 9.289 1 97.56 269 PHE B C 1
ATOM 5596 O O . PHE B 1 269 ? -2.117 -13.594 9.664 1 97.56 269 PHE B O 1
ATOM 5603 N N . PRO B 1 270 ? -1.158 -11.68 8.945 1 96.81 270 PRO B N 1
ATOM 5604 C CA . PRO B 1 270 ? 0.17 -12.297 9 1 96.81 270 PRO B CA 1
ATOM 5605 C C . PRO B 1 270 ? 0.579 -12.711 10.406 1 96.81 270 PRO B C 1
ATOM 5607 O O . PRO B 1 270 ? 1.285 -13.703 10.586 1 96.81 270 PRO B O 1
ATOM 5610 N N . ASP B 1 271 ? 0.175 -11.922 11.391 1 95.5 271 ASP B N 1
ATOM 5611 C CA . ASP B 1 271 ? 0.51 -12.242 12.773 1 95.5 271 ASP B CA 1
ATOM 5612 C C . ASP B 1 271 ? -0.098 -13.578 13.195 1 95.5 271 ASP B C 1
ATOM 5614 O O . ASP B 1 271 ? 0.545 -14.375 13.883 1 95.5 271 ASP B O 1
ATOM 5618 N N . TYR B 1 272 ? -1.334 -13.812 12.797 1 95.56 272 TYR B N 1
ATOM 5619 C CA . TYR B 1 272 ? -1.98 -15.102 13.047 1 95.56 272 TYR B CA 1
ATOM 5620 C C . TYR B 1 272 ? -1.189 -16.234 12.406 1 95.56 272 TYR B C 1
ATOM 5622 O O . TYR B 1 272 ? -0.968 -17.281 13.039 1 95.56 272 TYR B O 1
ATOM 5630 N N . VAL B 1 273 ? -0.765 -16.078 11.156 1 95.19 273 VAL B N 1
ATOM 5631 C CA . VAL B 1 273 ? -0.037 -17.094 10.422 1 95.19 273 VAL B CA 1
ATOM 5632 C C . VAL B 1 273 ? 1.287 -17.406 11.125 1 95.19 273 VAL B C 1
ATOM 5634 O O . VAL B 1 273 ? 1.658 -18.562 11.297 1 95.19 273 VAL B O 1
ATOM 5637 N N . VAL B 1 274 ? 1.975 -16.344 11.523 1 96.38 274 VAL B N 1
ATOM 5638 C CA . VAL B 1 274 ? 3.252 -16.516 12.203 1 96.38 274 VAL B CA 1
ATOM 5639 C C . VAL B 1 274 ? 3.039 -17.266 13.516 1 96.38 274 VAL B C 1
ATOM 5641 O O . VAL B 1 274 ? 3.781 -18.203 13.836 1 96.38 274 VAL B O 1
ATOM 5644 N N . ALA B 1 275 ? 2.018 -16.906 14.234 1 95.31 275 ALA B N 1
ATOM 5645 C CA . ALA B 1 275 ? 1.738 -17.5 15.539 1 95.31 275 ALA B CA 1
ATOM 5646 C C . ALA B 1 275 ? 1.411 -18.984 15.406 1 95.31 275 ALA B C 1
ATOM 5648 O O . ALA B 1 275 ? 1.635 -19.766 16.328 1 95.31 275 ALA B O 1
ATOM 5649 N N . HIS B 1 276 ? 0.957 -19.391 14.234 1 92.94 276 HIS B N 1
ATOM 5650 C CA . HIS B 1 276 ? 0.542 -20.781 14.039 1 92.94 276 HIS B CA 1
ATOM 5651 C C . HIS B 1 276 ? 1.536 -21.531 13.164 1 92.94 276 HIS B C 1
ATOM 5653 O O . HIS B 1 276 ? 1.221 -22.594 12.633 1 92.94 276 HIS B O 1
ATOM 5659 N N . SER B 1 277 ? 2.625 -20.938 12.945 1 93.12 277 SER B N 1
ATOM 5660 C CA . SER B 1 277 ? 3.668 -21.578 12.148 1 93.12 277 SER B CA 1
ATOM 5661 C C . SER B 1 277 ? 4.734 -22.203 13.039 1 93.12 277 SER B C 1
ATOM 5663 O O . SER B 1 277 ? 4.941 -21.766 14.18 1 93.12 277 SER B O 1
ATOM 5665 N N . ASN B 1 278 ? 5.363 -23.25 12.555 1 92.38 278 ASN B N 1
ATOM 5666 C CA . ASN B 1 278 ? 6.516 -23.891 13.188 1 92.38 278 ASN B CA 1
ATOM 5667 C C . ASN B 1 278 ? 7.809 -23.594 12.43 1 92.38 278 ASN B C 1
ATOM 5669 O O . ASN B 1 278 ? 8.031 -24.125 11.344 1 92.38 278 ASN B O 1
ATOM 5673 N N . PRO B 1 279 ? 8.648 -22.797 12.984 1 92 279 PRO B N 1
ATOM 5674 C CA . PRO B 1 279 ? 9.867 -22.375 12.273 1 92 279 PRO B CA 1
ATOM 5675 C C . PRO B 1 279 ? 10.805 -23.547 11.977 1 92 279 PRO B C 1
ATOM 5677 O O . PRO B 1 279 ? 11.672 -23.438 11.109 1 92 279 PRO B O 1
ATOM 5680 N N . GLU B 1 280 ? 10.648 -24.625 12.68 1 93.69 280 GLU B N 1
ATOM 5681 C CA . GLU B 1 280 ? 11.539 -25.766 12.5 1 93.69 280 GLU B CA 1
ATOM 5682 C C . GLU B 1 280 ? 10.977 -26.75 11.484 1 93.69 280 GLU B C 1
ATOM 5684 O O . GLU B 1 280 ? 11.703 -27.578 10.953 1 93.69 280 GLU B O 1
ATOM 5689 N N . ARG B 1 281 ? 9.719 -26.797 11.312 1 95 281 ARG B N 1
ATOM 5690 C CA . ARG B 1 281 ? 9.047 -27.688 10.367 1 95 281 ARG B CA 1
ATOM 5691 C C . ARG B 1 281 ? 7.945 -26.938 9.617 1 95 281 ARG B C 1
ATOM 5693 O O . ARG B 1 281 ? 6.812 -26.859 10.094 1 95 281 ARG B O 1
ATOM 5700 N N . THR B 1 282 ? 8.266 -26.547 8.438 1 94.12 282 THR B N 1
ATOM 5701 C CA . THR B 1 282 ? 7.344 -25.734 7.641 1 94.12 282 THR B CA 1
ATOM 5702 C C . THR B 1 282 ? 6.609 -26.625 6.629 1 94.12 282 THR B C 1
ATOM 5704 O O . THR B 1 282 ? 6.777 -27.844 6.621 1 94.12 282 THR B O 1
ATOM 5707 N N . ARG B 1 283 ? 5.723 -25.984 5.836 1 91.81 283 ARG B N 1
ATOM 5708 C CA . ARG B 1 283 ? 4.988 -26.672 4.781 1 91.81 283 ARG B CA 1
ATOM 5709 C C . ARG B 1 283 ? 5.941 -27.328 3.789 1 91.81 283 ARG B C 1
ATOM 5711 O O . ARG B 1 283 ? 5.645 -28.391 3.248 1 91.81 283 ARG B O 1
ATOM 5718 N N . ALA B 1 284 ? 7.066 -26.734 3.553 1 94.69 284 ALA B N 1
ATOM 5719 C CA . ALA B 1 284 ? 8.07 -27.328 2.672 1 94.69 284 ALA B CA 1
ATOM 5720 C C . ALA B 1 284 ? 8.469 -28.719 3.15 1 94.69 284 ALA B C 1
ATOM 5722 O O . ALA B 1 284 ? 8.578 -29.641 2.348 1 94.69 284 ALA B O 1
ATOM 5723 N N . ASN B 1 285 ? 8.664 -28.875 4.383 1 95.19 285 ASN B N 1
ATOM 5724 C CA . ASN B 1 285 ? 9.031 -30.156 4.953 1 95.19 285 ASN B CA 1
ATOM 5725 C C . ASN B 1 285 ? 7.906 -31.172 4.812 1 95.19 285 ASN B C 1
ATOM 5727 O O . ASN B 1 285 ? 8.148 -32.344 4.52 1 95.19 285 ASN B O 1
ATOM 5731 N N . GLU B 1 286 ? 6.723 -30.703 5.004 1 91.06 286 GLU B N 1
ATOM 5732 C CA . GLU B 1 286 ? 5.566 -31.578 4.824 1 91.06 286 GLU B CA 1
ATOM 5733 C C . GLU B 1 286 ? 5.5 -32.094 3.395 1 91.06 286 GLU B C 1
ATOM 5735 O O . GLU B 1 286 ? 5.246 -33.281 3.182 1 91.06 286 GLU B O 1
ATOM 5740 N N . VAL B 1 287 ? 5.73 -31.25 2.5 1 90.31 287 VAL B N 1
ATOM 5741 C CA . VAL B 1 287 ? 5.66 -31.609 1.088 1 90.31 287 VAL B CA 1
ATOM 5742 C C . VAL B 1 287 ? 6.766 -32.594 0.757 1 90.31 287 VAL B C 1
ATOM 5744 O O . VAL B 1 287 ? 6.527 -33.594 0.062 1 90.31 287 VAL B O 1
ATOM 5747 N N . MET B 1 288 ? 7.934 -32.406 1.264 1 94.12 288 MET B N 1
ATOM 5748 C CA . MET B 1 288 ? 9.07 -33.281 1.006 1 94.12 288 MET B CA 1
ATOM 5749 C C . MET B 1 288 ? 8.836 -34.656 1.605 1 94.12 288 MET B C 1
ATOM 5751 O O . MET B 1 288 ? 9.141 -35.688 0.975 1 94.12 288 MET B O 1
ATOM 5755 N N . ASP B 1 289 ? 8.227 -34.656 2.779 1 93.19 289 ASP B N 1
ATOM 5756 C CA . ASP B 1 289 ? 8.078 -35.906 3.525 1 93.19 289 ASP B CA 1
ATOM 5757 C C . ASP B 1 289 ? 6.875 -36.688 3.023 1 93.19 289 ASP B C 1
ATOM 5759 O O . ASP B 1 289 ? 6.766 -37.906 3.287 1 93.19 289 ASP B O 1
ATOM 5763 N N . HIS B 1 290 ? 6.004 -36.062 2.33 1 90.44 290 HIS B N 1
ATOM 5764 C CA . HIS B 1 290 ? 4.781 -36.75 1.932 1 90.44 290 HIS B CA 1
ATOM 5765 C C . HIS B 1 290 ? 4.648 -36.812 0.413 1 90.44 290 HIS B C 1
ATOM 5767 O O . HIS B 1 290 ? 5.148 -37.719 -0.231 1 90.44 290 HIS B O 1
ATOM 5773 N N . ARG B 1 291 ? 4.25 -35.719 -0.145 1 87.62 291 ARG B N 1
ATOM 5774 C CA . ARG B 1 291 ? 3.9 -35.719 -1.562 1 87.62 291 ARG B CA 1
ATOM 5775 C C . ARG B 1 291 ? 5.094 -36.125 -2.42 1 87.62 291 ARG B C 1
ATOM 5777 O O . ARG B 1 291 ? 4.973 -36.969 -3.301 1 87.62 291 ARG B O 1
ATOM 5784 N N . GLU B 1 292 ? 6.199 -35.5 -2.199 1 92.75 292 GLU B N 1
ATOM 5785 C CA . GLU B 1 292 ? 7.367 -35.781 -3.025 1 92.75 292 GLU B CA 1
ATOM 5786 C C . GLU B 1 292 ? 7.809 -37.25 -2.879 1 92.75 292 GLU B C 1
ATOM 5788 O O . GLU B 1 292 ? 8.008 -37.938 -3.875 1 92.75 292 GLU B O 1
ATOM 5793 N N . LYS B 1 293 ? 7.91 -37.688 -1.649 1 93.38 293 LYS B N 1
ATOM 5794 C CA . LYS B 1 293 ? 8.312 -39.062 -1.389 1 93.38 293 LYS B CA 1
ATOM 5795 C C . LYS B 1 293 ? 7.309 -40.062 -1.988 1 93.38 293 LYS B C 1
ATOM 5797 O O . LYS B 1 293 ? 7.703 -41.062 -2.592 1 93.38 293 LYS B O 1
ATOM 5802 N N . ASN B 1 294 ? 6.07 -39.75 -1.857 1 93.62 294 ASN B N 1
ATOM 5803 C CA . ASN B 1 294 ? 5.023 -40.656 -2.332 1 93.62 294 ASN B CA 1
ATOM 5804 C C . ASN B 1 294 ? 5.02 -40.75 -3.855 1 93.62 294 ASN B C 1
ATOM 5806 O O . ASN B 1 294 ? 4.863 -41.844 -4.41 1 93.62 294 ASN B O 1
ATOM 5810 N N . VAL B 1 295 ? 5.191 -39.656 -4.516 1 94.81 295 VAL B N 1
ATOM 5811 C CA . VAL B 1 295 ? 5.156 -39.656 -5.973 1 94.81 295 VAL B CA 1
ATOM 5812 C C . VAL B 1 295 ? 6.363 -40.406 -6.527 1 94.81 295 VAL B C 1
ATOM 5814 O O . VAL B 1 295 ? 6.227 -41.25 -7.426 1 94.81 295 VAL B O 1
ATOM 5817 N N . PHE B 1 296 ? 7.52 -40.219 -6.004 1 96.62 296 PHE B N 1
ATOM 5818 C CA . PHE B 1 296 ? 8.711 -40.906 -6.5 1 96.62 296 PHE B CA 1
ATOM 5819 C C . PHE B 1 296 ? 8.656 -42.375 -6.176 1 96.62 296 PHE B C 1
ATOM 5821 O O . PHE B 1 296 ? 9.094 -43.219 -6.977 1 96.62 296 PHE B O 1
ATOM 5828 N N . SER B 1 297 ? 8.102 -42.656 -4.992 1 96.75 297 SER B N 1
ATOM 5829 C CA . SER B 1 297 ? 7.926 -44.062 -4.648 1 96.75 297 SER B CA 1
ATOM 5830 C C . SER B 1 297 ? 6.965 -44.75 -5.613 1 96.75 297 SER B C 1
ATOM 5832 O O . SER B 1 297 ? 7.223 -45.875 -6.062 1 96.75 297 SER B O 1
ATOM 5834 N N . ALA B 1 298 ? 5.945 -44.094 -5.883 1 96.94 298 ALA B N 1
ATOM 5835 C CA . ALA B 1 298 ? 4.969 -44.625 -6.824 1 96.94 298 ALA B CA 1
ATOM 5836 C C . ALA B 1 298 ? 5.586 -44.812 -8.203 1 96.94 298 ALA B C 1
ATOM 5838 O O . ALA B 1 298 ? 5.344 -45.844 -8.867 1 96.94 298 ALA B O 1
ATOM 5839 N N . CYS B 1 299 ? 6.371 -43.906 -8.625 1 97.5 299 CYS B N 1
ATOM 5840 C CA . CYS B 1 299 ? 7.016 -44 -9.93 1 97.5 299 CYS B CA 1
ATOM 5841 C C . CYS B 1 299 ? 8.008 -45.156 -9.984 1 97.5 299 CYS B C 1
ATOM 5843 O O . CYS B 1 299 ? 8.055 -45.875 -10.969 1 97.5 299 CYS B O 1
ATOM 5845 N N . ARG B 1 300 ? 8.742 -45.312 -8.914 1 97.75 300 ARG B N 1
ATOM 5846 C CA . ARG B 1 300 ? 9.695 -46.406 -8.859 1 97.75 300 ARG B CA 1
ATOM 5847 C C . ARG B 1 300 ? 8.984 -47.75 -8.891 1 97.75 300 ARG B C 1
ATOM 5849 O O . ARG B 1 300 ? 9.461 -48.688 -9.523 1 97.75 300 ARG B O 1
ATOM 5856 N N . ALA B 1 301 ? 7.887 -47.781 -8.203 1 97.88 301 ALA B N 1
ATOM 5857 C CA . ALA B 1 301 ? 7.098 -49 -8.211 1 97.88 301 ALA B CA 1
ATOM 5858 C C . ALA B 1 301 ? 6.586 -49.312 -9.617 1 97.88 301 ALA B C 1
ATOM 5860 O O . ALA B 1 301 ? 6.594 -50.469 -10.039 1 97.88 301 ALA B O 1
ATOM 5861 N N . ILE B 1 302 ? 6.16 -48.375 -10.297 1 98 302 ILE B N 1
ATOM 5862 C CA . ILE B 1 302 ? 5.648 -48.5 -11.656 1 98 302 ILE B CA 1
ATOM 5863 C C . ILE B 1 302 ? 6.762 -49 -12.578 1 98 302 ILE B C 1
ATOM 5865 O O . ILE B 1 302 ? 6.559 -49.906 -13.375 1 98 302 ILE B O 1
ATOM 5869 N N . ILE B 1 303 ? 7.91 -48.469 -12.461 1 97.75 303 ILE B N 1
ATOM 5870 C CA . ILE B 1 303 ? 9.055 -48.812 -13.289 1 97.75 303 ILE B CA 1
ATOM 5871 C C . ILE B 1 303 ? 9.438 -50.281 -13.023 1 97.75 303 ILE B C 1
ATOM 5873 O O . ILE B 1 303 ? 9.625 -51.062 -13.969 1 97.75 303 ILE B O 1
ATOM 5877 N N . ALA B 1 304 ? 9.508 -50.594 -11.75 1 97.88 304 ALA B N 1
ATOM 5878 C CA . ALA B 1 304 ? 9.938 -51.938 -11.352 1 97.88 304 ALA B CA 1
ATOM 5879 C C . ALA B 1 304 ? 8.953 -53 -11.852 1 97.88 304 ALA B C 1
ATOM 5881 O O . ALA B 1 304 ? 9.359 -54.062 -12.297 1 97.88 304 ALA B O 1
ATOM 5882 N N . ALA B 1 305 ? 7.699 -52.688 -11.82 1 97.5 305 ALA B N 1
ATOM 5883 C CA . ALA B 1 305 ? 6.664 -53.656 -12.164 1 97.5 305 ALA B CA 1
ATOM 5884 C C . ALA B 1 305 ? 6.371 -53.625 -13.664 1 97.5 305 ALA B C 1
ATOM 5886 O O . ALA B 1 305 ? 5.816 -54.594 -14.211 1 97.5 305 ALA B O 1
ATOM 5887 N N . GLY B 1 306 ? 6.648 -52.531 -14.281 1 96.56 306 GLY B N 1
ATOM 5888 C CA . GLY B 1 306 ? 6.32 -52.344 -15.688 1 96.56 306 GLY B CA 1
ATOM 5889 C C . GLY B 1 306 ? 4.832 -52.188 -15.938 1 96.56 306 GLY B C 1
ATOM 5890 O O . GLY B 1 306 ? 4.344 -52.5 -17.016 1 96.56 306 GLY B O 1
ATOM 5891 N N . LYS B 1 307 ? 4.145 -51.812 -14.93 1 96.44 307 LYS B N 1
ATOM 5892 C CA . LYS B 1 307 ? 2.705 -51.594 -15.07 1 96.44 307 LYS B CA 1
ATOM 5893 C C . LYS B 1 307 ? 2.24 -50.406 -14.227 1 96.44 307 LYS B C 1
ATOM 5895 O O . LYS B 1 307 ? 2.723 -50.219 -13.109 1 96.44 307 LYS B O 1
ATOM 5900 N N . SER B 1 308 ? 1.373 -49.656 -14.742 1 94.19 308 SER B N 1
ATOM 5901 C CA . SER B 1 308 ? 0.933 -48.375 -14.148 1 94.19 308 SER B CA 1
ATOM 5902 C C . SER B 1 308 ? 0.199 -48.625 -12.836 1 94.19 308 SER B C 1
ATOM 5904 O O . SER B 1 308 ? 0.231 -47.781 -11.938 1 94.19 308 SER B O 1
ATOM 5906 N N . THR B 1 309 ? -0.443 -49.719 -12.609 1 94 309 THR B N 1
ATOM 5907 C CA . THR B 1 309 ? -1.267 -50 -11.438 1 94 309 THR B CA 1
ATOM 5908 C C . THR B 1 309 ? -0.395 -50.281 -10.211 1 94 309 THR B C 1
ATOM 5910 O O . THR B 1 309 ? -0.898 -50.312 -9.086 1 94 309 THR B O 1
ATOM 5913 N N . ALA B 1 310 ? 0.886 -50.375 -10.414 1 92.44 310 ALA B N 1
ATOM 5914 C CA . ALA B 1 310 ? 1.809 -50.688 -9.328 1 92.44 310 ALA B CA 1
ATOM 5915 C C . ALA B 1 310 ? 2.025 -49.469 -8.438 1 92.44 310 ALA B C 1
ATOM 5917 O O . ALA B 1 310 ? 2.537 -49.562 -7.32 1 92.44 310 ALA B O 1
ATOM 5918 N N . GLY B 1 311 ? 1.679 -48.312 -8.922 1 90.81 311 GLY B N 1
ATOM 5919 C CA . GLY B 1 311 ? 1.815 -47.094 -8.156 1 90.81 311 GLY B CA 1
ATOM 5920 C C . GLY B 1 311 ? 0.577 -46.219 -8.203 1 90.81 311 GLY B C 1
ATOM 5921 O O . GLY B 1 311 ? -0.089 -46.125 -9.242 1 90.81 311 GLY B O 1
ATOM 5922 N N . ASP B 1 312 ? 0.332 -45.594 -7.082 1 87.56 312 ASP B N 1
ATOM 5923 C CA . ASP B 1 312 ? -0.832 -44.719 -6.988 1 87.56 312 ASP B CA 1
ATOM 5924 C C . ASP B 1 312 ? -0.472 -43.281 -7.367 1 87.56 312 ASP B C 1
ATOM 5926 O O . ASP B 1 312 ? 0.198 -42.594 -6.602 1 87.56 312 ASP B O 1
ATOM 5930 N N . LEU B 1 313 ? -0.746 -42.969 -8.562 1 87.88 313 LEU B N 1
ATOM 5931 C CA . LEU B 1 313 ? -0.614 -41.625 -9.039 1 87.88 313 LEU B CA 1
ATOM 5932 C C . LEU B 1 313 ? -1.983 -40.969 -9.266 1 87.88 313 LEU B C 1
ATOM 5934 O O . LEU B 1 313 ? -2.885 -41.625 -9.812 1 87.88 313 LEU B O 1
ATOM 5938 N N . GLU B 1 314 ? -2.219 -39.906 -8.586 1 77.06 314 GLU B N 1
ATOM 5939 C CA . GLU B 1 314 ? -3.539 -39.281 -8.656 1 77.06 314 GLU B CA 1
ATOM 5940 C C . GLU B 1 314 ? -3.551 -38.125 -9.633 1 77.06 314 GLU B C 1
ATOM 5942 O O . GLU B 1 314 ? -2.531 -37.469 -9.828 1 77.06 314 GLU B O 1
ATOM 5947 N N . ILE B 1 315 ? -4.742 -38.125 -10.383 1 66.5 315 ILE B N 1
ATOM 5948 C CA . ILE B 1 315 ? -5.031 -36.969 -11.195 1 66.5 315 ILE B CA 1
ATOM 5949 C C . ILE B 1 315 ? -5.32 -35.75 -10.297 1 66.5 315 ILE B C 1
ATOM 5951 O O . ILE B 1 315 ? -6.152 -35.844 -9.391 1 66.5 315 ILE B O 1
ATOM 5955 N N . ASP B 1 316 ? -4.465 -34.781 -10.398 1 59.41 316 ASP B N 1
ATOM 5956 C CA . ASP B 1 316 ? -4.699 -33.594 -9.617 1 59.41 316 ASP B CA 1
ATOM 5957 C C . ASP B 1 316 ? -5.82 -32.75 -10.227 1 59.41 316 ASP B C 1
ATOM 5959 O O . ASP B 1 316 ? -5.84 -32.5 -11.438 1 59.41 316 ASP B O 1
ATOM 5963 N N . GLU B 1 317 ? -6.961 -32.5 -9.484 1 53.75 317 GLU B N 1
ATOM 5964 C CA . GLU B 1 317 ? -8.109 -31.734 -9.93 1 53.75 317 GLU B CA 1
ATOM 5965 C C . GLU B 1 317 ? -7.664 -30.453 -10.625 1 53.75 317 GLU B C 1
ATOM 5967 O O . GLU B 1 317 ? -8.344 -29.953 -11.531 1 53.75 317 GLU B O 1
ATOM 5972 N N . HIS B 1 318 ? -6.449 -29.953 -10.32 1 55 318 HIS B N 1
ATOM 5973 C CA . HIS B 1 318 ? -5.906 -28.688 -10.789 1 55 318 HIS B CA 1
ATOM 5974 C C . HIS B 1 318 ? -5.531 -28.75 -12.266 1 55 318 HIS B C 1
ATOM 5976 O O . HIS B 1 318 ? -5.566 -27.75 -12.969 1 55 318 HIS B O 1
ATOM 5982 N N . ALA B 1 319 ? -5.527 -29.922 -12.719 1 60.59 319 ALA B N 1
ATOM 5983 C CA . ALA B 1 319 ? -4.816 -30.109 -13.977 1 60.59 319 ALA B CA 1
ATOM 5984 C C . ALA B 1 319 ? -5.762 -29.953 -15.164 1 60.59 319 ALA B C 1
ATOM 5986 O O . ALA B 1 319 ? -5.324 -29.641 -16.281 1 60.59 319 ALA B O 1
ATOM 5987 N N . SER B 1 320 ? -7.039 -29.797 -14.805 1 78.5 320 SER B N 1
ATOM 5988 C CA . SER B 1 320 ? -7.941 -29.672 -15.945 1 78.5 320 SER B CA 1
ATOM 5989 C C . SER B 1 320 ? -7.879 -28.281 -16.562 1 78.5 320 SER B C 1
ATOM 5991 O O . SER B 1 320 ? -8.188 -28.094 -17.734 1 78.5 320 SER B O 1
ATOM 5993 N N . TYR B 1 321 ? -7.359 -27.469 -15.773 1 87.31 321 TYR B N 1
ATOM 5994 C CA . TYR B 1 321 ? -7.316 -26.078 -16.203 1 87.31 321 TYR B CA 1
ATOM 5995 C C . TYR B 1 321 ? -6.352 -25.891 -17.375 1 87.31 321 TYR B C 1
ATOM 5997 O O . TYR B 1 321 ? -6.664 -25.188 -18.328 1 87.31 321 TYR B O 1
ATOM 6005 N N . ILE B 1 322 ? -5.219 -26.516 -17.359 1 89.94 322 ILE B N 1
ATOM 6006 C CA . ILE B 1 322 ? -4.203 -26.344 -18.391 1 89.94 322 ILE B CA 1
ATOM 6007 C C . ILE B 1 322 ? -4.688 -26.953 -19.688 1 89.94 322 ILE B C 1
ATOM 6009 O O . ILE B 1 322 ? -4.367 -26.469 -20.781 1 89.94 322 ILE B O 1
ATOM 6013 N N . VAL B 1 323 ? -5.41 -28.047 -19.594 1 91.94 323 VAL B N 1
ATOM 6014 C CA . VAL B 1 323 ? -5.973 -28.672 -20.797 1 91.94 323 VAL B CA 1
ATOM 6015 C C . VAL B 1 323 ? -7.059 -27.781 -21.375 1 91.94 323 VAL B C 1
ATOM 6017 O O . VAL B 1 323 ? -7.164 -27.641 -22.594 1 91.94 323 VAL B O 1
ATOM 6020 N N . ASP B 1 324 ? -7.891 -27.219 -20.469 1 93.19 324 ASP B N 1
ATOM 6021 C CA . ASP B 1 324 ? -8.906 -26.281 -20.922 1 93.19 324 ASP B CA 1
ATOM 6022 C C . ASP B 1 324 ? -8.266 -25.125 -21.703 1 93.19 324 ASP B C 1
ATOM 6024 O O . ASP B 1 324 ? -8.773 -24.719 -22.75 1 93.19 324 ASP B O 1
ATOM 6028 N N . LEU B 1 325 ? -7.195 -24.656 -21.188 1 96 325 LEU B N 1
ATOM 6029 C CA . LEU B 1 325 ? -6.516 -23.516 -21.797 1 96 325 LEU B CA 1
ATOM 6030 C C . LEU B 1 325 ? -5.922 -23.906 -23.141 1 96 325 LEU B C 1
ATOM 6032 O O . LEU B 1 325 ? -6.07 -23.188 -24.125 1 96 325 LEU B O 1
ATOM 6036 N N . ALA B 1 326 ? -5.258 -25.062 -23.219 1 96.5 326 ALA B N 1
ATOM 6037 C CA . ALA B 1 326 ? -4.695 -25.547 -24.484 1 96.5 326 ALA B CA 1
ATOM 6038 C C . ALA B 1 326 ? -5.781 -25.75 -25.531 1 96.5 326 ALA B C 1
ATOM 6040 O O . ALA B 1 326 ? -5.602 -25.391 -26.703 1 96.5 326 ALA B O 1
ATOM 6041 N N . THR B 1 327 ? -6.859 -26.312 -25.078 1 96.38 327 THR B N 1
ATOM 6042 C CA . THR B 1 327 ? -7.977 -26.562 -25.984 1 96.38 327 THR B CA 1
ATOM 6043 C C . THR B 1 327 ? -8.547 -25.25 -26.531 1 96.38 327 THR B C 1
ATOM 6045 O O . THR B 1 327 ? -8.875 -25.156 -27.703 1 96.38 327 THR B O 1
ATOM 6048 N N . ALA B 1 328 ? -8.703 -24.281 -25.609 1 97.19 328 ALA B N 1
ATOM 6049 C CA . ALA B 1 328 ? -9.234 -22.984 -26.016 1 97.19 328 ALA B CA 1
ATOM 6050 C C . ALA B 1 328 ? -8.383 -22.344 -27.109 1 97.19 328 ALA B C 1
ATOM 6052 O O . ALA B 1 328 ? -8.914 -21.812 -28.078 1 97.19 328 ALA B O 1
ATOM 6053 N N . ILE B 1 329 ? -7.102 -22.422 -26.969 1 97.5 329 ILE B N 1
ATOM 6054 C CA . ILE B 1 329 ? -6.18 -21.859 -27.953 1 97.5 329 ILE B CA 1
ATOM 6055 C C . ILE B 1 329 ? -6.199 -22.703 -29.234 1 97.5 329 ILE B C 1
ATOM 6057 O O . ILE B 1 329 ? -6.316 -22.172 -30.328 1 97.5 329 ILE B O 1
ATOM 6061 N N . ALA B 1 330 ? -6.098 -24.031 -29.109 1 97.12 330 ALA B N 1
ATOM 6062 C CA . ALA B 1 330 ? -5.961 -24.969 -30.219 1 97.12 330 ALA B CA 1
ATOM 6063 C C . ALA B 1 330 ? -7.184 -24.922 -31.125 1 97.12 330 ALA B C 1
ATOM 6065 O O . ALA B 1 330 ? -7.062 -25.016 -32.344 1 97.12 330 ALA B O 1
ATOM 6066 N N . PHE B 1 331 ? -8.32 -24.75 -30.531 1 97.19 331 PHE B N 1
ATOM 6067 C CA . PHE B 1 331 ? -9.539 -24.922 -31.312 1 97.19 331 PHE B CA 1
ATOM 6068 C C . PHE B 1 331 ? -10.367 -23.641 -31.312 1 97.19 331 PHE B C 1
ATOM 6070 O O . PHE B 1 331 ? -11.516 -23.656 -31.75 1 97.19 331 PHE B O 1
ATOM 6077 N N . ASN B 1 332 ? -9.82 -22.594 -30.812 1 97.5 332 ASN B N 1
ATOM 6078 C CA . ASN B 1 332 ? -10.43 -21.266 -30.875 1 97.5 332 ASN B CA 1
ATOM 6079 C C . ASN B 1 332 ? -11.82 -21.266 -30.25 1 97.5 332 ASN B C 1
ATOM 6081 O O . ASN B 1 332 ? -12.766 -20.75 -30.828 1 97.5 332 ASN B O 1
ATOM 6085 N N . THR B 1 333 ? -11.977 -21.812 -29.078 1 96.31 333 THR B N 1
ATOM 6086 C CA . THR B 1 333 ? -13.297 -22.047 -28.5 1 96.31 333 THR B CA 1
ATOM 6087 C C . THR B 1 333 ? -13.844 -20.781 -27.859 1 96.31 333 THR B C 1
ATOM 6089 O O . THR B 1 333 ? -15.039 -20.688 -27.578 1 96.31 333 THR B O 1
ATOM 6092 N N . GLN B 1 334 ? -13.047 -19.797 -27.547 1 97 334 GLN B N 1
ATOM 6093 C CA . GLN B 1 334 ? -13.422 -18.547 -26.891 1 97 334 GLN B CA 1
ATOM 6094 C C . GLN B 1 334 ? -13.945 -18.797 -25.484 1 97 334 GLN B C 1
ATOM 6096 O O . GLN B 1 334 ? -14.867 -18.125 -25.031 1 97 334 GLN B O 1
ATOM 6101 N N . GLU B 1 335 ? -13.367 -19.781 -24.844 1 94.94 335 GLU B N 1
ATOM 6102 C CA . GLU B 1 335 ? -13.773 -20.109 -23.484 1 94.94 335 GLU B CA 1
ATOM 6103 C C . GLU B 1 335 ? -13.375 -19 -22.5 1 94.94 335 GLU B C 1
ATOM 6105 O O . GLU B 1 335 ? -12.336 -18.359 -22.672 1 94.94 335 GLU B O 1
ATOM 6110 N N . ARG B 1 336 ? -14.297 -18.766 -21.5 1 95.19 336 ARG B N 1
ATOM 6111 C CA . ARG B 1 336 ? -14.016 -17.797 -20.438 1 95.19 336 ARG B CA 1
ATOM 6112 C C . ARG B 1 336 ? -13.109 -18.406 -19.375 1 95.19 336 ARG B C 1
ATOM 6114 O O . ARG B 1 336 ? -13.414 -19.453 -18.812 1 95.19 336 ARG B O 1
ATOM 6121 N N . MET B 1 337 ? -11.891 -17.766 -19.109 1 95.81 337 MET B N 1
ATOM 6122 C CA . MET B 1 337 ? -10.922 -18.297 -18.156 1 95.81 337 MET B CA 1
ATOM 6123 C C . MET B 1 337 ? -10.266 -17.172 -17.359 1 95.81 337 MET B C 1
ATOM 6125 O O . MET B 1 337 ? -10.156 -16.047 -17.859 1 95.81 337 MET B O 1
ATOM 6129 N N . LEU B 1 338 ? -9.883 -17.453 -16.141 1 96 338 LEU B N 1
ATOM 6130 C CA . LEU B 1 338 ? -9.094 -16.516 -15.352 1 96 338 LEU B CA 1
ATOM 6131 C C . LEU B 1 338 ? -7.617 -16.594 -15.719 1 96 338 LEU B C 1
ATOM 6133 O O . LEU B 1 338 ? -7.016 -17.672 -15.625 1 96 338 LEU B O 1
ATOM 6137 N N . LEU B 1 339 ? -7.035 -15.508 -16.156 1 97.88 339 LEU B N 1
ATOM 6138 C CA . LEU B 1 339 ? -5.637 -15.469 -16.578 1 97.88 339 LEU B CA 1
ATOM 6139 C C . LEU B 1 339 ? -4.934 -14.242 -16.016 1 97.88 339 LEU B C 1
ATOM 6141 O O . LEU B 1 339 ? -5.586 -13.281 -15.594 1 97.88 339 LEU B O 1
ATOM 6145 N N . ILE B 1 340 ? -3.676 -14.273 -15.891 1 98.44 340 ILE B N 1
ATOM 6146 C CA . ILE B 1 340 ? -2.848 -13.125 -15.539 1 98.44 340 ILE B CA 1
ATOM 6147 C C . ILE B 1 340 ? -2.426 -12.383 -16.812 1 98.44 340 ILE B C 1
ATOM 6149 O O . ILE B 1 340 ? -1.672 -12.922 -17.625 1 98.44 340 ILE B O 1
ATOM 6153 N N . VAL B 1 341 ? -2.916 -11.188 -17 1 98.31 341 VAL B N 1
ATOM 6154 C CA . VAL B 1 341 ? -2.719 -10.438 -18.234 1 98.31 341 VAL B CA 1
ATOM 6155 C C . VAL B 1 341 ? -2.402 -8.977 -17.906 1 98.31 341 VAL B C 1
ATOM 6157 O O . VAL B 1 341 ? -2.654 -8.523 -16.797 1 98.31 341 VAL B O 1
ATOM 6160 N N . PRO B 1 342 ? -1.783 -8.273 -18.844 1 98.12 342 PRO B N 1
ATOM 6161 C CA . PRO B 1 342 ? -1.656 -6.836 -18.609 1 98.12 342 PRO B CA 1
ATOM 6162 C C . PRO B 1 342 ? -3.006 -6.148 -18.422 1 98.12 342 PRO B C 1
ATOM 6164 O O . PRO B 1 342 ? -3.961 -6.438 -19.141 1 98.12 342 PRO B O 1
ATOM 6167 N N . ASN B 1 343 ? -3.133 -5.285 -17.469 1 98.44 343 ASN B N 1
ATOM 6168 C CA . ASN B 1 343 ? -4.387 -4.602 -17.172 1 98.44 343 ASN B CA 1
ATOM 6169 C C . ASN B 1 343 ? -4.906 -3.82 -18.375 1 98.44 343 ASN B C 1
ATOM 6171 O O . ASN B 1 343 ? -6.047 -4.012 -18.797 1 98.44 343 ASN B O 1
ATOM 6175 N N . ASN B 1 344 ? -4.051 -2.889 -18.891 1 97.44 344 ASN B N 1
ATOM 6176 C CA . ASN B 1 344 ? -4.363 -2.096 -20.078 1 97.44 344 ASN B CA 1
ATOM 6177 C C . ASN B 1 344 ? -5.785 -1.545 -20.016 1 97.44 344 ASN B C 1
ATOM 6179 O O . ASN B 1 344 ? -6.551 -1.69 -20.969 1 97.44 344 ASN B O 1
ATOM 6183 N N . GLY B 1 345 ? -6.223 -1.161 -18.891 1 97.44 345 GLY B N 1
ATOM 6184 C CA . GLY B 1 345 ? -7.488 -0.46 -18.766 1 97.44 345 GLY B CA 1
ATOM 6185 C C . GLY B 1 345 ? -8.625 -1.358 -18.312 1 97.44 345 GLY B C 1
ATOM 6186 O O . GLY B 1 345 ? -9.727 -0.882 -18.047 1 97.44 345 GLY B O 1
ATOM 6187 N N . ALA B 1 346 ? -8.398 -2.695 -18.188 1 98.38 346 ALA B N 1
ATOM 6188 C CA . ALA B 1 346 ? -9.461 -3.594 -17.734 1 98.38 346 ALA B CA 1
ATOM 6189 C C . ALA B 1 346 ? -9.992 -3.18 -16.375 1 98.38 346 ALA B C 1
ATOM 6191 O O . ALA B 1 346 ? -11.203 -3.186 -16.141 1 98.38 346 ALA B O 1
ATOM 6192 N N . ILE B 1 347 ? -9.125 -3.01 -15.445 1 98.56 347 ILE B N 1
ATOM 6193 C CA . ILE B 1 347 ? -9.43 -2.266 -14.227 1 98.56 347 ILE B CA 1
ATOM 6194 C C . ILE B 1 347 ? -9.133 -0.783 -14.445 1 98.56 347 ILE B C 1
ATOM 6196 O O . ILE B 1 347 ? -7.969 -0.375 -14.484 1 98.56 347 ILE B O 1
ATOM 6200 N N . HIS B 1 348 ? -10.117 -0.02 -14.5 1 97.62 348 HIS B N 1
ATOM 6201 C CA . HIS B 1 348 ? -10.023 1.35 -14.992 1 97.62 348 HIS B CA 1
ATOM 6202 C C . HIS B 1 348 ? -9.125 2.197 -14.102 1 97.62 348 HIS B C 1
ATOM 6204 O O . HIS B 1 348 ? -8.289 2.959 -14.594 1 97.62 348 HIS B O 1
ATOM 6210 N N . ASN B 1 349 ? -9.266 2.16 -12.867 1 97.31 349 ASN B N 1
ATOM 6211 C CA . ASN B 1 349 ? -8.555 3.035 -11.938 1 97.31 349 ASN B CA 1
ATOM 6212 C C . ASN B 1 349 ? -7.324 2.352 -11.359 1 97.31 349 ASN B C 1
ATOM 6214 O O . ASN B 1 349 ? -7.027 2.502 -10.172 1 97.31 349 ASN B O 1
ATOM 6218 N N . PHE B 1 350 ? -6.656 1.556 -12.156 1 97.81 350 PHE B N 1
ATOM 6219 C CA . PHE B 1 350 ? -5.445 0.847 -11.766 1 97.81 350 PHE B CA 1
ATOM 6220 C C . PHE B 1 350 ? -4.359 1.005 -12.828 1 97.81 350 PHE B C 1
ATOM 6222 O O . PHE B 1 350 ? -4.633 1.479 -13.93 1 97.81 350 PHE B O 1
ATOM 6229 N N . ASP B 1 351 ? -3.152 0.676 -12.508 1 96.81 351 ASP B N 1
ATOM 6230 C CA . ASP B 1 351 ? -2.025 0.866 -13.422 1 96.81 351 ASP B CA 1
ATOM 6231 C C . ASP B 1 351 ? -2.221 0.073 -14.711 1 96.81 351 ASP B C 1
ATOM 6233 O O . ASP B 1 351 ? -2.492 -1.13 -14.672 1 96.81 351 ASP B O 1
ATOM 6237 N N . ALA B 1 352 ? -1.953 0.646 -15.805 1 96.62 352 ALA B N 1
ATOM 6238 C CA . ALA B 1 352 ? -2.156 0.002 -17.094 1 96.62 352 ALA B CA 1
ATOM 6239 C C . ALA B 1 352 ? -1.142 -1.117 -17.312 1 96.62 352 ALA B C 1
ATOM 6241 O O . ALA B 1 352 ? -1.439 -2.111 -17.984 1 96.62 352 ALA B O 1
ATOM 6242 N N . ASP B 1 353 ? -0.023 -1.02 -16.719 1 97.06 353 ASP B N 1
ATOM 6243 C CA . ASP B 1 353 ? 1.028 -1.996 -17 1 97.06 353 ASP B CA 1
ATOM 6244 C C . ASP B 1 353 ? 1.119 -3.029 -15.875 1 97.06 353 ASP B C 1
ATOM 6246 O O . ASP B 1 353 ? 2.105 -3.762 -15.773 1 97.06 353 ASP B O 1
ATOM 6250 N N . ALA B 1 354 ? 0.165 -3.008 -15 1 98.38 354 ALA B N 1
ATOM 6251 C CA . ALA B 1 354 ? 0.099 -4.059 -13.992 1 98.38 354 ALA B CA 1
ATOM 6252 C C . ALA B 1 354 ? -0.351 -5.383 -14.602 1 98.38 354 ALA B C 1
ATOM 6254 O O . ALA B 1 354 ? -1.174 -5.402 -15.516 1 98.38 354 ALA B O 1
ATOM 6255 N N . MET B 1 355 ? 0.224 -6.477 -14.172 1 98.75 355 MET B N 1
ATOM 6256 C CA . MET B 1 355 ? -0.298 -7.801 -14.508 1 98.75 355 MET B CA 1
ATOM 6257 C C . MET B 1 355 ? -1.428 -8.195 -13.555 1 98.75 355 MET B C 1
ATOM 6259 O O . MET B 1 355 ? -1.188 -8.492 -12.383 1 98.75 355 MET B O 1
ATOM 6263 N N . VAL B 1 356 ? -2.633 -8.195 -14.047 1 98.81 356 VAL B N 1
ATOM 6264 C CA . VAL B 1 356 ? -3.807 -8.445 -13.219 1 98.81 356 VAL B CA 1
ATOM 6265 C C . VAL B 1 356 ? -4.379 -9.828 -13.547 1 98.81 356 VAL B C 1
ATOM 6267 O O . VAL B 1 356 ? -4.102 -10.391 -14.609 1 98.81 356 VAL B O 1
ATOM 6270 N N . GLU B 1 357 ? -5.039 -10.43 -12.617 1 98.5 357 GLU B N 1
ATOM 6271 C CA . GLU B 1 357 ? -5.773 -11.68 -12.812 1 98.5 357 GLU B CA 1
ATOM 6272 C C . GLU B 1 357 ? -7.27 -11.414 -12.953 1 98.5 357 GLU B C 1
ATOM 6274 O O . GLU B 1 357 ? -7.926 -11.008 -11.992 1 98.5 357 GLU B O 1
ATOM 6279 N N . ILE B 1 358 ? -7.809 -11.633 -14.188 1 98.38 358 ILE B N 1
ATOM 6280 C CA . ILE B 1 358 ? -9.195 -11.305 -14.492 1 98.38 358 ILE B CA 1
ATOM 6281 C C . ILE B 1 358 ? -9.75 -12.305 -15.508 1 98.38 358 ILE B C 1
ATOM 6283 O O . ILE B 1 358 ? -8.992 -13.062 -16.125 1 98.38 358 ILE B O 1
ATOM 6287 N N . PRO B 1 359 ? -11.062 -12.383 -15.641 1 97.62 359 PRO B N 1
ATOM 6288 C CA . PRO B 1 359 ? -11.648 -13.227 -16.672 1 97.62 359 PRO B CA 1
ATOM 6289 C C . PRO B 1 359 ? -11.297 -12.758 -18.094 1 97.62 359 PRO B C 1
ATOM 6291 O O . PRO B 1 359 ? -11.312 -11.555 -18.359 1 97.62 359 PRO B O 1
ATOM 6294 N N . CYS B 1 360 ? -11 -13.711 -18.953 1 98.25 360 CYS B N 1
ATOM 6295 C CA . CYS B 1 360 ? -10.68 -13.461 -20.359 1 98.25 360 CYS B CA 1
ATOM 6296 C C . CYS B 1 360 ? -11.414 -14.445 -21.266 1 98.25 360 CYS B C 1
ATOM 6298 O O . CYS B 1 360 ? -11.773 -15.547 -20.844 1 98.25 360 CYS B O 1
ATOM 6300 N N . LEU B 1 361 ? -11.719 -14.016 -22.422 1 98.25 361 LEU B N 1
ATOM 6301 C CA . LEU B 1 361 ? -12.062 -14.945 -23.484 1 98.25 361 LEU B CA 1
ATOM 6302 C C . LEU B 1 361 ? -10.812 -15.422 -24.219 1 98.25 361 LEU B C 1
ATOM 6304 O O . LEU B 1 361 ? -9.961 -14.617 -24.609 1 98.25 361 LEU B O 1
ATOM 6308 N N . VAL B 1 362 ? -10.711 -16.75 -24.359 1 98.12 362 VAL B N 1
ATOM 6309 C CA . VAL B 1 362 ? -9.453 -17.297 -24.859 1 98.12 362 VAL B CA 1
ATOM 6310 C C . VAL B 1 362 ? -9.695 -18 -26.203 1 98.12 362 VAL B C 1
ATOM 6312 O O . VAL B 1 362 ? -10.523 -18.906 -26.297 1 98.12 362 VAL B O 1
ATOM 6315 N N . GLY B 1 363 ? -8.992 -17.609 -27.234 1 97.5 363 GLY B N 1
ATOM 6316 C CA . GLY B 1 363 ? -8.969 -18.234 -28.547 1 97.5 363 GLY B CA 1
ATOM 6317 C C . GLY B 1 363 ? -7.566 -18.406 -29.094 1 97.5 363 GLY B C 1
ATOM 6318 O O . GLY B 1 363 ? -6.586 -18.359 -28.344 1 97.5 363 GLY B O 1
ATOM 6319 N N . HIS B 1 364 ? -7.492 -18.703 -30.375 1 95.69 364 HIS B N 1
ATOM 6320 C CA . HIS B 1 364 ? -6.215 -19.016 -31 1 95.69 364 HIS B CA 1
ATOM 6321 C C . HIS B 1 364 ? -5.262 -17.828 -30.969 1 95.69 364 HIS B C 1
ATOM 6323 O O . HIS B 1 364 ? -4.047 -18 -31.078 1 95.69 364 HIS B O 1
ATOM 6329 N N . ASN B 1 365 ? -5.84 -16.641 -30.797 1 95.12 365 ASN B N 1
ATOM 6330 C CA . ASN B 1 365 ? -5.008 -15.438 -30.734 1 95.12 365 ASN B CA 1
ATOM 6331 C C . ASN B 1 365 ? -4.621 -15.102 -29.297 1 95.12 365 ASN B C 1
ATOM 6333 O O . ASN B 1 365 ? -3.926 -14.117 -29.062 1 95.12 365 ASN B O 1
ATOM 6337 N N . GLY B 1 366 ? -4.996 -15.93 -28.359 1 96.62 366 GLY B N 1
ATOM 6338 C CA . GLY B 1 366 ? -4.688 -15.664 -26.953 1 96.62 366 GLY B CA 1
ATOM 6339 C C . GLY B 1 366 ? -5.844 -15.039 -26.203 1 96.62 366 GLY B C 1
ATOM 6340 O O . GLY B 1 366 ? -6.992 -15.109 -26.641 1 96.62 366 GLY B O 1
ATOM 6341 N N . PRO B 1 367 ? -5.547 -14.422 -25.078 1 98.12 367 PRO B N 1
ATOM 6342 C CA . PRO B 1 367 ? -6.602 -13.93 -24.203 1 98.12 367 PRO B CA 1
ATOM 6343 C C . PRO B 1 367 ? -7.121 -12.555 -24.609 1 98.12 367 PRO B C 1
ATOM 6345 O O . PRO B 1 367 ? -6.348 -11.703 -25.047 1 98.12 367 PRO B O 1
ATOM 6348 N N . GLU B 1 368 ? -8.375 -12.336 -24.516 1 98.19 368 GLU B N 1
ATOM 6349 C CA . GLU B 1 368 ? -9.07 -11.055 -24.594 1 98.19 368 GLU B CA 1
ATOM 6350 C C . GLU B 1 368 ? -9.703 -10.695 -23.25 1 98.19 368 GLU B C 1
ATOM 6352 O O . GLU B 1 368 ? -10.789 -11.164 -22.922 1 98.19 368 GLU B O 1
ATOM 6357 N N . PRO B 1 369 ? -9.055 -9.812 -22.453 1 98.25 369 PRO B N 1
ATOM 6358 C CA . PRO B 1 369 ? -9.5 -9.516 -21.094 1 98.25 369 PRO B CA 1
ATOM 6359 C C . PRO B 1 369 ? -10.883 -8.852 -21.062 1 98.25 369 PRO B C 1
ATOM 6361 O O . PRO B 1 369 ? -11.18 -8 -21.906 1 98.25 369 PRO B O 1
ATOM 6364 N N . LEU B 1 370 ? -11.688 -9.211 -20.141 1 98.12 370 LEU B N 1
ATOM 6365 C CA . LEU B 1 370 ? -12.969 -8.562 -19.891 1 98.12 370 LEU B CA 1
ATOM 6366 C C . LEU B 1 370 ? -12.797 -7.371 -18.953 1 98.12 370 LEU B C 1
ATOM 6368 O O . LEU B 1 370 ? -11.992 -7.418 -18.016 1 98.12 370 LEU B O 1
ATOM 6372 N N . THR B 1 371 ? -13.617 -6.395 -19.172 1 97.38 371 THR B N 1
ATOM 6373 C CA . THR B 1 371 ? -13.531 -5.188 -18.359 1 97.38 371 THR B CA 1
ATOM 6374 C C . THR B 1 371 ? -14.062 -5.441 -16.953 1 97.38 371 THR B C 1
ATOM 6376 O O . THR B 1 371 ? -15.062 -6.141 -16.781 1 97.38 371 THR B O 1
ATOM 6379 N N . VAL B 1 372 ? -13.422 -4.848 -15.977 1 97 372 VAL B N 1
ATOM 6380 C CA . VAL B 1 372 ? -13.828 -4.934 -14.578 1 97 372 VAL B CA 1
ATOM 6381 C C . VAL B 1 372 ? -14.5 -3.629 -14.156 1 97 372 VAL B C 1
ATOM 6383 O O . VAL B 1 372 ? -15.523 -3.645 -13.461 1 97 372 VAL B O 1
ATOM 6386 N N . GLY B 1 373 ? -14.023 -2.451 -14.656 1 97.31 373 GLY B N 1
ATOM 6387 C CA . GLY B 1 373 ? -14.43 -1.146 -14.172 1 97.31 373 GLY B CA 1
ATOM 6388 C C . GLY B 1 373 ? -13.586 -0.648 -13.016 1 97.31 373 GLY B C 1
ATOM 6389 O O . GLY B 1 373 ? -12.383 -0.92 -12.953 1 97.31 373 GLY B O 1
ATOM 6390 N N . ASP B 1 374 ? -14.18 0.151 -12.133 1 97.5 374 ASP B N 1
ATOM 6391 C CA . ASP B 1 374 ? -13.461 0.68 -10.984 1 97.5 374 ASP B CA 1
ATOM 6392 C C . ASP B 1 374 ? -13.492 -0.305 -9.812 1 97.5 374 ASP B C 1
ATOM 6394 O O . ASP B 1 374 ? -14.484 -1.011 -9.617 1 97.5 374 ASP B O 1
ATOM 6398 N N . ILE B 1 375 ? -12.445 -0.34 -9.094 1 97.81 375 ILE B N 1
ATOM 6399 C CA . ILE B 1 375 ? -12.414 -1.146 -7.875 1 97.81 375 ILE B CA 1
ATOM 6400 C C . ILE B 1 375 ? -12.367 -0.234 -6.652 1 97.81 375 ILE B C 1
ATOM 6402 O O . ILE B 1 375 ? -11.953 0.924 -6.75 1 97.81 375 ILE B O 1
ATOM 6406 N N . PRO B 1 376 ? -12.844 -0.742 -5.48 1 97.56 376 PRO B N 1
ATOM 6407 C CA . PRO B 1 376 ? -12.961 0.088 -4.281 1 97.56 376 PRO B CA 1
ATOM 6408 C C . PRO B 1 376 ? -11.602 0.485 -3.707 1 97.56 376 PRO B C 1
ATOM 6410 O O . PRO B 1 376 ? -10.609 -0.21 -3.93 1 97.56 376 PRO B O 1
ATOM 6413 N N . HIS B 1 377 ? -11.555 1.509 -2.861 1 98.25 377 HIS B N 1
ATOM 6414 C CA . HIS B 1 377 ? -10.344 2.113 -2.312 1 98.25 377 HIS B CA 1
ATOM 6415 C C . HIS B 1 377 ? -9.516 1.088 -1.542 1 98.25 377 HIS B C 1
ATOM 6417 O O . HIS B 1 377 ? -8.289 1.076 -1.64 1 98.25 377 HIS B O 1
ATOM 6423 N N . PHE B 1 378 ? -10.227 0.269 -0.738 1 98.38 378 PHE B N 1
ATOM 6424 C CA . PHE B 1 378 ? -9.508 -0.69 0.097 1 98.38 378 PHE B CA 1
ATOM 6425 C C . PHE B 1 378 ? -8.711 -1.662 -0.761 1 98.38 378 PHE B C 1
ATOM 6427 O O . PHE B 1 378 ? -7.508 -1.834 -0.555 1 98.38 378 PHE B O 1
ATOM 6434 N N . GLN B 1 379 ? -9.375 -2.244 -1.758 1 98.38 379 GLN B N 1
ATOM 6435 C CA . GLN B 1 379 ? -8.734 -3.201 -2.656 1 98.38 379 GLN B CA 1
ATOM 6436 C C . GLN B 1 379 ? -7.656 -2.525 -3.496 1 98.38 379 GLN B C 1
ATOM 6438 O O . GLN B 1 379 ? -6.574 -3.086 -3.693 1 98.38 379 GLN B O 1
ATOM 6443 N N . LYS B 1 380 ? -7.992 -1.379 -3.967 1 98.31 380 LYS B N 1
ATOM 6444 C CA . LYS B 1 380 ? -7.035 -0.646 -4.789 1 98.31 380 LYS B CA 1
ATOM 6445 C C . LYS B 1 380 ? -5.746 -0.37 -4.016 1 98.31 380 LYS B C 1
ATOM 6447 O O . LYS B 1 380 ? -4.648 -0.518 -4.555 1 98.31 380 LYS B O 1
ATOM 6452 N N . GLY B 1 381 ? -5.879 0.126 -2.756 1 98.38 381 GLY B N 1
ATOM 6453 C CA . GLY B 1 381 ? -4.711 0.363 -1.922 1 98.38 381 GLY B CA 1
ATOM 6454 C C . GLY B 1 381 ? -3.861 -0.877 -1.719 1 98.38 381 GLY B C 1
ATOM 6455 O O . GLY B 1 381 ? -2.639 -0.828 -1.861 1 98.38 381 GLY B O 1
ATOM 6456 N N . LEU B 1 382 ? -4.504 -1.987 -1.388 1 98.19 382 LEU B N 1
ATOM 6457 C CA . LEU B 1 382 ? -3.816 -3.258 -1.188 1 98.19 382 LEU B CA 1
ATOM 6458 C C . LEU B 1 382 ? -3.113 -3.701 -2.467 1 98.19 382 LEU B C 1
ATOM 6460 O O . LEU B 1 382 ? -1.935 -4.066 -2.438 1 98.19 382 LEU B O 1
ATOM 6464 N N . MET B 1 383 ? -3.83 -3.629 -3.561 1 98.5 383 MET B N 1
ATOM 6465 C CA . MET B 1 383 ? -3.309 -4.098 -4.84 1 98.5 383 MET B CA 1
ATOM 6466 C C . MET B 1 383 ? -2.145 -3.229 -5.305 1 98.5 383 MET B C 1
ATOM 6468 O O . MET B 1 383 ? -1.167 -3.734 -5.859 1 98.5 383 MET B O 1
ATOM 6472 N N . SER B 1 384 ? -2.246 -1.917 -5.09 1 98.5 384 SER B N 1
ATOM 6473 C CA . SER B 1 384 ? -1.193 -1.008 -5.531 1 98.5 384 SER B CA 1
ATOM 6474 C C . SER B 1 384 ? 0.113 -1.277 -4.789 1 98.5 384 SER B C 1
ATOM 6476 O O . SER B 1 384 ? 1.191 -1.224 -5.383 1 98.5 384 SER B O 1
ATOM 6478 N N . GLN B 1 385 ? -0.011 -1.482 -3.574 1 98.06 385 GLN B N 1
ATOM 6479 C CA . GLN B 1 385 ? 1.17 -1.832 -2.793 1 98.06 385 GLN B CA 1
ATOM 6480 C C . GLN B 1 385 ? 1.779 -3.145 -3.273 1 98.06 385 GLN B C 1
ATOM 6482 O O . GLN B 1 385 ? 2.992 -3.236 -3.471 1 98.06 385 GLN B O 1
ATOM 6487 N N . GLN B 1 386 ? 0.997 -4.129 -3.475 1 98.38 386 GLN B N 1
ATOM 6488 C CA . GLN B 1 386 ? 1.488 -5.449 -3.852 1 98.38 386 GLN B CA 1
ATOM 6489 C C . GLN B 1 386 ? 2.105 -5.43 -5.25 1 98.38 386 GLN B C 1
ATOM 6491 O O . GLN B 1 386 ? 3.156 -6.031 -5.477 1 98.38 386 GLN B O 1
ATOM 6496 N N . VAL B 1 387 ? 1.439 -4.789 -6.184 1 98.5 387 VAL B N 1
ATOM 6497 C CA . VAL B 1 387 ? 1.966 -4.734 -7.547 1 98.5 387 VAL B CA 1
ATOM 6498 C C . VAL B 1 387 ? 3.309 -4.008 -7.551 1 98.5 387 VAL B C 1
ATOM 6500 O O . VAL B 1 387 ? 4.203 -4.344 -8.328 1 98.5 387 VAL B O 1
ATOM 6503 N N . ALA B 1 388 ? 3.443 -2.971 -6.715 1 98.69 388 ALA B N 1
ATOM 6504 C CA . ALA B 1 388 ? 4.719 -2.27 -6.602 1 98.69 388 ALA B CA 1
ATOM 6505 C C . ALA B 1 388 ? 5.82 -3.209 -6.109 1 98.69 388 ALA B C 1
ATOM 6507 O O . ALA B 1 388 ? 6.961 -3.127 -6.566 1 98.69 388 ALA B O 1
ATOM 6508 N N . VAL B 1 389 ? 5.496 -4.055 -5.184 1 98.69 389 VAL B N 1
ATOM 6509 C CA . VAL B 1 389 ? 6.449 -5.043 -4.695 1 98.69 389 VAL B CA 1
ATOM 6510 C C . VAL B 1 389 ? 6.93 -5.918 -5.852 1 98.69 389 VAL B C 1
ATOM 6512 O O . VAL B 1 389 ? 8.133 -6.109 -6.035 1 98.69 389 VAL B O 1
ATOM 6515 N N . GLU B 1 390 ? 5.996 -6.438 -6.609 1 98.62 390 GLU B N 1
ATOM 6516 C CA . GLU B 1 390 ? 6.328 -7.32 -7.723 1 98.62 390 GLU B CA 1
ATOM 6517 C C . GLU B 1 390 ? 7.207 -6.609 -8.75 1 98.62 390 GLU B C 1
ATOM 6519 O O . GLU B 1 390 ? 8.18 -7.184 -9.242 1 98.62 390 GLU B O 1
ATOM 6524 N N . LYS B 1 391 ? 6.855 -5.406 -9.055 1 98.81 391 LYS B N 1
ATOM 6525 C CA . LYS B 1 391 ? 7.637 -4.629 -10.008 1 98.81 391 LYS B CA 1
ATOM 6526 C C . LYS B 1 391 ? 9.047 -4.367 -9.484 1 98.81 391 LYS B C 1
ATOM 6528 O O . LYS B 1 391 ? 10.016 -4.371 -10.25 1 98.81 391 LYS B O 1
ATOM 6533 N N . LEU B 1 392 ? 9.188 -4.066 -8.203 1 98.88 392 LEU B N 1
ATOM 6534 C CA . LEU B 1 392 ? 10.484 -3.801 -7.59 1 98.88 392 LEU B CA 1
ATOM 6535 C C . LEU B 1 392 ? 11.359 -5.051 -7.617 1 98.88 392 LEU B C 1
ATOM 6537 O O . LEU B 1 392 ? 12.578 -4.949 -7.754 1 98.88 392 LEU B O 1
ATOM 6541 N N . VAL B 1 393 ? 10.766 -6.215 -7.449 1 98.88 393 VAL B N 1
ATOM 6542 C CA . VAL B 1 393 ? 11.539 -7.453 -7.508 1 98.88 393 VAL B CA 1
ATOM 6543 C C . VAL B 1 393 ? 12.148 -7.621 -8.898 1 98.88 393 VAL B C 1
ATOM 6545 O O . VAL B 1 393 ? 13.32 -7.973 -9.031 1 98.88 393 VAL B O 1
ATOM 6548 N N . VAL B 1 394 ? 11.344 -7.402 -9.906 1 98.88 394 VAL B N 1
ATOM 6549 C CA . VAL B 1 394 ? 11.844 -7.512 -11.273 1 98.88 394 VAL B CA 1
ATOM 6550 C C . VAL B 1 394 ? 12.906 -6.441 -11.523 1 98.88 394 VAL B C 1
ATOM 6552 O O . VAL B 1 394 ? 13.906 -6.699 -12.195 1 98.88 394 VAL B O 1
ATOM 6555 N N . ASP B 1 395 ? 12.664 -5.137 -10.969 1 98.75 395 ASP B N 1
ATOM 6556 C CA . ASP B 1 395 ? 13.711 -4.113 -11.023 1 98.75 395 ASP B CA 1
ATOM 6557 C C . ASP B 1 395 ? 15.016 -4.629 -10.43 1 98.75 395 ASP B C 1
ATOM 6559 O O . ASP B 1 395 ? 16.094 -4.438 -11.008 1 98.75 395 ASP B O 1
ATOM 6563 N N . ALA B 1 396 ? 14.906 -5.23 -9.273 1 98.81 396 ALA B N 1
ATOM 6564 C CA . ALA B 1 396 ? 16.078 -5.723 -8.562 1 98.81 396 ALA B CA 1
ATOM 6565 C C . ALA B 1 396 ? 16.812 -6.777 -9.383 1 98.81 396 ALA B C 1
ATOM 6567 O O . ALA B 1 396 ? 18.047 -6.77 -9.453 1 98.81 396 ALA B O 1
ATOM 6568 N N . TRP B 1 397 ? 16.078 -7.68 -9.938 1 98.81 397 TRP B N 1
ATOM 6569 C CA . TRP B 1 397 ? 16.656 -8.742 -10.742 1 98.81 397 TRP B CA 1
ATOM 6570 C C . TRP B 1 397 ? 17.344 -8.172 -11.984 1 98.81 397 TRP B C 1
ATOM 6572 O O . TRP B 1 397 ? 18.484 -8.531 -12.289 1 98.81 397 TRP B O 1
ATOM 6582 N N . GLU B 1 398 ? 16.688 -7.289 -12.68 1 98.44 398 GLU B N 1
ATOM 6583 C CA . GLU B 1 398 ? 17.188 -6.711 -13.922 1 98.44 398 GLU B CA 1
ATOM 6584 C C . GLU B 1 398 ? 18.406 -5.816 -13.672 1 98.44 398 GLU B C 1
ATOM 6586 O O . GLU B 1 398 ? 19.375 -5.852 -14.43 1 98.44 398 GLU B O 1
ATOM 6591 N N . GLN B 1 399 ? 18.328 -5.027 -12.602 1 98.25 399 GLN B N 1
ATOM 6592 C CA . GLN B 1 399 ? 19.359 -4.027 -12.344 1 98.25 399 GLN B CA 1
ATOM 6593 C C . GLN B 1 399 ? 20.406 -4.559 -11.375 1 98.25 399 GLN B C 1
ATOM 6595 O O . GLN B 1 399 ? 21.391 -3.877 -11.078 1 98.25 399 GLN B O 1
ATOM 6600 N N . ARG B 1 400 ? 20.203 -5.797 -10.953 1 98.31 400 ARG B N 1
ATOM 6601 C CA . ARG B 1 400 ? 21.078 -6.387 -9.953 1 98.31 400 ARG B CA 1
ATOM 6602 C C . ARG B 1 400 ? 21.234 -5.469 -8.742 1 98.31 400 ARG B C 1
ATOM 6604 O O . ARG B 1 400 ? 22.344 -5.176 -8.32 1 98.31 400 ARG B O 1
ATOM 6611 N N . SER B 1 401 ? 20.141 -5.062 -8.219 1 98.31 401 SER B N 1
ATOM 6612 C CA . SER B 1 401 ? 20.141 -3.986 -7.234 1 98.31 401 SER B CA 1
ATOM 6613 C C . SER B 1 401 ? 19.75 -4.5 -5.855 1 98.31 401 SER B C 1
ATOM 6615 O O . SER B 1 401 ? 18.609 -4.926 -5.648 1 98.31 401 SER B O 1
ATOM 6617 N N . TYR B 1 402 ? 20.656 -4.363 -4.879 1 98.19 402 TYR B N 1
ATOM 6618 C CA . TYR B 1 402 ? 20.375 -4.633 -3.475 1 98.19 402 TYR B CA 1
ATOM 6619 C C . TYR B 1 402 ? 19.281 -3.707 -2.955 1 98.19 402 TYR B C 1
ATOM 6621 O O . TYR B 1 402 ? 18.344 -4.152 -2.283 1 98.19 402 TYR B O 1
ATOM 6629 N N . HIS B 1 403 ? 19.344 -2.447 -3.324 1 97.81 403 HIS B N 1
ATOM 6630 C CA . HIS B 1 403 ? 18.453 -1.426 -2.797 1 97.81 403 HIS B CA 1
ATOM 6631 C C . HIS B 1 403 ? 17.016 -1.652 -3.271 1 97.81 403 HIS B C 1
ATOM 6633 O O . HIS B 1 403 ? 16.062 -1.491 -2.5 1 97.81 403 HIS B O 1
ATOM 6639 N N . LYS B 1 404 ? 16.859 -2.002 -4.539 1 98.62 404 LYS B N 1
ATOM 6640 C CA . LYS B 1 404 ? 15.523 -2.26 -5.055 1 98.62 404 LYS B CA 1
ATOM 6641 C C . LYS B 1 404 ? 14.883 -3.457 -4.359 1 98.62 404 LYS B C 1
ATOM 6643 O O . LYS B 1 404 ? 13.68 -3.463 -4.102 1 98.62 404 LYS B O 1
ATOM 6648 N N . LEU B 1 405 ? 15.68 -4.441 -4.09 1 98.88 405 LEU B N 1
ATOM 6649 C CA . LEU B 1 405 ? 15.141 -5.617 -3.408 1 98.88 405 LEU B CA 1
ATOM 6650 C C . LEU B 1 405 ? 14.82 -5.301 -1.952 1 98.88 405 LEU B C 1
ATOM 6652 O O . LEU B 1 405 ? 13.836 -5.797 -1.407 1 98.88 405 LEU B O 1
ATOM 6656 N N . TRP B 1 406 ? 15.672 -4.473 -1.284 1 98.88 406 TRP B N 1
ATOM 6657 C CA . TRP B 1 406 ? 15.391 -4 0.067 1 98.88 406 TRP B CA 1
ATOM 6658 C C . TRP B 1 406 ? 14.078 -3.227 0.108 1 98.88 406 TRP B C 1
ATOM 6660 O O . TRP B 1 406 ? 13.258 -3.43 1.006 1 98.88 406 TRP B O 1
ATOM 6670 N N . GLN B 1 407 ? 13.852 -2.377 -0.87 1 98.81 407 GLN B N 1
ATOM 6671 C CA . GLN B 1 407 ? 12.609 -1.625 -0.992 1 98.81 407 GLN B CA 1
ATOM 6672 C C . GLN B 1 407 ? 11.414 -2.561 -1.178 1 98.81 407 GLN B C 1
ATOM 6674 O O . GLN B 1 407 ? 10.359 -2.354 -0.58 1 98.81 407 GLN B O 1
ATOM 6679 N N . ALA B 1 408 ? 11.586 -3.588 -1.999 1 98.88 408 ALA B N 1
ATOM 6680 C CA . ALA B 1 408 ? 10.508 -4.535 -2.256 1 98.88 408 ALA B CA 1
ATOM 6681 C C . ALA B 1 408 ? 10.078 -5.234 -0.972 1 98.88 408 ALA B C 1
ATOM 6683 O O . ALA B 1 408 ? 8.883 -5.297 -0.663 1 98.88 408 ALA B O 1
ATOM 6684 N N . ILE B 1 409 ? 11.055 -5.762 -0.241 1 98.81 409 ILE B N 1
ATOM 6685 C CA . ILE B 1 409 ? 10.734 -6.484 0.984 1 98.81 409 ILE B CA 1
ATOM 6686 C C . ILE B 1 409 ? 10.148 -5.523 2.016 1 98.81 409 I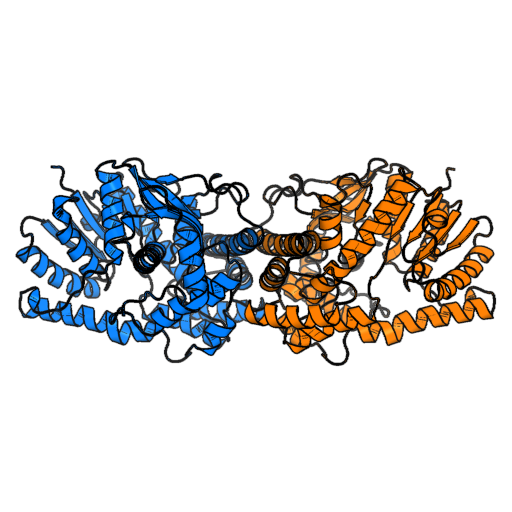LE B C 1
ATOM 6688 O O . ILE B 1 409 ? 9.211 -5.871 2.736 1 98.81 409 ILE B O 1
ATOM 6692 N N . THR B 1 410 ? 10.656 -4.289 2.068 1 98.69 410 THR B N 1
ATOM 6693 C CA . THR B 1 410 ? 10.164 -3.275 2.992 1 98.69 410 THR B CA 1
ATOM 6694 C C . THR B 1 410 ? 8.703 -2.939 2.691 1 98.69 410 THR B C 1
ATOM 6696 O O . THR B 1 410 ? 7.91 -2.723 3.609 1 98.69 410 THR B O 1
ATOM 6699 N N . LEU B 1 411 ? 8.359 -2.887 1.429 1 98.25 411 LEU B N 1
ATOM 6700 C CA . LEU B 1 411 ? 7.031 -2.482 0.979 1 98.25 411 LEU B CA 1
ATOM 6701 C C . LEU B 1 411 ? 6.016 -3.598 1.214 1 98.25 411 LEU B C 1
ATOM 6703 O O . LEU B 1 411 ? 4.812 -3.342 1.282 1 98.25 411 LEU B O 1
ATOM 6707 N N . SER B 1 412 ? 6.445 -4.836 1.331 1 97.75 412 SER B N 1
ATOM 6708 C CA . SER B 1 412 ? 5.547 -5.969 1.521 1 97.75 412 SER B CA 1
ATOM 6709 C C . SER B 1 412 ? 4.691 -5.797 2.771 1 97.75 412 SER B C 1
ATOM 6711 O O . SER B 1 412 ? 5.207 -5.438 3.834 1 97.75 412 SER B O 1
ATOM 6713 N N . LYS B 1 413 ? 3.383 -6.109 2.625 1 96.88 413 LYS B N 1
ATOM 6714 C CA . LYS B 1 413 ? 2.418 -5.938 3.707 1 96.88 413 LYS B CA 1
ATOM 6715 C C . LYS B 1 413 ? 2.748 -6.84 4.891 1 96.88 413 LYS B C 1
ATOM 6717 O O . LYS B 1 413 ? 2.342 -6.562 6.02 1 96.88 413 LYS B O 1
ATOM 6722 N N . THR B 1 414 ? 3.537 -7.848 4.688 1 97 414 THR B N 1
ATOM 6723 C CA . THR B 1 414 ? 3.789 -8.844 5.723 1 97 414 THR B CA 1
ATOM 6724 C C . THR B 1 414 ? 5.031 -8.477 6.531 1 97 414 THR B C 1
ATOM 6726 O O . THR B 1 414 ? 5.363 -9.156 7.508 1 97 414 THR B O 1
ATOM 6729 N N . VAL B 1 415 ? 5.781 -7.469 6.141 1 97.88 415 VAL B N 1
ATOM 6730 C CA . VAL B 1 415 ? 7.039 -7.094 6.777 1 97.88 415 VAL B CA 1
ATOM 6731 C C . VAL B 1 415 ? 6.844 -5.816 7.594 1 97.88 415 VAL B C 1
ATOM 6733 O O . VAL B 1 415 ? 6.359 -4.809 7.074 1 97.88 415 VAL B O 1
ATOM 6736 N N . PRO B 1 416 ? 7.25 -5.801 8.812 1 96.44 416 PRO B N 1
ATOM 6737 C CA . PRO B 1 416 ? 6.852 -4.719 9.711 1 96.44 416 PRO B CA 1
ATOM 6738 C C . PRO B 1 416 ? 7.688 -3.453 9.523 1 96.44 416 PRO B C 1
ATOM 6740 O O . PRO B 1 416 ? 7.227 -2.352 9.828 1 96.44 416 PRO B O 1
ATOM 6743 N N . SER B 1 417 ? 8.984 -3.598 9.078 1 97.75 417 SER B N 1
ATOM 6744 C CA . SER B 1 417 ? 9.828 -2.406 9.008 1 97.75 417 SER B CA 1
ATOM 6745 C C . SER B 1 417 ? 10.992 -2.604 8.047 1 97.75 417 SER B C 1
ATOM 6747 O O . SER B 1 417 ? 11.289 -3.73 7.652 1 97.75 417 SER B O 1
ATOM 6749 N N . ALA B 1 418 ? 11.656 -1.456 7.742 1 98.44 418 ALA B N 1
ATOM 6750 C CA . ALA B 1 418 ? 12.805 -1.48 6.844 1 98.44 418 ALA B CA 1
ATOM 6751 C C . ALA B 1 418 ? 13.984 -2.207 7.484 1 98.44 418 ALA B C 1
ATOM 6753 O O . ALA B 1 418 ? 14.773 -2.859 6.793 1 98.44 418 ALA B O 1
ATOM 6754 N N . SER B 1 419 ? 14.086 -2.123 8.82 1 98.25 419 SER B N 1
ATOM 6755 C CA . SER B 1 419 ? 15.172 -2.809 9.516 1 98.25 419 SER B CA 1
ATOM 6756 C C . SER B 1 419 ? 15 -4.324 9.453 1 98.25 419 SER B C 1
ATOM 6758 O O . SER B 1 419 ? 15.961 -5.051 9.195 1 98.25 419 SER B O 1
ATOM 6760 N N . VAL B 1 420 ? 13.812 -4.789 9.695 1 98.38 420 VAL B N 1
ATOM 6761 C CA . VAL B 1 420 ? 13.523 -6.219 9.617 1 98.38 420 VAL B CA 1
ATOM 6762 C C . VAL B 1 420 ? 13.688 -6.695 8.172 1 98.38 420 VAL B C 1
ATOM 6764 O O . VAL B 1 420 ? 14.227 -7.781 7.93 1 98.38 420 VAL B O 1
ATOM 6767 N N . ALA B 1 421 ? 13.234 -5.898 7.266 1 98.75 421 ALA B N 1
ATOM 6768 C CA . ALA B 1 421 ? 13.383 -6.207 5.844 1 98.75 421 ALA B CA 1
ATOM 6769 C C . ALA B 1 421 ? 14.852 -6.418 5.484 1 98.75 421 ALA B C 1
ATOM 6771 O O . ALA B 1 421 ? 15.188 -7.352 4.75 1 98.75 421 ALA B O 1
ATOM 6772 N N . LYS B 1 422 ? 15.695 -5.52 5.949 1 98.69 422 LYS B N 1
ATOM 6773 C CA . LYS B 1 422 ? 17.125 -5.602 5.656 1 98.69 422 LYS B CA 1
ATOM 6774 C C . LYS B 1 422 ? 17.734 -6.887 6.223 1 98.69 422 LYS B C 1
ATOM 6776 O O . LYS B 1 422 ? 18.547 -7.539 5.562 1 98.69 422 LYS B O 1
ATOM 6781 N N . ALA B 1 423 ? 17.391 -7.191 7.445 1 98.69 423 ALA B N 1
ATOM 6782 C CA . ALA B 1 423 ? 17.891 -8.406 8.078 1 98.69 423 ALA B CA 1
ATOM 6783 C C . ALA B 1 423 ? 17.484 -9.648 7.289 1 98.69 423 ALA B C 1
ATOM 6785 O O . ALA B 1 423 ? 18.297 -10.547 7.074 1 98.69 423 ALA B O 1
ATOM 6786 N N . ILE B 1 424 ? 16.25 -9.688 6.895 1 98.75 424 ILE B N 1
ATOM 6787 C CA . ILE B 1 424 ? 15.742 -10.805 6.105 1 98.75 424 ILE B CA 1
ATOM 6788 C C . ILE B 1 424 ? 16.484 -10.875 4.773 1 98.75 424 ILE B C 1
ATOM 6790 O O . ILE B 1 424 ? 16.906 -11.953 4.344 1 98.75 424 ILE B O 1
ATOM 6794 N N . LEU B 1 425 ? 16.625 -9.719 4.129 1 98.81 425 LEU B N 1
ATOM 6795 C CA . LEU B 1 425 ? 17.281 -9.664 2.828 1 98.81 425 LEU B CA 1
ATOM 6796 C C . LEU B 1 425 ? 18.703 -10.195 2.924 1 98.81 425 LEU B C 1
ATOM 6798 O O . LEU B 1 425 ? 19.141 -10.977 2.072 1 98.81 425 LEU B O 1
ATOM 6802 N N . ASP B 1 426 ? 19.438 -9.781 3.926 1 98.69 426 ASP B N 1
ATOM 6803 C CA . ASP B 1 426 ? 20.812 -10.219 4.094 1 98.69 426 ASP B CA 1
ATOM 6804 C C . ASP B 1 426 ? 20.891 -11.742 4.242 1 98.69 426 ASP B C 1
ATOM 6806 O O . ASP B 1 426 ? 21.75 -12.383 3.641 1 98.69 426 ASP B O 1
ATOM 6810 N N . ASP B 1 427 ? 20.016 -12.32 5.02 1 98.75 427 ASP B N 1
ATOM 6811 C CA . ASP B 1 427 ? 19.969 -13.766 5.18 1 98.75 427 ASP B CA 1
ATOM 6812 C C . ASP B 1 427 ? 19.594 -14.453 3.869 1 98.75 427 ASP B C 1
ATOM 6814 O O . ASP B 1 427 ? 20.141 -15.508 3.539 1 98.75 427 ASP B O 1
ATOM 6818 N N . LEU B 1 428 ? 18.672 -13.891 3.164 1 98.69 428 LEU B N 1
ATOM 6819 C CA . LEU B 1 428 ? 18.234 -14.477 1.906 1 98.69 428 LEU B CA 1
ATOM 6820 C C . LEU B 1 428 ? 19.344 -14.422 0.857 1 98.69 428 LEU B C 1
ATOM 6822 O O . LEU B 1 428 ? 19.469 -15.328 0.031 1 98.69 428 LEU B O 1
ATOM 6826 N N . ILE B 1 429 ? 20.078 -13.312 0.83 1 98.69 429 ILE B N 1
ATOM 6827 C CA . ILE B 1 429 ? 21.188 -13.195 -0.11 1 98.69 429 ILE B CA 1
ATOM 6828 C C . ILE B 1 429 ? 22.188 -14.32 0.136 1 98.69 429 ILE B C 1
ATOM 6830 O O . ILE B 1 429 ? 22.656 -14.969 -0.808 1 98.69 429 ILE B O 1
ATOM 6834 N N . ALA B 1 430 ? 22.469 -14.555 1.402 1 98.44 430 ALA B N 1
ATOM 6835 C CA . ALA B 1 430 ? 23.406 -15.625 1.754 1 98.44 430 ALA B CA 1
ATOM 6836 C C . ALA B 1 430 ? 22.875 -16.984 1.295 1 98.44 430 ALA B C 1
ATOM 6838 O O . ALA B 1 430 ? 23.625 -17.781 0.729 1 98.44 430 ALA B O 1
ATOM 6839 N N . ALA B 1 431 ? 21.609 -17.234 1.494 1 98.31 431 ALA B N 1
ATOM 6840 C CA . ALA B 1 431 ? 21 -18.516 1.176 1 98.31 431 ALA B CA 1
ATOM 6841 C C . ALA B 1 431 ? 20.875 -18.719 -0.333 1 98.31 431 ALA B C 1
ATOM 6843 O O . ALA B 1 431 ? 20.906 -19.844 -0.826 1 98.31 431 ALA B O 1
ATOM 6844 N N . ASN B 1 432 ? 20.781 -17.625 -1.105 1 98.44 432 ASN B N 1
ATOM 6845 C CA . ASN B 1 432 ? 20.469 -17.703 -2.529 1 98.44 432 ASN B CA 1
ATOM 6846 C C . ASN B 1 432 ? 21.672 -17.344 -3.385 1 98.44 432 ASN B C 1
ATOM 6848 O O . ASN B 1 432 ? 21.531 -17.031 -4.57 1 98.44 432 ASN B O 1
ATOM 6852 N N . LYS B 1 433 ? 22.844 -17.422 -2.875 1 96.81 433 LYS B N 1
ATOM 6853 C CA . LYS B 1 433 ? 24.062 -16.969 -3.529 1 96.81 433 LYS B CA 1
ATOM 6854 C C . LYS B 1 433 ? 24.266 -17.672 -4.871 1 96.81 433 LYS B C 1
ATOM 6856 O O . LYS B 1 433 ? 24.781 -17.078 -5.816 1 96.81 433 LYS B O 1
ATOM 6861 N N . ASP B 1 434 ? 23.812 -18.891 -4.996 1 96.5 434 ASP B N 1
ATOM 6862 C CA . ASP B 1 434 ? 24.031 -19.688 -6.195 1 96.5 434 ASP B CA 1
ATOM 6863 C C . ASP B 1 434 ? 22.922 -19.5 -7.211 1 96.5 434 ASP B C 1
ATOM 6865 O O . ASP B 1 434 ? 23 -19.984 -8.336 1 96.5 434 ASP B O 1
ATOM 6869 N N . TYR B 1 435 ? 21.906 -18.766 -6.832 1 97.62 435 TYR B N 1
ATOM 6870 C CA . TYR B 1 435 ? 20.719 -18.719 -7.676 1 97.62 435 TYR B CA 1
ATOM 6871 C C . TYR B 1 435 ? 20.453 -17.297 -8.164 1 97.62 435 TYR B C 1
ATOM 6873 O O . TYR B 1 435 ? 20.078 -17.094 -9.32 1 97.62 435 TYR B O 1
ATOM 6881 N N . TRP B 1 436 ? 20.609 -16.297 -7.23 1 98.19 436 TRP B N 1
ATOM 6882 C CA . TRP B 1 436 ? 20.312 -14.906 -7.566 1 98.19 436 TRP B CA 1
ATOM 6883 C C . TRP B 1 436 ? 21.438 -14.281 -8.367 1 98.19 436 TRP B C 1
ATOM 6885 O O . TRP B 1 436 ? 22.594 -14.68 -8.234 1 98.19 436 TRP B O 1
ATOM 6895 N N . PRO B 1 437 ? 21.141 -13.32 -9.297 1 97.25 437 PRO B N 1
ATOM 6896 C CA . PRO B 1 437 ? 22.234 -12.477 -9.758 1 97.25 437 PRO B CA 1
ATOM 6897 C C . PRO B 1 437 ? 22.938 -11.734 -8.617 1 97.25 437 PRO B C 1
ATOM 6899 O O . PRO B 1 437 ? 22.312 -11.453 -7.59 1 97.25 437 PRO B O 1
ATOM 6902 N N . GLU B 1 438 ? 24.188 -11.445 -8.844 1 97 438 GLU B N 1
ATOM 6903 C CA . GLU B 1 438 ? 24.875 -10.672 -7.82 1 97 438 GLU B CA 1
ATOM 6904 C C . GLU B 1 438 ? 24.266 -9.281 -7.672 1 97 438 GLU B C 1
ATOM 6906 O O . GLU B 1 438 ? 24.125 -8.555 -8.656 1 97 438 GLU B O 1
ATOM 6911 N N . LEU B 1 439 ? 23.859 -9.016 -6.5 1 97.44 439 LEU B N 1
ATOM 6912 C CA . LEU B 1 439 ? 23.234 -7.723 -6.223 1 97.44 439 LEU B CA 1
ATOM 6913 C C . LEU B 1 439 ? 24.281 -6.707 -5.758 1 97.44 439 LEU B C 1
ATOM 6915 O O . LEU B 1 439 ? 25.203 -7.051 -5.02 1 97.44 439 LEU B O 1
ATOM 6919 N N . HIS B 1 440 ? 24.125 -5.453 -6.242 1 93.94 440 HIS B N 1
ATOM 6920 C CA . HIS B 1 440 ? 25.062 -4.391 -5.895 1 93.94 440 HIS B CA 1
ATOM 6921 C C . HIS B 1 440 ? 24.344 -3.229 -5.207 1 93.94 440 HIS B C 1
ATOM 6923 O O . HIS B 1 440 ? 23.156 -3.018 -5.426 1 93.94 440 HIS B O 1
#

Radius of gyration: 31.29 Å; Cα contacts (8 Å, |Δi|>4): 1796; chains: 2; bounding box: 56×105×71 Å

Secondary structure (DSSP, 8-state):
---EEEEEETTTSTTHHHHHHHHHHTTTTS-EEEEEEE-S-HHHHHHHHHHHHHHHHHH-TTSEEEEES-HHHHHTT-SEEEE---TTHHHHHHHHHHHHHHTTS---SSSHHHHHHHHHHHHHHHHHHHHHHHHH-TTPEEEE-PSPHHHHHHHHHHHSTT--EEE--SHHHHHHHHHHHHTT-S-GGGEEEEEEEETTEEEEEEEEETT--B-HHHHHHHHHHHTT--SS--TTS-HHHHHHHHHHHHHHTT-TTSEE-TTHHHHH-HHHHHHT--TTS-HHHHHIIIIIHHHHHHHHHHHHHTSGGGS-----GGGHHHHHHHHHHHHT--EEEEEEEE-TTSBTTS-TT-EEEEEEEEETTEEEEPP-B---HHHHHHHHHHHHHHHHHHHHHHHT-HHHHHHHHHHSTT---HHHHHHHHHHHHHHTTTTSPPP-/---EEEEEESTTSTTHHHHHHHHHHTTTTS-EEEEEEE-S-HHHHHHHHHHHHHHHHHH-TTSEEEEES-HHHHHTT-SEEEE---TTHHHHHHHHHHHHHHTTS---SSSHHHHHHHHHHHHHHHHHHHHHHHHH-TTPEEEE-PSPHHHHHHHHHHHSTT--EEE--SHHHHHHHHHHHHTT-S-GGGEEEEEEEETTEEEEEEEEETT--B-HHHHHHHHHHH-S--SS--TTS-HHHHHHHHHHHHHHTT-TTSEE-TTHHHHH-HHHHHHT--TTS-HHHHHIIIIIHHHHHHHHHHHHHTSGGGS-----GGGHHHHHHHHHHHHT--EEEEEEEE-TTSBTTS-TT-EEEEEEEEETTEEEEPP-B---HHHHHHHHHHHHHHHHHHHHHHHT-HHHHHHHHHHSTT---HHHHHHHHHHHHHHTTTTSPPP-

Sequence (880 aa):
MKKFSVVIAGGGSTFTPGIVLMLLANQDRFPLRSLKFYDNDGARQETIAEACKVILKEQAPEIEFSYTTDPQAAFTDVDFVMAHIRVGKYPMREQDEKIPLRHGVLGQETCGPGGIAYGMRSIGGVLELVDYMEKYSPNAWMLNYSNPAAIVAEATRRLRPNAKILNICDMPIGIEGRMAQIVGLKDRKQMRVRYYGLNHFGWWTSIEDLDGNDLMPKLREYVAKYGYVPPSNDPHTEASWNDTFAKAKDVQALDPQTMPNTYLKYYLFPDYVVAHSNPERTRANEVMDHREKNVFSACRAIIAAGKSTAGDLEIDEHASYIVDLATAIAFNTQERMLLIVPNNGAIHNFDADAMVEIPCLVGHNGPEPLTVGDIPHFQKGLMSQQVAVEKLVVDAWEQRSYHKLWQAITLSKTVPSASVAKAILDDLIAANKDYWPELHMKKFSVVIAGGGSTFTPGIVLMLLANQDRFPLRSLKFYDNDGARQETIAEACKVILKEQAPEIEFSYTTDPQAAFTDVDFVMAHIRVGKYPMREQDEKIPLRHGVLGQETCGPGGIAYGMRSIGGVLELVDYMEKYSPNAWMLNYSNPAAIVAEATRRLRPNAKILNICDMPIGIEGRMAQIVGLKDRKQMRVRYYGLNHFGWWTSIEDLDGNDLMPKLREYVAKYGYVPPSNDPHTEASWNDTFAKAKDVQALDPQTMPNTYLKYYLFPDYVVAHSNPERTRANEVMDHREKNVFSACRAIIAAGKSTAGDLEIDEHASYIVDLATAIAFNTQERMLLIVPNNGAIHNFDADAMVEIPCLVGHNGPEPLTVGDIPHFQKGLMSQQVAVEKLVVDAWEQRSYHKLWQAITLSKTVPSA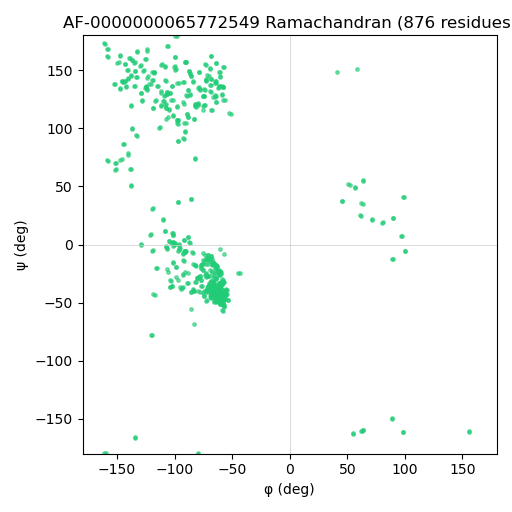SVAKAILDDLIAANKDYWPELH

InterPro domains:
  IPR001088 Glycoside hydrolase, family 4 [PF02056] (6-184)
  IPR001088 Glycoside hydrolase, family 4 [PR00732] (5-20)
  IPR001088 Glycoside hydrolase, family 4 [PR00732] (74-90)
  IPR001088 Glycoside hydrolase, family 4 [PR00732] (95-108)
  IPR001088 Glycoside hydrolase, family 4 [PR00732] (109-129)
  IPR001088 Glycoside hydrolase, family 4 [PR00732] (138-155)
  IPR001088 Glycoside hydrolase, family 4 [PR00732] (164-175)
  IPR001088 Glycoside hydrolase, family 4 [PR00732] (191-203)
  IPR001088 Glycoside hydrolase, family 4 [PTHR32092] (1-439)
  IPR015955 Lactate dehydrogenase/glycoside hydrolase, family 4, C-terminal [G3DSA:3.90.110.10] (167-440)
  IPR015955 Lactate dehydrogenase/glycoside hydrolase, family 4, C-terminal [SSF56327] (168-439)
  IPR019802 Glycoside hydrolase, family 4, conserved site [PS01324] (138-169)
  IPR022616 Glycosyl hydrolase, family 4, C-terminal [PF11975] (195-415)
  IPR036291 NAD(P)-binding domain superfamily [SSF51735] (3-164)

Organism: Klebsiella pneumoniae (NCBI:txid573)

Nearest PDB structures (foldseek):
  6dux-assembly1_A  TM=9.973E-01  e=1.811E-74  Klebsiella pneumoniae
  6dvv-assembly1_A  TM=9.974E-01  e=3.852E-73  Klebsiella pneumoniae
  6dvv-assembly2_B  TM=9.941E-01  e=2.636E-72  Klebsiella pneumoniae
  1u8x-assembly1_X  TM=9.894E-01  e=4.621E-61  Bacillus subtilis
  6wbt-assembly1_B  TM=9.546E-01  e=9.830E-47  metagenomes

Foldseek 3Di:
DDAFAEEEEALLDLCNLLLLVLCLVCCVLHNHQEYEYEDLPVVSNCLSQLLSVLVCCVRPVRYHYYYDNDLLVRQARHAEYEYADFQVPLVLLLVQQQLLLVLVFGRHCCAASSNLLSLLQVQVVVVVNLVSNCVRPVNHAYEYAYPPLQLNVLSCCPVVVPGRYWGDDLQVLVLLQLLCLQQVHPGSVQKDWWKKATRLGIWTQFIAGPVGHTCLVSSLVVCLQAFSDHPDDDVPDDPVVSVLRRCQNVVCVVPSNIRTRSSCCCLPPVNVVSVPADSVDGVSNVCVVPSVVQSSVQSVQCSVVSHNVSHDDDNDPSNNQSVVQVSCQVPVPQDKDWTFAQCCCLAPPADRRRGMTTIFGQYVVGTHGHHDYHDDPVSRVQRVLLSQLSNLSSVCQVVLAPVSPLVSSQSRSRQDHSVSSNSSSVSSCVVCVPRGPHHD/DDAFAEEEEALLDLCNLLLLVLCLVCCVLHNHQEYEYEDLPCVSNVLSQLLSVLVCCVRPVNYHYYYDNDLLVRQARHAEYEYADFQVPLVLLLVQQQLLLVLVFGRHCCAASSNLLSLLQVQVVVVVNLVSNCVRPVNHAYEYAYPPLQLNVLSCCPVVVPGRYWGDDLQVLVLLQLLCLQQVHPGSVQKDWWKKATRLAIWTQFIDGPVGHTCLVSSLVVCLQAFSDHPDDPVPDDPVVSVLRRCQNVVCVVPSNIRTRSSCCCLPPVSVVSVPADSVDGVSNVCVVPSVVQSSVQSVQCSVVSHNVSHDDDNDPSNVQSVVQVSCQVVVPQDKDWTFAQCCCLAPPADRRRGMTTIFGQYVVGTHGHHDYHDDPVSRVVRNLLSQLSNLSSVCQVVLAPVSPLVSSQSRSRQDHSVSSNSSSVSSCVVCVPRGPHHD